Protein 1UER (pdb70)

Nearest PDB structures (foldseek):
  1ues-assembly1_A  TM=1.003E+00  e=3.079E-36  Porphyromonas gingivalis
  1uer-assembly1_B  TM=1.002E+00  e=1.156E-35  Porphyromonas gingivalis
  1isc-assembly1_B  TM=9.804E-01  e=2.680E-24  Escherichia coli
  2bkb-assembly1_A  TM=9.813E-01  e=3.006E-24  Escherichia coli
  3tqj-assembly1_B  TM=9.835E-01  e=1.006E-23  Coxiella burnetii

Solvent-accessible surface area: 31151 Å² total; per-residue (Å²): 114,74,10,123,61,28,103,35,62,29,62,67,80,26,2,49,105,14,1,26,108,82,6,2,78,36,1,20,24,91,19,0,104,68,17,5,78,60,0,14,96,74,5,36,17,14,18,14,41,131,20,80,26,61,34,0,0,79,99,1,77,54,39,29,24,38,14,0,0,0,2,24,0,0,28,28,0,0,43,0,0,52,67,83,106,14,56,65,16,119,44,138,1,7,120,19,0,64,185,68,31,58,45,28,119,96,0,36,97,68,0,37,74,10,0,64,80,11,60,4,5,0,0,0,0,0,0,1,48,105,144,19,128,6,34,44,29,101,16,93,44,2,9,0,0,12,94,106,58,32,65,21,0,0,0,0,0,0,10,15,4,1,8,1,33,51,12,32,49,110,29,51,50,0,0,106,41,0,18,68,12,0,6,10,78,40,0,29,89,50,69,116,112,10,137,65,41,101,35,65,29,65,58,81,24,0,52,106,13,1,18,96,92,4,1,72,46,0,20,30,94,20,0,102,68,18,6,45,63,0,22,130,83,2,122,72,49,145,16,67,129,19,81,24,61,41,0,0,85,144,2,127,48,38,27,8,37,12,0,0,0,2,15,0,0,26,29,0,0,44,0,0,51,65,83,101,12,57,66,11,132,42,144,2,6,94,11,0,58,131,65,19,55,46,25,113,106,0,44,108,56,1,37,72,12,0,62,80,12,59,3,7,0,0,0,0,0,0,6,56,110,133,21,127,17,36,44,28,97,12,92,44,1,6,1,0,6,104,116,61,35,60,12,0,0,0,0,0,0,11,14,2,1,7,1,46,49,11,26,49,111,30,51,59,0,0,149,45,0,18,59,11,0,9,11,103,43,0,46,92,45,63,118,126,19,121,63,22,104,37,66,26,64,62,79,23,0,52,103,12,1,23,90,89,3,0,74,31,0,21,27,97,20,0,103,56,19,6,47,16,0,35,51,30,4,115,68,49,126,13,64,122,16,70,28,71,45,0,0,69,118,1,142,42,36,29,30,37,11,0,0,0,2,16,0,0,29,28,0,0,42,0,0,54,67,83,107,14,59,62,17,122,60,104,3,10,87,11,1,76,151,87,23,58,45,27,116,92,0,37,91,53,0,22,67,9,0,56,84,11,51,3,5,0,0,0,0,0,0,2,40,114,132,23,113,4,36,44,27,96,24,88,44,1,8,0,0,9,89,129,56,34,65,20,0,0,0,0,0,0,11,11,1,1,8,2,29,47,9,28,46,105,29,38,54,0,0,115,57,0,17,64,11,0,9,8,76,42,0,37,95,53,80,108,126,23,126,66,39,94,36,57,30,64,52,84,25,1,54,111,19,2,20,91,89,5,0,68,40,0,21,29,82,20,0,101,67,17,7,66,54,0,39,150,74,5,114,71,44,147,18,64,126,17,59,29,64,41,0,0,82,143,2,124,47,39,24,31,35,12,0,0,0,2,17,0,0,26,28,0,0,29,0,0,42,61,86,97,11,60,46,16,135,41,154,2,11,119,14,0,67,189,75,37,53,33,28,112,114,0,36,38,82,1,10,45,14,0,23,57,11,60,3,5,0,0,0,0,0,0,2,28,111,136,16,120,13,27,42,28,110,18,90,46,1,7,0,0,4,88,122,55,41,57,20,0,0,0,1,0,0,9,14,2,1,8,1,46,49,10,29,51,113,30,22,43,0,2,73,59,0,17,65,14,0,12,7,103,52,0,39,96,39,93

Secondary structure (DSSP, 8-state):
--PPPPPPSS-TTTTTTTT-HHHHHHIIIIIIHHHHHHHHHHTTTSTTTT--HHHHHHH--HHHHHHHHHHHHHHHHHHTB-TT--S---HHHHHHHHHHHSSHHHHHHHHHHHHHH--SSEEEEEEE-TT--EEEEEEETT--GGGGT-EEEEEEE-SGGGTHHHHTT-HHHHHHHHGGGB-HHHHHHH-/--PPPPPPSS-TTTTTTTS-HHHHHHIIIIIIHHHHHHHHHHHTTSTTTT--HHHHHHH--HHHHHHHHHHHHHHHHHHTB-TT------HHHHHHHHHHHSSHHHHHHHHHHHHHH--SSEEEEEEE-TT--EEEEEEETT--GGGGTPEEEEEEE-SGGGTHHHHTT-HHHHHHHHGGGB-HHHHHHH-/-----PPPSS-TTTTTTTS-HHHHHHIIIIIIHHHHHHHHHHSTTSTTTT--HHHHHHH--HHHHHHHHHHHHHHHHHHTB-TT--S---HHHHHHHHHHHSSHHHHHHHHHHHHHHS-SSEEEEEEE-TT--EEEEEEETT--GGGGT-EEEEEEE-SGGGTHHHHTT-HHHHHHHHGGGB-HHHHHTT-/-----PPPSS-TTTTTTTS-HHHHHHIIIIIIHHHHHHHHHHHTTSTTTTS-HHHHHHH--HHHHHHHHHHHHHHHHHHTB-TT------HHHHHHHHHHHSSHHHHHHHHHHHHHH--SSEEEEEEE-TT--EEEEEEETT--GGGGS-EEEEEEE-SGGGTHHHHTT-HHHHHHHHGGGB-HHHHHTT-

B-factor: mean 33.0, std 8.24, range [19.45, 60.57]

Foldseek 3Di:
DQDDLDDFPDDLQFPPPLQHSVLCCCVSVPVLVVLSVQLQVVCVPHPCNPPDLLVQCQDPDDSNNLSSLQNVQVVLARHQFGAPAFDAADDPVQVLCCVPQVHPVSSLVVQLVLLLPQPAWWKWFWWAAPVGHTDIDTGHRSDDVVNVPIFTQHMDTSHCSRPCVPQNPPSSVSSVCRSNGGHNVRSVVSD/DQDDLDDFPDQLQFPPPLFHSVLSCCVSVPVLVVLSVQLQVPCPPHPCNPPDLLVQCQDPDDSNNLSSLQNVQVVLARVQFGHQDQDAADDPVQVLCCVQQVHPVSVLVVQLVLLLPQPAWWKWFWWAAPVRHTDIDTGHRSDDCSNVVIQTQHMDTNHCSRGCVPQNPNSSVSSVVRSNTGDNVRSVVSD/DQDDLDDFPDDLQFLPPLFHSVLSCCVRVPPLVVLSVQLQVVCPPHPCNPPDLLVCCQDPDDSNNLSSLQNVQVVLARHQWGAPAFDAADDPVQVLCCVPQVHRVSSLVVQLVLLVPQPAWWKWFFWAADVGHTDIDTGHRSDDVVNVPIFTQHMDTNHCSRPCVNQNPPSSVSSVSVSNTGHNVRSVVSD/DLDDLDDFPDQLCQPPPLQHSVLSCCVSVPVLVVLNVQLQVVCPPHPCNDPDLLVQCQDPDDSNNLSSLQNVQVNLASVQFGHPAFDAADDVVQVLCCVQQVHPVSVLVVLLVLLVPQPAWWKWFWWAAPVRNIDTDTGHRSDDCSNVPIFGQDMDTNHCSRGCVPQNPPSSVSSVPRNSGGHNVSSVVRD

Structure (mmCIF, N/CA/C/O backbone):
data_1UER
#
_entry.id   1UER
#
_cell.length_a   75.32
_cell.length_b   95.93
_cell.length_c   101.39
_cell.angle_alpha   90.00
_cell.angle_beta   90.00
_cell.angle_gamma   90.00
#
_symmetry.space_group_name_H-M   'P 21 21 21'
#
loop_
_entity.id
_entity.type
_entity.pdbx_description
1 polymer 'superoxide dismutase'
2 non-polymer 'FE (III) ION'
3 water water
#
loop_
_atom_site.group_PDB
_atom_site.id
_atom_site.type_symbol
_atom_site.label_atom_id
_atom_site.label_alt_id
_atom_site.label_comp_id
_atom_site.label_asym_id
_atom_site.label_entity_id
_atom_site.label_seq_id
_atom_site.pdbx_PDB_ins_code
_atom_site.Cartn_x
_atom_site.Cartn_y
_atom_site.Cartn_z
_atom_site.occupancy
_atom_site.B_iso_or_equiv
_atom_site.auth_seq_id
_atom_site.auth_comp_id
_atom_site.auth_asym_id
_atom_site.auth_atom_id
_atom_site.pdbx_PDB_model_num
ATOM 1 N N . MET A 1 1 ? 12.221 36.341 49.265 1.00 34.28 1 MET A N 1
ATOM 2 C CA . MET A 1 1 ? 12.829 35.972 50.570 1.00 34.21 1 MET A CA 1
ATOM 3 C C . MET A 1 1 ? 14.346 35.829 50.429 1.00 33.96 1 MET A C 1
ATOM 4 O O . MET A 1 1 ? 14.855 35.626 49.323 1.00 34.05 1 MET A O 1
ATOM 9 N N . THR A 1 2 ? 15.057 35.951 51.550 1.00 33.50 2 THR A N 1
ATOM 10 C CA . THR A 1 2 ? 16.516 35.816 51.563 1.00 33.07 2 THR A CA 1
ATOM 11 C C . THR A 1 2 ? 16.777 34.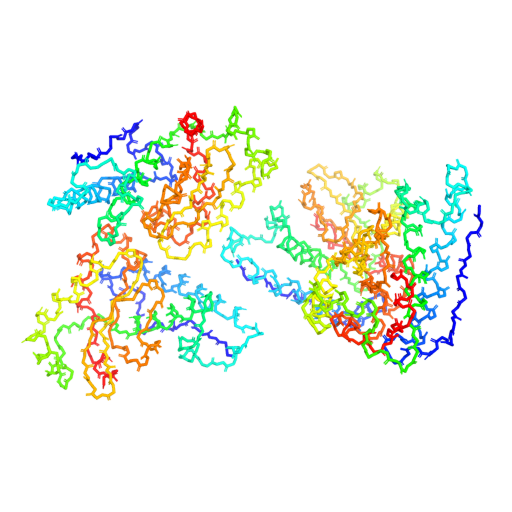343 51.829 1.00 32.46 2 THR A C 1
ATOM 12 O O . THR A 1 2 ? 16.433 33.829 52.901 1.00 32.49 2 THR A O 1
ATOM 16 N N . HIS A 1 3 ? 17.382 33.657 50.865 1.00 31.69 3 HIS A N 1
ATOM 17 C CA . HIS A 1 3 ? 17.639 32.243 51.037 1.00 30.96 3 HIS A CA 1
ATOM 18 C C . HIS A 1 3 ? 18.844 32.078 51.954 1.00 31.01 3 HIS A C 1
ATOM 19 O O . HIS A 1 3 ? 19.874 32.753 51.796 1.00 30.86 3 HIS A O 1
ATOM 26 N N . GLU A 1 4 ? 18.700 31.199 52.941 1.00 31.13 4 GLU A N 1
ATOM 27 C CA . GLU A 1 4 ? 19.762 31.010 53.925 1.00 31.53 4 GLU A CA 1
ATOM 28 C C . GLU A 1 4 ? 20.619 29.777 53.719 1.00 31.33 4 GLU A C 1
ATOM 29 O O . GLU A 1 4 ? 20.194 28.816 53.097 1.00 31.14 4 GLU A O 1
ATOM 35 N N . LEU A 1 5 ? 21.825 29.812 54.284 1.00 31.16 5 LEU A N 1
ATOM 36 C CA . LEU A 1 5 ? 22.671 28.636 54.266 1.00 31.17 5 LEU A CA 1
ATOM 37 C C . LEU A 1 5 ? 22.041 27.865 55.436 1.00 31.40 5 LEU A C 1
ATOM 38 O O . LEU A 1 5 ? 21.997 28.333 56.577 1.00 31.43 5 LEU A O 1
ATOM 43 N N . ILE A 1 6 ? 21.530 26.676 55.164 1.00 31.69 6 ILE A N 1
ATOM 44 C CA . ILE A 1 6 ? 20.840 25.940 56.214 1.00 32.16 6 ILE A CA 1
ATOM 45 C C . ILE A 1 6 ? 21.680 25.604 57.418 1.00 32.34 6 ILE A C 1
ATOM 46 O O . ILE A 1 6 ? 22.848 25.236 57.310 1.00 31.86 6 ILE A O 1
ATOM 51 N N . SER A 1 7 ? 21.079 25.778 58.586 1.00 32.60 7 SER A N 1
ATOM 52 C CA . SER A 1 7 ? 21.781 25.468 59.814 1.00 33.02 7 SER A CA 1
ATOM 53 C C . SER A 1 7 ? 21.731 23.960 59.893 1.00 32.97 7 SER A C 1
ATOM 54 O O . SER A 1 7 ? 20.687 23.372 59.669 1.00 33.20 7 SER A O 1
ATOM 57 N N . LEU A 1 8 ? 22.863 23.338 60.185 1.00 32.93 8 LEU A N 1
ATOM 58 C CA . LEU A 1 8 ? 22.918 21.888 60.285 1.00 32.76 8 LEU A CA 1
ATOM 59 C C . LEU A 1 8 ? 22.286 21.443 61.596 1.00 32.78 8 LEU A C 1
ATOM 60 O O . LEU A 1 8 ? 22.519 22.048 62.649 1.00 33.08 8 LEU A O 1
ATOM 65 N N . PRO A 1 9 ? 21.446 20.410 61.550 1.00 32.72 9 PRO A N 1
ATOM 66 C CA . PRO A 1 9 ? 20.822 19.938 62.787 1.00 32.48 9 PRO A CA 1
ATOM 67 C C . PRO A 1 9 ? 21.728 19.010 63.626 1.00 32.25 9 PRO A C 1
ATOM 68 O O . PRO A 1 9 ? 21.246 18.344 64.540 1.00 32.57 9 PRO A O 1
ATOM 72 N N . TYR A 1 10 ? 23.035 18.991 63.347 1.00 31.77 10 TYR A N 1
ATOM 73 C CA . TYR A 1 10 ? 23.987 18.155 64.092 1.00 31.13 10 TYR A CA 1
ATOM 74 C C . TYR A 1 10 ? 25.376 18.763 64.049 1.00 31.31 10 TYR A C 1
ATOM 75 O O . TYR A 1 10 ? 25.588 19.736 63.344 1.00 31.52 10 TYR A O 1
ATOM 84 N N . ALA A 1 11 ? 26.323 18.195 64.807 1.00 31.54 11 ALA A N 1
ATOM 85 C CA . ALA A 1 11 ? 27.710 18.686 64.846 1.00 31.56 11 ALA A CA 1
ATOM 86 C C . ALA A 1 11 ? 28.368 18.437 63.487 1.00 31.57 11 ALA A C 1
ATOM 87 O O . ALA A 1 11 ? 28.026 17.474 62.821 1.00 31.70 11 ALA A O 1
ATOM 89 N N . VAL A 1 12 ? 29.320 19.276 63.090 1.00 31.51 12 VAL A N 1
ATOM 90 C CA . VAL A 1 12 ? 29.949 19.100 61.776 1.00 31.46 12 VAL A CA 1
ATOM 91 C C . VAL A 1 12 ? 30.680 17.772 61.596 1.00 31.37 12 VAL A C 1
ATOM 92 O O . VAL A 1 12 ? 30.892 17.349 60.459 1.00 31.23 12 VAL A O 1
ATOM 96 N N . ASP A 1 13 ? 31.081 17.127 62.696 1.00 31.24 13 ASP A N 1
ATOM 97 C CA . ASP A 1 13 ? 31.768 15.839 62.610 1.00 31.25 13 ASP A CA 1
ATOM 98 C C . ASP A 1 13 ? 30.820 14.652 62.903 1.00 30.67 13 ASP A C 1
ATOM 99 O O . ASP A 1 13 ? 31.255 13.502 62.933 1.00 30.83 13 ASP A O 1
ATOM 104 N N . ALA A 1 14 ? 29.533 14.928 63.111 1.00 30.05 14 ALA A N 1
ATOM 105 C CA . ALA A 1 14 ? 28.545 13.888 63.448 1.00 29.32 14 ALA A CA 1
ATOM 106 C C . ALA A 1 14 ? 28.336 12.760 62.425 1.00 28.82 14 ALA A C 1
ATOM 107 O O . ALA A 1 14 ? 27.946 11.661 62.811 1.00 28.74 14 ALA A O 1
ATOM 109 N N . LEU A 1 15 ? 28.606 13.017 61.145 1.00 28.00 15 LEU A N 1
ATOM 110 C CA . LEU A 1 15 ? 28.412 11.981 60.112 1.00 27.56 15 LEU A CA 1
ATOM 111 C C . LEU A 1 15 ? 29.705 11.230 59.718 1.00 27.06 15 LEU A C 1
ATOM 112 O O . LEU A 1 15 ? 29.701 10.358 58.843 1.00 26.74 15 LEU A O 1
ATOM 117 N N . ALA A 1 16 ? 30.810 11.582 60.366 1.00 26.70 16 ALA A N 1
ATOM 118 C CA . ALA A 1 16 ? 32.090 10.942 60.070 1.00 26.46 16 ALA A CA 1
ATOM 119 C C . ALA A 1 16 ? 32.008 9.483 60.521 1.00 26.34 16 ALA A C 1
ATOM 120 O O . ALA A 1 16 ? 31.499 9.173 61.591 1.00 26.21 16 ALA A O 1
ATOM 122 N N . PRO A 1 17 ? 32.634 8.586 59.772 1.00 26.25 17 PRO A N 1
ATOM 123 C CA . PRO A 1 17 ? 33.428 8.788 58.561 1.00 26.05 17 PRO A CA 1
ATOM 124 C C . PRO A 1 17 ? 32.730 8.778 57.211 1.00 26.10 17 PRO A C 1
ATOM 125 O O . PRO A 1 17 ? 33.408 8.939 56.178 1.00 26.24 17 PRO A O 1
ATOM 129 N N . VAL A 1 18 ? 31.418 8.560 57.181 1.00 25.99 18 VAL A N 1
ATOM 130 C CA . VAL A 1 18 ? 30.722 8.488 55.889 1.00 25.85 18 VAL A CA 1
ATOM 131 C C . VAL A 1 18 ? 30.775 9.838 55.178 1.00 25.99 18 VAL A C 1
ATOM 132 O O . VAL A 1 18 ? 30.953 9.892 53.969 1.00 25.95 18 VAL A O 1
ATOM 136 N N . ILE A 1 19 ? 30.578 10.916 55.933 1.00 26.04 19 ILE A N 1
ATOM 137 C CA . ILE A 1 19 ? 30.719 12.273 55.413 1.00 26.44 19 ILE A CA 1
ATOM 138 C C . ILE A 1 19 ? 31.571 12.880 56.515 1.00 26.73 19 ILE A C 1
ATOM 139 O O . ILE A 1 19 ? 31.062 13.237 57.561 1.00 26.91 19 ILE A O 1
ATOM 144 N N . SER A 1 20 ? 32.873 12.954 56.277 1.00 27.19 20 SER A N 1
ATOM 145 C CA . SER A 1 20 ? 33.811 13.438 57.284 1.00 27.76 20 SER A CA 1
ATOM 146 C C . SER A 1 20 ? 33.635 14.901 57.647 1.00 28.08 20 SER A C 1
ATOM 147 O O . SER A 1 20 ? 32.954 15.649 56.958 1.00 28.02 20 SER A O 1
ATOM 150 N N . LYS A 1 21 ? 34.279 15.302 58.744 1.00 28.50 21 LYS A N 1
ATOM 151 C CA . LYS A 1 21 ? 34.251 16.685 59.188 1.00 28.89 21 LYS A CA 1
ATOM 152 C C . LYS A 1 21 ? 34.752 17.579 58.063 1.00 28.85 21 LYS A C 1
ATOM 153 O O . LYS A 1 21 ? 34.157 18.613 57.782 1.00 28.74 21 LYS A O 1
ATOM 159 N N . GLU A 1 22 ? 35.882 17.208 57.463 1.00 28.89 22 GLU A N 1
ATOM 160 C CA . GLU A 1 22 ? 36.455 18.009 56.382 1.00 29.07 22 GLU A CA 1
ATOM 161 C C . GLU A 1 22 ? 35.468 18.087 55.205 1.00 28.34 22 GLU A C 1
ATOM 162 O O . GLU A 1 22 ? 35.320 19.140 54.596 1.00 27.91 22 GLU A O 1
ATOM 168 N N . THR A 1 23 ? 34.774 16.992 54.910 1.00 27.65 23 THR A N 1
ATOM 169 C CA . THR A 1 23 ? 33.798 17.011 53.815 1.00 27.20 23 THR A CA 1
ATOM 170 C C . THR A 1 23 ? 32.616 17.938 54.127 1.00 26.88 23 THR A C 1
ATOM 171 O O . THR A 1 23 ? 32.159 18.650 53.273 1.00 26.50 23 THR A O 1
ATOM 175 N N . VAL A 1 24 ? 32.140 17.956 55.365 1.00 26.69 24 VAL A N 1
ATOM 176 C CA . VAL A 1 24 ? 31.049 18.874 55.696 1.00 26.54 24 VAL A CA 1
ATOM 177 C C . VAL A 1 24 ? 31.579 20.318 55.537 1.00 26.37 24 VAL A C 1
ATOM 178 O O . VAL A 1 24 ? 30.875 21.199 55.042 1.00 26.09 24 VAL A O 1
ATOM 182 N N . GLU A 1 25 ? 32.827 20.553 55.943 1.00 26.24 25 GLU A N 1
ATOM 183 C CA . GLU A 1 25 ? 33.385 21.906 55.860 1.00 26.51 25 GLU A CA 1
ATOM 184 C C . GLU A 1 25 ? 33.387 22.438 54.449 1.00 25.88 25 GLU A C 1
ATOM 185 O O . GLU A 1 25 ? 33.025 23.603 54.221 1.00 25.59 25 GLU A O 1
ATOM 191 N N . PHE A 1 26 ? 33.796 21.602 53.501 1.00 25.09 26 PHE A N 1
ATOM 192 C CA . PHE A 1 26 ? 33.795 22.038 52.120 1.00 24.82 26 PHE A CA 1
ATOM 193 C C . PHE A 1 26 ? 32.411 21.951 51.475 1.00 24.29 26 PHE A C 1
ATOM 194 O O . PHE A 1 26 ? 31.943 22.890 50.860 1.00 24.31 26 PHE A O 1
ATOM 202 N N . HIS A 1 27 ? 31.754 20.821 51.654 1.00 23.98 27 HIS A N 1
ATOM 203 C CA . HIS A 1 27 ? 30.471 20.592 50.995 1.00 23.67 27 HIS A CA 1
ATOM 204 C C . HIS A 1 27 ? 29.357 21.536 51.420 1.00 24.14 27 HIS A C 1
ATOM 205 O O . HIS A 1 27 ? 28.706 22.162 50.581 1.00 23.93 27 HIS A O 1
ATOM 212 N N . HIS A 1 28 ? 29.189 21.679 52.726 1.00 24.52 28 HIS A N 1
ATOM 213 C CA . HIS A 1 28 ? 28.175 22.573 53.264 1.00 25.35 28 HIS A CA 1
ATOM 214 C C . HIS A 1 28 ? 28.757 23.996 53.373 1.00 25.72 28 HIS A C 1
ATOM 215 O O . HIS A 1 28 ? 28.188 24.976 52.859 1.00 25.88 28 HIS A O 1
ATOM 222 N N . GLY A 1 29 ? 29.918 24.092 54.021 1.00 25.99 29 GLY A N 1
ATOM 223 C CA . GLY A 1 29 ? 30.551 25.388 54.233 1.00 26.59 29 GLY A CA 1
ATOM 224 C C . GLY A 1 29 ? 31.014 26.203 53.037 1.00 26.84 29 GLY A C 1
ATOM 225 O O . GLY A 1 29 ? 31.041 27.446 53.112 1.00 27.13 29 GLY A O 1
ATOM 226 N N . LYS A 1 30 ? 31.396 25.548 51.938 1.00 26.96 30 LYS A N 1
ATOM 227 C CA . LYS A 1 30 ? 31.822 26.275 50.744 1.00 27.03 30 LYS A CA 1
ATOM 228 C C . LYS A 1 30 ? 30.868 26.077 49.556 1.00 26.66 30 LYS A C 1
ATOM 229 O O . LYS A 1 30 ? 30.308 27.051 49.042 1.00 26.31 30 LYS A O 1
ATOM 235 N N . HIS A 1 31 ? 30.686 24.834 49.117 1.00 25.89 31 HIS A N 1
ATOM 236 C CA . HIS A 1 31 ? 29.818 24.580 47.971 1.00 25.60 31 HIS A CA 1
ATOM 237 C C . HIS A 1 31 ? 28.391 25.116 48.159 1.00 25.52 31 HIS A C 1
ATOM 238 O O . HIS A 1 31 ? 27.895 25.884 47.320 1.00 25.39 31 HIS A O 1
ATOM 245 N N . LEU A 1 32 ? 27.744 24.733 49.255 1.00 25.08 32 LEU A N 1
ATOM 246 C CA . LEU A 1 32 ? 26.366 25.186 49.481 1.00 24.89 32 LEU A CA 1
ATOM 247 C C . LEU A 1 32 ? 26.311 26.694 49.686 1.00 25.02 32 LEU A C 1
ATOM 248 O O . LEU A 1 32 ? 25.413 27.328 49.178 1.00 24.80 32 LEU A O 1
ATOM 253 N N . LYS A 1 33 ? 27.263 27.253 50.430 1.00 25.52 33 LYS A N 1
ATOM 254 C CA . LYS A 1 33 ? 27.325 28.709 50.636 1.00 26.09 33 LYS A CA 1
ATOM 255 C C . LYS A 1 33 ? 27.348 29.426 49.272 1.00 26.29 33 LYS A C 1
ATOM 256 O O . LYS A 1 33 ? 26.630 30.411 49.083 1.00 25.97 33 LYS A O 1
ATOM 262 N N . THR A 1 34 ? 28.151 28.918 48.329 1.00 26.30 34 THR A N 1
ATOM 263 C CA . THR A 1 34 ? 28.239 29.492 47.000 1.00 26.41 34 THR A CA 1
ATOM 264 C C . THR A 1 34 ? 26.905 29.410 46.245 1.00 26.41 34 THR A C 1
ATOM 265 O O . THR A 1 34 ? 26.487 30.382 45.602 1.00 26.48 34 THR A O 1
ATOM 269 N N . TYR A 1 35 ? 26.223 28.269 46.311 1.00 26.11 35 TYR A N 1
ATOM 270 C CA . TYR A 1 35 ? 24.928 28.128 45.637 1.00 25.80 35 TYR A CA 1
ATOM 271 C C . TYR A 1 35 ? 23.916 29.144 46.194 1.00 25.93 35 TYR A C 1
ATOM 272 O O . TYR A 1 35 ? 23.180 29.780 45.434 1.00 25.53 35 TYR A O 1
ATOM 281 N N . VAL A 1 36 ? 23.884 29.276 47.518 1.00 25.91 36 VAL A N 1
ATOM 282 C CA . VAL A 1 36 ? 22.945 30.199 48.150 1.00 26.28 36 VAL A CA 1
ATOM 283 C C . VAL A 1 36 ? 23.310 31.663 47.814 1.00 26.59 36 VAL A C 1
ATOM 284 O O . VAL A 1 36 ? 22.443 32.479 47.477 1.00 26.40 36 VAL A O 1
ATOM 288 N N . ASP A 1 37 ? 24.582 32.010 47.899 1.00 27.06 37 ASP A N 1
ATOM 289 C CA . ASP A 1 37 ? 24.969 33.395 47.604 1.00 27.67 37 ASP A CA 1
ATOM 290 C C . ASP A 1 37 ? 24.629 33.748 46.152 1.00 27.74 37 ASP A C 1
ATOM 291 O O . ASP A 1 37 ? 24.185 34.870 45.856 1.00 27.67 37 ASP A O 1
ATOM 296 N N . ASN A 1 38 ? 24.867 32.803 45.245 1.00 27.83 38 ASN A N 1
ATOM 297 C CA . ASN A 1 38 ? 24.577 33.020 43.830 1.00 27.95 38 ASN A CA 1
ATOM 298 C C . ASN A 1 38 ? 23.057 33.101 43.589 1.00 27.88 38 ASN A C 1
ATOM 299 O O . ASN A 1 38 ? 22.589 33.886 42.743 1.00 27.76 38 ASN A O 1
ATOM 304 N N . LEU A 1 39 ? 22.290 32.291 44.310 1.00 27.51 39 LEU A N 1
ATOM 305 C CA . LEU A 1 39 ? 20.854 32.321 44.100 1.00 27.56 39 LEU A CA 1
ATOM 306 C C . LEU A 1 39 ? 20.321 33.697 44.522 1.00 27.74 39 LEU A C 1
ATOM 307 O O . LEU A 1 39 ? 19.560 34.322 43.778 1.00 27.66 39 LEU A O 1
ATOM 312 N N . ASN A 1 40 ? 20.739 34.170 45.691 1.00 27.97 40 ASN A N 1
ATOM 313 C CA . ASN A 1 40 ? 20.272 35.479 46.160 1.00 28.42 40 ASN A CA 1
ATOM 314 C C . ASN A 1 40 ? 20.642 36.624 45.220 1.00 29.05 40 ASN A C 1
ATOM 315 O O . ASN A 1 40 ? 19.849 37.552 45.004 1.00 29.17 40 ASN A O 1
ATOM 320 N N . LYS A 1 41 ? 21.820 36.565 44.608 1.00 29.52 41 LYS A N 1
ATOM 321 C CA . LYS A 1 41 ? 22.203 37.664 43.712 1.00 30.17 41 LYS A CA 1
ATOM 322 C C . LYS A 1 41 ? 21.488 37.597 42.368 1.00 30.34 41 LYS A C 1
ATOM 323 O O . LYS A 1 41 ? 20.988 38.600 41.840 1.00 30.25 41 LYS A O 1
ATOM 329 N N . LEU A 1 42 ? 21.408 36.397 41.821 1.00 30.58 42 LEU A N 1
ATOM 330 C CA . LEU A 1 42 ? 20.799 36.197 40.525 1.00 30.86 42 LEU A CA 1
ATOM 331 C C . LEU A 1 42 ? 19.304 36.487 40.450 1.00 30.99 42 LEU A C 1
ATOM 332 O O . LEU A 1 42 ? 18.773 36.770 39.371 1.00 30.98 42 LEU A O 1
ATOM 337 N N . ILE A 1 43 ? 18.602 36.401 41.568 1.00 30.94 43 ILE A N 1
ATOM 338 C CA . ILE A 1 43 ? 17.175 36.621 41.462 1.00 31.16 43 ILE A CA 1
ATOM 339 C C . ILE A 1 43 ? 16.794 38.078 41.581 1.00 31.30 43 ILE A C 1
ATOM 340 O O . ILE A 1 43 ? 15.630 38.410 41.342 1.00 31.41 43 ILE A O 1
ATOM 345 N N . ILE A 1 44 ? 17.755 38.933 41.944 1.00 31.60 44 ILE A N 1
ATOM 346 C CA . ILE A 1 44 ? 17.464 40.369 42.074 1.00 31.98 44 ILE A CA 1
ATOM 347 C C . ILE A 1 44 ? 16.897 40.871 40.743 1.00 32.37 44 ILE A C 1
ATOM 348 O O . ILE A 1 44 ? 17.454 40.615 39.667 1.00 32.34 44 ILE A O 1
ATOM 353 N N . GLY A 1 45 ? 15.776 41.586 40.812 1.00 32.71 45 GLY A N 1
ATOM 354 C CA . GLY A 1 45 ? 15.192 42.115 39.595 1.00 33.28 45 GLY A CA 1
ATOM 355 C C . GLY A 1 45 ? 14.509 41.119 38.678 1.00 33.66 45 GLY A C 1
ATOM 356 O O . GLY A 1 45 ? 14.292 41.423 37.510 1.00 33.71 45 GLY A O 1
ATOM 357 N N . THR A 1 46 ? 14.174 39.931 39.183 1.00 34.07 46 THR A N 1
ATOM 358 C CA . THR A 1 46 ? 13.494 38.915 38.374 1.00 34.53 46 THR A CA 1
ATOM 359 C C . THR A 1 46 ? 12.142 38.564 38.967 1.00 34.87 46 THR A C 1
ATOM 360 O O . THR A 1 46 ? 11.784 39.042 40.042 1.00 34.85 46 THR A O 1
ATOM 364 N N . GLU A 1 47 ? 11.386 37.721 38.276 1.00 35.27 47 GLU A N 1
ATOM 365 C CA . GLU A 1 47 ? 10.082 37.338 38.790 1.00 35.68 47 GLU A CA 1
ATOM 366 C C . GLU A 1 47 ? 10.214 36.493 40.059 1.00 35.65 47 GLU A C 1
ATOM 367 O O . GLU A 1 47 ? 9.245 36.316 40.777 1.00 35.52 47 GLU A O 1
ATOM 373 N N . PHE A 1 48 ? 11.429 36.012 40.330 1.00 35.67 48 PHE A N 1
ATOM 374 C CA . PHE A 1 48 ? 11.713 35.158 41.489 1.00 35.74 48 PHE A CA 1
ATOM 375 C C . PHE A 1 48 ? 12.210 35.848 42.745 1.00 35.99 48 PHE A C 1
ATOM 376 O O . PHE A 1 48 ? 12.321 35.212 43.812 1.00 35.85 48 PHE A O 1
ATOM 384 N N . GLU A 1 49 ? 12.483 37.147 42.638 1.00 36.25 49 GLU A N 1
ATOM 385 C CA . GLU A 1 49 ? 12.988 37.896 43.784 1.00 36.64 49 GLU A CA 1
ATOM 386 C C . GLU A 1 49 ? 12.219 37.630 45.068 1.00 36.56 49 GLU A C 1
ATOM 387 O O . GLU A 1 49 ? 12.804 37.637 46.144 1.00 36.86 49 GLU A O 1
ATOM 393 N N . ASN A 1 50 ? 10.917 37.384 44.972 1.00 36.59 50 ASN A N 1
ATOM 394 C CA . ASN A 1 50 ? 10.131 37.131 46.173 1.00 36.41 50 ASN A CA 1
ATOM 395 C C . ASN A 1 50 ? 9.317 35.814 46.221 1.00 35.91 50 ASN A C 1
ATOM 396 O O . ASN A 1 50 ? 8.303 35.721 46.911 1.00 35.98 50 ASN A O 1
ATOM 401 N N . ALA A 1 51 ? 9.789 34.787 45.513 1.00 35.10 51 ALA A N 1
ATOM 402 C CA . ALA A 1 51 ? 9.124 33.470 45.471 1.00 34.26 51 ALA A CA 1
ATOM 403 C C . ALA A 1 51 ? 9.761 32.498 46.470 1.00 33.69 51 ALA A C 1
ATOM 404 O O . ALA A 1 51 ? 10.910 32.707 46.861 1.00 33.43 51 ALA A O 1
ATOM 406 N N . ASP A 1 52 ? 9.055 31.432 46.871 1.00 33.17 52 ASP A N 1
ATOM 407 C CA . ASP A 1 52 ? 9.690 30.468 47.779 1.00 32.73 52 ASP A CA 1
ATOM 408 C C . ASP A 1 52 ? 10.605 29.551 46.959 1.00 32.14 52 ASP A C 1
ATOM 409 O O . ASP A 1 52 ? 10.486 29.501 45.730 1.00 31.86 52 ASP A O 1
ATOM 414 N N . LEU A 1 53 ? 11.519 28.845 47.632 1.00 31.40 53 LEU A N 1
ATOM 415 C CA . LEU A 1 53 ? 12.476 27.969 46.940 1.00 31.02 53 LEU A CA 1
ATOM 416 C C . LEU A 1 53 ? 11.810 26.990 45.991 1.00 30.95 53 LEU A C 1
ATOM 417 O O . LEU A 1 53 ? 12.203 26.879 44.821 1.00 30.61 53 LEU A O 1
ATOM 422 N N . ASN A 1 54 ? 10.779 26.303 46.479 1.00 30.99 54 ASN A N 1
ATOM 423 C CA . ASN A 1 54 ? 10.074 25.330 45.664 1.00 31.13 54 ASN A CA 1
ATOM 424 C C . ASN A 1 54 ? 9.637 25.927 44.333 1.00 30.95 54 ASN A C 1
ATOM 425 O O . ASN A 1 54 ? 9.799 25.312 43.269 1.00 30.61 54 ASN A O 1
ATOM 430 N N . THR A 1 55 ? 9.048 27.116 44.389 1.00 30.85 55 THR A N 1
ATOM 431 C CA . THR A 1 55 ? 8.581 27.738 43.153 1.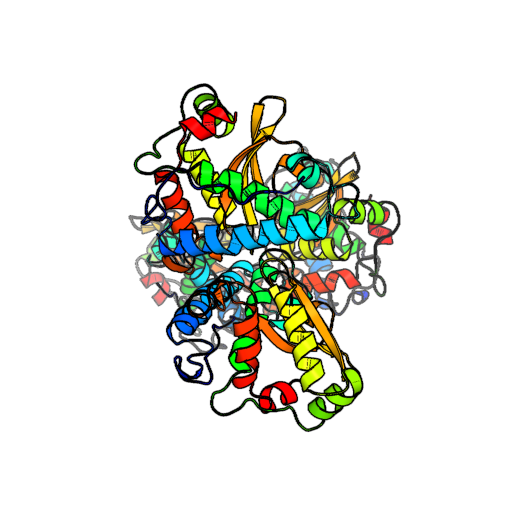00 30.70 55 THR A CA 1
ATOM 432 C C . THR A 1 55 ? 9.713 28.061 42.189 1.00 30.38 55 THR A C 1
ATOM 433 O O . THR A 1 55 ? 9.543 27.922 40.978 1.00 30.38 55 THR A O 1
ATOM 437 N N . ILE A 1 56 ? 10.862 28.479 42.707 1.00 29.83 56 ILE A N 1
ATOM 438 C CA . ILE A 1 56 ? 11.983 28.797 41.832 1.00 29.68 56 ILE A CA 1
ATOM 439 C C . ILE A 1 56 ? 12.464 27.515 41.163 1.00 29.82 56 ILE A C 1
ATOM 440 O O . ILE A 1 56 ? 12.710 27.474 39.952 1.00 29.31 56 ILE A O 1
ATOM 445 N N . VAL A 1 57 ? 12.567 26.445 41.940 1.00 30.04 57 VAL A N 1
ATOM 446 C CA . VAL A 1 57 ? 12.997 25.174 41.372 1.00 30.74 57 VAL A CA 1
ATOM 447 C C . VAL A 1 57 ? 12.010 24.652 40.323 1.00 31.43 57 VAL A C 1
ATOM 448 O O . VAL A 1 57 ? 12.427 24.136 39.286 1.00 31.38 57 VAL A O 1
ATOM 452 N N . GLN A 1 58 ? 10.710 24.818 40.567 1.00 32.20 58 GLN A N 1
ATOM 453 C CA . GLN A 1 58 ? 9.690 24.367 39.617 1.00 33.17 58 GLN A CA 1
ATOM 454 C C . GLN A 1 58 ? 9.586 25.221 38.338 1.00 33.30 58 GLN A C 1
ATOM 455 O O . GLN A 1 58 ? 9.197 24.709 37.290 1.00 33.31 58 GLN A O 1
ATOM 461 N N . LYS A 1 59 ? 9.953 26.497 38.412 1.00 33.49 59 LYS A N 1
ATOM 462 C CA . LYS A 1 59 ? 9.804 27.383 37.252 1.00 33.92 59 LYS A CA 1
ATOM 463 C C . LYS A 1 59 ? 11.003 28.037 36.586 1.00 33.83 59 LYS A C 1
ATOM 464 O O . LYS A 1 59 ? 10.907 28.456 35.431 1.00 33.81 59 LYS A O 1
ATOM 470 N N . SER A 1 60 ? 12.126 28.130 37.287 1.00 33.61 60 SER A N 1
ATOM 471 C CA . SER A 1 60 ? 13.301 28.775 36.718 1.00 33.40 60 SER A CA 1
ATOM 472 C C . SER A 1 60 ? 14.061 27.933 35.700 1.00 33.55 60 SER A C 1
ATOM 473 O O . SER A 1 60 ? 13.753 26.770 35.448 1.00 33.51 60 SER A O 1
ATOM 476 N N . GLU A 1 61 ? 15.067 28.557 35.115 1.00 33.67 61 GLU A N 1
ATOM 477 C CA . GLU A 1 61 ? 15.897 27.888 34.134 1.00 33.90 61 GLU A CA 1
ATOM 478 C C . GLU A 1 61 ? 17.280 28.510 34.194 1.00 33.35 61 GLU A C 1
ATOM 479 O O . GLU A 1 61 ? 17.519 29.438 34.965 1.00 33.36 61 GLU A O 1
ATOM 485 N N . GLY A 1 62 ? 18.208 27.958 33.418 1.00 32.83 62 GLY A N 1
ATOM 486 C CA . GLY A 1 62 ? 19.552 28.502 33.373 1.00 31.89 62 GLY A CA 1
ATOM 487 C C . GLY A 1 62 ? 20.282 28.530 34.698 1.00 31.22 62 GLY A C 1
ATOM 488 O O . GLY A 1 62 ? 20.163 27.601 35.505 1.00 31.19 62 GLY A O 1
ATOM 489 N N . GLY A 1 63 ? 21.040 29.595 34.926 1.00 30.53 63 GLY A N 1
ATOM 490 C CA . GLY A 1 63 ? 21.804 29.717 36.155 1.00 29.89 63 GLY A CA 1
ATOM 491 C C . GLY A 1 63 ? 20.946 29.803 37.401 1.00 29.33 63 GLY A C 1
ATOM 492 O O . GLY A 1 63 ? 21.328 29.282 38.462 1.00 28.94 63 GLY A O 1
ATOM 493 N N . ILE A 1 64 ? 19.792 30.467 37.305 1.00 28.83 64 ILE A N 1
ATOM 494 C CA . ILE A 1 64 ? 18.937 30.559 38.488 1.00 28.54 64 ILE A CA 1
ATOM 495 C C . ILE A 1 64 ? 18.527 29.154 38.879 1.00 28.20 64 ILE A C 1
ATOM 496 O O . ILE A 1 64 ? 18.583 28.798 40.046 1.00 28.01 64 ILE A O 1
ATOM 501 N N . PHE A 1 65 ? 18.141 28.339 37.912 1.00 27.95 65 PHE A N 1
ATOM 502 C CA . PHE A 1 65 ? 17.762 26.981 38.254 1.00 27.70 65 PHE A CA 1
ATOM 503 C C . PHE A 1 65 ? 18.934 26.189 38.805 1.00 27.29 65 PHE A C 1
ATOM 504 O O . PHE A 1 65 ? 18.792 25.434 39.779 1.00 27.14 65 PHE A O 1
ATOM 512 N N . ASN A 1 66 ? 20.100 26.330 38.179 1.00 26.76 66 ASN A N 1
ATOM 513 C CA . ASN A 1 66 ? 21.248 25.563 38.650 1.00 26.36 66 ASN A CA 1
ATOM 514 C C . ASN A 1 66 ? 21.487 25.800 40.139 1.00 26.06 66 ASN A C 1
ATOM 515 O O . ASN A 1 66 ? 21.699 24.849 40.897 1.00 25.97 66 ASN A O 1
ATOM 520 N N . ASN A 1 67 ? 21.461 27.062 40.567 1.00 25.60 67 ASN A N 1
ATOM 521 C CA . ASN A 1 67 ? 21.720 27.365 41.962 1.00 25.16 67 ASN A CA 1
ATOM 522 C C . ASN A 1 67 ? 20.530 27.051 42.872 1.00 24.81 67 ASN A C 1
ATOM 523 O O . ASN A 1 67 ? 20.700 26.587 43.990 1.00 24.48 67 ASN A O 1
ATOM 528 N N . ALA A 1 68 ? 19.320 27.295 42.385 1.00 24.42 68 ALA A N 1
ATOM 529 C CA . ALA A 1 68 ? 18.131 26.983 43.191 1.00 23.97 68 ALA A CA 1
ATOM 530 C C . ALA A 1 68 ? 17.974 25.453 43.375 1.00 23.94 68 ALA A C 1
ATOM 531 O O . ALA A 1 68 ? 17.710 24.966 44.474 1.00 23.74 68 ALA A O 1
ATOM 533 N N . GLY A 1 69 ? 18.131 24.706 42.292 1.00 23.56 69 GLY A N 1
ATOM 534 C CA . GLY A 1 69 ? 18.050 23.256 42.374 1.00 23.23 69 GLY A CA 1
ATOM 535 C C . GLY A 1 69 ? 19.117 22.706 43.314 1.00 23.13 69 GLY A C 1
ATOM 536 O O . GLY A 1 69 ? 18.839 21.815 44.134 1.00 23.22 69 GLY A O 1
ATOM 537 N N . GLN A 1 70 ? 20.346 23.208 43.200 1.00 22.77 70 GLN A N 1
ATOM 538 C CA . GLN A 1 70 ? 21.388 22.728 44.109 1.00 22.61 70 GLN A CA 1
ATOM 539 C C . GLN A 1 70 ? 21.087 23.117 45.567 1.00 22.44 70 GLN A C 1
ATOM 540 O O . GLN A 1 70 ? 21.329 22.327 46.478 1.00 22.07 70 GLN A O 1
ATOM 546 N N . THR A 1 71 ? 20.545 24.312 45.796 1.00 22.38 71 THR A N 1
ATOM 547 C CA . THR A 1 71 ? 20.213 24.691 47.178 1.00 22.65 71 THR A CA 1
ATOM 548 C C . THR A 1 71 ? 19.141 23.706 47.743 1.00 22.58 71 THR A C 1
ATOM 549 O O . THR A 1 71 ? 19.295 23.173 48.845 1.00 22.60 71 THR A O 1
ATOM 553 N N . LEU A 1 72 ? 18.048 23.465 47.019 1.00 22.66 72 LEU A N 1
ATOM 554 C CA . LEU A 1 72 ? 17.025 22.542 47.521 1.00 22.64 72 LEU A CA 1
ATOM 555 C C . LEU A 1 72 ? 17.591 21.135 47.718 1.00 22.32 72 LEU A C 1
ATOM 556 O O . LEU A 1 72 ? 17.393 20.529 48.766 1.00 21.89 72 LEU A O 1
ATOM 561 N N . ASN A 1 73 ? 18.327 20.630 46.723 1.00 22.25 73 ASN A N 1
ATOM 562 C CA . ASN A 1 73 ? 18.912 19.296 46.838 1.00 22.05 73 ASN A CA 1
ATOM 563 C C . ASN A 1 73 ? 19.744 19.188 48.128 1.00 21.84 73 ASN A C 1
ATOM 564 O O . ASN A 1 73 ? 19.581 18.230 48.883 1.00 21.62 73 ASN A O 1
ATOM 569 N N . HIS A 1 74 ? 20.642 20.155 48.357 1.00 21.70 74 HIS A N 1
ATOM 570 C CA . HIS A 1 74 ? 21.495 20.091 49.548 1.00 21.77 74 HIS A CA 1
ATOM 571 C C . HIS A 1 74 ? 20.750 20.281 50.872 1.00 21.84 74 HIS A C 1
ATOM 572 O O . HIS A 1 74 ? 21.090 19.647 51.878 1.00 21.46 74 HIS A O 1
ATOM 579 N N . ASN A 1 75 ? 19.705 21.108 50.882 1.00 21.82 75 ASN A N 1
ATOM 580 C CA . ASN A 1 75 ? 18.953 21.280 52.134 1.00 21.89 75 ASN A CA 1
ATOM 581 C C . ASN A 1 75 ? 18.330 19.919 52.500 1.00 21.80 75 ASN A C 1
ATOM 582 O O . ASN A 1 75 ? 18.363 19.506 53.662 1.00 22.11 75 ASN A O 1
ATOM 587 N N . LEU A 1 76 ? 17.797 19.229 51.508 1.00 21.67 76 LEU A N 1
ATOM 588 C CA . LEU A 1 76 ? 17.190 17.921 51.754 1.00 21.86 76 LEU A CA 1
ATOM 589 C C . LEU A 1 76 ? 18.253 16.895 52.134 1.00 21.84 76 LEU A C 1
ATOM 590 O O . LEU A 1 76 ? 18.066 16.078 53.034 1.00 22.12 76 LEU A O 1
ATOM 595 N N . TYR A 1 77 ? 19.376 16.946 51.439 1.00 21.66 77 TYR A N 1
ATOM 596 C CA . TYR A 1 77 ? 20.497 16.035 51.671 1.00 21.78 77 TYR A CA 1
ATOM 597 C C . TYR A 1 77 ? 21.040 16.115 53.095 1.00 21.96 77 TYR A C 1
ATOM 598 O O . TYR A 1 77 ? 21.110 15.119 53.789 1.00 21.95 77 TYR A O 1
ATOM 607 N N . PHE A 1 78 ? 21.421 17.314 53.514 1.00 22.09 78 PHE A N 1
ATOM 608 C CA . PHE A 1 78 ? 21.975 17.443 54.852 1.00 22.50 78 PHE A CA 1
ATOM 609 C C . PHE A 1 78 ? 20.983 17.178 55.971 1.00 22.82 78 PHE A C 1
ATOM 610 O O . PHE A 1 78 ? 21.385 16.686 57.048 1.00 22.90 78 PHE A O 1
ATOM 618 N N . THR A 1 79 ? 19.706 17.474 55.750 1.00 22.81 79 THR A N 1
ATOM 619 C CA . THR A 1 79 ? 18.736 17.283 56.843 1.00 23.27 79 THR A CA 1
ATOM 620 C C . THR A 1 79 ? 18.216 15.840 57.017 1.00 23.21 79 THR A C 1
ATOM 621 O O . THR A 1 79 ? 17.579 15.525 58.030 1.00 23.38 79 THR A O 1
ATOM 625 N N . GLN A 1 80 ? 18.499 14.957 56.061 1.00 22.89 80 GLN A N 1
ATOM 626 C CA . GLN A 1 80 ? 17.987 13.596 56.140 1.00 22.98 80 GLN A CA 1
ATOM 627 C C . GLN A 1 80 ? 18.939 12.626 56.842 1.00 23.00 80 GLN A C 1
ATOM 628 O O . GLN A 1 80 ? 18.614 11.440 56.997 1.00 23.26 80 GLN A O 1
ATOM 634 N N . PHE A 1 81 ? 20.109 13.108 57.237 1.00 23.34 81 PHE A N 1
ATOM 635 C CA . PHE A 1 81 ? 21.091 12.227 57.891 1.00 24.03 81 PHE A CA 1
ATOM 636 C C . PHE A 1 81 ? 21.234 12.461 59.384 1.00 24.70 81 PHE A C 1
ATOM 637 O O . PHE A 1 81 ? 21.093 13.592 59.860 1.00 24.80 81 PHE A O 1
ATOM 645 N N . ARG A 1 82 ? 21.565 11.389 60.106 1.00 25.50 82 ARG A N 1
ATOM 646 C CA . ARG A 1 82 ? 21.794 11.502 61.534 1.00 26.71 82 ARG A CA 1
ATOM 647 C C . ARG A 1 82 ? 22.625 10.314 62.014 1.00 27.02 82 ARG A C 1
ATOM 648 O O . ARG A 1 82 ? 22.541 9.234 61.448 1.00 27.34 82 ARG A O 1
ATOM 656 N N . PRO A 1 83 ? 23.470 10.522 63.038 1.00 27.62 83 PRO A N 1
ATOM 657 C CA . PRO A 1 83 ? 24.273 9.427 63.593 1.00 27.97 83 PRO A CA 1
ATOM 658 C C . PRO A 1 83 ? 23.305 8.591 64.435 1.00 28.46 83 PRO A C 1
ATOM 659 O O . PRO A 1 83 ? 22.225 9.088 64.855 1.00 28.51 83 PRO A O 1
ATOM 663 N N . GLY A 1 84 ? 23.678 7.337 64.686 1.00 28.91 84 GLY A N 1
ATOM 664 C CA . GLY A 1 84 ? 22.874 6.444 65.507 1.00 29.47 84 GLY A CA 1
ATOM 665 C C . GLY A 1 84 ? 21.509 6.087 64.949 1.00 29.87 84 GLY A C 1
ATOM 666 O O . GLY A 1 84 ? 20.617 5.730 65.716 1.00 30.05 84 GLY A O 1
ATOM 667 N N . LYS A 1 85 ? 21.335 6.174 63.628 1.00 30.09 85 LYS A N 1
ATOM 668 C CA . LYS A 1 85 ? 20.045 5.852 63.005 1.00 30.65 85 LYS A CA 1
ATOM 669 C C . LYS A 1 85 ? 20.239 4.751 61.957 1.00 30.91 85 LYS A C 1
ATOM 670 O O . LYS A 1 85 ? 20.680 3.658 62.306 1.00 31.00 85 LYS A O 1
ATOM 676 N N . GLY A 1 86 ? 19.911 5.019 60.693 1.00 31.03 86 GLY A N 1
ATOM 677 C CA . GLY A 1 86 ? 20.076 3.993 59.670 1.00 31.31 86 GLY A CA 1
ATOM 678 C C . GLY A 1 86 ? 18.986 2.935 59.794 1.00 31.70 86 GLY A C 1
ATOM 679 O O . GLY A 1 86 ? 17.858 3.250 60.182 1.00 31.79 86 GLY A O 1
ATOM 680 N N . GLY A 1 87 ? 19.299 1.681 59.481 1.00 31.91 87 GLY A N 1
ATOM 681 C CA . GLY A 1 87 ? 18.279 0.657 59.589 1.00 32.35 87 GLY A CA 1
ATOM 682 C C . GLY A 1 87 ? 17.259 0.683 58.462 1.00 32.52 87 GLY A C 1
ATOM 683 O O . GLY A 1 87 ? 17.514 1.196 57.372 1.00 32.48 87 GLY A O 1
ATOM 684 N N . ALA A 1 88 ? 16.076 0.137 58.714 1.00 32.70 88 ALA A N 1
ATOM 685 C CA . ALA A 1 88 ? 15.092 0.097 57.662 1.00 33.17 88 ALA A CA 1
ATOM 686 C C . ALA A 1 88 ? 13.898 0.992 57.888 1.00 33.43 88 ALA A C 1
ATOM 687 O O . ALA A 1 88 ? 13.550 1.318 59.025 1.00 33.50 88 ALA A O 1
ATOM 689 N N . PRO A 1 89 ? 13.270 1.435 56.788 1.00 33.69 89 PRO A N 1
ATOM 690 C CA . PRO A 1 89 ? 12.094 2.297 56.872 1.00 34.02 89 PRO A CA 1
ATOM 691 C C . PRO A 1 89 ? 10.939 1.471 57.446 1.00 34.43 89 PRO A C 1
ATOM 692 O O . PRO A 1 89 ? 10.864 0.235 57.264 1.00 34.35 89 PRO A O 1
ATOM 696 N N . LYS A 1 90 ? 10.043 2.168 58.128 1.00 34.85 90 LYS A N 1
ATOM 697 C CA . LYS A 1 90 ? 8.886 1.549 58.753 1.00 35.27 90 LYS A CA 1
ATOM 698 C C . LYS A 1 90 ? 7.629 2.280 58.295 1.00 35.25 90 LYS A C 1
ATOM 699 O O . LYS A 1 90 ? 7.665 3.160 57.416 1.00 35.34 90 LYS A O 1
ATOM 705 N N . GLY A 1 91 ? 6.505 1.921 58.903 1.00 35.07 91 GLY A N 1
ATOM 706 C CA . GLY A 1 91 ? 5.263 2.577 58.537 1.00 34.79 91 GLY A CA 1
ATOM 707 C C . GLY A 1 91 ? 4.891 2.581 57.068 1.00 34.56 91 GLY A C 1
ATOM 708 O O . GLY A 1 91 ? 5.240 1.675 56.312 1.00 34.77 91 GLY A O 1
ATOM 709 N N . LYS A 1 92 ? 4.173 3.618 56.660 1.00 34.21 92 LYS A N 1
ATOM 710 C CA . LYS A 1 92 ? 3.704 3.736 55.289 1.00 34.11 92 LYS A CA 1
ATOM 711 C C . LYS A 1 92 ? 4.802 3.572 54.238 1.00 33.63 92 LYS A C 1
ATOM 712 O O . LYS A 1 92 ? 4.641 2.838 53.257 1.00 33.52 92 LYS A O 1
ATOM 718 N N . LEU A 1 93 ? 5.909 4.269 54.439 1.00 32.98 93 LEU A N 1
ATOM 719 C CA . LEU A 1 93 ? 6.997 4.210 53.461 1.00 32.49 93 LEU A CA 1
ATOM 720 C C . LEU A 1 93 ? 7.587 2.811 53.390 1.00 32.46 93 LEU A C 1
ATOM 721 O O . LEU A 1 93 ? 7.738 2.244 52.302 1.00 32.21 93 LEU A O 1
ATOM 726 N N . GLY A 1 94 ? 7.908 2.260 54.558 1.00 32.66 94 GLY A N 1
ATOM 727 C CA . GLY A 1 94 ? 8.458 0.914 54.625 1.00 32.90 94 GLY A CA 1
ATOM 728 C C . GLY A 1 94 ? 7.598 -0.072 53.852 1.00 33.11 94 GLY A C 1
ATOM 729 O O . GLY A 1 94 ? 8.102 -0.866 53.066 1.00 33.06 94 GLY A O 1
ATOM 730 N N . GLU A 1 95 ? 6.283 -0.019 54.049 1.00 33.43 95 GLU A N 1
ATOM 731 C CA . GLU A 1 95 ? 5.412 -0.944 53.354 1.00 33.65 95 GLU A CA 1
ATOM 732 C C . GLU A 1 95 ? 5.297 -0.652 51.858 1.00 33.39 95 GLU A C 1
ATOM 733 O O . GLU A 1 95 ? 5.170 -1.572 51.053 1.00 33.35 95 GLU A O 1
ATOM 739 N N . ALA A 1 96 ? 5.373 0.622 51.473 1.00 33.05 96 ALA A N 1
ATOM 740 C CA . ALA A 1 96 ? 5.288 0.980 50.057 1.00 32.74 96 ALA A CA 1
ATOM 741 C C . ALA A 1 96 ? 6.545 0.528 49.348 1.00 32.61 96 ALA A C 1
ATOM 742 O O . ALA A 1 96 ? 6.503 0.187 48.170 1.00 32.51 96 ALA A O 1
ATOM 744 N N . ILE A 1 97 ? 7.674 0.559 50.054 1.00 32.51 97 ILE A N 1
ATOM 745 C CA . ILE A 1 97 ? 8.931 0.131 49.436 1.00 32.51 97 ILE A CA 1
ATOM 746 C C . ILE A 1 97 ? 8.882 -1.372 49.193 1.00 33.04 97 ILE A C 1
ATOM 747 O O . ILE A 1 97 ? 9.321 -1.846 48.143 1.00 32.73 97 ILE A O 1
ATOM 752 N N . ASP A 1 98 ? 8.308 -2.111 50.144 1.00 33.55 98 ASP A N 1
ATOM 753 C CA . ASP A 1 98 ? 8.184 -3.568 50.006 1.00 34.36 98 ASP A CA 1
ATOM 754 C C . ASP A 1 98 ? 7.261 -3.927 48.844 1.00 34.61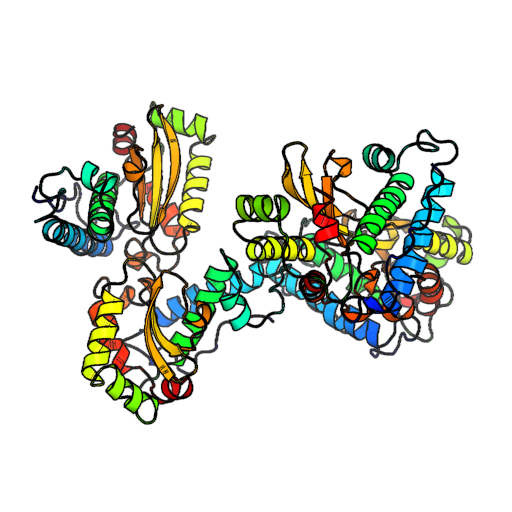 98 ASP A C 1
ATOM 755 O O . ASP A 1 98 ? 7.539 -4.853 48.067 1.00 34.66 98 ASP A O 1
ATOM 760 N N . LYS A 1 99 ? 6.142 -3.212 48.733 1.00 34.86 99 LYS A N 1
ATOM 761 C CA . LYS A 1 99 ? 5.191 -3.483 47.669 1.00 35.21 99 LYS A CA 1
ATOM 762 C C . LYS A 1 99 ? 5.693 -3.151 46.273 1.00 35.08 99 LYS A C 1
ATOM 763 O O . LYS A 1 99 ? 5.421 -3.891 45.318 1.00 35.21 99 LYS A O 1
ATOM 769 N N . GLN A 1 100 ? 6.406 -2.036 46.132 1.00 34.83 100 GLN A N 1
ATOM 770 C CA . GLN A 1 100 ? 6.887 -1.634 44.820 1.00 34.62 100 GLN A CA 1
ATOM 771 C C . GLN A 1 100 ? 8.220 -2.248 44.388 1.00 34.17 100 GLN A C 1
ATOM 772 O O . GLN A 1 100 ? 8.435 -2.486 43.195 1.00 34.04 100 GLN A O 1
ATOM 778 N N . PHE A 1 101 ? 9.108 -2.502 45.341 1.00 33.59 101 PHE A N 1
ATOM 779 C CA . PHE A 1 101 ? 10.429 -3.067 45.031 1.00 33.26 101 PHE A CA 1
ATOM 780 C C . PHE A 1 101 ? 10.643 -4.489 45.543 1.00 32.98 101 PHE A C 1
ATOM 781 O O . PHE A 1 101 ? 11.695 -5.092 45.297 1.00 32.92 101 PHE A O 1
ATOM 789 N N . GLY A 1 102 ? 9.649 -5.025 46.249 1.00 32.54 102 GLY A N 1
ATOM 790 C CA . GLY A 1 102 ? 9.767 -6.376 46.775 1.00 31.99 102 GLY A CA 1
ATOM 791 C C . GLY A 1 102 ? 10.304 -6.438 48.192 1.00 31.55 102 GLY A C 1
ATOM 792 O O . GLY A 1 102 ? 9.758 -7.143 49.043 1.00 31.65 102 GLY A O 1
ATOM 793 N N . SER A 1 103 ? 11.385 -5.717 48.465 1.00 31.14 103 SER A N 1
ATOM 794 C CA . SER A 1 103 ? 11.982 -5.732 49.792 1.00 30.84 103 SER A CA 1
ATOM 795 C C . SER A 1 103 ? 12.921 -4.526 49.912 1.00 30.66 103 SER A C 1
ATOM 796 O O . SER A 1 103 ? 13.310 -3.941 48.901 1.00 30.50 103 SER A O 1
ATOM 799 N N . PHE A 1 104 ? 13.285 -4.177 51.140 1.00 30.42 104 PHE A N 1
ATOM 800 C CA . PHE A 1 104 ? 14.176 -3.040 51.353 1.00 30.28 104 PHE A CA 1
ATOM 801 C C . PHE A 1 104 ? 15.579 -3.347 50.782 1.00 30.39 104 PHE A C 1
ATOM 802 O O . PHE A 1 104 ? 16.209 -2.474 50.193 1.00 30.04 104 PHE A O 1
ATOM 810 N N . GLU A 1 105 ? 16.048 -4.588 50.909 1.00 30.55 105 GLU A N 1
ATOM 811 C CA . GLU A 1 105 ? 17.374 -4.900 50.393 1.00 30.94 105 GLU A CA 1
ATOM 812 C C . GLU A 1 105 ? 17.427 -4.785 48.878 1.00 30.84 105 GLU A C 1
ATOM 813 O O . GLU A 1 105 ? 18.430 -4.317 48.327 1.00 30.97 105 GLU A O 1
ATOM 819 N N . LYS A 1 106 ? 16.359 -5.192 48.197 1.00 30.65 106 LYS A N 1
ATOM 820 C CA . LYS A 1 106 ? 16.329 -5.120 46.746 1.00 30.61 106 LYS A CA 1
ATOM 821 C C . LYS A 1 106 ? 16.237 -3.651 46.300 1.00 30.24 106 LYS A C 1
ATOM 822 O O . LYS A 1 106 ? 16.854 -3.255 45.294 1.00 30.00 106 LYS A O 1
ATOM 828 N N . PHE A 1 107 ? 15.467 -2.848 47.038 1.00 29.56 107 PHE A N 1
ATOM 829 C CA . PHE A 1 107 ? 15.348 -1.438 46.724 1.00 29.23 107 PHE A CA 1
ATOM 830 C C . PHE A 1 107 ? 16.728 -0.787 46.847 1.00 29.17 107 PHE A C 1
ATOM 831 O O . PHE A 1 107 ? 17.143 -0.012 45.976 1.00 29.06 107 PHE A O 1
ATOM 839 N N . LYS A 1 108 ? 17.454 -1.088 47.917 1.00 29.14 108 LYS A N 1
ATOM 840 C CA . LYS A 1 108 ? 18.769 -0.462 48.055 1.00 29.37 108 LYS A CA 1
ATOM 841 C C . LYS A 1 108 ? 19.677 -0.847 46.895 1.00 29.64 108 LYS A C 1
ATOM 842 O O . LYS A 1 108 ? 20.432 -0.018 46.383 1.00 29.68 108 LYS A O 1
ATOM 848 N N . GLU A 1 109 ? 19.614 -2.096 46.466 1.00 29.94 109 GLU A N 1
ATOM 849 C CA . GLU A 1 109 ? 20.479 -2.503 45.362 1.00 30.24 109 GLU A CA 1
ATOM 850 C C . GLU A 1 109 ? 20.133 -1.736 44.083 1.00 29.80 109 GLU A C 1
ATOM 851 O O . GLU A 1 109 ? 21.028 -1.331 43.334 1.00 29.61 109 GLU A O 1
ATOM 857 N N . GLU A 1 110 ? 18.846 -1.506 43.840 1.00 29.24 110 GLU A N 1
ATOM 858 C CA . GLU A 1 110 ? 18.450 -0.778 42.639 1.00 29.25 110 GLU A CA 1
ATOM 859 C C . GLU A 1 110 ? 18.834 0.699 42.738 1.00 28.65 110 GLU A C 1
ATOM 860 O O . GLU A 1 110 ? 19.207 1.315 41.758 1.00 28.44 110 GLU A O 1
ATOM 866 N N . PHE A 1 111 ? 18.706 1.259 43.934 1.00 27.86 111 PHE A N 1
ATOM 867 C CA . PHE A 1 111 ? 19.036 2.658 44.157 1.00 27.41 111 PHE A CA 1
ATOM 868 C C . PHE A 1 111 ? 20.556 2.831 43.996 1.00 27.38 111 PHE A C 1
ATOM 869 O O . PHE A 1 111 ? 20.996 3.795 43.373 1.00 27.18 111 PHE A O 1
ATOM 877 N N . ASN A 1 112 ? 21.330 1.895 44.555 1.00 27.50 112 ASN A N 1
ATOM 878 C CA . ASN A 1 112 ? 22.797 1.929 44.475 1.00 27.93 112 ASN A CA 1
ATOM 879 C C . ASN A 1 112 ? 23.215 1.854 42.987 1.00 28.02 112 ASN A C 1
ATOM 880 O O . ASN A 1 112 ? 24.152 2.554 42.556 1.00 27.91 112 ASN A O 1
ATOM 885 N N . THR A 1 113 ? 22.530 1.009 42.217 1.00 27.92 113 THR A N 1
ATOM 886 C CA . THR A 1 113 ? 22.861 0.882 40.793 1.00 27.88 113 THR A CA 1
ATOM 887 C C . THR A 1 113 ? 22.557 2.170 40.043 1.00 27.64 113 THR A C 1
ATOM 888 O O . THR A 1 113 ? 23.336 2.615 39.194 1.00 27.67 113 THR A O 1
ATOM 892 N N . ALA A 1 114 ? 21.425 2.791 40.342 1.00 27.07 114 ALA A N 1
ATOM 893 C CA . ALA A 1 114 ? 21.112 4.034 39.677 1.00 26.95 114 ALA A CA 1
ATOM 894 C C . ALA A 1 114 ? 22.168 5.104 39.998 1.00 26.89 114 ALA A C 1
ATOM 895 O O . ALA A 1 114 ? 22.553 5.871 39.130 1.00 26.71 114 ALA A O 1
ATOM 897 N N . GLY A 1 115 ? 22.617 5.147 41.242 1.00 27.11 115 GLY A N 1
ATOM 898 C CA . GLY A 1 115 ? 23.589 6.148 41.653 1.00 27.49 115 GLY A CA 1
ATOM 899 C C . GLY A 1 115 ? 24.936 5.885 41.036 1.00 27.96 115 GLY A C 1
ATOM 900 O O . GLY A 1 115 ? 25.678 6.829 40.689 1.00 28.00 115 GLY A O 1
ATOM 901 N N . THR A 1 116 ? 25.257 4.608 40.885 1.00 28.17 116 THR A N 1
ATOM 902 C CA . THR A 1 116 ? 26.546 4.219 40.322 1.00 28.84 116 THR A CA 1
ATOM 903 C C . THR A 1 116 ? 26.629 4.482 38.819 1.00 28.94 116 THR A C 1
ATOM 904 O O . THR A 1 116 ? 27.666 4.978 38.342 1.00 29.51 116 THR A O 1
ATOM 908 N N . THR A 1 117 ? 25.549 4.196 38.086 1.00 28.75 117 THR A N 1
ATOM 909 C CA . THR A 1 117 ? 25.510 4.362 36.629 1.00 28.83 117 THR A CA 1
ATOM 910 C C . THR A 1 117 ? 25.215 5.777 36.111 1.00 28.27 117 THR A C 1
ATOM 911 O O . THR A 1 117 ? 25.191 6.023 34.899 1.00 28.72 117 THR A O 1
ATOM 915 N N . LEU A 1 118 ? 24.941 6.709 37.010 1.00 27.41 118 LEU A N 1
ATOM 916 C CA . LEU A 1 118 ? 24.674 8.095 36.611 1.00 26.23 118 LEU A CA 1
ATOM 917 C C . LEU A 1 118 ? 26.017 8.661 36.145 1.00 25.62 118 LEU A C 1
ATOM 918 O O . LEU A 1 118 ? 26.946 8.775 36.928 1.00 25.54 118 LEU A O 1
ATOM 923 N N . PHE A 1 119 ? 26.118 8.985 34.861 1.00 24.79 119 PHE A N 1
ATOM 924 C CA . PHE A 1 119 ? 27.362 9.505 34.303 1.00 24.15 119 PHE A CA 1
ATOM 925 C C . PHE A 1 119 ? 27.540 10.990 34.541 1.00 23.75 119 PHE A C 1
ATOM 926 O O . PHE A 1 119 ? 26.675 11.792 34.172 1.00 23.80 119 PHE A O 1
ATOM 934 N N . GLY A 1 120 ? 28.687 11.366 35.114 1.00 23.15 120 GLY A N 1
ATOM 935 C CA . GLY A 1 120 ? 28.925 12.785 35.349 1.00 22.61 120 GLY A CA 1
ATOM 936 C C . GLY A 1 120 ? 28.409 13.200 36.715 1.00 22.22 120 GLY A C 1
ATOM 937 O O . GLY A 1 120 ? 28.297 12.352 37.602 1.00 22.54 120 GLY A O 1
ATOM 938 N N . SER A 1 121 ? 28.090 14.481 36.889 1.00 21.89 121 SER A N 1
ATOM 939 C CA . SER A 1 121 ? 27.580 14.965 38.188 1.00 21.57 121 SER A CA 1
ATOM 940 C C . SER A 1 121 ? 26.060 14.807 38.251 1.00 21.42 121 SER A C 1
ATOM 941 O O . SER A 1 121 ? 25.387 14.872 37.224 1.00 21.51 121 SER A O 1
ATOM 944 N N . GLY A 1 122 ? 25.523 14.653 39.458 1.00 21.25 122 GLY A N 1
ATOM 945 C CA . GLY A 1 122 ? 24.077 14.541 39.579 1.00 21.54 122 GLY A CA 1
ATOM 946 C C . GLY A 1 122 ? 23.630 13.963 40.896 1.00 21.63 122 GLY A C 1
ATOM 947 O O . GLY A 1 122 ? 24.432 13.843 41.829 1.00 21.34 122 GLY A O 1
ATOM 948 N N . TRP A 1 123 ? 22.337 13.622 40.945 1.00 21.69 123 TRP A N 1
ATOM 949 C CA . TRP A 1 123 ? 21.685 13.088 42.147 1.00 22.21 123 TRP A CA 1
ATOM 950 C C . TRP A 1 123 ? 20.832 11.863 41.841 1.00 22.65 123 TRP A C 1
ATOM 951 O O . TRP A 1 123 ? 20.264 11.783 40.743 1.00 23.11 123 TRP A O 1
ATOM 962 N N . VAL A 1 124 ? 20.756 10.914 42.774 1.00 23.16 124 VAL A N 1
ATOM 963 C CA . VAL A 1 124 ? 19.805 9.817 42.614 1.00 23.51 124 VAL A CA 1
ATOM 964 C C . VAL A 1 124 ? 18.724 10.088 43.699 1.00 23.65 124 VAL A C 1
ATOM 965 O O . VAL A 1 124 ? 19.022 10.245 44.898 1.00 23.48 124 VAL A O 1
ATOM 969 N N . TRP A 1 125 ? 17.476 10.138 43.256 1.00 23.88 125 TRP A N 1
ATOM 970 C CA . TRP A 1 125 ? 16.362 10.473 44.146 1.00 24.23 125 TRP A CA 1
ATOM 971 C C . TRP A 1 125 ? 15.273 9.414 44.231 1.00 24.59 125 TRP A C 1
ATOM 972 O O . TRP A 1 125 ? 14.889 8.831 43.197 1.00 24.67 125 TRP A O 1
ATOM 983 N N . LEU A 1 126 ? 14.786 9.179 45.453 1.00 24.57 126 LEU A N 1
ATOM 984 C CA . LEU A 1 126 ? 13.615 8.329 45.668 1.00 24.93 126 LEU A CA 1
ATOM 985 C C . LEU A 1 126 ? 12.526 9.422 45.732 1.00 25.32 126 LEU A C 1
ATOM 986 O O . LEU A 1 126 ? 12.640 10.381 46.534 1.00 24.90 126 LEU A O 1
ATOM 991 N N . ALA A 1 127 ? 11.488 9.317 44.898 1.00 25.76 127 ALA A N 1
ATOM 992 C CA . ALA A 1 127 ? 10.430 10.330 44.897 1.00 26.57 127 ALA A CA 1
ATOM 993 C C . ALA A 1 127 ? 9.051 9.684 44.877 1.00 27.36 127 ALA A C 1
ATOM 994 O O . ALA A 1 127 ? 8.924 8.501 44.592 1.00 27.06 127 ALA A O 1
ATOM 996 N N . SER A 1 128 ? 8.027 10.463 45.214 1.00 28.13 128 SER A N 1
ATOM 997 C CA . SER A 1 128 ? 6.674 9.912 45.201 1.00 29.35 128 SER A CA 1
ATOM 998 C C . SER A 1 128 ? 5.724 10.822 44.462 1.00 29.97 128 SER A C 1
ATOM 999 O O . SER A 1 128 ? 5.958 12.039 44.352 1.00 29.82 128 SER A O 1
ATOM 1002 N N . ASP A 1 129 ? 4.638 10.237 43.949 1.00 30.88 129 ASP A N 1
ATOM 1003 C CA . ASP A 1 129 ? 3.642 11.050 43.261 1.00 31.90 129 ASP A CA 1
ATOM 1004 C C . ASP A 1 129 ? 2.493 11.302 44.223 1.00 32.48 129 ASP A C 1
ATOM 1005 O O . ASP A 1 129 ? 2.590 10.943 45.409 1.00 32.41 129 ASP A O 1
ATOM 1010 N N . ALA A 1 130 ? 1.435 11.943 43.726 1.00 33.12 130 ALA A N 1
ATOM 1011 C CA . ALA A 1 130 ? 0.266 12.270 44.552 1.00 33.80 130 ALA A CA 1
ATOM 1012 C C . ALA A 1 130 ? -0.437 11.082 45.212 1.00 34.16 130 ALA A C 1
ATOM 1013 O O . ALA A 1 130 ? -1.113 11.250 46.244 1.00 34.66 130 ALA A O 1
ATOM 1015 N N . ASN A 1 131 ? -0.296 9.888 44.649 1.00 34.41 131 ASN A N 1
ATOM 1016 C CA . ASN A 1 131 ? -0.941 8.725 45.233 1.00 34.65 131 ASN A CA 1
ATOM 1017 C C . ASN A 1 131 ? 0.013 7.827 45.989 1.00 34.37 131 ASN A C 1
ATOM 1018 O O . ASN A 1 131 ? -0.361 6.726 46.420 1.00 34.40 131 ASN A O 1
ATOM 1023 N N . GLY A 1 132 ? 1.252 8.305 46.155 1.00 33.82 132 GLY A N 1
ATOM 1024 C CA . GLY A 1 132 ? 2.241 7.552 46.906 1.00 33.11 132 GLY A CA 1
ATOM 1025 C C . GLY A 1 132 ? 3.063 6.576 46.097 1.00 32.63 132 GLY A C 1
ATOM 1026 O O . GLY A 1 132 ? 3.776 5.754 46.669 1.00 32.56 132 GLY A O 1
ATOM 1027 N N . LYS A 1 133 ? 2.946 6.643 44.775 1.00 32.28 133 LYS A N 1
ATOM 1028 C CA . LYS A 1 133 ? 3.716 5.750 43.917 1.00 31.83 133 LYS A CA 1
ATOM 1029 C C . LYS A 1 133 ? 5.164 6.216 43.951 1.00 31.29 133 LYS A C 1
ATOM 1030 O O . LYS A 1 133 ? 5.448 7.399 43.706 1.00 31.05 133 LYS A O 1
ATOM 1036 N N . LEU A 1 134 ? 6.056 5.268 44.257 1.00 30.77 134 LEU A N 1
ATOM 1037 C CA . LEU A 1 134 ? 7.492 5.519 44.365 1.00 30.33 134 LEU A CA 1
ATOM 1038 C C . LEU A 1 134 ? 8.227 5.333 43.054 1.00 30.17 134 LEU A C 1
ATOM 1039 O O . LEU A 1 134 ? 7.832 4.533 42.201 1.00 30.18 134 LEU A O 1
ATOM 1044 N N . SER A 1 135 ? 9.333 6.052 42.906 1.00 29.93 135 SER A N 1
ATOM 1045 C CA . SER A 1 135 ? 10.151 5.925 41.701 1.00 29.72 135 SER A CA 1
ATOM 1046 C C . SER A 1 135 ? 11.562 6.311 42.060 1.00 29.48 135 SER A C 1
ATOM 1047 O O . SER A 1 135 ? 11.779 7.015 43.033 1.00 29.12 135 SER A O 1
ATOM 1050 N N . ILE A 1 136 ? 12.505 5.807 41.276 1.00 29.50 136 ILE A N 1
ATOM 1051 C CA . ILE A 1 136 ? 13.913 6.138 41.467 1.00 29.66 136 ILE A CA 1
ATOM 1052 C C . ILE A 1 136 ? 14.206 7.018 40.262 1.00 29.90 136 ILE A C 1
ATOM 1053 O O . ILE A 1 136 ? 14.019 6.592 39.110 1.00 29.93 136 ILE A O 1
ATOM 1058 N N . GLU A 1 137 ? 14.619 8.253 40.536 1.00 29.99 137 GLU A N 1
ATOM 1059 C CA . GLU A 1 137 ? 14.920 9.250 39.511 1.00 30.20 137 GLU A CA 1
ATOM 1060 C C . GLU A 1 137 ? 16.406 9.576 39.452 1.00 29.99 137 GLU A C 1
ATOM 1061 O O . GLU A 1 137 ? 17.017 9.864 40.481 1.00 29.86 137 GLU A O 1
ATOM 1067 N N . LYS A 1 138 ? 16.987 9.532 38.257 1.00 29.90 138 LYS A N 1
ATOM 1068 C CA . LYS A 1 138 ? 18.389 9.905 38.091 1.00 29.89 138 LYS A CA 1
ATOM 1069 C C . LYS A 1 138 ? 18.345 11.344 37.581 1.00 29.59 138 LYS A C 1
ATOM 1070 O O . LYS A 1 138 ? 17.784 11.622 36.510 1.00 29.82 138 LYS A O 1
ATOM 1076 N N . GLU A 1 139 ? 18.912 12.274 38.346 1.00 28.95 139 GLU A N 1
ATOM 1077 C CA . GLU A 1 139 ? 18.861 13.677 37.965 1.00 28.62 139 GLU A CA 1
ATOM 1078 C C . GLU A 1 139 ? 20.208 14.260 37.626 1.00 28.05 139 GLU A C 1
ATOM 1079 O O . GLU A 1 139 ? 21.033 14.459 38.504 1.00 28.03 139 GLU A O 1
ATOM 1085 N N . PRO A 1 140 ? 20.455 14.563 36.361 1.00 27.72 140 PRO A N 1
ATOM 1086 C CA . PRO A 1 140 ? 21.783 15.137 36.102 1.00 27.39 140 PRO A CA 1
ATOM 1087 C C . PRO A 1 140 ? 21.972 16.524 36.703 1.00 26.86 140 PRO A C 1
ATOM 1088 O O . PRO A 1 140 ? 21.026 17.327 36.826 1.00 26.93 140 PRO A O 1
ATOM 1092 N N . ASN A 1 141 ? 23.220 16.802 37.057 1.00 26.22 141 ASN A N 1
ATOM 1093 C CA . ASN A 1 141 ? 23.648 18.083 37.605 1.00 25.80 141 ASN A CA 1
ATOM 1094 C C . ASN A 1 141 ? 22.779 18.633 38.744 1.00 25.46 141 ASN A C 1
ATOM 1095 O O . ASN A 1 141 ? 22.822 18.051 39.813 1.00 24.93 141 ASN A O 1
ATOM 1100 N N . ALA A 1 142 ? 22.003 19.704 38.529 1.00 25.29 142 ALA A N 1
ATOM 1101 C CA . ALA A 1 142 ? 21.183 20.300 39.612 1.00 25.38 142 ALA A CA 1
ATOM 1102 C C . ALA A 1 142 ? 19.739 19.791 39.710 1.00 25.71 142 ALA A C 1
ATOM 1103 O O . ALA A 1 142 ? 18.945 20.336 40.485 1.00 25.67 142 ALA A O 1
ATOM 1105 N N . GLY A 1 143 ? 19.421 18.778 38.924 1.00 25.73 143 GLY A N 1
ATOM 1106 C CA . GLY A 1 143 ? 18.064 18.250 38.875 1.00 26.23 143 GLY A CA 1
ATOM 1107 C C . GLY A 1 143 ? 17.474 17.862 40.204 1.00 26.55 143 GLY A C 1
ATOM 1108 O O . GLY A 1 143 ? 18.193 17.453 41.090 1.00 25.92 143 GLY A O 1
ATOM 1109 N N . ASN A 1 144 ? 16.148 17.985 40.315 1.00 27.18 144 ASN A N 1
ATOM 1110 C CA . ASN A 1 144 ? 15.421 17.617 41.539 1.00 28.05 144 ASN A CA 1
ATOM 1111 C C . ASN A 1 144 ? 14.013 17.185 41.108 1.00 28.82 144 ASN A C 1
ATOM 1112 O O . ASN A 1 144 ? 13.446 17.784 40.200 1.00 28.72 144 ASN A O 1
ATOM 1117 N N . PRO A 1 145 ? 13.438 16.150 41.762 1.00 29.68 145 PRO A N 1
ATOM 1118 C CA . PRO A 1 145 ? 12.103 15.652 41.408 1.00 30.69 145 PRO A CA 1
ATOM 1119 C C . PRO A 1 145 ? 10.954 16.631 41.442 1.00 31.50 145 PRO A C 1
ATOM 1120 O O . PRO A 1 145 ? 9.915 16.357 40.823 1.00 31.81 145 PRO A O 1
ATOM 1124 N N . VAL A 1 146 ? 11.092 17.733 42.168 1.00 32.50 146 VAL A N 1
ATOM 1125 C CA . VAL A 1 146 ? 9.983 18.692 42.187 1.00 33.63 146 VAL A CA 1
ATOM 1126 C C . VAL A 1 146 ? 9.772 19.242 40.782 1.00 34.40 146 VAL A C 1
ATOM 1127 O O . VAL A 1 146 ? 8.662 19.692 40.449 1.00 34.52 146 VAL A O 1
ATOM 1131 N N . ARG A 1 147 ? 10.814 19.183 39.948 1.00 35.31 147 ARG A N 1
ATOM 1132 C CA . ARG A 1 147 ? 10.707 19.688 38.577 1.00 36.34 147 ARG A CA 1
ATOM 1133 C C . ARG A 1 147 ? 9.695 18.908 37.745 1.00 36.54 147 ARG A C 1
ATOM 1134 O O . ARG A 1 147 ? 9.163 19.437 36.763 1.00 37.15 147 ARG A O 1
ATOM 1142 N N . LYS A 1 148 ? 9.420 17.651 38.089 1.00 36.60 148 LYS A N 1
ATOM 1143 C CA . LYS A 1 148 ? 8.405 16.921 37.342 1.00 36.54 148 LYS A CA 1
ATOM 1144 C C . LYS A 1 148 ? 7.170 16.679 38.235 1.00 35.94 148 LYS A C 1
ATOM 1145 O O . LYS A 1 148 ? 6.404 15.719 38.040 1.00 36.31 148 LYS A O 1
ATOM 1151 N N . GLY A 1 149 ? 7.003 17.556 39.227 1.00 35.22 149 GLY A N 1
ATOM 1152 C CA . GLY A 1 149 ? 5.864 17.478 40.133 1.00 34.13 149 GLY A CA 1
ATOM 1153 C C . GLY A 1 149 ? 5.836 16.335 41.134 1.00 33.25 149 GLY A C 1
ATOM 1154 O O . GLY A 1 149 ? 4.764 15.920 41.584 1.00 33.22 149 GLY A O 1
ATOM 1155 N N . LEU A 1 150 ? 7.002 15.810 41.491 1.00 31.99 150 LEU A N 1
ATOM 1156 C CA . LEU A 1 150 ? 7.049 14.727 42.462 1.00 30.89 150 LEU A CA 1
ATOM 1157 C C . LEU A 1 150 ? 7.584 15.267 43.776 1.00 30.13 150 LEU A C 1
ATOM 1158 O O . LEU A 1 150 ? 8.142 16.371 43.823 1.00 29.97 150 LEU A O 1
ATOM 1163 N N . ASN A 1 151 ? 7.413 14.476 44.831 1.00 29.42 151 ASN A N 1
ATOM 1164 C CA . ASN A 1 151 ? 7.865 14.813 46.179 1.00 28.93 151 ASN A CA 1
ATOM 1165 C C . ASN A 1 151 ? 9.233 14.175 46.406 1.00 28.22 151 ASN A C 1
ATOM 1166 O O . ASN A 1 151 ? 9.369 12.953 46.316 1.00 28.34 151 ASN A O 1
ATOM 1171 N N . PRO A 1 152 ? 10.252 14.984 46.709 1.00 27.61 152 PRO A N 1
ATOM 1172 C CA . PRO A 1 152 ? 11.597 14.426 46.931 1.00 27.20 152 PRO A CA 1
ATOM 1173 C C . PRO A 1 152 ? 11.677 13.815 48.302 1.00 26.79 152 PRO A C 1
ATOM 1174 O O . PRO A 1 152 ? 11.492 14.524 49.275 1.00 26.92 152 PRO A O 1
ATOM 1178 N N . LEU A 1 153 ? 11.967 12.517 48.376 1.00 26.01 153 LEU A N 1
ATOM 1179 C CA . LEU A 1 153 ? 12.021 11.820 49.665 1.00 25.60 153 LEU A CA 1
ATOM 1180 C C . LEU A 1 153 ? 13.430 11.519 50.196 1.00 25.09 153 LEU A C 1
ATOM 1181 O O . LEU A 1 153 ? 13.741 11.764 51.353 1.00 25.21 153 LEU A O 1
ATOM 1186 N N . LEU A 1 154 ? 14.279 10.967 49.346 1.00 24.64 154 LEU A N 1
ATOM 1187 C CA . LEU A 1 154 ? 15.640 10.601 49.765 1.00 23.91 154 LEU A CA 1
ATOM 1188 C C . LEU A 1 154 ? 16.563 10.861 48.593 1.00 23.76 154 LEU A C 1
ATOM 1189 O O . LEU A 1 154 ? 16.330 10.335 47.506 1.00 23.39 154 LEU A O 1
ATOM 1194 N N . GLY A 1 155 ? 17.609 11.657 48.795 1.00 23.35 155 GLY A N 1
ATOM 1195 C CA . GLY A 1 155 ? 18.470 11.935 47.654 1.00 23.08 155 GLY A CA 1
ATOM 1196 C C . GLY A 1 155 ? 19.935 11.796 47.987 1.00 22.94 155 GLY A C 1
ATOM 1197 O O . GLY A 1 155 ? 20.396 12.319 48.995 1.00 22.97 155 GLY A O 1
ATOM 1198 N N . PHE A 1 156 ? 20.670 11.107 47.118 1.00 22.88 156 PHE A N 1
ATOM 1199 C CA . PHE A 1 156 ? 22.109 10.904 47.297 1.00 22.58 156 PHE A CA 1
ATOM 1200 C C . PHE A 1 156 ? 22.839 11.713 46.238 1.00 22.12 156 PHE A C 1
ATOM 1201 O O . PHE A 1 156 ? 22.507 11.661 45.048 1.00 21.89 156 PHE A O 1
ATOM 1209 N N . ASP A 1 157 ? 23.826 12.472 46.693 1.00 21.75 157 ASP A N 1
ATOM 1210 C CA . ASP A 1 157 ? 24.628 13.355 45.855 1.00 21.66 157 ASP A CA 1
ATOM 1211 C C . ASP A 1 157 ? 25.753 12.546 45.241 1.00 21.61 157 ASP A C 1
ATOM 1212 O O . ASP A 1 157 ? 26.546 11.951 45.980 1.00 21.80 157 ASP A O 1
ATOM 1217 N N . VAL A 1 158 ? 25.818 12.497 43.910 1.00 21.60 158 VAL A N 1
ATOM 1218 C CA . VAL A 1 158 ? 26.901 11.774 43.275 1.00 21.70 158 VAL A CA 1
ATOM 1219 C C . VAL A 1 158 ? 27.871 12.723 42.567 1.00 21.49 158 VAL A C 1
ATOM 1220 O O . VAL A 1 158 ? 28.741 12.283 41.811 1.00 21.69 158 VAL A O 1
ATOM 1224 N N . TRP A 1 159 ? 27.727 14.034 42.810 1.00 20.98 159 TRP A N 1
ATOM 1225 C CA . TRP A 1 159 ? 28.769 14.973 42.341 1.00 20.55 159 TRP A CA 1
ATOM 1226 C C . TRP A 1 159 ? 30.021 14.483 43.080 1.00 20.31 159 TRP A C 1
ATOM 1227 O O . TRP A 1 159 ? 29.941 14.124 44.263 1.00 20.13 159 TRP A O 1
ATOM 1238 N N . GLU A 1 160 ? 31.179 14.474 42.415 1.00 20.22 160 GLU A N 1
ATOM 1239 C CA . GLU A 1 160 ? 32.395 13.980 43.080 1.00 20.61 160 GLU A CA 1
ATOM 1240 C C . GLU A 1 160 ? 32.785 14.703 44.360 1.00 20.50 160 GLU A C 1
ATOM 1241 O O . GLU A 1 160 ? 33.369 14.073 45.248 1.00 20.42 160 GLU A O 1
ATOM 1247 N N . HIS A 1 161 ? 32.469 16.000 44.491 1.00 20.49 161 HIS A N 1
ATOM 1248 C CA . HIS A 1 161 ? 32.819 16.703 45.732 1.00 20.72 161 HIS A CA 1
ATOM 1249 C C . HIS A 1 161 ? 32.127 16.068 46.948 1.00 20.90 161 HIS A C 1
ATOM 1250 O O . HIS A 1 161 ? 32.556 16.285 48.082 1.00 20.93 161 HIS A O 1
ATOM 1257 N N . ALA A 1 162 ? 31.069 15.282 46.737 1.00 20.91 162 ALA A N 1
ATOM 1258 C CA . ALA A 1 162 ? 30.379 14.663 47.876 1.00 21.28 162 ALA A CA 1
ATOM 1259 C C . ALA A 1 162 ? 31.140 13.541 48.561 1.00 21.40 162 ALA A C 1
ATOM 1260 O O . ALA A 1 162 ? 30.929 13.256 49.740 1.00 21.38 162 ALA A O 1
ATOM 1262 N N . TYR A 1 163 ? 32.072 12.939 47.834 1.00 21.63 163 TYR A N 1
ATOM 1263 C CA . TYR A 1 163 ? 32.781 11.785 48.361 1.00 21.98 163 TYR A CA 1
ATOM 1264 C C . TYR A 1 163 ? 34.243 11.686 47.985 1.00 22.36 163 TYR A C 1
ATOM 1265 O O . TYR A 1 163 ? 34.904 10.773 48.465 1.00 22.29 163 TYR A O 1
ATOM 1274 N N . TYR A 1 164 ? 34.765 12.580 47.143 1.00 22.32 164 TYR A N 1
ATOM 1275 C CA . TYR A 1 164 ? 36.141 12.361 46.688 1.00 23.03 164 TYR A CA 1
ATOM 1276 C C . TYR A 1 164 ? 37.256 12.420 47.739 1.00 23.56 164 TYR A C 1
ATOM 1277 O O . TYR A 1 164 ? 38.221 11.667 47.653 1.00 23.51 164 TYR A O 1
ATOM 1286 N N . LEU A 1 165 ? 37.113 13.275 48.733 1.00 24.14 165 LEU A N 1
ATOM 1287 C CA . LEU A 1 165 ? 38.159 13.395 49.747 1.00 24.94 165 LEU A CA 1
ATOM 1288 C C . LEU A 1 165 ? 38.346 12.101 50.532 1.00 25.32 165 LEU A C 1
ATOM 1289 O O . LEU A 1 165 ? 39.472 11.760 50.863 1.00 25.88 165 LEU A O 1
ATOM 1294 N N . THR A 1 166 ? 37.259 11.370 50.786 1.00 25.25 166 THR A N 1
ATOM 1295 C CA . THR A 1 166 ? 37.322 10.122 51.557 1.00 25.44 166 THR A CA 1
ATOM 1296 C C . THR A 1 166 ? 37.362 8.857 50.737 1.00 25.59 166 THR A C 1
ATOM 1297 O O . THR A 1 166 ? 38.078 7.887 51.089 1.00 25.89 166 THR A O 1
ATOM 1301 N N . TYR A 1 167 ? 36.617 8.842 49.630 1.00 25.34 167 TYR A N 1
ATOM 1302 C CA . TYR A 1 167 ? 36.526 7.656 48.784 1.00 25.09 167 TYR A CA 1
ATOM 1303 C C . TYR A 1 167 ? 37.217 7.726 47.414 1.00 24.98 167 TYR A C 1
ATOM 1304 O O . TYR A 1 167 ? 37.336 6.708 46.752 1.00 25.14 167 TYR A O 1
ATOM 1313 N N . GLN A 1 168 ? 37.670 8.909 47.005 1.00 24.93 168 GLN A N 1
ATOM 1314 C CA . GLN A 1 168 ? 38.224 9.085 45.652 1.00 24.88 168 GLN A CA 1
ATOM 1315 C C . GLN A 1 168 ? 37.264 8.475 44.622 1.00 25.08 168 GLN A C 1
ATOM 1316 O O . GLN A 1 168 ? 36.081 8.797 44.653 1.00 25.12 168 GLN A O 1
ATOM 1322 N N . ASN A 1 169 ? 37.722 7.602 43.732 1.00 25.00 169 ASN A N 1
ATOM 1323 C CA . ASN A 1 169 ? 36.839 7.022 42.698 1.00 25.27 169 ASN A CA 1
ATOM 1324 C C . ASN A 1 169 ? 35.811 5.952 43.139 1.00 25.22 169 ASN A C 1
ATOM 1325 O O . ASN A 1 169 ? 35.014 5.481 42.313 1.00 25.13 169 ASN A O 1
ATOM 1330 N N . ARG A 1 170 ? 35.836 5.559 44.415 1.00 25.11 170 ARG A N 1
ATOM 1331 C CA . ARG A 1 170 ? 34.960 4.499 44.923 1.00 25.12 170 ARG A CA 1
ATOM 1332 C C . ARG A 1 170 ? 33.556 5.019 45.227 1.00 24.81 170 ARG A C 1
ATOM 1333 O O . ARG A 1 170 ? 33.084 4.992 46.367 1.00 25.03 170 ARG A O 1
ATOM 1341 N N . ARG A 1 171 ? 32.889 5.512 44.190 1.00 24.51 171 ARG A N 1
ATOM 1342 C CA . ARG A 1 171 ? 31.538 6.040 44.381 1.00 24.33 171 ARG A CA 1
ATOM 1343 C C . ARG A 1 171 ? 30.586 4.955 44.925 1.00 24.49 171 ARG A C 1
ATOM 1344 O O . ARG A 1 171 ? 29.773 5.232 45.798 1.00 24.34 171 ARG A O 1
ATOM 1352 N N . ALA A 1 172 ? 30.661 3.731 44.408 1.00 24.79 172 ALA A N 1
ATOM 1353 C CA . ALA A 1 172 ? 29.749 2.687 44.889 1.00 25.18 172 ALA A CA 1
ATOM 1354 C C . ALA A 1 172 ? 29.888 2.420 46.396 1.00 25.39 172 ALA A C 1
ATOM 1355 O O . ALA A 1 172 ? 28.882 2.283 47.112 1.00 25.52 172 ALA A O 1
ATOM 1357 N N . ASP A 1 173 ? 31.116 2.366 46.890 1.00 25.40 173 ASP A N 1
ATOM 1358 C CA . ASP A 1 173 ? 31.318 2.130 48.331 1.00 25.64 173 ASP A CA 1
ATOM 1359 C C . ASP A 1 173 ? 30.685 3.268 49.161 1.00 25.39 173 ASP A C 1
ATOM 1360 O O . ASP A 1 173 ? 30.146 3.047 50.246 1.00 25.16 173 ASP A O 1
ATOM 1365 N N . HIS A 1 174 ? 30.775 4.494 48.652 1.00 24.82 174 HIS A N 1
ATOM 1366 C CA . HIS A 1 174 ? 30.210 5.649 49.364 1.00 24.65 174 HIS A CA 1
ATOM 1367 C C . HIS A 1 174 ? 28.699 5.493 49.441 1.00 24.57 174 HIS A C 1
ATOM 1368 O O . HIS A 1 174 ? 28.122 5.610 50.524 1.00 24.29 174 HIS A O 1
ATOM 1375 N N . LEU A 1 175 ? 28.078 5.182 48.305 1.00 24.69 175 LEU A N 1
ATOM 1376 C CA . LEU A 1 175 ? 26.621 5.017 48.253 1.00 25.53 175 LEU A CA 1
ATOM 1377 C C . LEU A 1 175 ? 26.160 3.898 49.191 1.00 25.74 175 LEU A C 1
ATOM 1378 O O . LEU A 1 175 ? 25.146 4.029 49.864 1.00 25.69 175 LEU A O 1
ATOM 1383 N N . LYS A 1 176 ? 26.914 2.806 49.269 1.00 26.09 176 LYS A N 1
ATOM 1384 C CA . LYS A 1 176 ? 26.463 1.748 50.170 1.00 26.46 176 LYS A CA 1
ATOM 1385 C C . LYS A 1 176 ? 26.609 2.192 51.629 1.00 26.24 176 LYS A C 1
ATOM 1386 O O . LYS A 1 176 ? 25.786 1.828 52.469 1.00 26.23 176 LYS A O 1
ATOM 1392 N N . ASP A 1 177 ? 27.620 3.002 51.939 1.00 25.84 177 ASP A N 1
ATOM 1393 C CA . ASP A 1 177 ? 27.784 3.471 53.318 1.00 25.81 177 ASP A CA 1
ATOM 1394 C C . ASP A 1 177 ? 26.713 4.517 53.712 1.00 25.51 177 ASP A C 1
ATOM 1395 O O . ASP A 1 177 ? 26.391 4.687 54.889 1.00 25.77 177 ASP A O 1
ATOM 1400 N N . LEU A 1 178 ? 26.185 5.255 52.745 1.00 24.81 178 LEU A N 1
ATOM 1401 C CA . LEU A 1 178 ? 25.211 6.273 53.099 1.00 24.53 178 LEU A CA 1
ATOM 1402 C C . LEU A 1 178 ? 23.975 5.700 53.798 1.00 24.48 178 LEU A C 1
ATOM 1403 O O . LEU A 1 178 ? 23.346 6.399 54.612 1.00 24.28 178 LEU A O 1
ATOM 1408 N N . TRP A 1 179 ? 23.633 4.442 53.517 1.00 24.52 179 TRP A N 1
ATOM 1409 C CA . TRP A 1 179 ? 22.421 3.889 54.138 1.00 24.62 179 TRP A CA 1
ATOM 1410 C C . TRP A 1 179 ? 22.525 3.902 55.649 1.00 24.85 179 TRP A C 1
ATOM 1411 O O . TRP A 1 179 ? 21.523 4.050 56.368 1.00 24.81 179 TRP A O 1
ATOM 1422 N N . SER A 1 180 ? 23.740 3.784 56.141 1.00 24.83 180 SER A N 1
ATOM 1423 C CA . SER A 1 180 ? 23.942 3.731 57.564 1.00 25.29 180 SER A CA 1
ATOM 1424 C C . SER A 1 180 ? 23.713 5.019 58.324 1.00 25.41 180 SER A C 1
ATOM 1425 O O . SER A 1 180 ? 23.623 4.974 59.559 1.00 25.66 180 SER A O 1
ATOM 1428 N N . ILE A 1 181 ? 23.610 6.148 57.619 1.00 25.01 181 ILE A N 1
ATOM 1429 C CA . ILE A 1 181 ? 23.374 7.427 58.291 1.00 24.93 181 ILE A CA 1
ATOM 1430 C C . ILE A 1 181 ? 22.039 8.052 57.918 1.00 24.96 181 ILE A C 1
ATOM 1431 O O . ILE A 1 181 ? 21.724 9.180 58.346 1.00 24.75 181 ILE A O 1
ATOM 1436 N N . VAL A 1 182 ? 21.241 7.307 57.165 1.00 25.02 182 VAL A N 1
ATOM 1437 C CA . VAL A 1 182 ? 19.917 7.805 56.790 1.00 25.27 182 VAL A CA 1
ATOM 1438 C C . VAL A 1 182 ? 18.987 7.761 58.027 1.00 25.58 182 VAL A C 1
ATOM 1439 O O . VAL A 1 182 ? 18.909 6.750 58.724 1.00 25.47 182 VAL A O 1
ATOM 1443 N N . ASP A 1 183 ? 18.307 8.868 58.300 1.00 26.07 183 ASP A N 1
ATOM 1444 C CA . ASP A 1 183 ? 17.323 8.900 59.389 1.00 26.63 183 ASP A CA 1
ATOM 1445 C C . ASP A 1 183 ? 15.950 8.678 58.726 1.00 26.63 183 ASP A C 1
ATOM 1446 O O . ASP A 1 183 ? 15.365 9.606 58.155 1.00 26.41 183 ASP A O 1
ATOM 1451 N N . TRP A 1 184 ? 15.441 7.450 58.790 1.00 26.72 184 TRP A N 1
ATOM 1452 C CA . TRP A 1 184 ? 14.173 7.135 58.156 1.00 26.99 184 TRP A CA 1
ATOM 1453 C C . TRP A 1 184 ? 12.995 7.859 58.794 1.00 27.50 184 TRP A C 1
ATOM 1454 O O . TRP A 1 184 ? 11.980 8.041 58.145 1.00 27.67 184 TRP A O 1
ATOM 1465 N N . ASP A 1 185 ? 13.118 8.284 60.047 1.00 28.11 185 ASP A N 1
ATOM 1466 C CA . ASP A 1 185 ? 12.004 9.034 60.646 1.00 28.63 185 ASP A CA 1
ATOM 1467 C C . ASP A 1 185 ? 11.812 10.301 59.818 1.00 28.48 185 ASP A C 1
ATOM 1468 O O . ASP A 1 185 ? 10.688 10.677 59.475 1.00 28.15 185 ASP A O 1
ATOM 1473 N N . ILE A 1 186 ? 12.929 10.958 59.506 1.00 27.98 186 ILE A N 1
ATOM 1474 C CA . ILE A 1 186 ? 12.892 12.185 58.726 1.00 27.92 186 ILE A CA 1
ATOM 1475 C C . ILE A 1 186 ? 12.391 11.925 57.303 1.00 27.62 186 ILE A C 1
ATOM 1476 O O . ILE A 1 186 ? 11.554 12.684 56.784 1.00 27.67 186 ILE A O 1
ATOM 1481 N N . VAL A 1 187 ? 12.893 10.868 56.656 1.00 27.30 187 VAL A N 1
ATOM 1482 C CA . VAL A 1 187 ? 12.455 10.563 55.296 1.00 27.31 187 VAL A CA 1
ATOM 1483 C C . VAL A 1 187 ? 10.966 10.158 55.258 1.00 27.56 187 VAL A C 1
ATOM 1484 O O . VAL A 1 187 ? 10.220 10.583 54.368 1.00 27.62 187 VAL A O 1
ATOM 1488 N N . GLU A 1 188 ? 10.537 9.357 56.229 1.00 28.21 188 GLU A N 1
ATOM 1489 C CA . GLU A 1 188 ? 9.122 8.948 56.300 1.00 28.61 188 GLU A CA 1
ATOM 1490 C C . GLU A 1 188 ? 8.228 10.176 56.407 1.00 28.71 188 GLU A C 1
ATOM 1491 O O . GLU A 1 188 ? 7.115 10.207 55.844 1.00 28.67 188 GLU A O 1
ATOM 1497 N N . SER A 1 189 ? 8.709 11.172 57.142 1.00 28.77 189 SER A N 1
ATOM 1498 C CA . SER A 1 189 ? 7.970 12.416 57.352 1.00 28.94 189 SER A CA 1
ATOM 1499 C C . SER A 1 189 ? 7.743 13.179 56.048 1.00 28.73 189 SER A C 1
ATOM 1500 O O . SER A 1 189 ? 6.823 14.000 55.947 1.00 28.68 189 SER A O 1
ATOM 1503 N N . ARG A 1 190 ? 8.581 12.914 55.039 1.00 28.31 190 ARG A N 1
ATOM 1504 C CA . ARG A 1 190 ? 8.421 13.593 53.758 1.00 28.03 190 ARG A CA 1
ATOM 1505 C C . ARG A 1 190 ? 7.389 12.941 52.824 1.00 28.31 190 ARG A C 1
ATOM 1506 O O . ARG A 1 190 ? 6.952 13.556 51.846 1.00 28.22 190 ARG A O 1
ATOM 1514 N N . TYR A 1 191 ? 7.038 11.693 53.132 1.00 28.67 191 TYR A N 1
ATOM 1515 C CA . TYR A 1 191 ? 6.099 10.879 52.351 1.00 29.24 191 TYR A CA 1
ATOM 1516 C C . TYR A 1 191 ? 4.622 11.083 52.733 1.00 29.54 191 TYR A C 1
ATOM 1517 O O . TYR A 1 191 ? 4.345 11.257 53.942 1.00 30.21 191 TYR A O 1
ATOM 1527 N N . MET B 1 1 ? 39.463 -3.359 17.521 1.00 42.11 201 MET B N 1
ATOM 1528 C CA . MET B 1 1 ? 40.644 -2.690 18.131 1.00 41.97 201 MET B CA 1
ATOM 1529 C C . MET B 1 1 ? 40.548 -2.841 19.644 1.00 41.60 201 MET B C 1
ATOM 1530 O O . MET B 1 1 ? 39.468 -2.698 20.217 1.00 41.64 201 MET B O 1
ATOM 1535 N N . THR B 1 2 ? 41.666 -3.166 20.287 1.00 41.06 202 THR B N 1
ATOM 1536 C CA . THR B 1 2 ? 41.696 -3.282 21.740 1.00 40.41 202 THR B CA 1
ATOM 1537 C C . THR B 1 2 ? 42.436 -2.018 22.217 1.00 39.79 202 THR B C 1
ATOM 1538 O O . THR B 1 2 ? 43.651 -1.902 22.101 1.00 39.78 202 THR B O 1
ATOM 1542 N N . HIS B 1 3 ? 41.681 -1.057 22.735 1.00 38.91 203 HIS B N 1
ATOM 1543 C CA . HIS B 1 3 ? 42.259 0.203 23.183 1.00 38.23 203 HIS B CA 1
ATOM 1544 C C . HIS B 1 3 ? 43.144 0.064 24.409 1.00 37.85 203 HIS B C 1
ATOM 1545 O O . HIS B 1 3 ? 42.853 -0.704 25.334 1.00 37.64 203 HIS B O 1
ATOM 1552 N N . GLU B 1 4 ? 44.246 0.801 24.390 1.00 37.49 204 GLU B N 1
ATOM 1553 C CA . GLU B 1 4 ? 45.227 0.757 25.472 1.00 37.28 204 GLU B CA 1
ATOM 1554 C C . GLU B 1 4 ? 45.150 1.934 26.412 1.00 36.50 204 GLU B C 1
ATOM 1555 O O . GLU B 1 4 ? 44.634 2.992 26.069 1.00 36.20 204 GLU B O 1
ATOM 1561 N N . LEU B 1 5 ? 45.687 1.726 27.605 1.00 35.78 205 LEU B N 1
ATOM 1562 C CA . LEU B 1 5 ? 45.775 2.773 28.607 1.00 35.04 205 LEU B CA 1
ATOM 1563 C C . LEU B 1 5 ? 47.131 3.362 28.250 1.00 34.68 205 LEU B C 1
ATOM 1564 O O . LEU B 1 5 ? 48.146 2.673 28.311 1.00 34.72 205 LEU B O 1
ATOM 1569 N N . ILE B 1 6 ? 47.156 4.620 27.834 1.00 34.25 206 ILE B N 1
ATOM 1570 C CA . ILE B 1 6 ? 48.410 5.240 27.434 1.00 33.99 206 ILE B CA 1
ATOM 1571 C C . ILE B 1 6 ? 49.439 5.275 28.541 1.00 33.69 206 ILE B C 1
ATOM 1572 O O . ILE B 1 6 ? 49.101 5.368 29.714 1.00 33.57 206 ILE B O 1
ATOM 1577 N N . SER B 1 7 ? 50.713 5.183 28.159 1.00 33.36 207 SER B N 1
ATOM 1578 C CA . SER B 1 7 ? 51.812 5.228 29.124 1.00 33.28 207 SER B CA 1
ATOM 1579 C C . SER B 1 7 ? 52.130 6.699 29.330 1.00 33.05 207 SER B C 1
ATOM 1580 O O . SER B 1 7 ? 52.187 7.449 28.369 1.00 33.10 207 SER B O 1
ATOM 1583 N N . LEU B 1 8 ? 52.307 7.125 30.574 1.00 32.78 208 LEU B N 1
ATOM 1584 C CA . LEU B 1 8 ? 52.650 8.526 30.849 1.00 32.44 208 LEU B CA 1
ATOM 1585 C C . LEU B 1 8 ? 54.111 8.788 30.485 1.00 32.22 208 LEU B C 1
ATOM 1586 O O . LEU B 1 8 ? 55.001 8.002 30.853 1.00 32.25 208 LEU B O 1
ATOM 1591 N N . PRO B 1 9 ? 54.380 9.901 29.772 1.00 32.03 209 PRO B N 1
ATOM 1592 C CA . PRO B 1 9 ? 55.734 10.293 29.342 1.00 31.84 209 PRO B CA 1
ATOM 1593 C C . PRO B 1 9 ? 56.597 10.952 30.416 1.00 31.72 209 PRO B C 1
ATOM 1594 O O . PRO B 1 9 ? 57.635 11.545 30.111 1.00 31.94 209 PRO B O 1
ATOM 1598 N N . TYR B 1 10 ? 56.158 10.865 31.667 1.00 31.32 210 TYR B N 1
ATOM 1599 C CA . TYR B 1 10 ? 56.875 11.446 32.795 1.00 30.86 210 TYR B CA 1
ATOM 1600 C C . TYR B 1 10 ? 56.484 10.645 34.035 1.00 30.83 210 TYR B C 1
ATOM 1601 O O . TYR B 1 10 ? 55.511 9.880 33.979 1.00 30.95 210 TYR B O 1
ATOM 1610 N N . ALA B 1 11 ? 57.244 10.811 35.127 1.00 30.83 211 ALA B N 1
ATOM 1611 C CA . ALA B 1 11 ? 56.979 10.139 36.403 1.00 30.92 211 ALA B CA 1
ATOM 1612 C C . ALA B 1 11 ? 55.650 10.639 36.980 1.00 30.87 211 ALA B C 1
ATOM 1613 O O . ALA B 1 11 ? 55.239 11.785 36.711 1.00 30.82 211 ALA B O 1
ATOM 1615 N N . VAL B 1 12 ? 55.001 9.813 37.793 1.00 30.92 212 VAL B N 1
ATOM 1616 C CA . VAL B 1 12 ? 53.702 10.201 38.345 1.00 30.97 212 VAL B CA 1
ATOM 1617 C C . VAL B 1 12 ? 53.728 11.475 39.188 1.00 30.93 212 VAL B C 1
ATOM 1618 O O . VAL B 1 12 ? 52.686 12.098 39.365 1.00 30.84 212 VAL B O 1
ATOM 1622 N N . ASP B 1 13 ? 54.901 11.879 39.697 1.00 30.66 213 ASP B N 1
ATOM 1623 C CA . ASP B 1 13 ? 54.983 13.087 40.522 1.00 30.63 213 ASP B CA 1
ATOM 1624 C C . ASP B 1 13 ? 55.535 14.278 39.747 1.00 30.19 213 ASP B C 1
ATOM 1625 O O . ASP B 1 13 ? 55.806 15.335 40.313 1.00 29.99 213 ASP B O 1
ATOM 1630 N N . ALA B 1 14 ? 55.669 14.112 38.433 1.00 29.78 214 ALA B N 1
ATOM 1631 C CA . ALA B 1 14 ? 56.245 15.150 37.592 1.00 29.42 214 ALA B CA 1
ATOM 1632 C C . ALA B 1 14 ? 55.474 16.451 37.452 1.00 29.17 214 ALA B C 1
ATOM 1633 O O . ALA B 1 14 ? 56.073 17.485 37.228 1.00 29.04 214 ALA B O 1
ATOM 1635 N N . LEU B 1 15 ? 54.151 16.404 37.601 1.00 28.74 215 LEU B N 1
ATOM 1636 C CA . LEU B 1 15 ? 53.331 17.602 37.424 1.00 28.64 215 LEU B CA 1
ATOM 1637 C C . LEU B 1 15 ? 52.936 18.329 38.724 1.00 28.69 215 LEU B C 1
ATOM 1638 O O . LEU B 1 15 ? 52.165 19.295 38.708 1.00 28.81 215 LEU B O 1
ATOM 1643 N N . ALA B 1 16 ? 53.440 17.850 39.852 1.00 28.71 216 ALA B N 1
ATOM 1644 C CA . ALA B 1 16 ? 53.146 18.471 41.134 1.00 28.93 216 ALA B CA 1
ATOM 1645 C C . ALA B 1 16 ? 53.792 19.855 41.187 1.00 29.04 216 ALA B C 1
ATOM 1646 O O . ALA B 1 16 ? 54.833 20.097 40.566 1.00 29.16 216 ALA B O 1
ATOM 1648 N N . PRO B 1 17 ? 53.194 20.790 41.933 1.00 29.14 217 PRO B N 1
ATOM 1649 C CA . PRO B 1 17 ? 51.976 20.674 42.733 1.00 28.98 217 PRO B CA 1
ATOM 1650 C C . PRO B 1 17 ? 50.628 20.829 42.017 1.00 28.79 217 PRO B C 1
ATOM 1651 O O . PRO B 1 17 ? 49.589 20.510 42.604 1.00 28.82 217 PRO B O 1
ATOM 1655 N N . VAL B 1 18 ? 50.625 21.311 40.776 1.00 28.57 218 VAL B N 1
ATOM 1656 C CA . VAL B 1 18 ? 49.357 21.573 40.091 1.00 28.41 218 VAL B CA 1
ATOM 1657 C C . VAL B 1 18 ? 48.514 20.323 39.898 1.00 28.16 218 VAL B C 1
ATOM 1658 O O . VAL B 1 18 ? 47.287 20.371 40.025 1.00 28.10 218 VAL B O 1
ATOM 1662 N N . ILE B 1 19 ? 49.152 19.203 39.576 1.00 27.77 219 ILE B N 1
ATOM 1663 C CA . ILE B 1 19 ? 48.459 17.919 39.512 1.00 27.62 219 ILE B CA 1
ATOM 1664 C C . ILE B 1 19 ? 49.396 17.025 40.341 1.00 27.54 219 ILE B C 1
ATOM 1665 O O . ILE B 1 19 ? 50.446 16.580 39.866 1.00 27.54 219 ILE B O 1
ATOM 1670 N N . SER B 1 20 ? 48.999 16.776 41.582 1.00 27.44 220 SER B N 1
ATOM 1671 C CA . SER B 1 20 ? 49.799 15.990 42.516 1.00 27.24 220 SER B CA 1
ATOM 1672 C C . SER B 1 20 ? 50.009 14.523 42.133 1.00 27.19 220 SER B C 1
ATOM 1673 O O . SER B 1 20 ? 49.316 13.970 41.267 1.00 27.02 220 SER B O 1
ATOM 1676 N N . LYS B 1 21 ? 50.995 13.895 42.783 1.00 27.24 221 LYS B N 1
ATOM 1677 C CA . LYS B 1 21 ? 51.307 12.483 42.574 1.00 27.51 221 LYS B CA 1
ATOM 1678 C C . LYS B 1 21 ? 50.053 11.643 42.770 1.00 27.32 221 LYS B C 1
ATOM 1679 O O . LYS B 1 21 ? 49.692 10.798 41.947 1.00 27.39 221 LYS B O 1
ATOM 1685 N N . GLU B 1 22 ? 49.393 11.871 43.892 1.00 27.13 222 GLU B N 1
ATOM 1686 C CA . GLU B 1 22 ? 48.183 11.143 44.206 1.00 26.90 222 GLU B CA 1
ATOM 1687 C C . GLU B 1 22 ? 47.104 11.333 43.127 1.00 26.29 222 GLU B C 1
ATOM 1688 O O . GLU B 1 22 ? 46.401 10.376 42.749 1.00 25.87 222 GLU B O 1
ATOM 1694 N N . THR B 1 23 ? 46.957 12.559 42.645 1.00 25.80 223 THR B N 1
ATOM 1695 C CA . THR B 1 23 ? 45.948 12.813 41.610 1.00 25.38 223 THR B CA 1
ATOM 1696 C C . THR B 1 23 ? 46.283 12.061 40.336 1.00 25.19 223 THR B C 1
ATOM 1697 O O . THR B 1 23 ? 45.400 11.465 39.712 1.00 25.07 223 THR B O 1
ATOM 1701 N N . VAL B 1 24 ? 47.557 12.029 39.956 1.00 25.07 224 VAL B N 1
ATOM 1702 C CA . VAL B 1 24 ? 47.899 11.313 38.727 1.00 24.96 224 VAL B CA 1
ATOM 1703 C C . VAL B 1 24 ? 47.601 9.813 38.909 1.00 25.07 224 VAL B C 1
ATOM 1704 O O . VAL B 1 24 ? 47.063 9.148 38.009 1.00 25.04 224 VAL B O 1
ATOM 1708 N N . GLU B 1 25 ? 47.948 9.283 40.086 1.00 25.08 225 GLU B N 1
ATOM 1709 C CA . GLU B 1 25 ? 47.712 7.883 40.378 1.00 25.50 225 GLU B CA 1
ATOM 1710 C C . GLU B 1 25 ? 46.247 7.505 40.268 1.00 25.20 225 GLU B C 1
ATOM 1711 O O . GLU B 1 25 ? 45.909 6.432 39.760 1.00 25.21 225 GLU B O 1
ATOM 1717 N N . PHE B 1 26 ? 45.371 8.381 40.745 1.00 24.97 226 PHE B N 1
ATOM 1718 C CA . PHE B 1 26 ? 43.931 8.099 40.676 1.00 24.76 226 PHE B CA 1
ATOM 1719 C C . PHE B 1 26 ? 43.343 8.455 39.310 1.00 24.43 226 PHE B C 1
ATOM 1720 O O . PHE B 1 26 ? 42.617 7.656 38.705 1.00 24.46 226 PHE B O 1
ATOM 1728 N N . HIS B 1 27 ? 43.675 9.643 38.831 1.00 24.12 227 HIS B N 1
ATOM 1729 C CA . HIS B 1 27 ? 43.148 10.117 37.557 1.00 23.91 227 HIS B CA 1
ATOM 1730 C C . HIS B 1 27 ? 43.548 9.245 36.362 1.00 24.37 227 HIS B C 1
ATOM 1731 O O . HIS B 1 27 ? 42.696 8.770 35.606 1.00 24.39 227 HIS B O 1
ATOM 1738 N N . HIS B 1 28 ? 44.846 9.000 36.214 1.00 24.68 228 HIS B N 1
ATOM 1739 C CA . HIS B 1 28 ? 45.354 8.168 35.129 1.00 25.57 228 HIS B CA 1
ATOM 1740 C C . HIS B 1 28 ? 45.233 6.667 35.476 1.00 25.81 228 HIS B C 1
ATOM 1741 O O . HIS B 1 28 ? 44.681 5.877 34.705 1.00 26.19 228 HIS B O 1
ATOM 1748 N N . GLY B 1 29 ? 45.715 6.286 36.664 1.00 26.42 229 GLY B N 1
ATOM 1749 C CA . GLY B 1 29 ? 45.709 4.879 37.053 1.00 26.72 229 GLY B CA 1
ATOM 1750 C C . GLY B 1 29 ? 44.381 4.208 37.333 1.00 27.07 229 GLY B C 1
ATOM 1751 O O . GLY B 1 29 ? 44.274 2.968 37.225 1.00 27.54 229 GLY B O 1
ATOM 1752 N N . LYS B 1 30 ? 43.367 4.986 37.714 1.00 27.01 230 LYS B N 1
ATOM 1753 C CA . LYS B 1 30 ? 42.051 4.422 37.997 1.00 27.01 230 LYS B CA 1
ATOM 1754 C C . LYS B 1 30 ? 40.948 4.934 37.086 1.00 26.40 230 LYS B C 1
ATOM 1755 O O . LYS B 1 30 ? 40.308 4.153 36.391 1.00 26.63 230 LYS B O 1
ATOM 1761 N N . HIS B 1 31 ? 40.704 6.234 37.073 1.00 25.64 231 HIS B N 1
ATOM 1762 C CA . HIS B 1 31 ? 39.634 6.732 36.205 1.00 25.29 231 HIS B CA 1
ATOM 1763 C C . HIS B 1 31 ? 39.822 6.360 34.717 1.00 25.10 231 HIS B C 1
ATOM 1764 O O . HIS B 1 31 ? 38.911 5.825 34.082 1.00 25.11 231 HIS B O 1
ATOM 1771 N N . LEU B 1 32 ? 41.005 6.625 34.171 1.00 24.89 232 LEU B N 1
ATOM 1772 C CA . LEU B 1 32 ? 41.220 6.369 32.750 1.00 24.96 232 LEU B CA 1
ATOM 1773 C C . LEU B 1 32 ? 41.237 4.869 32.451 1.00 25.32 232 LEU B C 1
ATOM 1774 O O . LEU B 1 32 ? 40.714 4.425 31.424 1.00 25.03 232 LEU B O 1
ATOM 1779 N N . LYS B 1 33 ? 41.814 4.075 33.348 1.00 25.88 233 LYS B N 1
ATOM 1780 C CA . LYS B 1 33 ? 41.836 2.631 33.128 1.00 26.45 233 LYS B CA 1
ATOM 1781 C C . LYS B 1 33 ? 40.393 2.151 33.016 1.00 26.50 233 LYS B C 1
ATOM 1782 O O . LYS B 1 33 ? 40.073 1.307 32.179 1.00 26.72 233 LYS B O 1
ATOM 1788 N N . THR B 1 34 ? 39.507 2.707 33.850 1.00 26.27 234 THR B N 1
ATOM 1789 C CA . THR B 1 34 ? 38.106 2.336 33.833 1.00 26.59 234 THR B CA 1
ATOM 1790 C C . THR B 1 34 ? 37.445 2.724 32.508 1.00 26.44 234 THR B C 1
ATOM 1791 O O . THR B 1 34 ? 36.713 1.934 31.942 1.00 26.74 234 THR B O 1
ATOM 1795 N N . TYR B 1 35 ? 37.706 3.936 32.019 1.00 26.36 235 TYR B N 1
ATOM 1796 C CA . TYR B 1 35 ? 37.104 4.363 30.755 1.00 26.75 235 TYR B CA 1
ATOM 1797 C C . TYR B 1 35 ? 37.558 3.442 29.613 1.00 27.14 235 TYR B C 1
ATOM 1798 O O . TYR B 1 35 ? 36.775 3.070 28.753 1.00 27.24 235 TYR B O 1
ATOM 1807 N N . VAL B 1 36 ? 38.831 3.074 29.629 1.00 27.67 236 VAL B N 1
ATOM 1808 C CA . VAL B 1 36 ? 39.390 2.222 28.580 1.00 28.59 236 VAL B CA 1
ATOM 1809 C C . VAL B 1 36 ? 38.802 0.816 28.660 1.00 29.10 236 VAL B C 1
ATOM 1810 O O . VAL B 1 36 ? 38.455 0.212 27.643 1.00 29.39 236 VAL B O 1
ATOM 1814 N N . ASP B 1 37 ? 38.679 0.317 29.882 1.00 29.59 237 ASP B N 1
ATOM 1815 C CA . ASP B 1 37 ? 38.150 -1.014 30.110 1.00 30.14 237 ASP B CA 1
ATOM 1816 C C . ASP B 1 37 ? 36.691 -1.053 29.654 1.00 30.35 237 ASP B C 1
ATOM 1817 O O . ASP B 1 37 ? 36.264 -1.997 28.976 1.00 30.15 237 ASP B O 1
ATOM 1822 N N . ASN B 1 38 ? 35.924 -0.023 29.994 1.00 30.57 238 ASN B N 1
ATOM 1823 C CA . ASN B 1 38 ? 34.511 0.018 29.604 1.00 30.96 238 ASN B CA 1
ATOM 1824 C C . ASN B 1 38 ? 34.350 0.146 28.082 1.00 31.15 238 ASN B C 1
ATOM 1825 O O . ASN B 1 38 ? 33.467 -0.470 27.498 1.00 31.20 238 ASN B O 1
ATOM 1830 N N . LEU B 1 39 ? 35.173 0.989 27.459 1.00 31.22 239 LEU B N 1
ATOM 1831 C CA . LEU B 1 39 ? 35.117 1.153 26.010 1.00 31.47 239 LEU B CA 1
ATOM 1832 C C . LEU B 1 39 ? 35.319 -0.214 25.342 1.00 31.72 239 LEU B C 1
ATOM 1833 O O . LEU B 1 39 ? 34.504 -0.638 24.533 1.00 31.70 239 LEU B O 1
ATOM 1838 N N . ASN B 1 40 ? 36.396 -0.903 25.700 1.00 32.13 240 ASN B N 1
ATOM 1839 C CA . ASN B 1 40 ? 36.670 -2.213 25.106 1.00 32.75 240 ASN B CA 1
ATOM 1840 C C . ASN B 1 40 ? 35.549 -3.228 25.270 1.00 33.22 240 ASN B C 1
ATOM 1841 O O . ASN B 1 40 ? 35.344 -4.073 24.398 1.00 33.33 240 ASN B O 1
ATOM 1846 N N . LYS B 1 41 ? 34.817 -3.167 26.375 1.00 33.62 241 LYS B N 1
ATOM 1847 C CA . LYS B 1 41 ? 33.740 -4.127 26.581 1.00 34.19 241 LYS B CA 1
ATOM 1848 C C . LYS B 1 41 ? 32.545 -3.782 25.717 1.00 34.46 241 LYS B C 1
ATOM 1849 O O . LYS B 1 41 ? 32.027 -4.625 24.979 1.00 34.38 241 LYS B O 1
ATOM 1855 N N . LEU B 1 42 ? 32.118 -2.526 25.783 1.00 34.60 242 LEU B N 1
ATOM 1856 C CA . LEU B 1 42 ? 30.929 -2.106 25.060 1.00 34.99 242 LEU B CA 1
ATOM 1857 C C . LEU B 1 42 ? 30.926 -2.166 23.537 1.00 35.35 242 LEU B C 1
ATOM 1858 O O . LEU B 1 42 ? 29.865 -2.353 22.955 1.00 35.39 242 LEU B O 1
ATOM 1863 N N . ILE B 1 43 ? 32.083 -1.999 22.902 1.00 35.84 243 ILE B N 1
ATOM 1864 C CA . ILE B 1 43 ? 32.111 -1.973 21.437 1.00 36.45 243 ILE B CA 1
ATOM 1865 C C . ILE B 1 43 ? 31.967 -3.327 20.751 1.00 37.10 243 ILE B C 1
ATOM 1866 O O . ILE B 1 43 ? 31.549 -3.397 19.592 1.00 37.00 243 ILE B O 1
ATOM 1871 N N . ILE B 1 44 ? 32.309 -4.400 21.453 1.00 37.90 244 ILE B N 1
ATOM 1872 C CA . ILE B 1 44 ? 32.176 -5.718 20.841 1.00 38.59 244 ILE B CA 1
ATOM 1873 C C . ILE B 1 44 ? 30.707 -6.033 20.522 1.00 39.01 244 ILE B C 1
ATOM 1874 O O . ILE B 1 44 ? 29.824 -5.960 21.390 1.00 39.15 244 ILE B O 1
ATOM 1879 N N . GLY B 1 45 ? 30.445 -6.370 19.260 1.00 39.45 245 GLY B N 1
ATOM 1880 C CA . GLY B 1 45 ? 29.091 -6.679 18.845 1.00 39.86 245 GLY B CA 1
ATOM 1881 C C . GLY B 1 45 ? 28.395 -5.516 18.163 1.00 40.16 245 GLY B C 1
ATOM 1882 O O . GLY B 1 45 ? 27.228 -5.638 17.752 1.00 40.32 245 GLY B O 1
ATOM 1883 N N . THR B 1 46 ? 29.112 -4.393 18.046 1.00 40.28 246 THR B N 1
ATOM 1884 C CA . THR B 1 46 ? 28.620 -3.156 17.426 1.00 40.33 246 THR B CA 1
ATOM 1885 C C . THR B 1 46 ? 29.471 -2.747 16.205 1.00 40.35 246 THR B C 1
ATOM 1886 O O . THR B 1 46 ? 30.522 -3.337 15.942 1.00 40.31 246 THR B O 1
ATOM 1890 N N . GLU B 1 47 ? 29.033 -1.708 15.484 1.00 40.48 247 GLU B N 1
ATOM 1891 C CA . GLU B 1 47 ? 29.770 -1.237 14.311 1.00 40.46 247 GLU B CA 1
ATOM 1892 C C . GLU B 1 47 ? 31.081 -0.564 14.695 1.00 40.18 247 GLU B C 1
ATOM 1893 O O . GLU B 1 47 ? 31.919 -0.270 13.836 1.00 40.14 247 GLU B O 1
ATOM 1899 N N . PHE B 1 48 ? 31.281 -0.330 15.989 1.00 39.59 248 PHE B N 1
ATOM 1900 C CA . PHE B 1 48 ? 32.508 0.320 16.407 1.00 39.08 248 PHE B CA 1
ATOM 1901 C C . PHE B 1 48 ? 33.578 -0.641 16.875 1.00 38.96 248 PHE B C 1
ATOM 1902 O O . PHE B 1 48 ? 34.657 -0.224 17.282 1.00 38.79 248 PHE B O 1
ATOM 1910 N N . GLU B 1 49 ? 33.281 -1.933 16.778 1.00 38.90 249 GLU B N 1
ATOM 1911 C CA . GLU B 1 49 ? 34.215 -2.961 17.198 1.00 38.95 249 GLU B CA 1
ATOM 1912 C C . GLU B 1 49 ? 35.596 -2.841 16.564 1.00 38.89 249 GLU B C 1
ATOM 1913 O O . GLU B 1 49 ? 36.600 -3.084 17.230 1.00 38.85 249 GLU B O 1
ATOM 1919 N N . ASN B 1 50 ? 35.660 -2.486 15.281 1.00 38.89 250 ASN B N 1
ATOM 1920 C CA . ASN B 1 50 ? 36.964 -2.351 14.623 1.00 38.94 250 ASN B CA 1
ATOM 1921 C C . ASN B 1 50 ? 37.250 -0.930 14.137 1.00 38.72 250 ASN B C 1
ATOM 1922 O O . ASN B 1 50 ? 38.083 -0.723 13.252 1.00 38.88 250 ASN B O 1
ATOM 1927 N N . ALA B 1 51 ? 36.570 0.059 14.705 1.00 38.25 251 ALA B N 1
ATOM 1928 C CA . ALA B 1 51 ? 36.789 1.449 14.297 1.00 37.74 251 ALA B CA 1
ATOM 1929 C C . ALA B 1 51 ? 37.912 2.099 15.115 1.00 37.42 251 ALA B C 1
ATOM 1930 O O . ALA B 1 51 ? 38.188 1.663 16.253 1.00 37.48 251 ALA B O 1
ATOM 1932 N N . ASP B 1 52 ? 38.568 3.125 14.559 1.00 36.90 252 ASP B N 1
ATOM 1933 C CA . ASP B 1 52 ? 39.631 3.816 15.298 1.00 36.36 252 ASP B CA 1
ATOM 1934 C C . ASP B 1 52 ? 38.948 4.702 16.336 1.00 35.64 252 ASP B C 1
ATOM 1935 O O . ASP B 1 52 ? 37.750 4.986 16.215 1.00 35.46 252 ASP B O 1
ATOM 1940 N N . LEU B 1 53 ? 39.696 5.126 17.350 1.00 34.90 253 LEU B N 1
ATOM 1941 C CA . LEU B 1 53 ? 39.133 5.930 18.431 1.00 34.21 253 LEU B CA 1
ATOM 1942 C C . LEU B 1 53 ? 38.449 7.189 17.953 1.00 33.94 253 LEU B C 1
ATOM 1943 O O . LEU B 1 53 ? 37.336 7.506 18.369 1.00 33.53 253 LEU B O 1
ATOM 1948 N N . ASN B 1 54 ? 39.108 7.914 17.053 1.00 33.73 254 ASN B N 1
ATOM 1949 C CA . ASN B 1 54 ? 38.506 9.131 16.565 1.00 33.53 254 ASN B CA 1
ATOM 1950 C C . ASN B 1 54 ? 37.168 8.891 15.881 1.00 32.99 254 ASN B C 1
ATOM 1951 O O . ASN B 1 54 ? 36.257 9.684 16.049 1.00 32.86 254 ASN B O 1
ATOM 1956 N N . THR B 1 55 ? 37.023 7.783 15.154 1.00 32.52 255 THR B N 1
ATOM 1957 C CA . THR B 1 55 ? 35.756 7.505 14.483 1.00 32.12 255 THR B CA 1
ATOM 1958 C C . THR B 1 55 ? 34.663 7.228 15.502 1.00 31.48 255 THR B C 1
ATOM 1959 O O . THR B 1 55 ? 33.515 7.643 15.339 1.00 31.31 255 THR B O 1
ATOM 1963 N N . ILE B 1 56 ? 35.031 6.538 16.569 1.00 31.16 256 ILE B N 1
ATOM 1964 C CA . ILE B 1 56 ? 34.063 6.225 17.605 1.00 30.91 256 ILE B CA 1
ATOM 1965 C C . ILE B 1 56 ? 33.562 7.513 18.255 1.00 30.91 256 ILE B C 1
ATOM 1966 O O . ILE B 1 56 ? 32.362 7.697 18.459 1.00 30.67 256 ILE B O 1
ATOM 1971 N N . VAL B 1 57 ? 34.479 8.417 18.580 1.00 31.03 257 VAL B N 1
ATOM 1972 C CA . VAL B 1 57 ? 34.062 9.687 19.173 1.00 31.36 257 VAL B CA 1
ATOM 1973 C C . VAL B 1 57 ? 33.178 10.468 18.184 1.00 31.77 257 VAL B C 1
ATOM 1974 O O . VAL B 1 57 ? 32.171 11.075 18.580 1.00 31.65 257 VAL B O 1
ATOM 1978 N N . GLN B 1 58 ? 33.512 10.398 16.893 1.00 32.34 258 GLN B N 1
ATOM 1979 C CA . GLN B 1 58 ? 32.724 11.129 15.905 1.00 33.11 258 GLN B CA 1
ATOM 1980 C C . GLN B 1 58 ? 31.332 10.590 15.688 1.00 33.25 258 GLN B C 1
ATOM 1981 O O . GLN B 1 58 ? 30.411 11.359 15.472 1.00 33.26 258 GLN B O 1
ATOM 1987 N N . LYS B 1 59 ? 31.169 9.271 15.787 1.00 33.41 259 LYS B N 1
ATOM 1988 C CA . LYS B 1 59 ? 29.891 8.667 15.482 1.00 33.63 259 LYS B CA 1
ATOM 1989 C C . LYS B 1 59 ? 29.073 7.956 16.542 1.00 33.54 259 LYS B C 1
ATOM 1990 O O . LYS B 1 59 ? 27.859 7.780 16.360 1.00 33.37 259 LYS B O 1
ATOM 1996 N N . SER B 1 60 ? 29.699 7.540 17.637 1.00 33.29 260 SER B N 1
ATOM 1997 C CA . SER B 1 60 ? 28.953 6.795 18.652 1.00 33.17 260 SER B CA 1
ATOM 1998 C C . SER B 1 60 ? 28.035 7.640 19.510 1.00 33.17 260 SER B C 1
ATOM 1999 O O . SER B 1 60 ? 28.078 8.876 19.461 1.00 33.03 260 SER B O 1
ATOM 2002 N N . GLU B 1 61 ? 27.221 6.936 20.298 1.00 33.29 261 GLU B N 1
ATOM 2003 C CA . GLU B 1 61 ? 26.267 7.530 21.223 1.00 33.45 261 GLU B CA 1
ATOM 2004 C C . GLU B 1 61 ? 26.263 6.767 22.569 1.00 32.91 261 GLU B C 1
ATOM 2005 O O . GLU B 1 61 ? 26.920 5.731 22.720 1.00 32.74 261 GLU B O 1
ATOM 2011 N N . GLY B 1 62 ? 25.514 7.305 23.536 1.00 32.32 262 GLY B N 1
ATOM 2012 C CA . GLY B 1 62 ? 25.380 6.680 24.836 1.00 31.60 262 GLY B CA 1
ATOM 2013 C C . GLY B 1 62 ? 26.659 6.290 25.532 1.00 30.90 262 GLY B C 1
ATOM 2014 O O . GLY B 1 62 ? 27.640 7.035 25.485 1.00 30.82 262 GLY B O 1
ATOM 2015 N N . GLY B 1 63 ? 26.638 5.113 26.161 1.00 30.40 263 GLY B N 1
ATOM 2016 C CA . GLY B 1 63 ? 27.789 4.615 26.900 1.00 29.48 263 GLY B CA 1
ATOM 2017 C C . GLY B 1 63 ? 29.073 4.451 26.110 1.00 28.99 263 GLY B C 1
ATOM 2018 O O . GLY B 1 63 ? 30.191 4.693 26.611 1.00 28.79 263 GLY B O 1
ATOM 2019 N N . ILE B 1 64 ? 28.942 4.008 24.865 1.00 28.55 264 ILE B N 1
ATOM 2020 C CA . ILE B 1 64 ? 30.123 3.852 24.038 1.00 28.15 264 ILE B CA 1
ATOM 2021 C C . ILE B 1 64 ? 30.752 5.249 23.868 1.00 27.59 264 ILE B C 1
ATOM 2022 O O . ILE B 1 64 ? 31.968 5.418 24.033 1.00 27.86 264 ILE B O 1
ATOM 2027 N N . PHE B 1 65 ? 29.926 6.251 23.571 1.00 27.29 265 PHE B N 1
ATOM 2028 C CA . PHE B 1 65 ? 30.455 7.606 23.406 1.00 26.71 265 PHE B CA 1
ATOM 2029 C C . PHE B 1 65 ? 31.057 8.122 24.717 1.00 26.37 265 PHE B C 1
ATOM 2030 O O . PHE B 1 65 ? 32.152 8.701 24.734 1.00 26.39 265 PHE B O 1
ATOM 2038 N N . ASN B 1 66 ? 30.357 7.922 25.830 1.00 26.05 266 ASN B N 1
ATOM 2039 C CA . ASN B 1 66 ? 30.892 8.419 27.105 1.00 25.66 266 ASN B CA 1
ATOM 2040 C C . ASN B 1 66 ? 32.305 7.899 27.385 1.00 25.27 266 ASN B C 1
ATOM 2041 O O . ASN B 1 66 ? 33.174 8.658 27.791 1.00 25.31 266 ASN B O 1
ATOM 2046 N N . ASN B 1 67 ? 32.546 6.613 27.132 1.00 24.78 267 ASN B N 1
ATOM 2047 C CA . ASN B 1 67 ? 33.859 6.076 27.397 1.00 24.36 267 ASN B CA 1
ATOM 2048 C C . ASN B 1 67 ? 34.886 6.404 26.311 1.00 24.03 267 ASN B C 1
ATOM 2049 O O . ASN B 1 67 ? 36.066 6.592 26.615 1.00 24.36 267 ASN B O 1
ATOM 2054 N N . ALA B 1 68 ? 34.449 6.481 25.057 1.00 23.64 268 ALA B N 1
ATOM 2055 C CA . ALA B 1 68 ? 35.349 6.832 23.958 1.00 23.41 268 ALA B CA 1
ATOM 2056 C C . ALA B 1 68 ? 35.736 8.305 24.085 1.00 23.14 268 ALA B C 1
ATOM 2057 O O . ALA B 1 68 ? 36.923 8.651 23.950 1.00 23.17 268 ALA B O 1
ATOM 2059 N N . GLY B 1 69 ? 34.747 9.161 24.353 1.00 23.03 269 GLY B N 1
ATOM 2060 C CA . GLY B 1 69 ? 35.042 10.591 24.516 1.00 22.82 269 GLY B CA 1
ATOM 2061 C C . GLY B 1 69 ? 36.030 10.805 25.664 1.00 22.68 269 GLY B C 1
ATOM 2062 O O . GLY B 1 69 ? 37.012 11.572 25.548 1.00 22.70 269 GLY B O 1
ATOM 2063 N N . GLN B 1 70 ? 35.799 10.119 26.793 1.00 22.63 270 GLN B N 1
ATOM 2064 C CA . GLN B 1 70 ? 36.702 10.298 27.925 1.00 22.51 270 GLN B CA 1
ATOM 2065 C C . GLN B 1 70 ? 38.096 9.730 27.646 1.00 22.48 270 GLN B C 1
ATOM 2066 O O . GLN B 1 70 ? 39.113 10.296 28.088 1.00 22.24 270 GLN B O 1
ATOM 2072 N N . THR B 1 71 ? 38.166 8.612 26.931 1.00 22.80 271 THR B N 1
ATOM 2073 C CA . THR B 1 71 ? 39.468 8.038 26.611 1.00 22.84 271 THR B CA 1
ATOM 2074 C C . THR B 1 71 ? 40.264 9.032 25.745 1.00 22.89 271 THR B C 1
ATOM 2075 O O . THR B 1 71 ? 41.424 9.355 26.065 1.00 22.74 271 THR B O 1
ATOM 2079 N N . LEU B 1 72 ? 39.653 9.562 24.684 1.00 22.52 272 LEU B N 1
ATOM 2080 C CA . LEU B 1 72 ? 40.378 10.516 23.839 1.00 22.59 272 LEU B CA 1
ATOM 2081 C C . LEU B 1 72 ? 40.757 11.796 24.615 1.00 22.22 272 LEU B C 1
ATOM 2082 O O . LEU B 1 72 ? 41.885 12.317 24.519 1.00 21.95 272 LEU B O 1
ATOM 2087 N N . ASN B 1 73 ? 39.810 12.312 25.400 1.00 22.09 273 ASN B N 1
ATOM 2088 C CA . ASN B 1 73 ? 40.036 13.526 26.191 1.00 21.99 273 ASN B CA 1
ATOM 2089 C C . ASN B 1 73 ? 41.291 13.377 27.086 1.00 22.06 273 ASN B C 1
ATOM 2090 O O . ASN B 1 73 ? 42.186 14.249 27.116 1.00 21.57 273 ASN B O 1
ATOM 2095 N N . HIS B 1 74 ? 41.349 12.267 27.816 1.00 22.09 274 HIS B N 1
ATOM 2096 C CA . HIS B 1 74 ? 42.452 12.036 28.738 1.00 22.74 274 HIS B CA 1
ATOM 2097 C C . HIS B 1 74 ? 43.764 11.738 28.012 1.00 23.07 274 HIS B C 1
ATOM 2098 O O . HIS B 1 74 ? 44.823 12.156 28.481 1.00 22.90 274 HIS B O 1
ATOM 2105 N N . ASN B 1 75 ? 43.697 11.030 26.884 1.00 23.19 275 ASN B N 1
ATOM 2106 C CA . ASN B 1 75 ? 44.947 10.763 26.150 1.00 23.56 275 ASN B CA 1
ATOM 2107 C C . ASN B 1 75 ? 45.562 12.111 25.764 1.00 23.36 275 ASN B C 1
ATOM 2108 O O . ASN B 1 75 ? 46.748 12.303 25.934 1.00 23.41 275 ASN B O 1
ATOM 2113 N N . LEU B 1 76 ? 44.747 13.054 25.281 1.00 22.96 276 LEU B N 1
ATOM 2114 C CA . LEU B 1 76 ? 45.247 14.383 24.918 1.00 23.07 276 LEU B CA 1
ATOM 2115 C C . LEU B 1 76 ? 45.717 15.194 26.140 1.00 22.90 276 LEU B C 1
ATOM 2116 O O . LEU B 1 76 ? 46.723 15.918 26.103 1.00 22.65 276 LEU B O 1
ATOM 2121 N N . TYR B 1 77 ? 44.965 15.063 27.219 1.00 22.62 277 TYR B N 1
ATOM 2122 C CA . TYR B 1 77 ? 45.227 15.771 28.460 1.00 22.86 277 TYR B CA 1
ATOM 2123 C C . TYR B 1 77 ? 46.588 15.440 29.066 1.00 23.21 277 TYR B C 1
ATOM 2124 O O . TYR B 1 77 ? 47.398 16.319 29.293 1.00 23.44 277 TYR B O 1
ATOM 2133 N N . PHE B 1 78 ? 46.851 14.161 29.302 1.00 23.90 278 PHE B N 1
ATOM 2134 C CA . PHE B 1 78 ? 48.111 13.780 29.918 1.00 24.29 278 PHE B CA 1
ATOM 2135 C C . PHE B 1 78 ? 49.305 13.987 29.003 1.00 24.85 278 PHE B C 1
ATOM 2136 O O . PHE B 1 78 ? 50.424 14.206 29.477 1.00 25.02 278 PHE B O 1
ATOM 2144 N N . THR B 1 79 ? 49.084 13.970 27.693 1.00 25.18 279 THR B N 1
ATOM 2145 C CA . THR B 1 79 ? 50.229 14.151 26.822 1.00 25.77 279 THR B CA 1
ATOM 2146 C C . THR B 1 79 ? 50.619 15.603 26.539 1.00 26.06 279 THR B C 1
ATOM 2147 O O . THR B 1 79 ? 51.725 15.867 26.049 1.00 26.41 279 THR B O 1
ATOM 2151 N N . GLN B 1 80 ? 49.731 16.550 26.852 1.00 25.84 280 GLN B N 1
ATOM 2152 C CA . GLN B 1 80 ? 50.033 17.945 26.602 1.00 25.77 280 GLN B CA 1
ATOM 2153 C C . GLN B 1 80 ? 50.811 18.660 27.705 1.00 26.11 280 GLN B C 1
ATOM 2154 O O . GLN B 1 80 ? 51.167 19.825 27.551 1.00 26.15 280 GLN B O 1
ATOM 2160 N N . PHE B 1 81 ? 51.063 17.973 28.821 1.00 26.41 281 PHE B N 1
ATOM 2161 C CA . PHE B 1 81 ? 51.742 18.577 29.964 1.00 26.89 281 PHE B CA 1
ATOM 2162 C C . PHE B 1 81 ? 53.166 18.074 30.132 1.00 27.76 281 PHE B C 1
ATOM 2163 O O . PHE B 1 81 ? 53.452 16.930 29.815 1.00 27.72 281 PHE B O 1
ATOM 2171 N N . ARG B 1 82 ? 54.028 18.937 30.653 1.00 28.97 282 ARG B N 1
ATOM 2172 C CA . ARG B 1 82 ? 55.424 18.564 30.967 1.00 30.21 282 ARG B CA 1
ATOM 2173 C C . ARG B 1 82 ? 55.900 19.497 32.047 1.00 31.17 282 ARG B C 1
ATOM 2174 O O . ARG B 1 82 ? 55.558 20.676 32.043 1.00 31.24 282 ARG B O 1
ATOM 2182 N N . PRO B 1 83 ? 56.738 18.997 32.966 1.00 32.21 283 PRO B N 1
ATOM 2183 C CA . PRO B 1 83 ? 57.253 19.844 34.043 1.00 33.35 283 PRO B CA 1
ATOM 2184 C C . PRO B 1 83 ? 58.202 20.937 33.561 1.00 34.51 283 PRO B C 1
ATOM 2185 O O . PRO B 1 83 ? 58.920 20.750 32.569 1.00 34.53 283 PRO B O 1
ATOM 2189 N N . GLY B 1 84 ? 58.202 22.058 34.285 1.00 35.72 284 GLY B N 1
ATOM 2190 C CA . GLY B 1 84 ? 59.111 23.161 33.997 1.00 37.20 284 GLY B CA 1
ATOM 2191 C C . GLY B 1 84 ? 58.914 24.055 32.791 1.00 38.19 284 GLY B C 1
ATOM 2192 O O . GLY B 1 84 ? 59.832 24.778 32.391 1.00 38.72 284 GLY B O 1
ATOM 2193 N N . LYS B 1 85 ? 57.745 24.030 32.183 1.00 39.01 285 LYS B N 1
ATOM 2194 C CA . LYS B 1 85 ? 57.561 24.890 31.031 1.00 39.64 285 LYS B CA 1
ATOM 2195 C C . LYS B 1 85 ? 56.502 25.921 31.240 1.00 39.68 285 LYS B C 1
ATOM 2196 O O . LYS B 1 85 ? 56.597 26.773 32.138 1.00 40.14 285 LYS B O 1
ATOM 2202 N N . GLY B 1 86 ? 55.455 25.789 30.427 1.00 39.58 286 GLY B N 1
ATOM 2203 C CA . GLY B 1 86 ? 54.380 26.751 30.457 1.00 39.33 286 GLY B CA 1
ATOM 2204 C C . GLY B 1 86 ? 54.932 27.841 29.555 1.00 39.11 286 GLY B C 1
ATOM 2205 O O . GLY B 1 86 ? 55.530 27.546 28.503 1.00 39.17 286 GLY B O 1
ATOM 2206 N N . GLY B 1 87 ? 54.790 29.093 29.964 1.00 38.83 287 GLY B N 1
ATOM 2207 C CA . GLY B 1 87 ? 55.289 30.156 29.123 1.00 38.51 287 GLY B CA 1
ATOM 2208 C C . GLY B 1 87 ? 54.259 30.452 28.058 1.00 38.15 287 GLY B C 1
ATOM 2209 O O . GLY B 1 87 ? 53.057 30.340 28.300 1.00 38.14 287 GLY B O 1
ATOM 2210 N N . ALA B 1 88 ? 54.712 30.778 26.858 1.00 37.86 288 ALA B N 1
ATOM 2211 C CA . ALA B 1 88 ? 53.774 31.143 25.811 1.00 37.39 288 ALA B CA 1
ATOM 2212 C C . ALA B 1 88 ? 53.997 30.454 24.468 1.00 37.09 288 ALA B C 1
ATOM 2213 O O . ALA B 1 88 ? 55.120 30.112 24.113 1.00 37.28 288 ALA B O 1
ATOM 2215 N N . PRO B 1 89 ? 52.914 30.223 23.714 1.00 36.69 289 PRO B N 1
ATOM 2216 C CA . PRO B 1 89 ? 52.995 29.578 22.402 1.00 36.50 289 PRO B CA 1
ATOM 2217 C C . PRO B 1 89 ? 53.716 30.456 21.393 1.00 36.35 289 PRO B C 1
ATOM 2218 O O . PRO B 1 89 ? 53.702 31.688 21.497 1.00 36.18 289 PRO B O 1
ATOM 2222 N N . LYS B 1 90 ? 54.328 29.815 20.407 1.00 36.25 290 LYS B N 1
ATOM 2223 C CA . LYS B 1 90 ? 55.022 30.551 19.368 1.00 36.29 290 LYS B CA 1
ATOM 2224 C C . LYS B 1 90 ? 54.618 30.013 18.000 1.00 35.79 290 LYS B C 1
ATOM 2225 O O . LYS B 1 90 ? 53.643 29.269 17.867 1.00 35.58 290 LYS B O 1
ATOM 2231 N N . GLY B 1 91 ? 55.373 30.403 16.980 1.00 35.26 291 GLY B N 1
ATOM 2232 C CA . GLY B 1 91 ? 55.074 29.937 15.642 1.00 34.59 291 GLY B CA 1
ATOM 2233 C C . GLY B 1 91 ? 53.679 30.282 15.152 1.00 33.93 291 GLY B C 1
ATOM 2234 O O . GLY B 1 91 ? 53.053 31.264 15.557 1.00 33.96 291 GLY B O 1
ATOM 2235 N N . LYS B 1 92 ? 53.197 29.437 14.257 1.00 33.41 292 LYS B N 1
ATOM 2236 C CA . LYS B 1 92 ? 51.891 29.623 13.646 1.00 32.78 292 LYS B CA 1
ATOM 2237 C C . LYS B 1 92 ? 50.751 29.698 14.663 1.00 32.16 292 LYS B C 1
ATOM 2238 O O . LYS B 1 92 ? 49.830 30.504 14.505 1.00 31.71 292 LYS B O 1
ATOM 2244 N N . LEU B 1 93 ? 50.811 28.868 15.702 1.00 31.35 293 LEU B N 1
ATOM 2245 C CA . LEU B 1 93 ? 49.736 28.878 16.699 1.00 30.93 293 LEU B CA 1
ATOM 2246 C C . LEU B 1 93 ? 49.779 30.143 17.557 1.00 30.64 293 LEU B C 1
ATOM 2247 O O . LEU B 1 93 ? 48.763 30.768 17.788 1.00 30.40 293 LEU B O 1
ATOM 2252 N N . GLY B 1 94 ? 50.958 30.510 18.040 1.00 30.57 294 GLY B N 1
ATOM 2253 C CA . GLY B 1 94 ? 51.056 31.728 18.831 1.00 30.64 294 GLY B CA 1
ATOM 2254 C C . GLY B 1 94 ? 50.549 32.907 18.024 1.00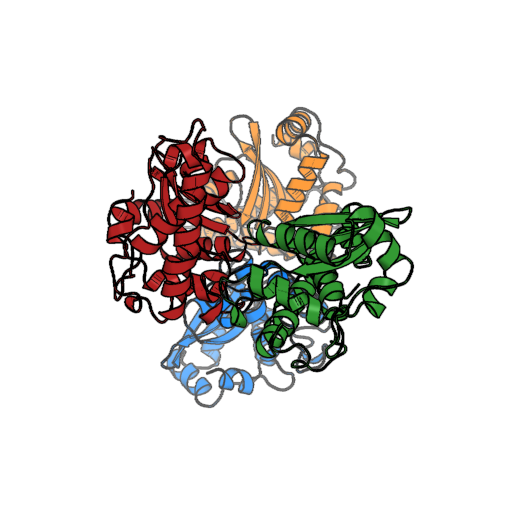 30.67 294 GLY B C 1
ATOM 2255 O O . GLY B 1 94 ? 49.803 33.752 18.526 1.00 30.33 294 GLY B O 1
ATOM 2256 N N . GLU B 1 95 ? 50.944 32.991 16.756 1.00 30.90 295 GLU B N 1
ATOM 2257 C CA . GLU B 1 95 ? 50.442 34.104 15.936 1.00 31.18 295 GLU B CA 1
ATOM 2258 C C . GLU B 1 95 ? 48.911 34.047 15.757 1.00 30.68 295 GLU B C 1
ATOM 2259 O O . GLU B 1 95 ? 48.249 35.083 15.797 1.00 30.57 295 GLU B O 1
ATOM 2265 N N . ALA B 1 96 ? 48.353 32.849 15.560 1.00 30.07 296 ALA B N 1
ATOM 2266 C CA . ALA B 1 96 ? 46.906 32.698 15.392 1.00 29.79 296 ALA B CA 1
ATOM 2267 C C . ALA B 1 96 ? 46.140 33.054 16.674 1.00 29.54 296 ALA B C 1
ATOM 2268 O O . ALA B 1 96 ? 45.041 33.570 16.603 1.00 29.56 296 ALA B O 1
ATOM 2270 N N . ILE B 1 97 ? 46.709 32.746 17.839 1.00 29.54 297 ILE B N 1
ATOM 2271 C CA . ILE B 1 97 ? 46.050 33.070 19.109 1.00 29.50 297 ILE B CA 1
ATOM 2272 C C . ILE B 1 97 ? 46.001 34.597 19.259 1.00 30.11 297 ILE B C 1
ATOM 2273 O O . ILE B 1 97 ? 44.963 35.168 19.594 1.00 29.81 297 ILE B O 1
ATOM 2278 N N . ASP B 1 98 ? 47.114 35.260 18.979 1.00 30.75 298 ASP B N 1
ATOM 2279 C CA . ASP B 1 98 ? 47.132 36.724 19.050 1.00 31.69 298 ASP B CA 1
ATOM 2280 C C . ASP B 1 98 ? 46.108 37.360 18.124 1.00 31.96 298 ASP B C 1
ATOM 2281 O O . ASP B 1 98 ? 45.416 38.291 18.501 1.00 32.03 298 ASP B O 1
ATOM 2286 N N . LYS B 1 99 ? 46.038 36.875 16.890 1.00 32.32 299 LYS B N 1
ATOM 2287 C CA . LYS B 1 99 ? 45.105 37.455 15.923 1.00 32.56 299 LYS B CA 1
ATOM 2288 C C . LYS B 1 99 ? 43.645 37.231 16.244 1.00 32.51 299 LYS B C 1
ATOM 2289 O O . LYS B 1 99 ? 42.829 38.145 16.123 1.00 32.73 299 LYS B O 1
ATOM 2295 N N . GLN B 1 100 ? 43.306 36.021 16.664 1.00 32.22 300 GLN B N 1
ATOM 2296 C CA . GLN B 1 100 ? 41.917 35.698 16.918 1.00 32.01 300 GLN B CA 1
ATOM 2297 C C . GLN B 1 100 ? 41.371 36.084 18.291 1.00 31.55 300 GLN B C 1
ATOM 2298 O O . GLN B 1 100 ? 40.208 36.463 18.411 1.00 31.61 300 GLN B O 1
ATOM 2304 N N . PHE B 1 101 ? 42.210 36.021 19.317 1.00 31.13 301 PHE B N 1
ATOM 2305 C CA . PHE B 1 101 ? 41.791 36.374 20.674 1.00 30.78 301 PHE B CA 1
ATOM 2306 C C . PHE B 1 101 ? 42.281 37.742 21.149 1.00 30.72 301 PHE B C 1
ATOM 2307 O O . PHE B 1 101 ? 41.851 38.228 22.209 1.00 30.80 301 PHE B O 1
ATOM 2315 N N . GLY B 1 102 ? 43.198 38.347 20.389 1.00 30.55 302 GLY B N 1
ATOM 2316 C CA . GLY B 1 102 ? 43.722 39.653 20.738 1.00 30.46 302 GLY B CA 1
ATOM 2317 C C . GLY B 1 102 ? 45.130 39.607 21.301 1.00 30.37 302 GLY B C 1
ATOM 2318 O O . GLY B 1 102 ? 45.976 40.414 20.931 1.00 30.40 302 GLY B O 1
ATOM 2319 N N . SER B 1 103 ? 45.362 38.670 22.221 1.00 30.25 303 SER B N 1
ATOM 2320 C CA . SER B 1 103 ? 46.657 38.456 22.859 1.00 30.12 303 SER B CA 1
ATOM 2321 C C . SER B 1 103 ? 46.598 37.119 23.588 1.00 30.19 303 SER B C 1
ATOM 2322 O O . SER B 1 103 ? 45.520 36.581 23.791 1.00 30.04 303 SER B O 1
ATOM 2325 N N . PHE B 1 104 ? 47.752 36.598 23.990 1.00 30.24 304 PHE B N 1
ATOM 2326 C CA . PHE B 1 104 ? 47.792 35.336 24.735 1.00 30.52 304 PHE B CA 1
ATOM 2327 C C . PHE B 1 104 ? 47.094 35.544 26.098 1.00 30.75 304 PHE B C 1
ATOM 2328 O O . PHE B 1 104 ? 46.372 34.671 26.564 1.00 30.52 304 PHE B O 1
ATOM 2336 N N . GLU B 1 105 ? 47.294 36.709 26.725 1.00 30.92 305 GLU B N 1
ATOM 2337 C CA . GLU B 1 105 ? 46.675 36.983 28.022 1.00 31.31 305 GLU B CA 1
ATOM 2338 C C . GLU B 1 105 ? 45.172 36.973 27.928 1.00 30.87 305 GLU B C 1
ATOM 2339 O O . GLU B 1 105 ? 44.481 36.456 28.813 1.00 30.64 305 GLU B O 1
ATOM 2345 N N . LYS B 1 106 ? 44.650 37.586 26.872 1.00 30.23 306 LYS B N 1
ATOM 2346 C CA . LYS B 1 106 ? 43.210 37.646 26.707 1.00 29.74 306 LYS B CA 1
ATOM 2347 C C . LYS B 1 106 ? 42.667 36.236 26.464 1.00 29.10 306 LYS B C 1
ATOM 2348 O O . LYS B 1 106 ? 41.585 35.871 26.971 1.00 28.92 306 LYS B O 1
ATOM 2354 N N . PHE B 1 107 ? 43.414 35.451 25.689 1.00 28.44 307 PHE B N 1
ATOM 2355 C CA . PHE B 1 107 ? 43.004 34.080 25.401 1.00 28.00 307 PHE B CA 1
ATOM 2356 C C . PHE B 1 107 ? 42.920 33.298 26.707 1.00 28.04 307 PHE B C 1
ATOM 2357 O O . PHE B 1 107 ? 41.919 32.654 26.967 1.00 27.43 307 PHE B O 1
ATOM 2365 N N . LYS B 1 108 ? 43.961 33.381 27.528 1.00 28.08 308 LYS B N 1
ATOM 2366 C CA . LYS B 1 108 ? 43.961 32.637 28.791 1.00 28.71 308 LYS B CA 1
ATOM 2367 C C . LYS B 1 108 ? 42.781 33.044 29.657 1.00 28.85 308 LYS B C 1
ATOM 2368 O O . LYS B 1 108 ? 42.148 32.194 30.273 1.00 28.91 308 LYS B O 1
ATOM 2374 N N . GLU B 1 109 ? 42.494 34.342 29.725 1.00 29.17 309 GLU B N 1
ATOM 2375 C CA . GLU B 1 109 ? 41.365 34.805 30.532 1.00 29.53 309 GLU B CA 1
ATOM 2376 C C . GLU B 1 109 ? 40.030 34.242 30.040 1.00 29.07 309 GLU B C 1
ATOM 2377 O O . GLU B 1 109 ? 39.197 33.790 30.846 1.00 28.94 309 GLU B O 1
ATOM 2383 N N . GLU B 1 110 ? 39.799 34.269 28.731 1.00 28.45 310 GLU B N 1
ATOM 2384 C CA . GLU B 1 110 ? 38.552 33.736 28.206 1.00 28.14 310 GLU B CA 1
ATOM 2385 C C . GLU B 1 110 ? 38.500 32.233 28.431 1.00 27.36 310 GLU B C 1
ATOM 2386 O O . GLU B 1 110 ? 37.445 31.684 28.727 1.00 27.10 310 GLU B O 1
ATOM 2392 N N . PHE B 1 111 ? 39.641 31.571 28.291 1.00 26.74 311 PHE B N 1
ATOM 2393 C CA . PHE B 1 111 ? 39.685 30.126 28.520 1.00 26.30 311 PHE B CA 1
ATOM 2394 C C . PHE B 1 111 ? 39.390 29.788 29.997 1.00 26.30 311 PHE B C 1
ATOM 2395 O O . PHE B 1 111 ? 38.631 28.835 30.296 1.00 25.87 311 PHE B O 1
ATOM 2403 N N . ASN B 1 112 ? 39.982 30.563 30.908 1.00 26.32 312 ASN B N 1
ATOM 2404 C CA . ASN B 1 112 ? 39.792 30.344 32.363 1.00 26.63 312 ASN B CA 1
ATOM 2405 C C . ASN B 1 112 ? 38.317 30.549 32.707 1.00 26.80 312 ASN B C 1
ATOM 2406 O O . ASN B 1 112 ? 37.716 29.782 33.476 1.00 26.69 312 ASN B O 1
ATOM 2411 N N . THR B 1 113 ? 37.742 31.595 32.125 1.00 26.82 313 THR B N 1
ATOM 2412 C CA . THR B 1 113 ? 36.333 31.908 32.345 1.00 27.09 313 THR B CA 1
ATOM 2413 C C . THR B 1 113 ? 35.412 30.798 31.843 1.00 26.96 313 THR B C 1
ATOM 2414 O O . THR B 1 113 ? 34.441 30.414 32.537 1.00 26.71 313 THR B O 1
ATOM 2418 N N . ALA B 1 114 ? 35.695 30.280 30.642 1.00 26.41 314 ALA B N 1
ATOM 2419 C CA . ALA B 1 114 ? 34.898 29.191 30.089 1.00 26.45 314 ALA B CA 1
ATOM 2420 C C . ALA B 1 114 ? 34.941 27.962 31.007 1.00 26.55 314 ALA B C 1
ATOM 2421 O O . ALA B 1 114 ? 33.919 27.311 31.238 1.00 26.07 314 ALA B O 1
ATOM 2423 N N . GLY B 1 115 ? 36.116 27.658 31.539 1.00 26.67 315 GLY B N 1
ATOM 2424 C CA . GLY B 1 115 ? 36.243 26.489 32.408 1.00 27.21 315 GLY B CA 1
ATOM 2425 C C . GLY B 1 115 ? 35.634 26.687 33.778 1.00 27.64 315 GLY B C 1
ATOM 2426 O O . GLY B 1 115 ? 35.081 25.758 34.384 1.00 27.87 315 GLY B O 1
ATOM 2427 N N . THR B 1 116 ? 35.738 27.908 34.276 1.00 27.85 316 THR B N 1
ATOM 2428 C CA . THR B 1 116 ? 35.215 28.233 35.587 1.00 28.38 316 THR B CA 1
ATOM 2429 C C . THR B 1 116 ? 33.693 28.206 35.596 1.00 28.35 316 THR B C 1
ATOM 2430 O O . THR B 1 116 ? 33.110 27.739 36.574 1.00 28.95 316 THR B O 1
ATOM 2434 N N . THR B 1 117 ? 33.062 28.671 34.512 1.00 28.33 317 THR B N 1
ATOM 2435 C CA . THR B 1 117 ? 31.594 28.755 34.407 1.00 28.27 317 THR B CA 1
ATOM 2436 C C . THR B 1 117 ? 30.877 27.492 33.916 1.00 27.83 317 THR B C 1
ATOM 2437 O O . THR B 1 117 ? 29.648 27.412 33.966 1.00 28.31 317 THR B O 1
ATOM 2441 N N . LEU B 1 118 ? 31.625 26.500 33.443 1.00 27.26 318 LEU B N 1
ATOM 2442 C CA . LEU B 1 118 ? 31.015 25.248 33.013 1.00 26.50 318 LEU B CA 1
ATOM 2443 C C . LEU B 1 118 ? 30.351 24.575 34.233 1.00 25.87 318 LEU B C 1
ATOM 2444 O O . LEU B 1 118 ? 31.029 24.182 35.186 1.00 26.02 318 LEU B O 1
ATOM 2449 N N . PHE B 1 119 ? 29.032 24.417 34.191 1.00 25.10 319 PHE B N 1
ATOM 2450 C CA . PHE B 1 119 ? 28.324 23.824 35.336 1.00 24.19 319 PHE B CA 1
ATOM 2451 C C . PHE B 1 119 ? 28.330 22.296 35.300 1.00 23.58 319 PHE B C 1
ATOM 2452 O O . PHE B 1 119 ? 27.929 21.673 34.317 1.00 23.35 319 PHE B O 1
ATOM 2460 N N . GLY B 1 120 ? 28.783 21.716 36.406 1.00 22.91 320 GLY B N 1
ATOM 2461 C CA . GLY B 1 120 ? 28.894 20.268 36.499 1.00 22.09 320 GLY B CA 1
ATOM 2462 C C . GLY B 1 120 ? 30.220 19.759 35.947 1.00 21.89 320 GLY B C 1
ATOM 2463 O O . GLY B 1 120 ? 31.206 20.482 35.968 1.00 22.00 320 GLY B O 1
ATOM 2464 N N . SER B 1 121 ? 30.235 18.528 35.455 1.00 21.26 321 SER B N 1
ATOM 2465 C CA . SER B 1 121 ? 31.464 17.927 34.917 1.00 21.04 321 SER B CA 1
ATOM 2466 C C . SER B 1 121 ? 31.652 18.253 33.441 1.00 20.96 321 SER B C 1
ATOM 2467 O O . SER B 1 121 ? 30.668 18.411 32.718 1.00 21.20 321 SER B O 1
ATOM 2470 N N . GLY B 1 122 ? 32.908 18.327 32.994 1.00 20.98 322 GLY B N 1
ATOM 2471 C CA . GLY B 1 122 ? 33.140 18.601 31.589 1.00 20.75 322 GLY B CA 1
ATOM 2472 C C . GLY B 1 122 ? 34.571 19.017 31.291 1.00 20.81 322 GLY B C 1
ATOM 2473 O O . GLY B 1 122 ? 35.490 18.863 32.145 1.00 20.67 322 GLY B O 1
ATOM 2474 N N . TRP B 1 123 ? 34.735 19.521 30.071 1.00 20.67 323 TRP B N 1
ATOM 2475 C CA . TRP B 1 123 ? 36.033 19.940 29.539 1.00 21.05 323 TRP B CA 1
ATOM 2476 C C . TRP B 1 123 ? 35.951 21.293 28.830 1.00 21.47 323 TRP B C 1
ATOM 2477 O O . TRP B 1 123 ? 34.912 21.619 28.231 1.00 21.34 323 TRP B O 1
ATOM 2488 N N . VAL B 1 124 ? 37.036 22.077 28.908 1.00 21.90 324 VAL B N 1
ATOM 2489 C CA . VAL B 1 124 ? 37.097 23.312 28.123 1.00 22.33 324 VAL B CA 1
ATOM 2490 C C . VAL B 1 124 ? 38.211 23.045 27.111 1.00 22.42 324 VAL B C 1
ATOM 2491 O O . VAL B 1 124 ? 39.306 22.602 27.491 1.00 22.23 324 VAL B O 1
ATOM 2495 N N . TRP B 1 125 ? 37.890 23.238 25.826 1.00 22.41 325 TRP B N 1
ATOM 2496 C CA . TRP B 1 125 ? 38.816 22.941 24.748 1.00 22.57 325 TRP B CA 1
ATOM 2497 C C . TRP B 1 125 ? 39.150 24.080 23.821 1.00 22.68 325 TRP B C 1
ATOM 2498 O O . TRP B 1 125 ? 38.264 24.833 23.427 1.00 22.78 325 TRP B O 1
ATOM 2509 N N . LEU B 1 126 ? 40.421 24.174 23.449 1.00 22.57 326 LEU B N 1
ATOM 2510 C CA . LEU B 1 126 ? 40.836 25.121 22.408 1.00 22.82 326 LEU B CA 1
ATOM 2511 C C . LEU B 1 126 ? 40.828 24.184 21.200 1.00 22.73 326 LEU B C 1
ATOM 2512 O O . LEU B 1 126 ? 41.442 23.087 21.237 1.00 22.61 326 LEU B O 1
ATOM 2517 N N . ALA B 1 127 ? 40.120 24.566 20.134 1.00 22.84 327 ALA B N 1
ATOM 2518 C CA . ALA B 1 127 ? 40.046 23.697 18.951 1.00 23.29 327 ALA B CA 1
ATOM 2519 C C . ALA B 1 127 ? 40.224 24.518 17.676 1.00 23.63 327 ALA B C 1
ATOM 2520 O O . ALA B 1 127 ? 40.036 25.714 17.675 1.00 23.68 327 ALA B O 1
ATOM 2522 N N . SER B 1 128 ? 40.609 23.853 16.606 1.00 24.35 328 SER B N 1
ATOM 2523 C CA . SER B 1 128 ? 40.800 24.520 15.323 1.00 24.94 328 SER B CA 1
ATOM 2524 C C . SER B 1 128 ? 39.926 23.817 14.276 1.00 25.39 328 SER B C 1
ATOM 2525 O O . SER B 1 128 ? 39.720 22.587 14.325 1.00 24.90 328 SER B O 1
ATOM 2528 N N . ASP B 1 129 ? 39.400 24.591 13.328 1.00 26.13 329 ASP B N 1
ATOM 2529 C CA . ASP B 1 129 ? 38.585 24.007 12.273 1.00 26.94 329 ASP B CA 1
ATOM 2530 C C . ASP B 1 129 ? 39.418 23.789 10.996 1.00 27.50 329 ASP B C 1
ATOM 2531 O O . ASP B 1 129 ? 40.646 23.912 11.024 1.00 27.70 329 ASP B O 1
ATOM 2536 N N . ALA B 1 130 ? 38.766 23.404 9.909 1.00 28.03 330 ALA B N 1
ATOM 2537 C CA . ALA B 1 130 ? 39.471 23.120 8.665 1.00 28.74 330 ALA B CA 1
ATOM 2538 C C . ALA B 1 130 ? 40.195 24.329 8.064 1.00 29.10 330 ALA B C 1
ATOM 2539 O O . ALA B 1 130 ? 41.125 24.162 7.267 1.00 29.75 330 ALA B O 1
ATOM 2541 N N . ASN B 1 131 ? 39.780 25.537 8.420 1.00 29.03 331 ASN B N 1
ATOM 2542 C CA . ASN B 1 131 ? 40.430 26.724 7.892 1.00 29.07 331 ASN B CA 1
ATOM 2543 C C . ASN B 1 131 ? 41.422 27.313 8.884 1.00 28.99 331 ASN B C 1
ATOM 2544 O O . ASN B 1 131 ? 41.882 28.443 8.717 1.00 29.06 331 ASN B O 1
ATOM 2549 N N . GLY B 1 132 ? 41.726 26.551 9.929 1.00 28.64 332 GLY B N 1
ATOM 2550 C CA . GLY B 1 132 ? 42.665 27.032 10.925 1.00 28.37 332 GLY B CA 1
ATOM 2551 C C . GLY B 1 132 ? 42.095 28.010 11.937 1.00 28.08 332 GLY B C 1
ATOM 2552 O O . GLY B 1 132 ? 42.858 28.515 12.776 1.00 28.10 332 GLY B O 1
ATOM 2553 N N . LYS B 1 133 ? 40.782 28.270 11.890 1.00 27.52 333 LYS B N 1
ATOM 2554 C CA . LYS B 1 133 ? 40.148 29.199 12.834 1.00 27.37 333 LYS B CA 1
ATOM 2555 C C . LYS B 1 133 ? 40.044 28.553 14.220 1.00 26.77 333 LYS B C 1
ATOM 2556 O O . LYS B 1 133 ? 39.605 27.398 14.353 1.00 26.37 333 LYS B O 1
ATOM 2562 N N . LEU B 1 134 ? 40.420 29.310 15.239 1.00 26.08 334 LEU B N 1
ATOM 2563 C CA . LEU B 1 134 ? 40.397 28.819 16.610 1.00 25.75 334 LEU B CA 1
ATOM 2564 C C . LEU B 1 134 ? 39.098 29.127 17.355 1.00 25.59 334 LEU B C 1
ATOM 2565 O O . LEU B 1 134 ? 38.453 30.146 17.117 1.00 25.66 334 LEU B O 1
ATOM 2570 N N . SER B 1 135 ? 38.735 28.258 18.289 1.00 25.53 335 SER B N 1
ATOM 2571 C CA . SER B 1 135 ? 37.518 28.500 19.070 1.00 25.54 335 SER B CA 1
ATOM 2572 C C . SER B 1 135 ? 37.689 27.869 20.432 1.00 25.52 335 SER B C 1
ATOM 2573 O O . SER B 1 135 ? 38.483 26.933 20.571 1.00 25.19 335 SER B O 1
ATOM 2576 N N . ILE B 1 136 ? 36.945 28.390 21.411 1.00 25.55 336 ILE B N 1
ATOM 2577 C CA . ILE B 1 136 ? 36.945 27.832 22.769 1.00 25.98 336 ILE B CA 1
ATOM 2578 C C . ILE B 1 136 ? 35.613 27.090 22.904 1.00 26.57 336 ILE B C 1
ATOM 2579 O O . ILE B 1 136 ? 34.528 27.689 22.777 1.00 26.36 336 ILE B O 1
ATOM 2584 N N . GLU B 1 137 ? 35.696 25.779 23.117 1.00 27.10 337 GLU B N 1
ATOM 2585 C CA . GLU B 1 137 ? 34.514 24.917 23.211 1.00 27.93 337 GLU B CA 1
ATOM 2586 C C . GLU B 1 137 ? 34.283 24.414 24.645 1.00 28.02 337 GLU B C 1
ATOM 2587 O O . GLU B 1 137 ? 35.195 23.901 25.276 1.00 28.03 337 GLU B O 1
ATOM 2593 N N . LYS B 1 138 ? 33.062 24.573 25.149 1.00 28.01 338 LYS B N 1
ATOM 2594 C CA . LYS B 1 138 ? 32.732 24.080 26.492 1.00 27.87 338 LYS B CA 1
ATOM 2595 C C . LYS B 1 138 ? 32.042 22.745 26.193 1.00 27.48 338 LYS B C 1
ATOM 2596 O O . LYS B 1 138 ? 31.032 22.721 25.462 1.00 27.29 338 LYS B O 1
ATOM 2602 N N . GLU B 1 139 ? 32.599 21.650 26.707 1.00 26.73 339 GLU B N 1
ATOM 2603 C CA . GLU B 1 139 ? 32.076 20.303 26.469 1.00 26.44 339 GLU B CA 1
ATOM 2604 C C . GLU B 1 139 ? 31.584 19.603 27.729 1.00 25.96 339 GLU B C 1
ATOM 2605 O O . GLU B 1 139 ? 32.390 19.177 28.558 1.00 25.74 339 GLU B O 1
ATOM 2611 N N . PRO B 1 140 ? 30.258 19.447 27.879 1.00 25.49 340 PRO B N 1
ATOM 2612 C CA . PRO B 1 140 ? 29.733 18.763 29.063 1.00 24.86 340 PRO B CA 1
ATOM 2613 C C . PRO B 1 140 ? 30.146 17.287 29.099 1.00 24.41 340 PRO B C 1
ATOM 2614 O O . PRO B 1 140 ? 30.234 16.621 28.054 1.00 23.90 340 PRO B O 1
ATOM 2618 N N . ASN B 1 141 ? 30.377 16.787 30.312 1.00 23.74 341 ASN B N 1
ATOM 2619 C CA . ASN B 1 141 ? 30.710 15.394 30.544 1.00 23.31 341 ASN B CA 1
ATOM 2620 C C . ASN B 1 141 ? 31.827 14.854 29.663 1.00 23.26 341 ASN B C 1
ATOM 2621 O O . ASN B 1 141 ? 32.964 15.283 29.827 1.00 23.07 341 ASN B O 1
ATOM 2626 N N . ALA B 1 142 ? 31.537 13.945 28.738 1.00 22.97 342 ALA B N 1
ATOM 2627 C CA . ALA B 1 142 ? 32.589 13.359 27.906 1.00 22.93 342 ALA B CA 1
ATOM 2628 C C . ALA B 1 142 ? 32.835 14.024 26.562 1.00 22.97 342 ALA B C 1
ATOM 2629 O O . ALA B 1 142 ? 33.576 13.455 25.735 1.00 22.78 342 ALA B O 1
ATOM 2631 N N . GLY B 1 143 ? 32.258 15.205 26.344 1.00 22.87 343 GLY B N 1
ATOM 2632 C CA . GLY B 1 143 ? 32.432 15.856 25.049 1.00 23.23 343 GLY B CA 1
ATOM 2633 C C . GLY B 1 143 ? 33.853 16.135 24.593 1.00 23.25 343 GLY B C 1
ATOM 2634 O O . GLY B 1 143 ? 34.751 16.350 25.402 1.00 23.04 343 GLY B O 1
ATOM 2635 N N . ASN B 1 144 ? 34.038 16.138 23.267 1.00 23.60 344 ASN B N 1
ATOM 2636 C CA . ASN B 1 144 ? 35.325 16.430 22.658 1.00 24.28 344 ASN B CA 1
ATOM 2637 C C . ASN B 1 144 ? 35.048 17.036 21.282 1.00 24.77 344 ASN B C 1
ATOM 2638 O O . ASN B 1 144 ? 34.131 16.579 20.563 1.00 24.66 344 ASN B O 1
ATOM 2643 N N . PRO B 1 145 ? 35.830 18.063 20.902 1.00 25.10 345 PRO B N 1
ATOM 2644 C CA . PRO B 1 145 ? 35.661 18.735 19.605 1.00 25.47 345 PRO B CA 1
ATOM 2645 C C . PRO B 1 145 ? 35.622 17.832 18.356 1.00 25.81 345 PRO B C 1
ATOM 2646 O O . PRO B 1 145 ? 35.063 18.237 17.332 1.00 25.24 345 PRO B O 1
ATOM 2650 N N . VAL B 1 146 ? 36.205 16.637 18.441 1.00 26.46 346 VAL B N 1
ATOM 2651 C CA . VAL B 1 146 ? 36.224 15.712 17.304 1.00 27.55 346 VAL B CA 1
ATOM 2652 C C . VAL B 1 146 ? 34.789 15.370 16.903 1.00 28.28 346 VAL B C 1
ATOM 2653 O O . VAL B 1 146 ? 34.502 15.104 15.729 1.00 28.25 346 VAL B O 1
ATOM 2657 N N . ARG B 1 147 ? 33.879 15.406 17.874 1.00 29.01 347 ARG B N 1
ATOM 2658 C CA . ARG B 1 147 ? 32.470 15.114 17.578 1.00 30.14 347 ARG B CA 1
ATOM 2659 C C . ARG B 1 147 ? 31.915 16.131 16.582 1.00 30.50 347 ARG B C 1
ATOM 2660 O O . ARG B 1 147 ? 31.046 15.784 15.778 1.00 30.98 347 ARG B O 1
ATOM 2668 N N . LYS B 1 148 ? 32.409 17.373 16.639 1.00 30.81 348 LYS B N 1
ATOM 2669 C CA . LYS B 1 148 ? 31.978 18.471 15.755 1.00 31.01 348 LYS B CA 1
ATOM 2670 C C . LYS B 1 148 ? 32.877 18.588 14.495 1.00 30.72 348 LYS B C 1
ATOM 2671 O O . LYS B 1 148 ? 32.740 19.529 13.701 1.00 30.87 348 LYS B O 1
ATOM 2677 N N . GLY B 1 149 ? 33.808 17.658 14.325 1.00 30.24 349 GLY B N 1
ATOM 2678 C CA . GLY B 1 149 ? 34.710 17.707 13.185 1.00 29.51 349 GLY B CA 1
ATOM 2679 C C . GLY B 1 149 ? 35.875 18.674 13.372 1.00 28.98 349 GLY B C 1
ATOM 2680 O O . GLY B 1 149 ? 36.560 19.019 12.404 1.00 29.19 349 GLY B O 1
ATOM 2681 N N . LEU B 1 150 ? 36.116 19.111 14.608 1.00 28.09 350 LEU B N 1
ATOM 2682 C CA . LEU B 1 150 ? 37.204 20.058 14.888 1.00 27.52 350 LEU B CA 1
ATOM 2683 C C . LEU B 1 150 ? 38.441 19.317 15.398 1.00 27.15 350 LEU B C 1
ATOM 2684 O O . LEU B 1 150 ? 38.366 18.136 15.751 1.00 27.14 350 LEU B O 1
ATOM 2689 N N . ASN B 1 151 ? 39.578 20.007 15.423 1.00 26.84 351 ASN B N 1
ATOM 2690 C CA . ASN B 1 151 ? 40.851 19.413 15.866 1.00 26.80 351 ASN B CA 1
ATOM 2691 C C . ASN B 1 151 ? 41.118 19.894 17.297 1.00 26.00 351 ASN B C 1
ATOM 2692 O O . ASN B 1 151 ? 41.258 21.083 17.536 1.00 25.66 351 ASN B O 1
ATOM 2697 N N . PRO B 1 152 ? 41.151 18.971 18.272 1.00 25.50 352 PRO B N 1
ATOM 2698 C CA . PRO B 1 152 ? 41.388 19.389 19.665 1.00 25.27 352 PRO B CA 1
ATOM 2699 C C . PRO B 1 152 ? 42.840 19.714 19.913 1.00 24.89 352 PRO B C 1
ATOM 2700 O O . PRO B 1 152 ? 43.683 18.853 19.728 1.00 25.43 352 PRO B O 1
ATOM 2704 N N . LEU B 1 153 ? 43.116 20.941 20.352 1.00 24.24 353 LEU B N 1
ATOM 2705 C CA . LEU B 1 153 ? 44.498 21.380 20.597 1.00 23.57 353 LEU B CA 1
ATOM 2706 C C . LEU B 1 153 ? 44.931 21.383 22.063 1.00 23.15 353 LEU B C 1
ATOM 2707 O O . LEU B 1 153 ? 46.047 20.972 22.391 1.00 23.26 353 LEU B O 1
ATOM 2712 N N . LEU B 1 154 ? 44.066 21.888 22.927 1.00 22.51 354 LEU B N 1
ATOM 2713 C CA . LEU B 1 154 ? 44.385 21.993 24.350 1.00 22.15 354 LEU B CA 1
ATOM 2714 C C . LEU B 1 154 ? 43.097 21.838 25.146 1.00 22.03 354 LEU B C 1
ATOM 2715 O O . LEU B 1 154 ? 42.148 22.584 24.930 1.00 21.67 354 LEU B O 1
ATOM 2720 N N . GLY B 1 155 ? 43.078 20.870 26.065 1.00 22.14 355 GLY B N 1
ATOM 2721 C CA . GLY B 1 155 ? 41.879 20.664 26.849 1.00 22.10 355 GLY B CA 1
ATOM 2722 C C . GLY B 1 155 ? 42.113 20.605 28.342 1.00 22.09 355 GLY B C 1
ATOM 2723 O O . GLY B 1 155 ? 43.017 19.908 28.793 1.00 22.45 355 GLY B O 1
ATOM 2724 N N . PHE B 1 156 ? 41.329 21.365 29.105 1.00 22.11 356 PHE B N 1
ATOM 2725 C CA . PHE B 1 156 ? 41.438 21.332 30.563 1.00 22.10 356 PHE B CA 1
ATOM 2726 C C . PHE B 1 156 ? 40.215 20.579 31.102 1.00 22.02 356 PHE B C 1
ATOM 2727 O O . PHE B 1 156 ? 39.073 20.873 30.727 1.00 21.48 356 PHE B O 1
ATOM 2735 N N . ASP B 1 157 ? 40.474 19.617 31.988 1.00 21.54 357 ASP B N 1
ATOM 2736 C CA . ASP B 1 157 ? 39.460 18.768 32.598 1.00 21.64 357 ASP B CA 1
ATOM 2737 C C . ASP B 1 157 ? 38.870 19.470 33.818 1.00 21.44 357 ASP B C 1
ATOM 2738 O O . ASP B 1 157 ? 39.615 19.799 34.742 1.00 21.75 357 ASP B O 1
ATOM 2743 N N . VAL B 1 158 ? 37.554 19.720 33.814 1.00 20.93 358 VAL B N 1
ATOM 2744 C CA . VAL B 1 158 ? 36.937 20.339 34.983 1.00 21.02 358 VAL B CA 1
ATOM 2745 C C . VAL B 1 158 ? 36.041 19.381 35.757 1.00 21.02 358 VAL B C 1
ATOM 2746 O O . VAL B 1 158 ? 35.246 19.805 36.595 1.00 21.17 358 VAL B O 1
ATOM 2750 N N . TRP B 1 159 ? 36.151 18.087 35.451 1.00 20.85 359 TRP B N 1
ATOM 2751 C CA . TRP B 1 159 ? 35.496 17.091 36.277 1.00 20.66 359 TRP B CA 1
ATOM 2752 C C . TRP B 1 159 ? 36.183 17.310 37.644 1.00 20.69 359 TRP B C 1
ATOM 2753 O O . TRP B 1 159 ? 37.409 17.537 37.718 1.00 20.89 359 TRP B O 1
ATOM 2764 N N . GLU B 1 160 ? 35.442 17.225 38.729 1.00 20.58 360 GLU B N 1
ATOM 2765 C CA . GLU B 1 160 ? 36.062 17.441 40.049 1.00 20.74 360 GLU B CA 1
ATOM 2766 C C . GLU B 1 160 ? 37.208 16.480 40.404 1.00 20.72 360 GLU B C 1
ATOM 2767 O O . GLU B 1 160 ? 38.149 16.882 41.116 1.00 20.91 360 GLU B O 1
ATOM 2773 N N . HIS B 1 161 ? 37.183 15.247 39.898 1.00 20.78 361 HIS B N 1
ATOM 2774 C CA . HIS B 1 161 ? 38.307 14.339 40.191 1.00 20.81 361 HIS B CA 1
ATOM 2775 C C . HIS B 1 161 ? 39.652 14.859 39.681 1.00 20.90 361 HIS B C 1
ATOM 2776 O O . HIS B 1 161 ? 40.691 14.399 40.157 1.00 20.81 361 HIS B O 1
ATOM 2783 N N . ALA B 1 162 ? 39.646 15.785 38.728 1.00 20.85 362 ALA B N 1
ATOM 2784 C CA . ALA B 1 162 ? 40.898 16.334 38.203 1.00 21.11 362 ALA B CA 1
ATOM 2785 C C . ALA B 1 162 ? 41.628 17.267 39.168 1.00 21.25 362 ALA B C 1
ATOM 2786 O O . ALA B 1 162 ? 42.851 17.415 39.088 1.00 21.23 362 ALA B O 1
ATOM 2788 N N . TYR B 1 163 ? 40.912 17.846 40.123 1.00 21.42 363 TYR B N 1
ATOM 2789 C CA . TYR B 1 163 ? 41.556 18.831 40.995 1.00 21.33 363 TYR B CA 1
ATOM 2790 C C . TYR B 1 163 ? 41.122 18.798 42.452 1.00 21.73 363 TYR B C 1
ATOM 2791 O O . TYR B 1 163 ? 41.723 19.471 43.282 1.00 21.51 363 TYR B O 1
ATOM 2800 N N . TYR B 1 164 ? 40.119 18.002 42.786 1.00 21.50 364 TYR B N 1
ATOM 2801 C CA . TYR B 1 164 ? 39.616 18.056 44.161 1.00 21.99 364 TYR B CA 1
ATOM 2802 C C . TYR B 1 164 ? 40.570 17.718 45.304 1.00 22.47 364 TYR B C 1
ATOM 2803 O O . TYR B 1 164 ? 40.472 18.331 46.386 1.00 22.52 364 TYR B O 1
ATOM 2812 N N . LEU B 1 165 ? 41.488 16.779 45.072 1.00 23.28 365 LEU B N 1
ATOM 2813 C CA . LEU B 1 165 ? 42.387 16.365 46.166 1.00 24.13 365 LEU B CA 1
ATOM 2814 C C . LEU B 1 165 ? 43.280 17.516 46.621 1.00 24.49 365 LEU B C 1
ATOM 2815 O O . LEU B 1 165 ? 43.605 17.631 47.816 1.00 25.15 365 LEU B O 1
ATOM 2820 N N . THR B 1 166 ? 43.665 18.364 45.675 1.00 24.70 366 THR B N 1
ATOM 2821 C CA . THR B 1 166 ? 44.536 19.506 45.960 1.00 24.37 366 THR B CA 1
ATOM 2822 C C . THR B 1 166 ? 43.845 20.866 46.129 1.00 24.40 366 THR B C 1
ATOM 2823 O O . THR B 1 166 ? 44.241 21.683 46.980 1.00 24.49 366 THR B O 1
ATOM 2827 N N . TYR B 1 167 ? 42.789 21.107 45.349 1.00 23.79 367 TYR B N 1
ATOM 2828 C CA . TYR B 1 167 ? 42.144 22.409 45.349 1.00 23.46 367 TYR B CA 1
ATOM 2829 C C . TYR B 1 167 ? 40.754 22.439 45.958 1.00 23.10 367 TYR B C 1
ATOM 2830 O O . TYR B 1 167 ? 40.239 23.517 46.193 1.00 22.94 367 TYR B O 1
ATOM 2839 N N . GLN B 1 168 ? 40.189 21.267 46.235 1.00 22.99 368 GLN B N 1
ATOM 2840 C CA . GLN B 1 168 ? 38.802 21.189 46.717 1.00 22.86 368 GLN B CA 1
ATOM 2841 C C . GLN B 1 168 ? 37.917 22.041 45.795 1.00 22.93 368 GLN B C 1
ATOM 2842 O O . GLN B 1 168 ? 38.006 21.896 44.584 1.00 22.75 368 GLN B O 1
ATOM 2848 N N . ASN B 1 169 ? 37.096 22.946 46.324 1.00 23.16 369 ASN B N 1
ATOM 2849 C CA . ASN B 1 169 ? 36.203 23.737 45.471 1.00 23.61 369 ASN B CA 1
ATOM 2850 C C . ASN B 1 169 ? 36.846 24.854 44.636 1.00 23.74 369 ASN B C 1
ATOM 2851 O O . ASN B 1 169 ? 36.163 25.464 43.808 1.00 23.92 369 ASN B O 1
ATOM 2856 N N . ARG B 1 170 ? 38.149 25.071 44.803 1.00 23.91 370 ARG B N 1
ATOM 2857 C CA . ARG B 1 170 ? 38.835 26.177 44.131 1.00 24.28 370 ARG B CA 1
ATOM 2858 C C . ARG B 1 170 ? 39.210 25.873 42.676 1.00 24.01 370 ARG B C 1
ATOM 2859 O O . ARG B 1 170 ? 40.394 25.877 42.305 1.00 23.92 370 ARG B O 1
ATOM 2867 N N . ARG B 1 171 ? 38.193 25.633 41.849 1.00 23.99 371 ARG B N 1
ATOM 2868 C CA . ARG B 1 171 ? 38.452 25.307 40.440 1.00 24.02 371 ARG B CA 1
ATOM 2869 C C . ARG B 1 171 ? 39.186 26.405 39.682 1.00 24.21 371 ARG B C 1
ATOM 2870 O O . ARG B 1 171 ? 40.101 26.103 38.901 1.00 24.32 371 ARG B O 1
ATOM 2878 N N . ALA B 1 172 ? 38.805 27.664 39.893 1.00 24.42 372 ALA B N 1
ATOM 2879 C CA . ALA B 1 172 ? 39.457 28.773 39.169 1.00 24.93 372 ALA B CA 1
ATOM 2880 C C . ALA B 1 172 ? 40.972 28.788 39.457 1.00 25.09 372 ALA B C 1
ATOM 2881 O O . ALA B 1 172 ? 41.781 29.037 38.558 1.00 25.25 372 ALA B O 1
ATOM 2883 N N . ASP B 1 173 ? 41.347 28.504 40.701 1.00 25.33 373 ASP B N 1
ATOM 2884 C CA . ASP B 1 173 ? 42.771 28.469 41.060 1.00 25.55 373 ASP B CA 1
ATOM 2885 C C . ASP B 1 173 ? 43.508 27.348 40.322 1.00 25.41 373 ASP B C 1
ATOM 2886 O O . ASP B 1 173 ? 44.650 27.530 39.861 1.00 25.42 373 ASP B O 1
ATOM 2891 N N . HIS B 1 174 ? 42.861 26.189 40.217 1.00 24.88 374 HIS B N 1
ATOM 2892 C CA . HIS B 1 174 ? 43.450 25.060 39.525 1.00 24.77 374 HIS B CA 1
ATOM 2893 C C . HIS B 1 174 ? 43.663 25.426 38.063 1.00 24.87 374 HIS B C 1
ATOM 2894 O O . HIS B 1 174 ? 44.728 25.184 37.509 1.00 24.43 374 HIS B O 1
ATOM 2901 N N . LEU B 1 175 ? 42.644 26.024 37.446 1.00 25.27 375 LEU B N 1
ATOM 2902 C CA . LEU B 1 175 ? 42.747 26.411 36.041 1.00 25.75 375 LEU B CA 1
ATOM 2903 C C . LEU B 1 175 ? 43.865 27.443 35.820 1.00 26.25 375 LEU B C 1
ATOM 2904 O O . LEU B 1 175 ? 44.575 27.346 34.826 1.00 26.10 375 LEU B O 1
ATOM 2909 N N . LYS B 1 176 ? 44.017 28.403 36.737 1.00 26.74 376 LYS B N 1
ATOM 2910 C CA . LYS B 1 176 ? 45.066 29.430 36.628 1.00 27.43 376 LYS B CA 1
ATOM 2911 C C . LYS B 1 176 ? 46.445 28.772 36.707 1.00 27.36 376 LYS B C 1
ATOM 2912 O O . LYS B 1 176 ? 47.379 29.184 36.009 1.00 27.30 376 LYS B O 1
ATOM 2918 N N . ASP B 1 177 ? 46.567 27.737 37.545 1.00 27.26 377 ASP B N 1
ATOM 2919 C CA . ASP B 1 177 ? 47.836 27.050 37.729 1.00 27.39 377 ASP B CA 1
ATOM 2920 C C . ASP B 1 177 ? 48.218 26.108 36.600 1.00 27.07 377 ASP B C 1
ATOM 2921 O O . ASP B 1 177 ? 49.400 25.805 36.414 1.00 27.25 377 ASP B O 1
ATOM 2926 N N . LEU B 1 178 ? 47.229 25.631 35.846 1.00 26.59 378 LEU B N 1
ATOM 2927 C CA . LEU B 1 178 ? 47.505 24.691 34.754 1.00 26.35 378 LEU B CA 1
ATOM 2928 C C . LEU B 1 178 ? 48.417 25.230 33.661 1.00 26.36 378 LEU B C 1
ATOM 2929 O O . LEU B 1 178 ? 49.169 24.465 33.056 1.00 26.06 378 LEU B O 1
ATOM 2934 N N . TRP B 1 179 ? 48.377 26.536 33.431 1.00 26.21 379 TRP B N 1
ATOM 2935 C CA . TRP B 1 179 ? 49.200 27.111 32.373 1.00 26.49 379 TRP B CA 1
ATOM 2936 C C . TRP B 1 179 ? 50.692 26.856 32.578 1.00 26.61 379 TRP B C 1
ATOM 2937 O O . TRP B 1 179 ? 51.437 26.749 31.619 1.00 26.68 379 TRP B O 1
ATOM 2948 N N . SER B 1 180 ? 51.095 26.749 33.835 1.00 26.90 380 SER B N 1
ATOM 2949 C CA . SER B 1 180 ? 52.482 26.507 34.214 1.00 27.38 380 SER B CA 1
ATOM 2950 C C . SER B 1 180 ? 53.042 25.156 33.732 1.00 27.35 380 SER B C 1
ATOM 2951 O O . SER B 1 180 ? 54.278 24.980 33.672 1.00 27.98 380 SER B O 1
ATOM 2954 N N . ILE B 1 181 ? 52.174 24.201 33.381 1.00 27.23 381 ILE B N 1
ATOM 2955 C CA . ILE B 1 181 ? 52.664 22.911 32.920 1.00 26.96 381 ILE B CA 1
ATOM 2956 C C . ILE B 1 181 ? 52.295 22.530 31.484 1.00 26.90 381 ILE B C 1
ATOM 2957 O O . ILE B 1 181 ? 52.526 21.390 31.062 1.00 26.87 381 ILE B O 1
ATOM 2962 N N . VAL B 1 182 ? 51.720 23.473 30.753 1.00 27.07 382 VAL B N 1
ATOM 2963 C CA . VAL B 1 182 ? 51.378 23.227 29.360 1.00 27.33 382 VAL B CA 1
ATOM 2964 C C . VAL B 1 182 ? 52.681 23.230 28.533 1.00 27.72 382 VAL B C 1
ATOM 2965 O O . VAL B 1 182 ? 53.500 24.151 28.670 1.00 27.62 382 VAL B O 1
ATOM 2969 N N . ASP B 1 183 ? 52.852 22.206 27.696 1.00 28.13 383 ASP B N 1
ATOM 2970 C CA . ASP B 1 183 ? 54.019 22.105 26.824 1.00 28.76 383 ASP B CA 1
ATOM 2971 C C . ASP B 1 183 ? 53.547 22.615 25.462 1.00 28.69 383 ASP B C 1
ATOM 2972 O O . ASP B 1 183 ? 52.935 21.874 24.682 1.00 28.69 383 ASP B O 1
ATOM 2977 N N . TRP B 1 184 ? 53.806 23.894 25.207 1.00 28.46 384 TRP B N 1
ATOM 2978 C CA . TRP B 1 184 ? 53.364 24.501 23.968 1.00 28.68 384 TRP B CA 1
ATOM 2979 C C . TRP B 1 184 ? 53.963 23.888 22.720 1.00 28.98 384 TRP B C 1
ATOM 2980 O O . TRP B 1 184 ? 53.340 23.974 21.670 1.00 28.70 384 TRP B O 1
ATOM 2991 N N . ASP B 1 185 ? 55.137 23.238 22.825 1.00 29.31 385 ASP B N 1
ATOM 2992 C CA . ASP B 1 185 ? 55.714 22.588 21.641 1.00 29.81 385 ASP B CA 1
ATOM 2993 C C . ASP B 1 185 ? 54.779 21.468 21.189 1.00 29.48 385 ASP B C 1
ATOM 2994 O O . ASP B 1 185 ? 54.512 21.288 19.996 1.00 29.46 385 ASP B O 1
ATOM 2999 N N . ILE B 1 186 ? 54.242 20.722 22.158 1.00 29.18 386 ILE B N 1
ATOM 3000 C CA . ILE B 1 186 ? 53.335 19.639 21.848 1.00 28.88 386 ILE B CA 1
ATOM 3001 C C . ILE B 1 186 ? 51.983 20.167 21.340 1.00 28.54 386 ILE B C 1
ATOM 3002 O O . ILE B 1 186 ? 51.428 19.620 20.390 1.00 28.27 386 ILE B O 1
ATOM 3007 N N . VAL B 1 187 ? 51.484 21.248 21.939 1.00 28.31 387 VAL B N 1
ATOM 3008 C CA . VAL B 1 187 ? 50.206 21.827 21.503 1.00 28.12 387 VAL B CA 1
ATOM 3009 C C . VAL B 1 187 ? 50.359 22.420 20.105 1.00 28.18 387 VAL B C 1
ATOM 3010 O O . VAL B 1 187 ? 49.526 22.187 19.224 1.00 27.96 387 VAL B O 1
ATOM 3014 N N . GLU B 1 188 ? 51.434 23.167 19.885 1.00 28.33 388 GLU B N 1
ATOM 3015 C CA . GLU B 1 188 ? 51.655 23.759 18.562 1.00 28.84 388 GLU B CA 1
ATOM 3016 C C . GLU B 1 188 ? 51.708 22.650 17.511 1.00 28.81 388 GLU B C 1
ATOM 3017 O O . GLU B 1 188 ? 51.216 22.804 16.380 1.00 28.92 388 GLU B O 1
ATOM 3023 N N . SER B 1 189 ? 52.292 21.506 17.868 1.00 28.65 389 SER B N 1
ATOM 3024 C CA . SER B 1 189 ? 52.384 20.408 16.913 1.00 28.77 389 SER B CA 1
ATOM 3025 C C . SER B 1 189 ? 51.026 19.810 16.516 1.00 28.36 389 SER B C 1
ATOM 3026 O O . SER B 1 189 ? 50.904 19.118 15.498 1.00 28.49 389 SER B O 1
ATOM 3029 N N . ARG B 1 190 ? 50.003 20.076 17.320 1.00 27.82 390 ARG B N 1
ATOM 3030 C CA . ARG B 1 190 ? 48.669 19.577 17.035 1.00 27.33 390 ARG B CA 1
ATOM 3031 C C . ARG B 1 190 ? 47.919 20.463 16.053 1.00 27.27 390 ARG B C 1
ATOM 3032 O O . ARG B 1 190 ? 46.937 20.030 15.489 1.00 27.27 390 ARG B O 1
ATOM 3040 N N . TYR B 1 191 ? 48.380 21.704 15.893 1.00 27.31 391 TYR B N 1
ATOM 3041 C CA . TYR B 1 191 ? 47.746 22.700 15.039 1.00 27.60 391 TYR B CA 1
ATOM 3042 C C . TYR B 1 191 ? 48.177 22.741 13.572 1.00 28.07 391 TYR B C 1
ATOM 3043 O O . TYR B 1 191 ? 49.412 22.781 13.332 1.00 28.61 391 TYR B O 1
ATOM 3053 N N . MET C 1 1 ? 31.212 46.560 54.273 1.00 48.50 401 MET C N 1
ATOM 3054 C CA . MET C 1 1 ? 30.211 47.565 54.733 1.00 48.32 401 MET C CA 1
ATOM 3055 C C . MET C 1 1 ? 28.780 47.031 54.619 1.00 47.97 401 MET C C 1
ATOM 3056 O O . MET C 1 1 ? 28.242 46.929 53.518 1.00 47.83 401 MET C O 1
ATOM 3061 N N . THR C 1 2 ? 28.168 46.679 55.746 1.00 47.57 402 THR C N 1
ATOM 3062 C CA . THR C 1 2 ? 26.790 46.189 55.704 1.00 47.19 402 THR C CA 1
ATOM 3063 C C . THR C 1 2 ? 25.852 47.366 55.938 1.00 46.76 402 THR C C 1
ATOM 3064 O O . THR C 1 2 ? 25.622 47.785 57.076 1.00 46.81 402 THR C O 1
ATOM 3068 N N . HIS C 1 3 ? 25.310 47.890 54.848 1.00 46.18 403 HIS C N 1
ATOM 3069 C CA . HIS C 1 3 ? 24.415 49.029 54.926 1.00 45.61 403 HIS C CA 1
ATOM 3070 C C . HIS C 1 3 ? 23.122 48.700 55.633 1.00 45.13 403 HIS C C 1
ATOM 3071 O O . HIS C 1 3 ? 22.674 47.549 55.664 1.00 45.01 403 HIS C O 1
ATOM 3078 N N . GLU C 1 4 ? 22.526 49.729 56.210 1.00 44.54 404 GLU C N 1
ATOM 3079 C CA . GLU C 1 4 ? 21.321 49.563 56.999 1.00 44.01 404 GLU C CA 1
ATOM 3080 C C . GLU C 1 4 ? 20.083 50.277 56.494 1.00 43.30 404 GLU C C 1
ATOM 3081 O O . GLU C 1 4 ? 20.163 51.221 55.701 1.00 43.24 404 GLU C O 1
ATOM 3087 N N . LEU C 1 5 ? 18.943 49.814 57.001 1.00 42.49 405 LEU C N 1
ATOM 3088 C CA . LEU C 1 5 ? 17.645 50.404 56.707 1.00 41.58 405 LEU C CA 1
ATOM 3089 C C . LEU C 1 5 ? 17.526 51.422 57.820 1.00 41.11 405 LEU C C 1
ATOM 3090 O O . LEU C 1 5 ? 17.480 51.049 58.987 1.00 41.14 405 LEU C O 1
ATOM 3095 N N . ILE C 1 6 ? 17.494 52.702 57.492 1.00 40.54 406 ILE C N 1
ATOM 3096 C CA . ILE C 1 6 ? 17.409 53.702 58.545 1.00 40.05 406 ILE C CA 1
ATOM 3097 C C . ILE C 1 6 ? 16.200 53.539 59.463 1.00 39.63 406 ILE C C 1
ATOM 3098 O O . ILE C 1 6 ? 15.146 53.049 59.059 1.00 39.46 406 ILE C O 1
ATOM 3103 N N . SER C 1 7 ? 16.385 53.923 60.721 1.00 39.15 407 SER C N 1
ATOM 3104 C CA . SER C 1 7 ? 15.325 53.879 61.716 1.00 38.84 407 SER C CA 1
ATOM 3105 C C . SER C 1 7 ? 14.586 55.208 61.516 1.00 38.43 407 SER C C 1
ATOM 3106 O O . SER C 1 7 ? 15.227 56.242 61.379 1.00 38.43 407 SER C O 1
ATOM 3109 N N . LEU C 1 8 ? 13.258 55.182 61.471 1.00 38.03 408 LEU C N 1
ATOM 3110 C CA . LEU C 1 8 ? 12.474 56.411 61.302 1.00 37.60 408 LEU C CA 1
ATOM 3111 C C . LEU C 1 8 ? 12.486 57.180 62.625 1.00 37.42 408 LEU C C 1
ATOM 3112 O O . LEU C 1 8 ? 12.277 56.579 63.682 1.00 37.35 408 LEU C O 1
ATOM 3117 N N . PRO C 1 9 ? 12.723 58.512 62.589 1.00 37.17 409 PRO C N 1
ATOM 3118 C CA . PRO C 1 9 ? 12.745 59.300 63.832 1.00 36.93 409 PRO C CA 1
ATOM 3119 C C . PRO C 1 9 ? 11.363 59.769 64.312 1.00 36.64 409 PRO C C 1
ATOM 3120 O O . PRO C 1 9 ? 11.272 60.665 65.173 1.00 36.79 409 PRO C O 1
ATOM 3124 N N . TYR C 1 10 ? 10.300 59.183 63.751 1.00 36.05 410 TYR C N 1
ATOM 3125 C CA . TYR C 1 10 ? 8.916 59.493 64.107 1.00 35.62 410 TYR C CA 1
ATOM 3126 C C . TYR C 1 10 ? 8.036 58.260 63.884 1.00 35.52 410 TYR C C 1
ATOM 3127 O O . TYR C 1 10 ? 8.472 57.282 63.272 1.00 35.54 410 TYR C O 1
ATOM 3136 N N . ALA C 1 11 ? 6.805 58.308 64.398 1.00 35.29 411 ALA C N 1
ATOM 3137 C CA . ALA C 1 11 ? 5.854 57.210 64.262 1.00 35.04 411 ALA C CA 1
ATOM 3138 C C . ALA C 1 11 ? 5.494 57.029 62.771 1.00 34.89 411 ALA C C 1
ATOM 3139 O O . ALA C 1 11 ? 5.535 57.989 62.002 1.00 34.77 411 ALA C O 1
ATOM 3141 N N . VAL C 1 12 ? 5.120 55.816 62.369 1.00 34.60 412 VAL C N 1
ATOM 3142 C CA . VAL C 1 12 ? 4.790 55.578 60.959 1.00 34.34 412 VAL C CA 1
ATOM 3143 C C . VAL C 1 12 ? 3.638 56.428 60.470 1.00 34.04 412 VAL C C 1
ATOM 3144 O O . VAL C 1 12 ? 3.494 56.614 59.270 1.00 33.88 412 VAL C O 1
ATOM 3148 N N . ASP C 1 13 ? 2.788 56.915 61.378 1.00 33.68 413 ASP C N 1
ATOM 3149 C CA . ASP C 1 13 ? 1.663 57.737 60.926 1.00 33.38 413 ASP C CA 1
ATOM 3150 C C . ASP C 1 13 ? 1.851 59.235 61.192 1.00 32.84 413 ASP C C 1
ATOM 3151 O O . ASP C 1 13 ? 0.919 60.013 60.985 1.00 32.86 413 ASP C O 1
ATOM 3156 N N . ALA C 1 14 ? 3.056 59.631 61.597 1.00 32.06 414 ALA C N 1
ATOM 3157 C CA . ALA C 1 14 ? 3.346 61.038 61.922 1.00 31.54 414 ALA C CA 1
ATOM 3158 C C . ALA C 1 14 ? 3.222 62.047 60.783 1.00 31.14 414 ALA C C 1
ATOM 3159 O O . ALA C 1 14 ? 2.932 63.218 61.036 1.00 31.05 414 ALA C O 1
ATOM 3161 N N . LEU C 1 15 ? 3.412 61.592 59.546 1.00 30.38 415 LEU C N 1
ATOM 3162 C CA . LEU C 1 15 ? 3.374 62.483 58.387 1.00 29.87 415 LEU C CA 1
ATOM 3163 C C . LEU C 1 15 ? 2.062 62.521 57.617 1.00 29.56 415 LEU C C 1
ATOM 3164 O O . LEU C 1 15 ? 1.953 63.215 56.610 1.00 29.39 415 LEU C O 1
ATOM 3169 N N . ALA C 1 16 ? 1.054 61.807 58.120 1.00 29.41 416 ALA C N 1
ATOM 3170 C CA . ALA C 1 16 ? -0.252 61.754 57.477 1.00 29.38 416 ALA C CA 1
ATOM 3171 C C . ALA C 1 16 ? -0.907 63.121 57.608 1.00 29.29 416 ALA C C 1
ATOM 3172 O O . ALA C 1 16 ? -0.669 63.815 58.591 1.00 29.22 416 ALA C O 1
ATOM 3174 N N . PRO C 1 17 ? -1.724 63.534 56.628 1.00 29.15 417 PRO C N 1
ATOM 3175 C CA . PRO C 1 17 ? -2.101 62.837 55.397 1.00 29.00 417 PRO C CA 1
ATOM 3176 C C . PRO C 1 17 ? -1.191 63.099 54.196 1.00 28.70 417 PRO C C 1
ATOM 3177 O O . PRO C 1 17 ? -1.496 62.638 53.103 1.00 28.89 417 PRO C O 1
ATOM 3181 N N . VAL C 1 18 ? -0.099 63.847 54.375 1.00 28.21 418 VAL C N 1
ATOM 3182 C CA . VAL C 1 18 ? 0.809 64.160 53.247 1.00 27.74 418 VAL C CA 1
ATOM 3183 C C . VAL C 1 18 ? 1.530 62.889 52.774 1.00 27.66 418 VAL C C 1
ATOM 3184 O O . VAL C 1 18 ? 1.668 62.646 51.569 1.00 27.62 418 VAL C O 1
ATOM 3188 N N . ILE C 1 19 ? 2.002 62.096 53.722 1.00 27.35 419 ILE C N 1
ATOM 3189 C CA . ILE C 1 19 ? 2.580 60.790 53.419 1.00 27.50 419 ILE C CA 1
ATOM 3190 C C . ILE C 1 19 ? 1.831 59.942 54.441 1.00 27.55 419 ILE C C 1
ATOM 3191 O O . ILE C 1 19 ? 2.088 60.014 55.650 1.00 27.48 419 ILE C O 1
ATOM 3196 N N . SER C 1 20 ? 0.878 59.167 53.958 1.00 27.98 420 SER C N 1
ATOM 3197 C CA . SER C 1 20 ? 0.037 58.337 54.827 1.00 28.43 420 SER C CA 1
ATOM 3198 C C . SER C 1 20 ? 0.774 57.228 55.554 1.00 28.77 420 SER C C 1
ATOM 3199 O O . SER C 1 20 ? 1.906 56.892 55.218 1.00 28.60 420 SER C O 1
ATOM 3202 N N . LYS C 1 21 ? 0.138 56.647 56.573 1.00 29.16 421 LYS C N 1
ATOM 3203 C CA . LYS C 1 21 ? 0.776 55.557 57.304 1.00 29.63 421 LYS C CA 1
ATOM 3204 C C . LYS C 1 21 ? 1.069 54.401 56.340 1.00 29.56 421 LYS C C 1
ATOM 3205 O O . LYS C 1 21 ? 2.131 53.798 56.367 1.00 29.89 421 LYS C O 1
ATOM 3211 N N . GLU C 1 22 ? 0.113 54.099 55.481 1.00 29.58 422 GLU C N 1
ATOM 3212 C CA . GLU C 1 22 ? 0.270 53.020 54.506 1.00 29.59 422 GLU C CA 1
ATOM 3213 C C . GLU C 1 22 ? 1.465 53.316 53.564 1.00 28.85 422 GLU C C 1
ATOM 3214 O O . GLU C 1 22 ? 2.281 52.445 53.271 1.00 28.47 422 GLU C O 1
ATOM 3220 N N . THR C 1 23 ? 1.558 54.554 53.093 1.00 27.95 423 THR C N 1
ATOM 3221 C CA . THR C 1 23 ? 2.677 54.900 52.209 1.00 27.29 423 THR C CA 1
ATOM 3222 C C . THR C 1 23 ? 4.007 54.781 52.942 1.00 26.98 423 THR C C 1
ATOM 3223 O O . THR C 1 23 ? 5.006 54.340 52.371 1.00 26.79 423 THR C O 1
ATOM 3227 N N . VAL C 1 24 ? 4.048 55.141 54.221 1.00 26.74 424 VAL C N 1
ATOM 3228 C CA . VAL C 1 24 ? 5.310 55.006 54.936 1.00 26.77 424 VAL C CA 1
ATOM 3229 C C . VAL C 1 24 ? 5.675 53.526 55.064 1.00 26.79 424 VAL C C 1
ATOM 3230 O O . VAL C 1 24 ? 6.823 53.128 54.863 1.00 26.31 424 VAL C O 1
ATOM 3234 N N . GLU C 1 25 ? 4.671 52.702 55.363 1.00 26.76 425 GLU C N 1
ATOM 3235 C CA . GLU C 1 25 ? 4.905 51.275 55.529 1.00 27.20 425 GLU C CA 1
ATOM 3236 C C . GLU C 1 25 ? 5.454 50.643 54.247 1.00 26.74 425 GLU C C 1
ATOM 3237 O O . GLU C 1 25 ? 6.346 49.803 54.299 1.00 26.80 425 GLU C O 1
ATOM 3243 N N . PHE C 1 26 ? 4.926 51.051 53.099 1.00 26.31 426 PHE C N 1
ATOM 3244 C CA . PHE C 1 26 ? 5.385 50.525 51.813 1.00 26.03 426 PHE C CA 1
ATOM 3245 C C . PHE C 1 26 ? 6.681 51.200 51.359 1.00 25.72 426 PHE C C 1
ATOM 3246 O O . PHE C 1 26 ? 7.660 50.544 51.004 1.00 25.82 426 PHE C O 1
ATOM 3254 N N . HIS C 1 27 ? 6.676 52.526 51.367 1.00 25.44 427 HIS C N 1
ATOM 3255 C CA . HIS C 1 27 ? 7.844 53.293 50.916 1.00 25.21 427 HIS C CA 1
ATOM 3256 C C . HIS C 1 27 ? 9.143 53.027 51.714 1.00 25.58 427 HIS C C 1
ATOM 3257 O O . HIS C 1 27 ? 10.206 52.748 51.119 1.00 24.95 427 HIS C O 1
ATOM 3264 N N . HIS C 1 28 ? 9.050 53.160 53.039 1.00 26.12 428 HIS C N 1
ATOM 3265 C CA . HIS C 1 28 ? 10.182 52.887 53.919 1.00 26.89 428 HIS C CA 1
ATOM 3266 C C . HIS C 1 28 ? 10.317 51.391 54.230 1.00 27.22 428 HIS C C 1
ATOM 3267 O O . HIS C 1 28 ? 11.402 50.822 54.075 1.00 27.27 428 HIS C O 1
ATOM 3274 N N . GLY C 1 29 ? 9.231 50.748 54.677 1.00 27.45 429 GLY C N 1
ATOM 3275 C CA . GLY C 1 29 ? 9.313 49.322 55.023 1.00 27.87 429 GLY C CA 1
ATOM 3276 C C . GLY C 1 29 ? 9.534 48.299 53.909 1.00 28.13 429 GLY C C 1
ATOM 3277 O O . GLY C 1 29 ? 9.990 47.156 54.166 1.00 28.57 429 GLY C O 1
ATOM 3278 N N . LYS C 1 30 ? 9.191 48.648 52.673 1.00 28.14 430 LYS C N 1
ATOM 3279 C CA . LYS C 1 30 ? 9.390 47.711 51.588 1.00 28.23 430 LYS C CA 1
ATOM 3280 C C . LYS C 1 30 ? 10.293 48.216 50.493 1.00 27.95 430 LYS C C 1
ATOM 3281 O O . LYS C 1 30 ? 11.258 47.535 50.145 1.00 28.09 430 LYS C O 1
ATOM 3287 N N . HIS C 1 31 ? 10.031 49.401 49.944 1.00 27.39 431 HIS C N 1
ATOM 3288 C CA . HIS C 1 31 ? 10.914 49.852 48.866 1.00 27.02 431 HIS C CA 1
ATOM 3289 C C . HIS C 1 31 ? 12.337 50.106 49.350 1.00 27.08 431 HIS C C 1
ATOM 3290 O O . HIS C 1 31 ? 13.300 49.631 48.724 1.00 26.87 431 HIS C O 1
ATOM 3297 N N . LEU C 1 32 ? 12.463 50.830 50.460 1.00 27.02 432 LEU C N 1
ATOM 3298 C CA . LEU C 1 32 ? 13.791 51.160 50.968 1.00 27.49 432 LEU C CA 1
ATOM 3299 C C . LEU C 1 32 ? 14.504 49.919 51.462 1.00 27.91 432 LEU C C 1
ATOM 3300 O O . LEU C 1 32 ? 15.709 49.764 51.226 1.00 28.06 432 LEU C O 1
ATOM 3305 N N . LYS C 1 33 ? 13.772 49.045 52.137 1.00 28.39 433 LYS C N 1
ATOM 3306 C CA . LYS C 1 33 ? 14.351 47.785 52.620 1.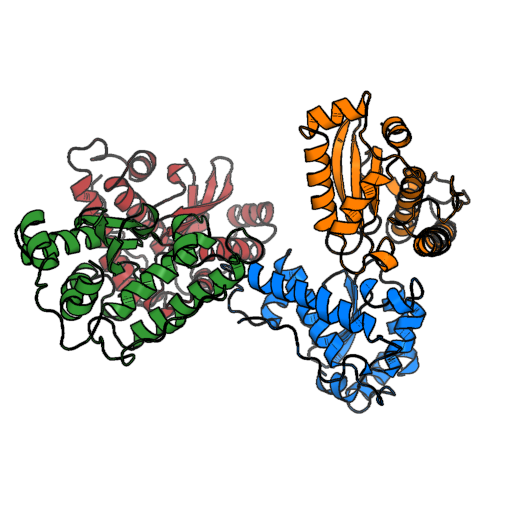00 29.04 433 LYS C CA 1
ATOM 3307 C C . LYS C 1 33 ? 14.943 47.022 51.439 1.00 29.14 433 LYS C C 1
ATOM 3308 O O . LYS C 1 33 ? 16.053 46.452 51.526 1.00 28.92 433 LYS C O 1
ATOM 3314 N N . THR C 1 34 ? 14.226 47.027 50.315 1.00 28.97 434 THR C N 1
ATOM 3315 C CA . THR C 1 34 ? 14.687 46.343 49.118 1.00 29.03 434 THR C CA 1
ATOM 3316 C C . THR C 1 34 ? 15.948 46.980 48.494 1.00 29.17 434 THR C C 1
ATOM 3317 O O . THR C 1 34 ? 16.857 46.260 48.045 1.00 29.16 434 THR C O 1
ATOM 3321 N N . TYR C 1 35 ? 16.011 48.310 48.447 1.00 29.23 435 TYR C N 1
ATOM 3322 C CA . TYR C 1 35 ? 17.198 48.978 47.901 1.00 29.68 435 TYR C CA 1
ATOM 3323 C C . TYR C 1 35 ? 18.422 48.634 48.739 1.00 29.97 435 TYR C C 1
ATOM 3324 O O . TYR C 1 35 ? 19.487 48.375 48.185 1.00 29.89 435 TYR C O 1
ATOM 3333 N N . VAL C 1 36 ? 18.261 48.642 50.061 1.00 30.51 436 VAL C N 1
ATOM 3334 C CA . VAL C 1 36 ? 19.371 48.344 50.982 1.00 31.28 436 VAL C CA 1
ATOM 3335 C C . VAL C 1 36 ? 19.849 46.904 50.783 1.00 31.93 436 VAL C C 1
ATOM 3336 O O . VAL C 1 36 ? 21.053 46.651 50.643 1.00 31.88 436 VAL C O 1
ATOM 3340 N N . ASP C 1 37 ? 18.902 45.969 50.754 1.00 32.57 437 ASP C N 1
ATOM 3341 C CA . ASP C 1 37 ? 19.245 44.558 50.583 1.00 33.27 437 ASP C CA 1
ATOM 3342 C C . ASP C 1 37 ? 19.950 44.291 49.245 1.00 33.16 437 ASP C C 1
ATOM 3343 O O . ASP C 1 37 ? 20.927 43.526 49.184 1.00 33.37 437 ASP C O 1
ATOM 3348 N N . ASN C 1 38 ? 19.449 44.899 48.172 1.00 32.93 438 ASN C N 1
ATOM 3349 C CA . ASN C 1 38 ? 20.039 44.728 46.848 1.00 32.71 438 ASN C CA 1
ATOM 3350 C C . ASN C 1 38 ? 21.470 45.280 46.861 1.00 32.84 438 ASN C C 1
ATOM 3351 O O . ASN C 1 38 ? 22.401 44.638 46.352 1.00 32.64 438 ASN C O 1
ATOM 3356 N N . LEU C 1 39 ? 21.636 46.458 47.458 1.00 32.94 439 LEU C N 1
ATOM 3357 C CA . LEU C 1 39 ? 22.947 47.103 47.532 1.00 33.23 439 LEU C CA 1
ATOM 3358 C C . LEU C 1 39 ? 23.945 46.194 48.255 1.00 33.40 439 LEU C C 1
ATOM 3359 O O . LEU C 1 39 ? 25.070 45.964 47.781 1.00 33.48 439 LEU C O 1
ATOM 3364 N N . ASN C 1 40 ? 23.532 45.685 49.406 1.00 33.54 440 ASN C N 1
ATOM 3365 C CA . ASN C 1 40 ? 24.398 44.812 50.188 1.00 33.83 440 ASN C CA 1
ATOM 3366 C C . ASN C 1 40 ? 24.853 43.586 49.399 1.00 33.93 440 ASN C C 1
ATOM 3367 O O . ASN C 1 40 ? 26.001 43.135 49.568 1.00 33.95 440 ASN C O 1
ATOM 3372 N N . LYS C 1 41 ? 23.999 43.048 48.527 1.00 33.70 441 LYS C N 1
ATOM 3373 C CA . LYS C 1 41 ? 24.392 41.871 47.735 1.00 33.79 441 LYS C CA 1
ATOM 3374 C C . LYS C 1 41 ? 25.206 42.225 46.494 1.00 33.86 441 LYS C C 1
ATOM 3375 O O . LYS C 1 41 ? 26.107 41.487 46.099 1.00 33.93 441 LYS C O 1
ATOM 3381 N N . LEU C 1 42 ? 24.895 43.352 45.869 1.00 33.76 442 LEU C N 1
ATOM 3382 C CA . LEU C 1 42 ? 25.599 43.719 44.656 1.00 34.01 442 LEU C CA 1
ATOM 3383 C C . LEU C 1 42 ? 27.037 44.206 44.866 1.00 34.37 442 LEU C C 1
ATOM 3384 O O . LEU C 1 42 ? 27.861 44.068 43.965 1.00 34.41 442 LEU C O 1
ATOM 3389 N N . ILE C 1 43 ? 27.348 44.731 46.044 1.00 34.78 443 ILE C N 1
ATOM 3390 C CA . ILE C 1 43 ? 28.702 45.264 46.251 1.00 35.27 443 ILE C CA 1
ATOM 3391 C C . ILE C 1 43 ? 29.769 44.214 46.546 1.00 35.58 443 ILE C C 1
ATOM 3392 O O . ILE C 1 43 ? 30.969 44.455 46.348 1.00 35.44 443 ILE C O 1
ATOM 3397 N N . ILE C 1 44 ? 29.338 43.047 47.015 1.00 35.92 444 ILE C N 1
ATOM 3398 C CA . ILE C 1 44 ? 30.288 41.992 47.296 1.00 36.38 444 ILE C CA 1
ATOM 3399 C C . ILE C 1 44 ? 31.155 41.658 46.086 1.00 36.71 444 ILE C C 1
ATOM 3400 O O . ILE C 1 44 ? 30.663 41.427 44.977 1.00 36.60 444 ILE C O 1
ATOM 3405 N N . GLY C 1 45 ? 32.465 41.636 46.315 1.00 37.17 445 GLY C N 1
ATOM 3406 C CA . GLY C 1 45 ? 33.392 41.311 45.253 1.00 37.82 445 GLY C CA 1
ATOM 3407 C C . GLY C 1 45 ? 33.648 42.428 44.263 1.00 38.23 445 GLY C C 1
ATOM 3408 O O . GLY C 1 45 ? 34.041 42.157 43.121 1.00 38.26 445 GLY C O 1
ATOM 3409 N N . THR C 1 46 ? 33.414 43.672 44.691 1.00 38.63 446 THR C N 1
ATOM 3410 C CA . THR C 1 46 ? 33.636 44.850 43.843 1.00 38.93 446 THR C CA 1
ATOM 3411 C C . THR C 1 46 ? 34.420 45.892 44.616 1.00 39.07 446 THR C C 1
ATOM 3412 O O . THR C 1 46 ? 34.569 45.795 45.841 1.00 38.85 446 THR C O 1
ATOM 3416 N N . GLU C 1 47 ? 34.912 46.900 43.896 1.00 39.38 447 GLU C N 1
ATOM 3417 C CA . GLU C 1 47 ? 35.667 47.964 44.540 1.00 39.84 447 GLU C CA 1
ATOM 3418 C C . GLU C 1 47 ? 34.841 48.670 45.607 1.00 39.90 447 GLU C C 1
ATOM 3419 O O . GLU C 1 47 ? 35.382 49.395 46.435 1.00 40.05 447 GLU C O 1
ATOM 3425 N N . PHE C 1 48 ? 33.528 48.432 45.602 1.00 39.99 448 PHE C N 1
ATOM 3426 C CA . PHE C 1 48 ? 32.641 49.083 46.557 1.00 39.95 448 PHE C CA 1
ATOM 3427 C C . PHE C 1 48 ? 32.264 48.296 47.792 1.00 40.00 448 PHE C C 1
ATOM 3428 O O . PHE C 1 48 ? 31.607 48.826 48.685 1.00 39.93 448 PHE C O 1
ATOM 3436 N N . GLU C 1 49 ? 32.698 47.042 47.870 1.00 40.22 449 GLU C N 1
ATOM 3437 C CA . GLU C 1 49 ? 32.371 46.224 49.029 1.00 40.43 449 GLU C CA 1
ATOM 3438 C C . GLU C 1 49 ? 32.675 46.889 50.383 1.00 40.67 449 GLU C C 1
ATOM 3439 O O . GLU C 1 49 ? 31.894 46.764 51.332 1.00 40.60 449 GLU C O 1
ATOM 3445 N N . ASN C 1 50 ? 33.799 47.598 50.485 1.00 40.95 450 ASN C N 1
ATOM 3446 C CA . ASN C 1 50 ? 34.159 48.230 51.753 1.00 41.39 450 ASN C CA 1
ATOM 3447 C C . ASN C 1 50 ? 34.037 49.749 51.791 1.00 41.59 450 ASN C C 1
ATOM 3448 O O . ASN C 1 50 ? 34.544 50.386 52.727 1.00 41.75 450 ASN C O 1
ATOM 3453 N N . ALA C 1 51 ? 33.363 50.333 50.802 1.00 41.74 451 ALA C N 1
ATOM 3454 C CA . ALA C 1 51 ? 33.210 51.789 50.745 1.00 41.94 451 ALA C CA 1
ATOM 3455 C C . ALA C 1 51 ? 32.001 52.274 51.523 1.00 42.05 451 ALA C C 1
ATOM 3456 O O . ALA C 1 51 ? 31.013 51.552 51.671 1.00 42.19 451 ALA C O 1
ATOM 3458 N N . ASP C 1 52 ? 32.077 53.500 52.021 1.00 42.18 452 ASP C N 1
ATOM 3459 C CA . ASP C 1 52 ? 30.951 54.071 52.749 1.00 42.27 452 ASP C CA 1
ATOM 3460 C C . ASP C 1 52 ? 29.910 54.425 51.675 1.00 42.06 452 ASP C C 1
ATOM 3461 O O . ASP C 1 52 ? 30.243 54.548 50.485 1.00 41.90 452 ASP C O 1
ATOM 3466 N N . LEU C 1 53 ? 28.658 54.590 52.088 1.00 41.90 453 LEU C N 1
ATOM 3467 C CA . LEU C 1 53 ? 27.596 54.895 51.130 1.00 41.84 453 LEU C CA 1
ATOM 3468 C C . LEU C 1 53 ? 27.851 56.093 50.217 1.00 41.84 453 LEU C C 1
ATOM 3469 O O . LEU C 1 53 ? 27.583 56.045 49.016 1.00 41.54 453 LEU C O 1
ATOM 3474 N N . ASN C 1 54 ? 28.371 57.179 50.776 1.00 42.00 454 ASN C N 1
ATOM 3475 C CA . ASN C 1 54 ? 28.630 58.349 49.947 1.00 42.08 454 ASN C CA 1
ATOM 3476 C C . ASN C 1 54 ? 29.582 58.074 48.799 1.00 41.98 454 ASN C C 1
ATOM 3477 O O . ASN C 1 54 ? 29.379 58.547 47.682 1.00 41.70 454 ASN C O 1
ATOM 3482 N N . THR C 1 55 ? 30.623 57.296 49.078 1.00 41.86 455 THR C N 1
ATOM 3483 C CA . THR C 1 55 ? 31.607 56.963 48.068 1.00 41.73 455 THR C CA 1
ATOM 3484 C C . THR C 1 55 ? 30.985 56.187 46.917 1.00 41.60 455 THR C C 1
ATOM 3485 O O . THR C 1 55 ? 31.280 56.436 45.748 1.00 41.35 455 THR C O 1
ATOM 3489 N N . ILE C 1 56 ? 30.124 55.234 47.259 1.00 41.48 456 ILE C N 1
ATOM 3490 C CA . ILE C 1 56 ? 29.458 54.430 46.244 1.00 41.41 456 ILE C CA 1
ATOM 3491 C C . ILE C 1 56 ? 28.574 55.317 45.365 1.00 41.44 456 ILE C C 1
ATOM 3492 O O . ILE C 1 56 ? 28.562 55.176 44.147 1.00 41.25 456 ILE C O 1
ATOM 3497 N N . VAL C 1 57 ? 27.837 56.239 45.978 1.00 41.57 457 VAL C N 1
ATOM 3498 C CA . VAL C 1 57 ? 26.982 57.113 45.176 1.00 41.77 457 VAL C CA 1
ATOM 3499 C C . VAL C 1 57 ? 27.893 57.997 44.351 1.00 41.97 457 VAL C C 1
ATOM 3500 O O . VAL C 1 57 ? 27.622 58.283 43.192 1.00 42.03 457 VAL C O 1
ATOM 3504 N N . GLN C 1 58 ? 28.999 58.411 44.959 1.00 42.34 458 GLN C N 1
ATOM 3505 C CA . GLN C 1 58 ? 29.945 59.268 44.274 1.00 42.64 458 GLN C CA 1
ATOM 3506 C C . GLN C 1 58 ? 30.564 58.643 43.028 1.00 42.58 458 GLN C C 1
ATOM 3507 O O . GLN C 1 58 ? 30.667 59.307 42.000 1.00 42.58 458 GLN C O 1
ATOM 3513 N N . LYS C 1 59 ? 30.976 57.375 43.085 1.00 42.52 459 LYS C N 1
ATOM 3514 C CA . LYS C 1 59 ? 31.597 56.798 41.895 1.00 42.49 459 LYS C CA 1
ATOM 3515 C C . LYS C 1 59 ? 31.056 55.500 41.270 1.00 42.35 459 LYS C C 1
ATOM 3516 O O . LYS C 1 59 ? 31.536 55.085 40.214 1.00 42.34 459 LYS C O 1
ATOM 3522 N N . SER C 1 60 ? 30.042 54.881 41.875 1.00 42.02 460 SER C N 1
ATOM 3523 C CA . SER C 1 60 ? 29.503 53.630 41.331 1.00 41.68 460 SER C CA 1
ATOM 3524 C C . SER C 1 60 ? 28.655 53.819 40.079 1.00 41.40 460 SER C C 1
ATOM 3525 O O . SER C 1 60 ? 28.314 54.941 39.716 1.00 41.35 460 SER C O 1
ATOM 3528 N N . GLU C 1 61 ? 28.312 52.711 39.423 1.00 41.08 461 GLU C N 1
ATOM 3529 C CA . GLU C 1 61 ? 27.494 52.735 38.217 1.00 40.72 461 GLU C CA 1
ATOM 3530 C C . GLU C 1 61 ? 26.530 51.537 38.193 1.00 40.14 461 GLU C C 1
ATOM 3531 O O . GLU C 1 61 ? 26.554 50.692 39.088 1.00 40.14 461 GLU C O 1
ATOM 3537 N N . GLY C 1 62 ? 25.679 51.485 37.173 1.00 39.44 462 GLY C N 1
ATOM 3538 C CA . GLY C 1 62 ? 24.746 50.384 37.011 1.00 38.67 462 GLY C CA 1
ATOM 3539 C C . GLY C 1 62 ? 23.788 50.101 38.153 1.00 38.05 462 GLY C C 1
ATOM 3540 O O . GLY C 1 62 ? 23.250 51.020 38.762 1.00 38.01 462 GLY C O 1
ATOM 3541 N N . GLY C 1 63 ? 23.573 48.817 38.432 1.00 37.36 463 GLY C N 1
ATOM 3542 C CA . GLY C 1 63 ? 22.664 48.424 39.500 1.00 36.35 463 GLY C CA 1
ATOM 3543 C C . GLY C 1 63 ? 23.161 48.819 40.874 1.00 35.71 463 GLY C C 1
ATOM 3544 O O . GLY C 1 63 ? 22.374 49.049 41.801 1.00 35.47 463 GLY C O 1
ATOM 3545 N N . ILE C 1 64 ? 24.477 48.893 41.037 1.00 34.83 464 ILE C N 1
ATOM 3546 C CA . ILE C 1 64 ? 25.002 49.271 42.326 1.00 34.23 464 ILE C CA 1
ATOM 3547 C C . ILE C 1 64 ? 24.599 50.715 42.568 1.00 33.76 464 ILE C C 1
ATOM 3548 O O . ILE C 1 64 ? 24.199 51.076 43.661 1.00 33.73 464 ILE C O 1
ATOM 3553 N N . PHE C 1 65 ? 24.724 51.536 41.541 1.00 33.35 465 PHE C N 1
ATOM 3554 C CA . PHE C 1 65 ? 24.381 52.929 41.683 1.00 32.97 465 PHE C CA 1
ATOM 3555 C C . PHE C 1 65 ? 22.873 53.089 41.869 1.00 32.56 465 PHE C C 1
ATOM 3556 O O . PHE C 1 65 ? 22.446 53.897 42.678 1.00 32.62 465 PHE C O 1
ATOM 3564 N N . ASN C 1 66 ? 22.081 52.327 41.123 1.00 32.00 466 ASN C N 1
ATOM 3565 C CA . ASN C 1 66 ? 20.625 52.460 41.254 1.00 31.42 466 ASN C CA 1
ATOM 3566 C C . ASN C 1 66 ? 20.198 52.254 42.698 1.00 30.98 466 ASN C C 1
ATOM 3567 O O . ASN C 1 66 ? 19.417 53.041 43.241 1.00 30.90 466 ASN C O 1
ATOM 3572 N N . ASN C 1 67 ? 20.714 51.214 43.345 1.00 30.48 467 ASN C N 1
ATOM 3573 C CA . ASN C 1 67 ? 20.321 50.963 44.730 1.00 30.10 467 ASN C CA 1
ATOM 3574 C C . ASN C 1 67 ? 21.014 51.847 45.760 1.00 29.81 467 ASN C C 1
ATOM 3575 O O . ASN C 1 67 ? 20.433 52.155 46.804 1.00 29.76 467 ASN C O 1
ATOM 3580 N N . ALA C 1 68 ? 22.254 52.259 45.474 1.00 29.63 468 ALA C N 1
ATOM 3581 C CA . ALA C 1 68 ? 22.991 53.130 46.395 1.00 29.30 468 ALA C CA 1
ATOM 3582 C C . ALA C 1 68 ? 22.418 54.542 46.367 1.00 29.04 468 ALA C C 1
ATOM 3583 O O . ALA C 1 68 ? 22.238 55.162 47.411 1.00 28.95 468 ALA C O 1
ATOM 3585 N N . GLY C 1 69 ? 22.146 55.041 45.167 1.00 28.97 469 GLY C N 1
ATOM 3586 C CA . GLY C 1 69 ? 21.583 56.383 45.026 1.00 28.79 469 GLY C CA 1
ATOM 3587 C C . GLY C 1 69 ? 20.229 56.453 45.717 1.00 28.44 469 GLY C C 1
ATOM 3588 O O . GLY C 1 69 ? 19.922 57.405 46.438 1.00 28.56 469 GLY C O 1
ATOM 3589 N N . GLN C 1 70 ? 19.425 55.425 45.505 1.00 28.29 470 GLN C N 1
ATOM 3590 C CA . GLN C 1 70 ? 18.109 55.387 46.138 1.00 27.82 470 GLN C CA 1
ATOM 3591 C C . GLN C 1 70 ? 18.238 55.273 47.648 1.00 27.89 470 GLN C C 1
ATOM 3592 O O . GLN C 1 70 ? 17.448 55.877 48.371 1.00 27.82 470 GLN C O 1
ATOM 3598 N N . THR C 1 71 ? 19.232 54.520 48.152 1.00 27.72 471 THR C N 1
ATOM 3599 C CA . THR C 1 71 ? 19.370 54.427 49.600 1.00 27.69 471 THR C CA 1
ATOM 3600 C C . THR C 1 71 ? 19.717 55.801 50.194 1.00 27.64 471 THR C C 1
ATOM 3601 O O . THR C 1 71 ? 19.064 56.258 51.145 1.00 27.34 471 THR C O 1
ATOM 3605 N N . LEU C 1 72 ? 20.724 56.474 49.645 1.00 27.70 472 LEU C N 1
ATOM 3606 C CA . LEU C 1 72 ? 21.084 57.791 50.181 1.00 27.70 472 LEU C CA 1
ATOM 3607 C C . LEU C 1 72 ? 19.927 58.787 50.040 1.00 27.61 472 LEU C C 1
ATOM 3608 O O . LEU C 1 72 ? 19.611 59.507 50.991 1.00 27.60 472 LEU C O 1
ATOM 3613 N N . ASN C 1 73 ? 19.290 58.819 48.874 1.00 27.25 473 ASN C N 1
ATOM 3614 C CA . ASN C 1 73 ? 18.136 59.717 48.668 1.00 27.22 473 ASN C CA 1
ATOM 3615 C C . ASN C 1 73 ? 17.079 59.510 49.734 1.00 27.12 473 ASN C C 1
ATOM 3616 O O . ASN C 1 73 ? 16.595 60.460 50.334 1.00 27.34 473 ASN C O 1
ATOM 3621 N N . HIS C 1 74 ? 16.685 58.261 49.941 1.00 27.16 474 HIS C N 1
ATOM 3622 C CA . HIS C 1 74 ? 15.632 58.004 50.924 1.00 27.24 474 HIS C CA 1
ATOM 3623 C C . HIS C 1 74 ? 16.072 58.284 52.351 1.00 27.54 474 HIS C C 1
ATOM 3624 O O . HIS C 1 74 ? 15.250 58.670 53.183 1.00 27.66 474 HIS C O 1
ATOM 3631 N N . ASN C 1 75 ? 17.358 58.103 52.649 1.00 27.88 475 ASN C N 1
ATOM 3632 C CA . ASN C 1 75 ? 17.819 58.372 54.008 1.00 28.22 475 ASN C CA 1
ATOM 3633 C C . ASN C 1 75 ? 17.658 59.872 54.259 1.00 28.17 475 ASN C C 1
ATOM 3634 O O . ASN C 1 75 ? 17.210 60.284 55.323 1.00 28.47 475 ASN C O 1
ATOM 3639 N N . LEU C 1 76 ? 18.018 60.682 53.275 1.00 27.99 476 LEU C N 1
ATOM 3640 C CA . LEU C 1 76 ? 17.874 62.136 53.401 1.00 27.75 476 LEU C CA 1
ATOM 3641 C C . LEU C 1 76 ? 16.392 62.539 53.425 1.00 27.45 476 LEU C C 1
ATOM 3642 O O . LEU C 1 76 ? 15.987 63.420 54.189 1.00 27.11 476 LEU C O 1
ATOM 3647 N N . TYR C 1 77 ? 15.592 61.881 52.585 1.00 26.99 477 TYR C N 1
ATOM 3648 C CA . TYR C 1 77 ? 14.159 62.165 52.471 1.00 27.06 477 TYR C CA 1
ATOM 3649 C C . TYR C 1 77 ? 13.394 61.908 53.784 1.00 27.24 477 TYR C C 1
ATOM 3650 O O . TYR C 1 77 ? 12.734 62.793 54.313 1.00 27.29 477 TYR C O 1
ATOM 3659 N N . PHE C 1 78 ? 13.491 60.703 54.323 1.00 27.52 478 PHE C N 1
ATOM 3660 C CA . PHE C 1 78 ? 12.758 60.415 55.551 1.00 27.94 478 PHE C CA 1
ATOM 3661 C C . PHE C 1 78 ? 13.208 61.195 56.775 1.00 28.34 478 PHE C C 1
ATOM 3662 O O . PHE C 1 78 ? 12.395 61.477 57.648 1.00 28.56 478 PHE C O 1
ATOM 3670 N N . THR C 1 79 ? 14.477 61.592 56.828 1.00 28.67 479 THR C N 1
ATOM 3671 C CA . THR C 1 79 ? 14.974 62.340 57.992 1.00 29.16 479 THR C CA 1
ATOM 3672 C C . THR C 1 79 ? 14.704 63.851 57.960 1.00 29.21 479 THR C C 1
ATOM 3673 O O . THR C 1 79 ? 14.872 64.546 58.966 1.00 29.58 479 THR C O 1
ATOM 3677 N N . GLN C 1 80 ? 14.277 64.370 56.816 1.00 29.12 480 GLN C N 1
ATOM 3678 C CA . GLN C 1 80 ? 14.011 65.800 56.693 1.00 29.10 480 GLN C CA 1
ATOM 3679 C C . GLN C 1 80 ? 12.600 66.230 57.062 1.00 29.27 480 GLN C C 1
ATOM 3680 O O . GLN C 1 80 ? 12.329 67.434 57.080 1.00 29.29 480 GLN C O 1
ATOM 3686 N N . PHE C 1 81 ? 11.708 65.274 57.359 1.00 29.53 481 PHE C N 1
ATOM 3687 C CA . PHE C 1 81 ? 10.308 65.602 57.708 1.00 29.88 481 PHE C CA 1
ATOM 3688 C C . PHE C 1 81 ? 9.892 65.421 59.176 1.00 30.62 481 PHE C C 1
ATOM 3689 O O . PHE C 1 81 ? 10.375 64.530 59.858 1.00 30.92 481 PHE C O 1
ATOM 3697 N N . ARG C 1 82 ? 8.966 66.253 59.639 1.00 31.41 482 ARG C N 1
ATOM 3698 C CA . ARG C 1 82 ? 8.422 66.154 61.001 1.00 32.12 482 ARG C CA 1
ATOM 3699 C C . ARG C 1 82 ? 7.041 66.789 61.004 1.00 32.48 482 ARG C C 1
ATOM 3700 O O . ARG C 1 82 ? 6.761 67.698 60.215 1.00 32.60 482 ARG C O 1
ATOM 3708 N N . PRO C 1 83 ? 6.137 66.305 61.872 1.00 32.81 483 PRO C N 1
ATOM 3709 C CA . PRO C 1 83 ? 4.805 66.918 61.903 1.00 33.04 483 PRO C CA 1
ATOM 3710 C C . PRO C 1 83 ? 4.980 68.196 62.742 1.00 33.38 483 PRO C C 1
ATOM 3711 O O . PRO C 1 83 ? 6.003 68.363 63.397 1.00 33.13 483 PRO C O 1
ATOM 3715 N N . GLY C 1 84 ? 3.995 69.089 62.728 1.00 33.93 484 GLY C N 1
ATOM 3716 C CA . GLY C 1 84 ? 4.093 70.305 63.520 1.00 34.47 484 GLY C CA 1
ATOM 3717 C C . GLY C 1 84 ? 5.219 71.245 63.095 1.00 34.90 484 GLY C C 1
ATOM 3718 O O . GLY C 1 84 ? 5.617 72.139 63.849 1.00 35.01 484 GLY C O 1
ATOM 3719 N N . LYS C 1 85 ? 5.728 71.061 61.881 1.00 35.12 485 LYS C N 1
ATOM 3720 C CA . LYS C 1 85 ? 6.818 71.896 61.398 1.00 35.52 485 LYS C CA 1
ATOM 3721 C C . LYS C 1 85 ? 6.366 72.754 60.206 1.00 35.62 485 LYS C C 1
ATOM 3722 O O . LYS C 1 85 ? 5.320 73.400 60.263 1.00 35.58 485 LYS C O 1
ATOM 3728 N N . GLY C 1 86 ? 7.128 72.744 59.118 1.00 35.67 486 GLY C N 1
ATOM 3729 C CA . GLY C 1 86 ? 6.770 73.567 57.979 1.00 35.87 486 GLY C CA 1
ATOM 3730 C C . GLY C 1 86 ? 7.225 75.001 58.243 1.00 36.11 486 GLY C C 1
ATOM 3731 O O . GLY C 1 86 ? 8.197 75.216 58.953 1.00 36.02 486 GLY C O 1
ATOM 3732 N N . GLY C 1 87 ? 6.526 75.992 57.700 1.00 36.32 487 GLY C N 1
ATOM 3733 C CA . GLY C 1 87 ? 6.958 77.357 57.926 1.00 36.72 487 GLY C CA 1
ATOM 3734 C C . GLY C 1 87 ? 8.071 77.712 56.961 1.00 36.92 487 GLY C C 1
ATOM 3735 O O . GLY C 1 87 ? 8.308 76.978 56.000 1.00 36.92 487 GLY C O 1
ATOM 3736 N N . ALA C 1 88 ? 8.764 78.819 57.206 1.00 37.10 488 ALA C N 1
ATOM 3737 C CA . ALA C 1 88 ? 9.848 79.248 56.321 1.00 37.31 488 ALA C CA 1
ATOM 3738 C C . ALA C 1 88 ? 11.229 79.058 56.932 1.00 37.48 488 ALA C C 1
ATOM 3739 O O . ALA C 1 88 ? 11.380 79.025 58.157 1.00 37.67 488 ALA C O 1
ATOM 3741 N N . PRO C 1 89 ? 12.263 78.925 56.083 1.00 37.51 489 PRO C N 1
ATOM 3742 C CA . PRO C 1 89 ? 13.625 78.750 56.589 1.00 37.69 489 PRO C CA 1
ATOM 3743 C C . PRO C 1 89 ? 14.178 80.078 57.135 1.00 37.93 489 PRO C C 1
ATOM 3744 O O . PRO C 1 89 ? 13.678 81.157 56.787 1.00 37.92 489 PRO C O 1
ATOM 3748 N N . LYS C 1 90 ? 15.201 79.997 57.978 1.00 38.29 490 LYS C N 1
ATOM 3749 C CA . LYS C 1 90 ? 15.795 81.201 58.553 1.00 38.61 490 LYS C CA 1
ATOM 3750 C C . LYS C 1 90 ? 17.303 81.184 58.402 1.00 38.63 490 LYS C C 1
ATOM 3751 O O . LYS C 1 90 ? 17.842 80.415 57.615 1.00 38.61 490 LYS C O 1
ATOM 3757 N N . GLY C 1 91 ? 17.981 82.054 59.144 1.00 38.52 491 GLY C N 1
ATOM 3758 C CA . GLY C 1 91 ? 19.427 82.110 59.084 1.00 38.41 491 GLY C CA 1
ATOM 3759 C C . GLY C 1 91 ? 19.985 82.300 57.688 1.00 38.26 491 GLY C C 1
ATOM 3760 O O . GLY C 1 91 ? 19.319 82.855 56.809 1.00 38.35 491 GLY C O 1
ATOM 3761 N N . LYS C 1 92 ? 21.202 81.818 57.481 1.00 38.20 492 LYS C N 1
ATOM 3762 C CA . LYS C 1 92 ? 21.873 81.949 56.201 1.00 38.00 492 LYS C CA 1
ATOM 3763 C C . LYS C 1 92 ? 21.129 81.293 55.035 1.00 37.68 492 LYS C C 1
ATOM 3764 O O . LYS C 1 92 ? 21.103 81.838 53.943 1.00 37.60 492 LYS C O 1
ATOM 3770 N N . LEU C 1 93 ? 20.539 80.124 55.265 1.00 37.35 493 LEU C N 1
ATOM 3771 C CA . LEU C 1 93 ? 19.801 79.443 54.196 1.00 36.96 493 LEU C CA 1
ATOM 3772 C C . LEU C 1 93 ? 18.628 80.303 53.738 1.00 36.75 493 LEU C C 1
ATOM 3773 O O . LEU C 1 93 ? 18.402 80.482 52.547 1.00 36.49 493 LEU C O 1
ATOM 3778 N N . GLY C 1 94 ? 17.872 80.833 54.694 1.00 36.56 494 GLY C N 1
ATOM 3779 C CA . GLY C 1 94 ? 16.756 81.676 54.332 1.00 36.45 494 GLY C CA 1
ATOM 3780 C C . GLY C 1 94 ? 17.228 82.891 53.552 1.00 36.42 494 GLY C C 1
ATOM 3781 O O . GLY C 1 94 ? 16.583 83.330 52.602 1.00 36.39 494 GLY C O 1
ATOM 3782 N N . GLU C 1 95 ? 18.361 83.454 53.958 1.00 36.43 495 GLU C N 1
ATOM 3783 C CA . GLU C 1 95 ? 18.888 84.626 53.273 1.00 36.38 495 GLU C CA 1
ATOM 3784 C C . GLU C 1 95 ? 19.319 84.248 51.857 1.00 35.93 495 GLU C C 1
ATOM 3785 O O . GLU C 1 95 ? 19.021 84.959 50.905 1.00 35.91 495 GLU C O 1
ATOM 3791 N N . ALA C 1 96 ? 20.006 83.117 51.726 1.00 35.48 496 ALA C N 1
ATOM 3792 C CA . ALA C 1 96 ? 20.464 82.655 50.426 1.00 35.01 496 ALA C CA 1
ATOM 3793 C C . ALA C 1 96 ? 19.277 82.386 49.491 1.00 34.62 496 ALA C C 1
ATOM 3794 O O . ALA C 1 96 ? 19.330 82.698 48.303 1.00 34.43 496 ALA C O 1
ATOM 3796 N N . ILE C 1 97 ? 18.197 81.815 50.028 1.00 34.40 497 ILE C N 1
ATOM 3797 C CA . ILE C 1 97 ? 17.031 81.537 49.190 1.00 34.08 497 ILE C CA 1
ATOM 3798 C C . ILE C 1 97 ? 16.398 82.851 48.708 1.00 34.00 497 ILE C C 1
ATOM 3799 O O . ILE C 1 97 ? 16.003 82.973 47.546 1.00 33.73 497 ILE C O 1
ATOM 3804 N N . ASP C 1 98 ? 16.331 83.850 49.588 1.00 34.10 498 ASP C N 1
ATOM 3805 C CA . ASP C 1 98 ? 15.763 85.144 49.207 1.00 34.31 498 ASP C CA 1
ATOM 3806 C C . ASP C 1 98 ? 16.560 85.790 48.057 1.00 34.16 498 ASP C C 1
ATOM 3807 O O . ASP C 1 98 ? 15.991 86.302 47.102 1.00 34.02 498 ASP C O 1
ATOM 3812 N N . LYS C 1 99 ? 17.883 85.733 48.148 1.00 34.23 499 LYS C N 1
ATOM 3813 C CA . LYS C 1 99 ? 18.747 86.341 47.142 1.00 34.22 499 LYS C CA 1
ATOM 3814 C C . LYS C 1 99 ? 18.695 85.616 45.803 1.00 34.20 499 LYS C C 1
ATOM 3815 O O . LYS C 1 99 ? 18.628 86.238 44.738 1.00 34.27 499 LYS C O 1
ATOM 3821 N N . GLN C 1 100 ? 18.715 84.289 45.869 1.00 33.94 500 GLN C N 1
ATOM 3822 C CA . GLN C 1 100 ? 18.733 83.478 44.665 1.00 33.77 500 GLN C CA 1
ATOM 3823 C C . GLN C 1 100 ? 17.417 83.445 43.933 1.00 33.45 500 GLN C C 1
ATOM 3824 O O . GLN C 1 100 ? 17.368 83.667 42.722 1.00 33.42 500 GLN C O 1
ATOM 3830 N N . PHE C 1 101 ? 16.342 83.203 44.676 1.00 32.95 501 PHE C N 1
ATOM 3831 C CA . PHE C 1 101 ? 15.028 83.100 44.075 1.00 32.71 501 PHE C CA 1
ATOM 3832 C C . PHE C 1 101 ? 14.054 84.256 44.290 1.00 32.54 501 PHE C C 1
ATOM 3833 O O . PHE C 1 101 ? 12.950 84.225 43.764 1.00 32.62 501 PHE C O 1
ATOM 3841 N N . GLY C 1 102 ? 14.444 85.287 45.032 1.00 32.52 502 GLY C N 1
ATOM 3842 C CA . GLY C 1 102 ? 13.525 86.398 45.240 1.00 32.41 502 GLY C CA 1
ATOM 3843 C C . GLY C 1 102 ? 12.745 86.359 46.546 1.00 32.41 502 GLY C C 1
ATOM 3844 O O . GLY C 1 102 ? 12.554 87.373 47.198 1.00 32.47 502 GLY C O 1
ATOM 3845 N N . SER C 1 103 ? 12.249 85.184 46.914 1.00 32.26 503 SER C N 1
ATOM 3846 C CA . SER C 1 103 ? 11.495 85.027 48.152 1.00 32.13 503 SER C CA 1
ATOM 3847 C C . SER C 1 103 ? 11.261 83.540 48.313 1.00 31.98 503 SER C C 1
ATOM 3848 O O . SER C 1 103 ? 11.428 82.792 47.349 1.00 31.87 503 SER C O 1
ATOM 3851 N N . PHE C 1 104 ? 10.885 83.135 49.523 1.00 31.75 504 PHE C N 1
ATOM 3852 C CA . PHE C 1 104 ? 10.602 81.729 49.828 1.00 31.68 504 PHE C CA 1
ATOM 3853 C C . PHE C 1 104 ? 9.444 81.229 48.967 1.00 31.64 504 PHE C C 1
ATOM 3854 O O . PHE C 1 104 ? 9.489 80.111 48.423 1.00 31.36 504 PHE C O 1
ATOM 3862 N N . GLU C 1 105 ? 8.408 82.050 48.827 1.00 31.69 505 GLU C N 1
ATOM 3863 C CA . GLU C 1 105 ? 7.271 81.644 48.037 1.00 31.85 505 GLU C CA 1
ATOM 3864 C C . GLU C 1 105 ? 7.635 81.460 46.564 1.00 31.72 505 GLU C C 1
ATOM 3865 O O . GLU C 1 105 ? 7.152 80.518 45.921 1.00 31.43 505 GLU C O 1
ATOM 3871 N N . LYS C 1 106 ? 8.495 82.331 46.026 1.00 31.39 506 LYS C N 1
ATOM 3872 C CA . LYS C 1 106 ? 8.879 82.193 44.624 1.00 31.21 506 LYS C CA 1
ATOM 3873 C C . LYS C 1 106 ? 9.709 80.923 44.475 1.00 30.73 506 LYS C C 1
ATOM 3874 O O . LYS C 1 106 ? 9.542 80.208 43.493 1.00 30.87 506 LYS C O 1
ATOM 3880 N N . PHE C 1 107 ? 10.593 80.657 45.437 1.00 29.99 507 PHE C N 1
ATOM 3881 C CA . PHE C 1 107 ? 11.418 79.451 45.424 1.00 29.22 507 PHE C CA 1
ATOM 3882 C C . PHE C 1 107 ? 10.528 78.211 45.398 1.00 29.25 507 PHE C C 1
ATOM 3883 O O . PHE C 1 107 ? 10.773 77.286 44.618 1.00 28.67 507 PHE C O 1
ATOM 3891 N N . LYS C 1 108 ? 9.517 78.198 46.266 1.00 28.88 508 LYS C N 1
ATOM 3892 C CA . LYS C 1 108 ? 8.627 77.048 46.322 1.00 29.14 508 LYS C CA 1
ATOM 3893 C C . LYS C 1 108 ? 7.952 76.834 44.994 1.00 29.31 508 LYS C C 1
ATOM 3894 O O . LYS C 1 108 ? 7.882 75.704 44.524 1.00 29.08 508 LYS C O 1
ATOM 3900 N N . GLU C 1 109 ? 7.464 77.910 44.370 1.00 29.58 509 GLU C N 1
ATOM 3901 C CA . GLU C 1 109 ? 6.809 77.761 43.094 1.00 30.10 509 GLU C CA 1
ATOM 3902 C C . GLU C 1 109 ? 7.762 77.161 42.038 1.00 29.84 509 GLU C C 1
ATOM 3903 O O . GLU C 1 109 ? 7.349 76.326 41.248 1.00 29.33 509 GLU C O 1
ATOM 3909 N N . GLU C 1 110 ? 9.029 77.584 42.042 1.00 29.44 510 GLU C N 1
ATOM 3910 C CA . GLU C 1 110 ? 9.998 77.073 41.074 1.00 29.23 510 GLU C CA 1
ATOM 3911 C C . GLU C 1 110 ? 10.314 75.601 41.346 1.00 28.41 510 GLU C C 1
ATOM 3912 O O . GLU C 1 110 ? 10.452 74.793 40.423 1.00 28.21 510 GLU C O 1
ATOM 3918 N N . PHE C 1 111 ? 10.412 75.272 42.624 1.00 27.54 511 PHE C N 1
ATOM 3919 C CA . PHE C 1 111 ? 10.701 73.895 43.066 1.00 26.87 511 PHE C CA 1
ATOM 3920 C C . PHE C 1 111 ? 9.535 72.973 42.677 1.00 26.75 511 PHE C C 1
ATOM 3921 O O . PHE C 1 111 ? 9.752 71.883 42.168 1.00 26.62 511 PHE C O 1
ATOM 3929 N N . ASN C 1 112 ? 8.310 73.403 42.966 1.00 26.53 512 ASN C N 1
ATOM 3930 C CA . ASN C 1 112 ? 7.122 72.605 42.637 1.00 26.52 512 ASN C CA 1
ATOM 3931 C C . ASN C 1 112 ? 7.077 72.381 41.130 1.00 26.61 512 ASN C C 1
ATOM 3932 O O . ASN C 1 112 ? 6.786 71.280 40.683 1.00 26.38 512 ASN C O 1
ATOM 3937 N N . THR C 1 113 ? 7.372 73.424 40.356 1.00 26.84 513 THR C N 1
ATOM 3938 C CA . THR C 1 113 ? 7.349 73.307 38.900 1.00 27.24 513 THR C CA 1
ATOM 3939 C C . THR C 1 113 ? 8.382 72.304 38.383 1.00 27.09 513 THR C C 1
ATOM 3940 O O . THR C 1 113 ? 8.108 71.534 37.478 1.00 27.16 513 THR C O 1
ATOM 3944 N N . ALA C 1 114 ? 9.564 72.318 38.972 1.00 27.02 514 ALA C N 1
ATOM 3945 C CA . ALA C 1 114 ? 10.630 71.402 38.604 1.00 26.98 514 ALA C CA 1
ATOM 3946 C C . ALA C 1 114 ? 10.165 69.963 38.870 1.00 27.32 514 ALA C C 1
ATOM 3947 O O . ALA C 1 114 ? 10.426 69.046 38.093 1.00 26.94 514 ALA C O 1
ATOM 3949 N N . GLY C 1 115 ? 9.491 69.762 39.997 1.00 27.53 515 GLY C N 1
ATOM 3950 C CA . GLY C 1 115 ? 9.018 68.426 40.312 1.00 28.12 515 GLY C CA 1
ATOM 3951 C C . GLY C 1 115 ? 7.884 67.987 39.399 1.00 28.86 515 GLY C C 1
ATOM 3952 O O . GLY C 1 115 ? 7.822 66.833 39.000 1.00 28.65 515 GLY C O 1
ATOM 3953 N N . THR C 1 116 ? 6.973 68.895 39.060 1.00 29.48 516 THR C N 1
ATOM 3954 C CA . THR C 1 116 ? 5.857 68.491 38.217 1.00 30.59 516 THR C CA 1
ATOM 3955 C C . THR C 1 116 ? 6.246 68.286 36.762 1.00 30.84 516 THR C C 1
ATOM 3956 O O . THR C 1 116 ? 5.600 67.502 36.053 1.00 31.61 516 THR C O 1
ATOM 3960 N N . THR C 1 117 ? 7.303 68.959 36.317 1.00 30.83 517 THR C N 1
ATOM 3961 C CA . THR C 1 117 ? 7.765 68.825 34.942 1.00 30.77 517 THR C CA 1
ATOM 3962 C C . THR C 1 117 ? 8.809 67.704 34.755 1.00 30.54 517 THR C C 1
ATOM 3963 O O . THR C 1 117 ? 9.160 67.373 33.618 1.00 30.52 517 THR C O 1
ATOM 3967 N N . LEU C 1 118 ? 9.314 67.132 35.849 1.00 29.92 518 LEU C N 1
ATOM 3968 C CA . LEU C 1 118 ? 10.295 66.033 35.745 1.00 29.41 518 LEU C CA 1
ATOM 3969 C C . LEU C 1 118 ? 9.562 64.802 35.201 1.00 29.22 518 LEU C C 1
ATOM 3970 O O . LEU C 1 118 ? 8.724 64.208 35.881 1.00 29.17 518 LEU C O 1
ATOM 3975 N N . PHE C 1 119 ? 9.891 64.406 33.972 1.00 28.80 519 PHE C N 1
ATOM 3976 C CA . PHE C 1 119 ? 9.200 63.288 33.337 1.00 28.52 519 PHE C CA 1
ATOM 3977 C C . PHE C 1 119 ? 9.679 61.928 33.800 1.00 28.16 519 PHE C C 1
ATOM 3978 O O . PHE C 1 119 ? 10.882 61.618 33.734 1.00 28.17 519 PHE C O 1
ATOM 3986 N N . GLY C 1 120 ? 8.723 61.125 34.267 1.00 27.42 520 GLY C N 1
ATOM 3987 C CA . GLY C 1 120 ? 9.022 59.792 34.750 1.00 26.83 520 GLY C CA 1
ATOM 3988 C C . GLY C 1 120 ? 9.363 59.806 36.227 1.00 26.25 520 GLY C C 1
ATOM 3989 O O . GLY C 1 120 ? 8.851 60.637 36.961 1.00 26.20 520 GLY C O 1
ATOM 3990 N N . SER C 1 121 ? 10.211 58.881 36.653 1.00 25.70 521 SER C N 1
ATOM 3991 C CA . SER C 1 121 ? 10.616 58.781 38.059 1.00 25.10 521 SER C CA 1
ATOM 3992 C C . SER C 1 121 ? 11.822 59.652 38.300 1.00 24.85 521 SER C C 1
ATOM 3993 O O . SER C 1 121 ? 12.643 59.851 37.396 1.00 24.88 521 SER C O 1
ATOM 3996 N N . GLY C 1 122 ? 11.945 60.164 39.517 1.00 24.54 522 GLY C N 1
ATOM 3997 C CA . GLY C 1 122 ? 13.093 61.003 39.813 1.00 24.48 522 GLY C CA 1
ATOM 3998 C C . GLY C 1 122 ? 12.948 61.769 41.104 1.00 24.18 522 GLY C C 1
ATOM 3999 O O . GLY C 1 122 ? 12.021 61.536 41.882 1.00 24.03 522 GLY C O 1
ATOM 4000 N N . TRP C 1 123 ? 13.864 62.714 41.283 1.00 24.03 523 TRP C N 1
ATOM 4001 C CA . TRP C 1 123 ? 13.967 63.522 42.475 1.00 24.14 523 TRP C CA 1
ATOM 4002 C C . TRP C 1 123 ? 14.258 64.959 42.111 1.00 24.59 523 TRP C C 1
ATOM 4003 O O . TRP C 1 123 ? 14.943 65.217 41.107 1.00 24.47 523 TRP C O 1
ATOM 4014 N N . VAL C 1 124 ? 13.722 65.884 42.904 1.00 24.82 524 VAL C N 1
ATOM 4015 C CA . VAL C 1 124 ? 14.014 67.308 42.730 1.00 25.14 524 VAL C CA 1
ATOM 4016 C C . VAL C 1 124 ? 14.764 67.650 44.007 1.00 25.27 524 VAL C C 1
ATOM 4017 O O . VAL C 1 124 ? 14.297 67.412 45.124 1.00 24.61 524 VAL C O 1
ATOM 4021 N N . TRP C 1 125 ? 15.972 68.192 43.819 1.00 25.60 525 TRP C N 1
ATOM 4022 C CA . TRP C 1 125 ? 16.853 68.493 44.925 1.00 26.01 525 TRP C CA 1
ATOM 4023 C C . TRP C 1 125 ? 17.226 69.969 45.041 1.00 26.40 525 TRP C C 1
ATOM 4024 O O . TRP C 1 125 ? 17.515 70.597 44.042 1.00 26.64 525 TRP C O 1
ATOM 4035 N N . LEU C 1 126 ? 17.164 70.530 46.243 1.00 26.88 526 LEU C N 1
ATOM 4036 C CA . LEU C 1 126 ? 17.699 71.874 46.444 1.00 27.76 526 LEU C CA 1
ATOM 4037 C C . LEU C 1 126 ? 19.152 71.453 46.857 1.00 28.40 526 LEU C C 1
ATOM 4038 O O . LEU C 1 126 ? 19.330 70.639 47.766 1.00 28.21 526 LEU C O 1
ATOM 4043 N N . ALA C 1 127 ? 20.170 71.992 46.185 1.00 29.43 527 ALA C N 1
ATOM 4044 C CA . ALA C 1 127 ? 21.554 71.634 46.485 1.00 30.57 527 ALA C CA 1
ATOM 4045 C C . ALA C 1 127 ? 22.437 72.870 46.591 1.00 31.65 527 ALA C C 1
ATOM 4046 O O . ALA C 1 127 ? 22.127 73.907 46.010 1.00 31.61 527 ALA C O 1
ATOM 4048 N N . SER C 1 128 ? 23.524 72.745 47.351 1.00 32.97 528 SER C N 1
ATOM 4049 C CA . SER C 1 128 ? 24.472 73.860 47.524 1.00 34.42 528 SER C CA 1
ATOM 4050 C C . SER C 1 128 ? 25.875 73.423 47.130 1.00 35.46 528 SER C C 1
ATOM 4051 O O . SER C 1 128 ? 26.231 72.252 47.270 1.00 35.68 528 SER C O 1
ATOM 4054 N N . ASP C 1 129 ? 26.663 74.374 46.640 1.00 36.71 529 ASP C N 1
ATOM 4055 C CA . ASP C 1 129 ? 28.030 74.063 46.238 1.00 37.83 529 ASP C CA 1
ATOM 4056 C C . ASP C 1 129 ? 29.055 74.501 47.257 1.00 38.46 529 ASP C C 1
ATOM 4057 O O . ASP C 1 129 ? 28.729 74.808 48.420 1.00 38.55 529 ASP C O 1
ATOM 4062 N N . ALA C 1 130 ? 30.305 74.506 46.779 1.00 39.07 530 ALA C N 1
ATOM 4063 C CA . ALA C 1 130 ? 31.501 74.877 47.531 1.00 39.55 530 ALA C CA 1
ATOM 4064 C C . ALA C 1 130 ? 31.355 76.130 48.390 1.00 39.75 530 ALA C C 1
ATOM 4065 O O . ALA C 1 130 ? 31.676 76.106 49.568 1.00 39.98 530 ALA C O 1
ATOM 4067 N N . ASN C 1 131 ? 30.888 77.225 47.806 1.00 39.93 531 ASN C N 1
ATOM 4068 C CA . ASN C 1 131 ? 30.725 78.446 48.593 1.00 39.83 531 ASN C CA 1
ATOM 4069 C C . ASN C 1 131 ? 29.271 78.811 48.902 1.00 39.41 531 ASN C C 1
ATOM 4070 O O . ASN C 1 131 ? 28.884 79.990 48.946 1.00 39.52 531 ASN C O 1
ATOM 4075 N N . GLY C 1 132 ? 28.462 77.775 49.103 1.00 38.89 532 GLY C N 1
ATOM 4076 C CA . GLY C 1 132 ? 27.067 77.964 49.459 1.00 38.04 532 GLY C CA 1
ATOM 4077 C C . GLY C 1 132 ? 26.078 78.405 48.403 1.00 37.50 532 GLY C C 1
ATOM 4078 O O . GLY C 1 132 ? 24.973 78.817 48.727 1.00 37.39 532 GLY C O 1
ATOM 4079 N N . LYS C 1 133 ? 26.450 78.344 47.137 1.00 36.91 533 LYS C N 1
ATOM 4080 C CA . LYS C 1 133 ? 25.527 78.751 46.101 1.00 36.16 533 LYS C CA 1
ATOM 4081 C C . LYS C 1 133 ? 24.451 77.686 45.943 1.00 35.45 533 LYS C C 1
ATOM 4082 O O . LYS C 1 133 ? 24.759 76.495 45.868 1.00 35.19 533 LYS C O 1
ATOM 4088 N N . LEU C 1 134 ? 23.197 78.131 45.868 1.00 34.69 534 LEU C N 1
ATOM 4089 C CA . LEU C 1 134 ? 22.043 77.230 45.739 1.00 33.91 534 LEU C CA 1
ATOM 4090 C C . LEU C 1 134 ? 21.612 76.923 44.313 1.00 33.32 534 LEU C C 1
ATOM 4091 O O . LEU C 1 134 ? 21.705 77.765 43.441 1.00 33.36 534 LEU C O 1
ATOM 4096 N N . SER C 1 135 ? 21.106 75.709 44.094 1.00 32.74 535 SER C N 1
ATOM 4097 C CA . SER C 1 135 ? 20.590 75.311 42.789 1.00 32.19 535 SER C CA 1
ATOM 4098 C C . SER C 1 135 ? 19.497 74.262 42.936 1.00 31.89 535 SER C C 1
ATOM 4099 O O . SER C 1 135 ? 19.462 73.527 43.915 1.00 31.63 535 SER C O 1
ATOM 4102 N N . ILE C 1 136 ? 18.620 74.210 41.943 1.00 31.71 536 ILE C N 1
ATOM 4103 C CA . ILE C 1 136 ? 17.536 73.219 41.918 1.00 31.59 536 ILE C CA 1
ATOM 4104 C C . ILE C 1 136 ? 17.977 72.171 40.875 1.00 31.73 536 ILE C C 1
ATOM 4105 O O . ILE C 1 136 ? 18.061 72.447 39.685 1.00 31.73 536 ILE C O 1
ATOM 4110 N N . GLU C 1 137 ? 18.251 70.962 41.350 1.00 31.73 537 GLU C N 1
ATOM 4111 C CA . GLU C 1 137 ? 18.719 69.874 40.503 1.00 31.89 537 GLU C CA 1
ATOM 4112 C C . GLU C 1 137 ? 17.632 68.839 40.250 1.00 31.72 537 GLU C C 1
ATOM 4113 O O . GLU C 1 137 ? 17.073 68.300 41.205 1.00 31.76 537 GLU C O 1
ATOM 4119 N N . LYS C 1 138 ? 17.330 68.583 38.977 1.00 31.64 538 LYS C N 1
ATOM 4120 C CA . LYS C 1 138 ? 16.326 67.582 38.592 1.00 31.49 538 LYS C CA 1
ATOM 4121 C C . LYS C 1 138 ? 17.115 66.302 38.318 1.00 31.33 538 LYS C C 1
ATOM 4122 O O . LYS C 1 138 ? 17.944 66.271 37.396 1.00 31.24 538 LYS C O 1
ATOM 4128 N N . GLU C 1 139 ? 16.850 65.254 39.103 1.00 30.94 539 GLU C N 1
ATOM 4129 C CA . GLU C 1 139 ? 17.578 63.981 39.002 1.00 30.69 539 GLU C CA 1
ATOM 4130 C C . GLU C 1 139 ? 16.706 62.813 38.550 1.00 30.29 539 GLU C C 1
ATOM 4131 O O . GLU C 1 139 ? 15.801 62.399 39.262 1.00 30.08 539 GLU C O 1
ATOM 4137 N N . PRO C 1 140 ? 16.948 62.288 37.348 1.00 29.90 540 PRO C N 1
ATOM 4138 C CA . PRO C 1 140 ? 16.093 61.154 36.956 1.00 29.54 540 PRO C CA 1
ATOM 4139 C C . PRO C 1 140 ? 16.424 59.907 37.746 1.00 29.08 540 PRO C C 1
ATOM 4140 O O . PRO C 1 140 ? 17.586 59.664 38.112 1.00 28.80 540 PRO C O 1
ATOM 4144 N N . ASN C 1 141 ? 15.395 59.094 37.989 1.00 28.66 541 ASN C N 1
ATOM 4145 C CA . ASN C 1 141 ? 15.559 57.824 38.682 1.00 28.39 541 ASN C CA 1
ATOM 4146 C C . ASN C 1 141 ? 16.297 57.864 40.024 1.00 28.13 541 ASN C C 1
ATOM 4147 O O . ASN C 1 141 ? 15.777 58.435 40.984 1.00 27.65 541 ASN C O 1
ATOM 4152 N N . ALA C 1 142 ? 17.503 57.298 40.107 1.00 27.83 542 ALA C N 1
ATOM 4153 C CA . ALA C 1 142 ? 18.218 57.271 41.386 1.00 28.13 542 ALA C CA 1
ATOM 4154 C C . ALA C 1 142 ? 19.224 58.382 41.640 1.00 28.31 542 ALA C C 1
ATOM 4155 O O . ALA C 1 142 ? 19.910 58.352 42.652 1.00 28.14 542 ALA C O 1
ATOM 4157 N N . GLY C 1 143 ? 19.267 59.369 40.752 1.00 28.91 543 GLY C N 1
ATOM 4158 C CA . GLY C 1 143 ? 20.211 60.465 40.900 1.00 29.63 543 GLY C CA 1
ATOM 4159 C C . GLY C 1 143 ? 20.174 61.247 42.197 1.00 30.14 543 GLY C C 1
ATOM 4160 O O . GLY C 1 143 ? 19.097 61.418 42.796 1.00 30.02 543 GLY C O 1
ATOM 4161 N N . ASN C 1 144 ? 21.355 61.719 42.628 1.00 30.60 544 ASN C N 1
ATOM 4162 C CA . ASN C 1 144 ? 21.531 62.502 43.844 1.00 31.29 544 ASN C CA 1
ATOM 4163 C C . ASN C 1 144 ? 22.693 63.466 43.596 1.00 31.98 544 ASN C C 1
ATOM 4164 O O . ASN C 1 144 ? 23.680 63.088 42.965 1.00 31.96 544 ASN C O 1
ATOM 4169 N N . PRO C 1 145 ? 22.586 64.711 44.095 1.00 32.58 545 PRO C N 1
ATOM 4170 C CA . PRO C 1 145 ? 23.605 65.756 43.928 1.00 33.03 545 PRO C CA 1
ATOM 4171 C C . PRO C 1 145 ? 25.012 65.405 44.362 1.00 33.67 545 PRO C C 1
ATOM 4172 O O . PRO C 1 145 ? 25.958 66.010 43.860 1.00 33.68 545 PRO C O 1
ATOM 4176 N N . VAL C 1 146 ? 25.157 64.479 45.307 1.00 34.29 546 VAL C N 1
ATOM 4177 C CA . VAL C 1 146 ? 26.509 64.122 45.735 1.00 35.08 546 VAL C CA 1
ATOM 4178 C C . VAL C 1 146 ? 27.296 63.525 44.574 1.00 35.51 546 VAL C C 1
ATOM 4179 O O . VAL C 1 146 ? 28.524 63.450 44.650 1.00 35.70 546 VAL C O 1
ATOM 4183 N N . ARG C 1 147 ? 26.616 63.103 43.509 1.00 35.94 547 ARG C N 1
ATOM 4184 C CA . ARG C 1 147 ? 27.301 62.517 42.356 1.00 36.51 547 ARG C CA 1
ATOM 4185 C C . ARG C 1 147 ? 28.189 63.542 41.659 1.00 36.58 547 ARG C C 1
ATOM 4186 O O . ARG C 1 147 ? 29.246 63.204 41.149 1.00 36.71 547 ARG C O 1
ATOM 4194 N N . LYS C 1 148 ? 27.767 64.796 41.628 1.00 36.59 548 LYS C N 1
ATOM 4195 C CA . LYS C 1 148 ? 28.594 65.803 40.988 1.00 36.57 548 LYS C CA 1
ATOM 4196 C C . LYS C 1 148 ? 29.244 66.683 42.049 1.00 36.51 548 LYS C C 1
ATOM 4197 O O . LYS C 1 148 ? 29.643 67.825 41.788 1.00 36.79 548 LYS C O 1
ATOM 4203 N N . GLY C 1 149 ? 29.328 66.148 43.264 1.00 36.33 549 GLY C N 1
ATOM 4204 C CA . GLY C 1 149 ? 29.989 66.853 44.348 1.00 36.09 549 GLY C CA 1
ATOM 4205 C C . GLY C 1 149 ? 29.276 67.947 45.120 1.00 35.96 549 GLY C C 1
ATOM 4206 O O . GLY C 1 149 ? 29.913 68.670 45.895 1.00 36.10 549 GLY C O 1
ATOM 4207 N N . LEU C 1 150 ? 27.964 68.068 44.929 1.00 35.71 550 LEU C N 1
ATOM 4208 C CA . LEU C 1 150 ? 27.177 69.077 45.631 1.00 35.23 550 LEU C CA 1
ATOM 4209 C C . LEU C 1 150 ? 26.645 68.543 46.950 1.00 34.89 550 LEU C C 1
ATOM 4210 O O . LEU C 1 150 ? 26.746 67.340 47.232 1.00 34.84 550 LEU C O 1
ATOM 4215 N N . ASN C 1 151 ? 26.076 69.445 47.757 1.00 34.39 551 ASN C N 1
ATOM 4216 C CA . ASN C 1 151 ? 25.503 69.109 49.064 1.00 34.14 551 ASN C CA 1
ATOM 4217 C C . ASN C 1 151 ? 23.966 69.042 48.968 1.00 33.47 551 ASN C C 1
ATOM 4218 O O . ASN C 1 151 ? 23.329 70.041 48.672 1.00 33.61 551 ASN C O 1
ATOM 4223 N N . PRO C 1 152 ? 23.375 67.859 49.204 1.00 32.88 552 PRO C N 1
ATOM 4224 C CA . PRO C 1 152 ? 21.912 67.681 49.135 1.00 32.22 552 PRO C CA 1
ATOM 4225 C C . PRO C 1 152 ? 21.234 68.252 50.365 1.00 31.50 552 PRO C C 1
ATOM 4226 O O . PRO C 1 152 ? 21.437 67.767 51.473 1.00 31.78 552 PRO C O 1
ATOM 4230 N N . LEU C 1 153 ? 20.416 69.280 50.169 1.00 30.41 553 LEU C N 1
ATOM 4231 C CA . LEU C 1 153 ? 19.724 69.910 51.286 1.00 29.31 553 LEU C CA 1
ATOM 4232 C C . LEU C 1 153 ? 18.280 69.466 51.472 1.00 28.52 553 LEU C C 1
ATOM 4233 O O . LEU C 1 153 ? 17.838 69.165 52.586 1.00 28.45 553 LEU C O 1
ATOM 4238 N N . LEU C 1 154 ? 17.529 69.474 50.384 1.00 27.51 554 LEU C N 1
ATOM 4239 C CA . LEU C 1 154 ? 16.108 69.117 50.477 1.00 26.62 554 LEU C CA 1
ATOM 4240 C C . LEU C 1 154 ? 15.740 68.351 49.217 1.00 26.08 554 LEU C C 1
ATOM 4241 O O . LEU C 1 154 ? 15.971 68.831 48.119 1.00 25.90 554 LEU C O 1
ATOM 4246 N N . GLY C 1 155 ? 15.186 67.146 49.379 1.00 25.60 555 GLY C N 1
ATOM 4247 C CA . GLY C 1 155 ? 14.847 66.365 48.206 1.00 24.68 555 GLY C CA 1
ATOM 4248 C C . GLY C 1 155 ? 13.428 65.843 48.223 1.00 24.08 555 GLY C C 1
ATOM 4249 O O . GLY C 1 155 ? 12.991 65.233 49.215 1.00 23.94 555 GLY C O 1
ATOM 4250 N N . PHE C 1 156 ? 12.727 66.084 47.118 1.00 23.51 556 PHE C N 1
ATOM 4251 C CA . PHE C 1 156 ? 11.346 65.631 46.973 1.00 22.90 556 PHE C CA 1
ATOM 4252 C C . PHE C 1 156 ? 11.338 64.459 45.997 1.00 22.55 556 PHE C C 1
ATOM 4253 O O . PHE C 1 156 ? 11.818 64.561 44.866 1.00 22.06 556 PHE C O 1
ATOM 4261 N N . ASP C 1 157 ? 10.725 63.370 46.434 1.00 22.20 557 ASP C N 1
ATOM 4262 C CA . ASP C 1 157 ? 10.633 62.135 45.664 1.00 22.26 557 ASP C CA 1
ATOM 4263 C C . ASP C 1 157 ? 9.476 62.216 44.711 1.00 22.01 557 ASP C C 1
ATOM 4264 O O . ASP C 1 157 ? 8.363 62.360 45.187 1.00 21.83 557 ASP C O 1
ATOM 4269 N N . VAL C 1 158 ? 9.695 62.151 43.389 1.00 21.88 558 VAL C N 1
ATOM 4270 C CA . VAL C 1 158 ? 8.542 62.157 42.481 1.00 21.97 558 VAL C CA 1
ATOM 4271 C C . VAL C 1 158 ? 8.292 60.824 41.783 1.00 21.83 558 VAL C C 1
ATOM 4272 O O . VAL C 1 158 ? 7.541 60.744 40.813 1.00 21.79 558 VAL C O 1
ATOM 4276 N N . TRP C 1 159 ? 8.971 59.778 42.269 1.00 21.75 559 TRP C N 1
ATOM 4277 C CA . TRP C 1 159 ? 8.642 58.416 41.871 1.00 21.84 559 TRP C CA 1
ATOM 4278 C C . TRP C 1 159 ? 7.156 58.316 42.317 1.00 21.95 559 TRP C C 1
ATOM 4279 O O . TRP C 1 159 ? 6.812 58.778 43.429 1.00 21.58 559 TRP C O 1
ATOM 4290 N N . GLU C 1 160 ? 6.293 57.757 41.458 1.00 21.94 560 GLU C N 1
ATOM 4291 C CA . GLU C 1 160 ? 4.846 57.652 41.790 1.00 22.32 560 GLU C CA 1
ATOM 4292 C C . GLU C 1 160 ? 4.551 56.904 43.120 1.00 22.23 560 GLU C C 1
ATOM 4293 O O . GLU C 1 160 ? 3.561 57.198 43.800 1.00 22.11 560 GLU C O 1
ATOM 4299 N N . HIS C 1 161 ? 5.384 55.944 43.490 1.00 22.01 561 HIS C N 1
ATOM 4300 C CA . HIS C 1 161 ? 5.154 55.255 44.763 1.00 22.27 561 HIS C CA 1
ATOM 4301 C C . HIS C 1 161 ? 5.188 56.175 45.978 1.00 22.19 561 HIS C C 1
ATOM 4302 O O . HIS C 1 161 ? 4.678 55.812 47.049 1.00 22.42 561 HIS C O 1
ATOM 4309 N N . ALA C 1 162 ? 5.764 57.375 45.823 1.00 21.94 562 ALA C N 1
ATOM 4310 C CA . ALA C 1 162 ? 5.872 58.312 46.938 1.00 21.95 562 ALA C CA 1
ATOM 4311 C C . ALA C 1 162 ? 4.522 58.938 47.287 1.00 21.84 562 ALA C C 1
ATOM 4312 O O . ALA C 1 162 ? 4.307 59.344 48.412 1.00 22.06 562 ALA C O 1
ATOM 4314 N N . TYR C 1 163 ? 3.593 58.904 46.341 1.00 22.19 563 TYR C N 1
ATOM 4315 C CA . TYR C 1 163 ? 2.326 59.555 46.572 1.00 22.53 563 TYR C CA 1
ATOM 4316 C C . TYR C 1 163 ? 1.112 58.912 45.969 1.00 23.07 563 TYR C C 1
ATOM 4317 O O . TYR C 1 163 ? 0.000 59.362 46.283 1.00 23.16 563 TYR C O 1
ATOM 4326 N N . TYR C 1 164 ? 1.272 57.887 45.127 1.00 23.48 564 TYR C N 1
ATOM 4327 C CA . TYR C 1 164 ? 0.113 57.343 44.441 1.00 24.05 564 TYR C CA 1
ATOM 4328 C C . TYR C 1 164 ? -1.053 56.834 45.290 1.00 24.76 564 TYR C C 1
ATOM 4329 O O . TYR C 1 164 ? -2.218 57.021 44.908 1.00 24.49 564 TYR C O 1
ATOM 4338 N N . LEU C 1 165 ? -0.758 56.238 46.435 1.00 25.27 565 LEU C N 1
ATOM 4339 C CA . LEU C 1 165 ? -1.841 55.665 47.251 1.00 26.30 565 LEU C CA 1
ATOM 4340 C C . LEU C 1 165 ? -2.824 56.723 47.784 1.00 26.82 565 LEU C C 1
ATOM 4341 O O . LEU C 1 165 ? -4.038 56.429 47.951 1.00 27.20 565 LEU C O 1
ATOM 4346 N N . THR C 1 166 ? -2.327 57.933 48.045 1.00 27.08 566 THR C N 1
ATOM 4347 C CA . THR C 1 166 ? -3.164 59.038 48.585 1.00 27.51 566 THR C CA 1
ATOM 4348 C C . THR C 1 166 ? -3.577 60.058 47.498 1.00 27.55 566 THR C C 1
ATOM 4349 O O . THR C 1 166 ? -4.702 60.584 47.517 1.00 27.45 566 THR C O 1
ATOM 4353 N N . TYR C 1 167 ? -2.661 60.336 46.558 1.00 27.28 567 TYR C N 1
ATOM 4354 C CA . TYR C 1 167 ? -2.874 61.366 45.531 1.00 27.16 567 TYR C CA 1
ATOM 4355 C C . TYR C 1 167 ? -3.120 60.912 44.101 1.00 27.29 567 TYR C C 1
ATOM 4356 O O . TYR C 1 167 ? -3.528 61.710 43.267 1.00 27.41 567 TYR C O 1
ATOM 4365 N N . GLN C 1 168 ? -2.841 59.644 43.806 1.00 27.51 568 GLN C N 1
ATOM 4366 C CA . GLN C 1 168 ? -2.960 59.115 42.464 1.00 27.71 568 GLN C CA 1
ATOM 4367 C C . GLN C 1 168 ? -2.217 60.042 41.497 1.00 27.82 568 GLN C C 1
ATOM 4368 O O . GLN C 1 168 ? -1.055 60.393 41.747 1.00 27.62 568 GLN C O 1
ATOM 4374 N N . ASN C 1 169 ? -2.854 60.460 40.411 1.00 28.10 569 ASN C N 1
ATOM 4375 C CA . ASN C 1 169 ? -2.146 61.312 39.449 1.00 28.14 569 ASN C CA 1
ATOM 4376 C C . ASN C 1 169 ? -1.850 62.739 39.892 1.00 27.79 569 ASN C C 1
ATOM 4377 O O . ASN C 1 169 ? -1.179 63.458 39.151 1.00 27.71 569 ASN C O 1
ATOM 4382 N N . ARG C 1 170 ? -2.316 63.155 41.066 1.00 27.40 570 ARG C N 1
ATOM 4383 C CA . ARG C 1 170 ? -2.152 64.550 41.522 1.00 27.17 570 ARG C CA 1
ATOM 4384 C C . ARG C 1 170 ? -0.804 64.874 42.137 1.00 26.74 570 ARG C C 1
ATOM 4385 O O . ARG C 1 170 ? -0.710 65.262 43.300 1.00 26.54 570 ARG C O 1
ATOM 4393 N N . ARG C 1 171 ? 0.240 64.731 41.336 1.00 26.50 571 ARG C N 1
ATOM 4394 C CA . ARG C 1 171 ? 1.588 64.993 41.826 1.00 26.31 571 ARG C CA 1
ATOM 4395 C C . ARG C 1 171 ? 1.777 66.434 42.316 1.00 26.42 571 ARG C C 1
ATOM 4396 O O . ARG C 1 171 ? 2.387 66.655 43.360 1.00 26.17 571 ARG C O 1
ATOM 4404 N N . ALA C 1 172 ? 1.248 67.411 41.576 1.00 26.67 572 ALA C N 1
ATOM 4405 C CA . ALA C 1 172 ? 1.377 68.813 41.967 1.00 26.76 572 ALA C CA 1
ATOM 4406 C C . ALA C 1 172 ? 0.771 69.074 43.357 1.00 26.83 572 ALA C C 1
ATOM 4407 O O . ALA C 1 172 ? 1.328 69.832 44.141 1.00 26.77 572 ALA C O 1
ATOM 4409 N N . ASP C 1 173 ? -0.374 68.452 43.668 1.00 26.82 573 ASP C N 1
ATOM 4410 C CA . ASP C 1 173 ? -0.983 68.664 44.984 1.00 26.65 573 ASP C CA 1
ATOM 4411 C C . ASP C 1 173 ? -0.084 68.059 46.057 1.00 26.18 573 ASP C C 1
ATOM 4412 O O . ASP C 1 173 ? 0.055 68.630 47.138 1.00 25.94 573 ASP C O 1
ATOM 4417 N N . HIS C 1 174 ? 0.500 66.890 45.776 1.00 25.49 574 HIS C N 1
ATOM 4418 C CA . HIS C 1 174 ? 1.380 66.262 46.758 1.00 25.21 574 HIS C CA 1
ATOM 4419 C C . HIS C 1 174 ? 2.580 67.169 47.027 1.00 25.40 574 HIS C C 1
ATOM 4420 O O . HIS C 1 174 ? 2.936 67.403 48.183 1.00 24.84 574 HIS C O 1
ATOM 4427 N N . LEU C 1 175 ? 3.180 67.707 45.966 1.00 25.76 575 LEU C N 1
ATOM 4428 C CA . LEU C 1 175 ? 4.332 68.598 46.134 1.00 26.32 575 LEU C CA 1
ATOM 4429 C C . LEU C 1 175 ? 3.950 69.848 46.962 1.00 26.64 575 LEU C C 1
ATOM 4430 O O . LEU C 1 175 ? 4.706 70.313 47.808 1.00 26.35 575 LEU C O 1
ATOM 4435 N N . LYS C 1 176 ? 2.772 70.396 46.712 1.00 27.10 576 LYS C N 1
ATOM 4436 C CA . LYS C 1 176 ? 2.316 71.565 47.451 1.00 27.80 576 LYS C CA 1
ATOM 4437 C C . LYS C 1 176 ? 2.238 71.212 48.947 1.00 27.65 576 LYS C C 1
ATOM 4438 O O . LYS C 1 176 ? 2.679 71.974 49.818 1.00 27.66 576 LYS C O 1
ATOM 4444 N N . ASP C 1 177 ? 1.693 70.035 49.235 1.00 27.52 577 ASP C N 1
ATOM 4445 C CA . ASP C 1 177 ? 1.521 69.591 50.610 1.00 27.64 577 ASP C CA 1
ATOM 4446 C C . ASP C 1 177 ? 2.823 69.256 51.367 1.00 27.34 577 ASP C C 1
ATOM 4447 O O . ASP C 1 177 ? 2.896 69.406 52.580 1.00 27.25 577 ASP C O 1
ATOM 4452 N N . LEU C 1 178 ? 3.877 68.855 50.658 1.00 26.94 578 LEU C N 1
ATOM 4453 C CA . LEU C 1 178 ? 5.127 68.480 51.331 1.00 26.72 578 LEU C CA 1
ATOM 4454 C C . LEU C 1 178 ? 5.748 69.590 52.174 1.00 26.74 578 LEU C C 1
ATOM 4455 O O . LEU C 1 178 ? 6.390 69.341 53.208 1.00 26.66 578 LEU C O 1
ATOM 4460 N N . TRP C 1 179 ? 5.552 70.819 51.736 1.00 26.84 579 TRP C N 1
ATOM 4461 C CA . TRP C 1 179 ? 6.133 71.940 52.458 1.00 26.85 579 TRP C CA 1
ATOM 4462 C C . TRP C 1 179 ? 5.645 71.975 53.899 1.00 27.19 579 TRP C C 1
ATOM 4463 O O . TRP C 1 179 ? 6.392 72.348 54.798 1.00 27.20 579 TRP C O 1
ATOM 4474 N N . SER C 1 180 ? 4.410 71.542 54.112 1.00 27.61 580 SER C N 1
ATOM 4475 C CA . SER C 1 180 ? 3.849 71.559 55.448 1.00 28.06 580 SER C CA 1
ATOM 4476 C C . SER C 1 180 ? 4.563 70.650 56.445 1.00 28.35 580 SER C C 1
ATOM 4477 O O . SER C 1 180 ? 4.418 70.844 57.663 1.00 28.60 580 SER C O 1
ATOM 4480 N N . ILE C 1 181 ? 5.335 69.667 55.961 1.00 28.39 581 ILE C N 1
ATOM 4481 C CA . ILE C 1 181 ? 6.066 68.766 56.848 1.00 28.55 581 ILE C CA 1
ATOM 4482 C C . ILE C 1 181 ? 7.591 68.843 56.779 1.00 28.72 581 ILE C C 1
ATOM 4483 O O . ILE C 1 181 ? 8.274 68.037 57.384 1.00 28.80 581 ILE C O 1
ATOM 4488 N N . VAL C 1 182 ? 8.129 69.812 56.049 1.00 28.87 582 VAL C N 1
ATOM 4489 C CA . VAL C 1 182 ? 9.579 69.957 55.980 1.00 29.25 582 VAL C CA 1
ATOM 4490 C C . VAL C 1 182 ? 10.059 70.563 57.302 1.00 29.98 582 VAL C C 1
ATOM 4491 O O . VAL C 1 182 ? 9.502 71.582 57.733 1.00 29.87 582 VAL C O 1
ATOM 4495 N N . ASP C 1 183 ? 11.082 69.959 57.920 1.00 30.75 583 ASP C N 1
ATOM 4496 C CA . ASP C 1 183 ? 11.661 70.504 59.166 1.00 31.55 583 ASP C CA 1
ATOM 4497 C C . ASP C 1 183 ? 12.851 71.380 58.765 1.00 31.91 583 ASP C C 1
ATOM 4498 O O . ASP C 1 183 ? 13.947 70.897 58.529 1.00 31.91 583 ASP C O 1
ATOM 4503 N N . TRP C 1 184 ? 12.657 72.690 58.697 1.00 32.47 584 TRP C N 1
ATOM 4504 C CA . TRP C 1 184 ? 13.770 73.511 58.264 1.00 33.15 584 TRP C CA 1
ATOM 4505 C C . TRP C 1 184 ? 14.945 73.505 59.236 1.00 33.88 584 TRP C C 1
ATOM 4506 O O . TRP C 1 184 ? 16.075 73.771 58.836 1.00 34.20 584 TRP C O 1
ATOM 4517 N N . ASP C 1 185 ? 14.713 73.192 60.505 1.00 34.75 585 ASP C N 1
ATOM 4518 C CA . ASP C 1 185 ? 15.865 73.169 61.403 1.00 35.46 585 ASP C CA 1
ATOM 4519 C C . ASP C 1 185 ? 16.836 72.113 60.881 1.00 35.57 585 ASP C C 1
ATOM 4520 O O . ASP C 1 185 ? 18.049 72.331 60.861 1.00 35.73 585 ASP C O 1
ATOM 4525 N N . ILE C 1 186 ? 16.302 70.980 60.422 1.00 35.58 586 ILE C N 1
ATOM 4526 C CA . ILE C 1 186 ? 17.135 69.896 59.904 1.00 35.63 586 ILE C CA 1
ATOM 4527 C C . ILE C 1 186 ? 17.770 70.264 58.572 1.00 35.64 586 ILE C C 1
ATOM 4528 O O . ILE C 1 186 ? 18.953 69.995 58.328 1.00 35.63 586 ILE C O 1
ATOM 4533 N N . VAL C 1 187 ? 16.987 70.882 57.698 1.00 35.72 587 VAL C N 1
ATOM 4534 C CA . VAL C 1 187 ? 17.502 71.255 56.393 1.00 35.88 587 VAL C CA 1
ATOM 4535 C C . VAL C 1 187 ? 18.606 72.294 56.512 1.00 36.16 587 VAL C C 1
ATOM 4536 O O . VAL C 1 187 ? 19.605 72.234 55.798 1.00 36.14 587 VAL C O 1
ATOM 4540 N N . GLU C 1 188 ? 18.414 73.255 57.402 1.00 36.65 588 GLU C N 1
ATOM 4541 C CA . GLU C 1 188 ? 19.406 74.310 57.586 1.00 37.16 588 GLU C CA 1
ATOM 4542 C C . GLU C 1 188 ? 20.692 73.710 58.146 1.00 37.36 588 GLU C C 1
ATOM 4543 O O . GLU C 1 188 ? 21.774 74.262 57.950 1.00 37.43 588 GLU C O 1
ATOM 4549 N N . SER C 1 189 ? 20.561 72.589 58.851 1.00 37.52 589 SER C N 1
ATOM 4550 C CA . SER C 1 189 ? 21.705 71.904 59.440 1.00 37.77 589 SER C CA 1
ATOM 4551 C C . SER C 1 189 ? 22.572 71.236 58.381 1.00 37.68 589 SER C C 1
ATOM 4552 O O . SER C 1 189 ? 23.715 70.859 58.659 1.00 37.85 589 SER C O 1
ATOM 4555 N N . ARG C 1 190 ? 22.033 71.090 57.172 1.00 37.47 590 ARG C N 1
ATOM 4556 C CA . ARG C 1 190 ? 22.748 70.464 56.065 1.00 37.39 590 ARG C CA 1
ATOM 4557 C C . ARG C 1 190 ? 23.458 71.514 55.220 1.00 37.49 590 ARG C C 1
ATOM 4558 O O . ARG C 1 190 ? 24.254 71.189 54.330 1.00 37.61 590 ARG C O 1
ATOM 4566 N N . TYR C 1 191 ? 23.155 72.774 55.497 1.00 37.55 591 TYR C N 1
ATOM 4567 C CA . TYR C 1 191 ? 23.710 73.879 54.735 1.00 37.68 591 TYR C CA 1
ATOM 4568 C C . TYR C 1 191 ? 25.004 74.479 55.293 1.00 37.80 591 TYR C C 1
ATOM 4569 O O . TYR C 1 191 ? 25.062 74.716 56.511 1.00 37.95 591 TYR C O 1
ATOM 4579 N N . MET D 1 1 ? -1.908 66.392 12.781 1.00 51.14 601 MET D N 1
ATOM 4580 C CA . MET D 1 1 ? -3.048 65.617 13.373 1.00 51.10 601 MET D CA 1
ATOM 4581 C C . MET D 1 1 ? -3.519 66.196 14.714 1.00 50.98 601 MET D C 1
ATOM 4582 O O . MET D 1 1 ? -2.700 66.668 15.513 1.00 50.88 601 MET D O 1
ATOM 4587 N N . THR D 1 2 ? -4.831 66.175 14.963 1.00 50.79 602 THR D N 1
ATOM 4588 C CA . THR D 1 2 ? -5.371 66.695 16.235 1.00 50.65 602 THR D CA 1
ATOM 4589 C C . THR D 1 2 ? -5.841 65.511 17.081 1.00 50.38 602 THR D C 1
ATOM 4590 O O . THR D 1 2 ? -7.037 65.246 17.228 1.00 50.47 602 THR D O 1
ATOM 4594 N N . HIS D 1 3 ? -4.848 64.821 17.628 1.00 50.06 603 HIS D N 1
ATOM 4595 C CA . HIS D 1 3 ? -4.989 63.625 18.435 1.00 49.58 603 HIS D CA 1
ATOM 4596 C C . HIS D 1 3 ? -6.125 63.548 19.447 1.00 49.42 603 HIS D C 1
ATOM 4597 O O . HIS D 1 3 ? -6.395 64.496 20.202 1.00 49.24 603 HIS D O 1
ATOM 4604 N N . GLU D 1 4 ? -6.790 62.391 19.449 1.00 49.21 604 GLU D N 1
ATOM 4605 C CA . GLU D 1 4 ? -7.919 62.157 20.338 1.00 48.99 604 GLU D CA 1
ATOM 4606 C C . GLU D 1 4 ? -7.664 61.117 21.440 1.00 48.71 604 GLU D C 1
ATOM 4607 O O . GLU D 1 4 ? -6.780 60.257 21.325 1.00 48.50 604 GLU D O 1
ATOM 4613 N N . LEU D 1 5 ? -8.443 61.233 22.516 1.00 48.33 605 LEU D N 1
ATOM 4614 C CA . LEU D 1 5 ? -8.383 60.309 23.639 1.00 48.08 605 LEU D CA 1
ATOM 4615 C C . LEU D 1 5 ? -9.086 59.043 23.162 1.00 47.92 605 LEU D C 1
ATOM 4616 O O . LEU D 1 5 ? -10.312 59.037 22.992 1.00 47.90 605 LEU D O 1
ATOM 4621 N N . ILE D 1 6 ? -8.314 57.982 22.927 1.00 47.55 606 ILE D N 1
ATOM 4622 C CA . ILE D 1 6 ? -8.881 56.717 22.457 1.00 47.20 606 ILE D CA 1
ATOM 4623 C C . ILE D 1 6 ? -10.069 56.283 23.304 1.00 46.94 606 ILE D C 1
ATOM 4624 O O . ILE D 1 6 ? -10.047 56.406 24.529 1.00 46.85 606 ILE D O 1
ATOM 4629 N N . SER D 1 7 ? -11.118 55.792 22.643 1.00 46.65 607 SER D N 1
ATOM 4630 C CA . SER D 1 7 ? -12.313 55.333 23.349 1.00 46.29 607 SER D CA 1
ATOM 4631 C C . SER D 1 7 ? -12.091 53.899 23.806 1.00 45.86 607 SER D C 1
ATOM 4632 O O . SER D 1 7 ? -11.604 53.068 23.042 1.00 45.88 607 SER D O 1
ATOM 4635 N N . LEU D 1 8 ? -12.440 53.618 25.055 1.00 45.37 608 LEU D N 1
ATOM 4636 C CA . LEU D 1 8 ? -12.275 52.274 25.610 1.00 44.91 608 LEU D CA 1
ATOM 4637 C C . LEU D 1 8 ? -13.288 51.298 24.983 1.00 44.56 608 LEU D C 1
ATOM 4638 O O . LEU D 1 8 ? -14.480 51.588 24.937 1.00 44.62 608 LEU D O 1
ATOM 4643 N N . PRO D 1 9 ? -12.811 50.135 24.501 1.00 44.08 609 PRO D N 1
ATOM 4644 C CA . PRO D 1 9 ? -13.622 49.085 23.870 1.00 43.73 609 PRO D CA 1
ATOM 4645 C C . PRO D 1 9 ? -14.221 48.088 24.864 1.00 43.29 609 PRO D C 1
ATOM 4646 O O . PRO D 1 9 ? -14.474 46.929 24.505 1.00 43.42 609 PRO D O 1
ATOM 4650 N N . TYR D 1 10 ? -14.432 48.541 26.101 1.00 42.67 610 TYR D N 1
ATOM 4651 C CA . TYR D 1 10 ? -15.002 47.728 27.185 1.00 42.01 610 TYR D CA 1
ATOM 4652 C C . TYR D 1 10 ? -15.290 48.665 28.346 1.00 41.58 610 TYR D C 1
ATOM 4653 O O . TYR D 1 10 ? -14.797 49.798 28.362 1.00 41.64 610 TYR D O 1
ATOM 4662 N N . ALA D 1 11 ? -16.080 48.202 29.311 1.00 40.90 611 ALA D N 1
ATOM 4663 C CA . ALA D 1 11 ? -16.419 48.997 30.484 1.00 40.30 611 ALA D CA 1
ATOM 4664 C C . ALA D 1 11 ? -15.168 49.106 31.359 1.00 39.75 611 ALA D C 1
ATOM 4665 O O . ALA D 1 11 ? -14.322 48.216 31.335 1.00 39.77 611 ALA D O 1
ATOM 4667 N N . VAL D 1 12 ? -15.066 50.200 32.107 1.00 39.14 612 VAL D N 1
ATOM 4668 C CA . VAL D 1 12 ? -13.901 50.470 32.968 1.00 38.32 612 VAL D CA 1
ATOM 4669 C C . VAL D 1 12 ? -13.682 49.442 34.066 1.00 37.77 612 VAL D C 1
ATOM 4670 O O . VAL D 1 12 ? -12.597 49.379 34.650 1.00 37.69 612 VAL D O 1
ATOM 4674 N N . ASP D 1 13 ? -14.700 48.630 34.337 1.00 36.99 613 ASP D N 1
ATOM 4675 C CA . ASP D 1 13 ? -14.623 47.605 35.371 1.00 36.11 613 ASP D CA 1
ATOM 4676 C C . ASP D 1 13 ? -14.405 46.190 34.809 1.00 35.15 613 ASP D C 1
ATOM 4677 O O . ASP D 1 13 ? -14.344 45.204 35.554 1.00 34.90 613 ASP D O 1
ATOM 4682 N N . ALA D 1 14 ? -14.271 46.096 33.496 1.00 34.03 614 ALA D N 1
ATOM 4683 C CA . ALA D 1 14 ? -14.127 44.811 32.835 1.00 32.96 614 ALA D CA 1
ATOM 4684 C C . ALA D 1 14 ? -12.823 44.082 33.061 1.00 32.19 614 ALA D C 1
ATOM 4685 O O . ALA D 1 14 ? -12.757 42.866 32.870 1.00 32.09 614 ALA D O 1
ATOM 4687 N N . LEU D 1 15 ? -11.784 44.823 33.457 1.00 31.37 615 LEU D N 1
ATOM 4688 C CA . LEU D 1 15 ? -10.464 44.220 33.639 1.00 30.56 615 LEU D CA 1
ATOM 4689 C C . LEU D 1 15 ? -10.070 43.888 35.079 1.00 30.16 615 LEU D C 1
ATOM 4690 O O . LEU D 1 15 ? -8.919 43.466 35.328 1.00 29.84 615 LEU D O 1
ATOM 4695 N N . ALA D 1 16 ? -11.002 44.078 36.017 1.00 29.71 616 ALA D N 1
ATOM 4696 C CA . ALA D 1 16 ? -10.743 43.771 37.427 1.00 29.30 616 ALA D CA 1
ATOM 4697 C C . ALA D 1 16 ? -10.709 42.256 37.625 1.00 29.09 616 ALA D C 1
ATOM 4698 O O . ALA D 1 16 ? -11.459 41.518 36.983 1.00 29.06 616 ALA D O 1
ATOM 4700 N N . PRO D 1 17 ? -9.912 41.790 38.597 1.00 28.68 617 PRO D N 1
ATOM 4701 C CA . PRO D 1 17 ? -9.084 42.612 39.481 1.00 28.67 617 PRO D CA 1
ATOM 4702 C C . PRO D 1 17 ? -7.641 42.926 39.065 1.00 28.68 617 PRO D C 1
ATOM 4703 O O . PRO D 1 17 ? -6.946 43.601 39.810 1.00 28.70 617 PRO D O 1
ATOM 4707 N N . VAL D 1 18 ? -7.187 42.430 37.917 1.00 28.83 618 VAL D N 1
ATOM 4708 C CA . VAL D 1 18 ? -5.813 42.709 37.472 1.00 29.00 618 VAL D CA 1
ATOM 4709 C C . VAL D 1 18 ? -5.626 44.219 37.267 1.00 28.99 618 VAL D C 1
ATOM 4710 O O . VAL D 1 18 ? -4.600 44.792 37.664 1.00 28.88 618 VAL D O 1
ATOM 4714 N N . ILE D 1 19 ? -6.614 44.857 36.645 1.00 28.82 619 ILE D N 1
ATOM 4715 C CA . ILE D 1 19 ? -6.593 46.308 36.512 1.00 29.06 619 ILE D CA 1
ATOM 4716 C C . ILE D 1 19 ? -7.935 46.737 37.075 1.00 29.29 619 ILE D C 1
ATOM 4717 O O . ILE D 1 19 ? -8.987 46.587 36.449 1.00 29.22 619 ILE D O 1
ATOM 4722 N N . SER D 1 20 ? -7.900 47.245 38.293 1.00 29.69 620 SER D N 1
ATOM 4723 C CA . SER D 1 20 ? -9.119 47.634 38.974 1.00 30.33 620 SER D CA 1
ATOM 4724 C C . SER D 1 20 ? -9.866 48.747 38.269 1.00 30.87 620 SER D C 1
ATOM 4725 O O . SER D 1 20 ? -9.300 49.494 37.466 1.00 30.82 620 SER D O 1
ATOM 4728 N N . LYS D 1 21 ? -11.146 48.866 38.588 1.00 31.70 621 LYS D N 1
ATOM 4729 C CA . LYS D 1 21 ? -11.959 49.915 37.989 1.00 32.49 621 LYS D CA 1
ATOM 4730 C C . LYS D 1 21 ? -11.339 51.279 38.301 1.00 32.71 621 LYS D C 1
ATOM 4731 O O . LYS D 1 21 ? -11.243 52.152 37.425 1.00 32.79 621 LYS D O 1
ATOM 4737 N N . GLU D 1 22 ? -10.925 51.466 39.548 1.00 32.91 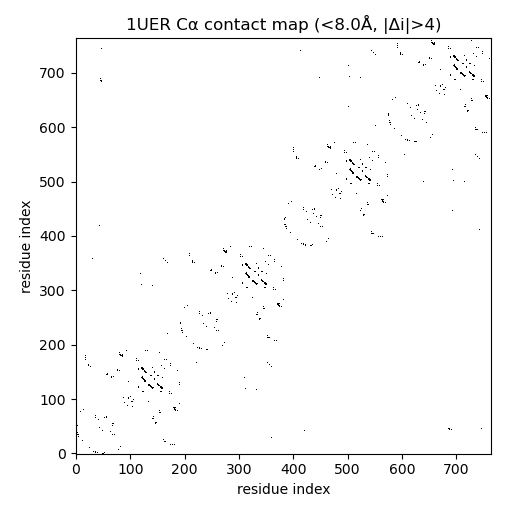622 GLU D N 1
ATOM 4738 C CA . GLU D 1 22 ? -10.319 52.736 39.949 1.00 33.10 622 GLU D CA 1
ATOM 4739 C C . GLU D 1 22 ? -9.045 52.974 39.130 1.00 32.84 622 GLU D C 1
ATOM 4740 O O . GLU D 1 22 ? -8.793 54.095 38.714 1.00 32.80 622 GLU D O 1
ATOM 4746 N N . THR D 1 23 ? -8.238 51.930 38.892 1.00 32.41 623 THR D N 1
ATOM 4747 C CA . THR D 1 23 ? -7.034 52.142 38.090 1.00 32.07 623 THR D CA 1
ATOM 4748 C C . THR D 1 23 ? -7.371 52.526 36.655 1.00 32.16 623 THR D C 1
ATOM 4749 O O . THR D 1 23 ? -6.804 53.470 36.106 1.00 31.98 623 THR D O 1
ATOM 4753 N N . VAL D 1 24 ? -8.315 51.815 36.048 1.00 32.16 624 VAL D N 1
ATOM 4754 C CA . VAL D 1 24 ? -8.677 52.150 34.670 1.00 32.45 624 VAL D CA 1
ATOM 4755 C C . VAL D 1 24 ? -9.097 53.618 34.585 1.00 32.51 624 VAL D C 1
ATOM 4756 O O . VAL D 1 24 ? -8.719 54.328 33.647 1.00 32.50 624 VAL D O 1
ATOM 4760 N N . GLU D 1 25 ? -9.866 54.075 35.563 1.00 32.74 625 GLU D N 1
ATOM 4761 C CA . GLU D 1 25 ? -10.349 55.443 35.543 1.00 33.12 625 GLU D CA 1
ATOM 4762 C C . GLU D 1 25 ? -9.234 56.482 35.626 1.00 33.10 625 GLU D C 1
ATOM 4763 O O . GLU D 1 25 ? -9.229 57.474 34.875 1.00 33.19 625 GLU D O 1
ATOM 4769 N N . PHE D 1 26 ? -8.286 56.269 36.532 1.00 33.06 626 PHE D N 1
ATOM 4770 C CA . PHE D 1 26 ? -7.155 57.195 36.646 1.00 32.77 626 PHE D CA 1
ATOM 4771 C C . PHE D 1 26 ? -6.236 57.059 35.475 1.00 32.65 626 PHE D C 1
ATOM 4772 O O . PHE D 1 26 ? -5.839 58.031 34.846 1.00 32.49 626 PHE D O 1
ATOM 4780 N N . HIS D 1 27 ? -5.884 55.820 35.181 1.00 32.49 627 HIS D N 1
ATOM 4781 C CA . HIS D 1 27 ? -4.966 55.550 34.107 1.00 32.50 627 HIS D CA 1
ATOM 4782 C C . HIS D 1 27 ? -5.402 56.021 32.717 1.00 32.96 627 HIS D C 1
ATOM 4783 O O . HIS D 1 27 ? -4.649 56.718 32.024 1.00 32.93 627 HIS D O 1
ATOM 4790 N N . HIS D 1 28 ? -6.600 55.637 32.292 1.00 33.31 628 HIS D N 1
ATOM 4791 C CA . HIS D 1 28 ? -7.064 56.060 30.974 1.00 33.91 628 HIS D CA 1
ATOM 4792 C C . HIS D 1 28 ? -7.650 57.463 31.042 1.00 34.25 628 HIS D C 1
ATOM 4793 O O . HIS D 1 28 ? -7.292 58.348 30.256 1.00 34.42 628 HIS D O 1
ATOM 4800 N N . GLY D 1 29 ? -8.537 57.670 32.005 1.00 34.37 629 GLY D N 1
ATOM 4801 C CA . GLY D 1 29 ? -9.195 58.956 32.111 1.00 34.90 629 GLY D CA 1
ATOM 4802 C C . GLY D 1 29 ? -8.406 60.172 32.540 1.00 35.07 629 GLY D C 1
ATOM 4803 O O . GLY D 1 29 ? -8.733 61.282 32.120 1.00 35.17 629 GLY D O 1
ATOM 4804 N N . LYS D 1 30 ? -7.388 59.994 33.385 1.00 35.16 630 LYS D N 1
ATOM 4805 C CA . LYS D 1 30 ? -6.616 61.138 33.860 1.00 35.29 630 LYS D CA 1
ATOM 4806 C C . LYS D 1 30 ? -5.231 61.205 33.236 1.00 35.15 630 LYS D C 1
ATOM 4807 O O . LYS D 1 30 ? -4.877 62.210 32.623 1.00 35.17 630 LYS D O 1
ATOM 4813 N N . HIS D 1 31 ? -4.448 60.139 33.376 1.00 34.84 631 HIS D N 1
ATOM 4814 C CA . HIS D 1 31 ? -3.104 60.131 32.803 1.00 34.66 631 HIS D CA 1
ATOM 4815 C C . HIS D 1 31 ? -3.080 60.282 31.272 1.00 34.97 631 HIS D C 1
ATOM 4816 O O . HIS D 1 31 ? -2.378 61.141 30.739 1.00 34.69 631 HIS D O 1
ATOM 4823 N N . LEU D 1 32 ? -3.822 59.434 30.564 1.00 35.43 632 LEU D N 1
ATOM 4824 C CA . LEU D 1 32 ? -3.857 59.486 29.092 1.00 36.07 632 LEU D CA 1
ATOM 4825 C C . LEU D 1 32 ? -4.430 60.800 28.584 1.00 36.40 632 LEU D C 1
ATOM 4826 O O . LEU D 1 32 ? -3.921 61.374 27.621 1.00 36.71 632 LEU D O 1
ATOM 4831 N N . LYS D 1 33 ? -5.491 61.271 29.213 1.00 36.63 633 LYS D N 1
ATOM 4832 C CA . LYS D 1 33 ? -6.094 62.529 28.807 1.00 37.00 633 LYS D CA 1
ATOM 4833 C C . LYS D 1 33 ? -5.053 63.646 28.865 1.00 37.10 633 LYS D C 1
ATOM 4834 O O . LYS D 1 33 ? -5.070 64.575 28.058 1.00 37.13 633 LYS D O 1
ATOM 4840 N N . THR D 1 34 ? -4.132 63.549 29.822 1.00 37.26 634 THR D N 1
ATOM 4841 C CA . THR D 1 34 ? -3.080 64.554 29.971 1.00 37.01 634 THR D CA 1
ATOM 4842 C C . THR D 1 34 ? -2.030 64.380 28.871 1.00 37.19 634 THR D C 1
ATOM 4843 O O . THR D 1 34 ? -1.548 65.364 28.299 1.00 37.09 634 THR D O 1
ATOM 4847 N N . TYR D 1 35 ? -1.672 63.147 28.552 1.00 37.18 635 TYR D N 1
ATOM 4848 C CA . TYR D 1 35 ? -0.691 62.939 27.497 1.00 37.53 635 TYR D CA 1
ATOM 4849 C C . TYR D 1 35 ? -1.226 63.438 26.145 1.00 38.04 635 TYR D C 1
ATOM 4850 O O . TYR D 1 35 ? -0.460 63.931 25.322 1.00 38.03 635 TYR D O 1
ATOM 4859 N N . VAL D 1 36 ? -2.538 63.331 25.938 1.00 38.49 636 VAL D N 1
ATOM 4860 C CA . VAL D 1 36 ? -3.154 63.778 24.689 1.00 39.08 636 VAL D CA 1
ATOM 4861 C C . VAL D 1 36 ? -3.217 65.300 24.656 1.00 39.52 636 VAL D C 1
ATOM 4862 O O . VAL D 1 36 ? -2.781 65.926 23.678 1.00 39.52 636 VAL D O 1
ATOM 4866 N N . ASP D 1 37 ? -3.755 65.898 25.714 1.00 39.87 637 ASP D N 1
ATOM 4867 C CA . ASP D 1 37 ? -3.835 67.353 25.814 1.00 40.44 637 ASP D CA 1
ATOM 4868 C C . ASP D 1 37 ? -2.462 68.035 25.672 1.00 40.73 637 ASP D C 1
ATOM 4869 O O . ASP D 1 37 ? -2.315 69.054 24.970 1.00 40.64 637 ASP D O 1
ATOM 4874 N N . ASN D 1 38 ? -1.446 67.497 26.334 1.00 40.97 638 ASN D N 1
ATOM 4875 C CA . ASN D 1 38 ? -0.128 68.105 26.226 1.00 41.27 638 ASN D CA 1
ATOM 4876 C C . ASN D 1 38 ? 0.424 67.967 24.795 1.00 41.58 638 ASN D C 1
ATOM 4877 O O . ASN D 1 38 ? 0.871 68.949 24.206 1.00 41.41 638 ASN D O 1
ATOM 4882 N N . LEU D 1 39 ? 0.394 66.756 24.241 1.00 41.91 639 LEU D N 1
ATOM 4883 C CA . LEU D 1 39 ? 0.897 66.526 22.879 1.00 42.44 639 LEU D CA 1
ATOM 4884 C C . LEU D 1 39 ? 0.226 67.478 21.897 1.00 42.83 639 LEU D C 1
ATOM 4885 O O . LEU D 1 39 ? 0.844 67.941 20.930 1.00 42.92 639 LEU D O 1
ATOM 4890 N N . ASN D 1 40 ? -1.028 67.809 22.159 1.00 43.35 640 ASN D N 1
ATOM 4891 C CA . ASN D 1 40 ? -1.735 68.681 21.239 1.00 43.95 640 ASN D CA 1
ATOM 4892 C C . ASN D 1 40 ? -1.207 70.106 21.241 1.00 44.25 640 ASN D C 1
ATOM 4893 O O . ASN D 1 40 ? -0.922 70.658 20.171 1.00 44.28 640 ASN D O 1
ATOM 4898 N N . LYS D 1 41 ? -1.060 70.713 22.419 1.00 44.53 641 LYS D N 1
ATOM 4899 C CA . LYS D 1 41 ? -0.603 72.103 22.433 1.00 44.80 641 LYS D CA 1
ATOM 4900 C C . LYS D 1 41 ? 0.881 72.268 22.178 1.00 44.89 641 LYS D C 1
ATOM 4901 O O . LYS D 1 41 ? 1.326 73.322 21.741 1.00 44.90 641 LYS D O 1
ATOM 4907 N N . LEU D 1 42 ? 1.642 71.216 22.415 1.00 44.82 642 LEU D N 1
ATOM 4908 C CA . LEU D 1 42 ? 3.074 71.274 22.184 1.00 44.82 642 LEU D CA 1
ATOM 4909 C C . LEU D 1 42 ? 3.482 71.202 20.692 1.00 44.87 642 LEU D C 1
ATOM 4910 O O . LEU D 1 42 ? 4.475 71.824 20.290 1.00 44.78 642 LEU D O 1
ATOM 4915 N N . ILE D 1 43 ? 2.735 70.454 19.875 1.00 44.87 643 ILE D N 1
ATOM 4916 C CA . ILE D 1 43 ? 3.087 70.314 18.457 1.00 44.97 643 ILE D CA 1
ATOM 4917 C C . ILE D 1 43 ? 2.767 71.528 17.590 1.00 45.10 643 ILE D C 1
ATOM 4918 O O . ILE D 1 43 ? 3.298 71.659 16.478 1.00 44.93 643 ILE D O 1
ATOM 4923 N N . ILE D 1 44 ? 1.898 72.399 18.100 1.00 45.21 644 ILE D N 1
ATOM 4924 C CA . ILE D 1 44 ? 1.513 73.603 17.381 1.00 45.43 644 ILE D CA 1
ATOM 4925 C C . ILE D 1 44 ? 2.719 74.458 17.003 1.00 45.52 644 ILE D C 1
ATOM 4926 O O . ILE D 1 44 ? 3.601 74.710 17.826 1.00 45.51 644 ILE D O 1
ATOM 4931 N N . GLY D 1 45 ? 2.746 74.904 15.751 1.00 45.68 645 GLY D N 1
ATOM 4932 C CA . GLY D 1 45 ? 3.835 75.741 15.277 1.00 45.91 645 GLY D CA 1
ATOM 4933 C C . GLY D 1 45 ? 5.128 74.994 14.978 1.00 46.14 645 GLY D C 1
ATOM 4934 O O . GLY D 1 45 ? 6.154 75.615 14.661 1.00 46.22 645 GLY D O 1
ATOM 4935 N N . THR D 1 46 ? 5.095 73.667 15.060 1.00 46.25 646 THR D N 1
ATOM 4936 C CA . THR D 1 46 ? 6.300 72.884 14.805 1.00 46.52 646 THR D CA 1
ATOM 4937 C C . THR D 1 46 ? 6.130 71.965 13.605 1.00 46.68 646 THR D C 1
ATOM 4938 O O . THR D 1 46 ? 5.022 71.834 13.059 1.00 46.64 646 THR D O 1
ATOM 4942 N N . GLU D 1 47 ? 7.236 71.334 13.211 1.00 46.89 647 GLU D N 1
ATOM 4943 C CA . GLU D 1 47 ? 7.270 70.410 12.084 1.00 47.22 647 GLU D CA 1
ATOM 4944 C C . GLU D 1 47 ? 6.410 69.175 12.309 1.00 47.35 647 GLU D C 1
ATOM 4945 O O . GLU D 1 47 ? 6.167 68.402 11.379 1.00 47.35 647 GLU D O 1
ATOM 4951 N N . PHE D 1 48 ? 5.941 68.994 13.539 1.00 47.45 648 PHE D N 1
ATOM 4952 C CA . PHE D 1 48 ? 5.128 67.830 13.883 1.00 47.64 648 PHE D CA 1
ATOM 4953 C C . PHE D 1 48 ? 3.639 68.135 14.004 1.00 47.87 648 PHE D C 1
ATOM 4954 O O . PHE D 1 48 ? 2.837 67.236 14.255 1.00 47.82 648 PHE D O 1
ATOM 4962 N N . GLU D 1 49 ? 3.286 69.404 13.814 1.00 48.14 649 GLU D N 1
ATOM 4963 C CA . GLU D 1 49 ? 1.910 69.870 13.905 1.00 48.50 649 GLU D CA 1
ATOM 4964 C C . GLU D 1 49 ? 0.906 69.008 13.156 1.00 48.57 649 GLU D C 1
ATOM 4965 O O . GLU D 1 49 ? -0.219 68.822 13.625 1.00 48.62 649 GLU D O 1
ATOM 4971 N N . ASN D 1 50 ? 1.311 68.491 11.992 1.00 48.57 650 ASN D N 1
ATOM 4972 C CA . ASN D 1 50 ? 0.430 67.659 11.168 1.00 48.49 650 ASN D CA 1
ATOM 4973 C C . ASN D 1 50 ? 1.047 66.353 10.701 1.00 48.27 650 ASN D C 1
ATOM 4974 O O . ASN D 1 50 ? 0.810 65.918 9.575 1.00 48.27 650 ASN D O 1
ATOM 4979 N N . ALA D 1 51 ? 1.831 65.719 11.565 1.00 47.95 651 ALA D N 1
ATOM 4980 C CA . ALA D 1 51 ? 2.488 64.462 11.218 1.00 47.63 651 ALA D CA 1
ATOM 4981 C C . ALA D 1 51 ? 1.730 63.288 11.818 1.00 47.43 651 ALA D C 1
ATOM 4982 O O . ALA D 1 51 ? 0.986 63.463 12.786 1.00 47.41 651 ALA D O 1
ATOM 4984 N N . ASP D 1 52 ? 1.898 62.098 11.251 1.00 47.15 652 ASP D N 1
ATOM 4985 C CA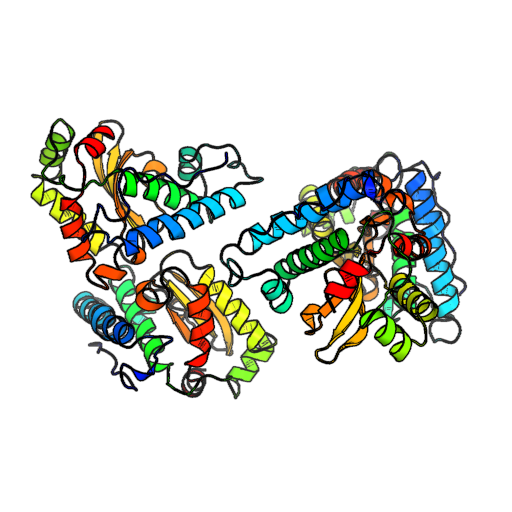 . ASP D 1 52 ? 1.221 60.944 11.832 1.00 46.99 652 ASP D CA 1
ATOM 4986 C C . ASP D 1 52 ? 1.955 60.730 13.150 1.00 46.61 652 ASP D C 1
ATOM 4987 O O . ASP D 1 52 ? 3.119 61.122 13.290 1.00 46.43 652 ASP D O 1
ATOM 4992 N N . LEU D 1 53 ? 1.268 60.140 14.119 1.00 46.33 653 LEU D N 1
ATOM 4993 C CA . LEU D 1 53 ? 1.856 59.923 15.437 1.00 45.91 653 LEU D CA 1
ATOM 4994 C C . LEU D 1 53 ? 3.172 59.153 15.387 1.00 45.69 653 LEU D C 1
ATOM 4995 O O . LEU D 1 53 ? 4.132 59.516 16.086 1.00 45.65 653 LEU D O 1
ATOM 5000 N N . ASN D 1 54 ? 3.219 58.111 14.557 1.00 45.37 654 ASN D N 1
ATOM 5001 C CA . ASN D 1 54 ? 4.407 57.255 14.404 1.00 45.22 654 ASN D CA 1
ATOM 5002 C C . ASN D 1 54 ? 5.658 58.077 14.068 1.00 44.86 654 ASN D C 1
ATOM 5003 O O . ASN D 1 54 ? 6.737 57.877 14.636 1.00 44.82 654 ASN D O 1
ATOM 5008 N N . THR D 1 55 ? 5.500 58.997 13.122 1.00 44.50 655 THR D N 1
ATOM 5009 C CA . THR D 1 55 ? 6.588 59.865 12.693 1.00 44.02 655 THR D CA 1
ATOM 5010 C C . THR D 1 55 ? 7.015 60.740 13.876 1.00 43.69 655 THR D C 1
ATOM 5011 O O . THR D 1 55 ? 8.201 60.909 14.121 1.00 43.56 655 THR D O 1
ATOM 5015 N N . ILE D 1 56 ? 6.045 61.278 14.616 1.00 43.28 656 ILE D N 1
ATOM 5016 C CA . ILE D 1 56 ? 6.376 62.115 15.773 1.00 42.88 656 ILE D CA 1
ATOM 5017 C C . ILE D 1 56 ? 7.288 61.357 16.722 1.00 42.81 656 ILE D C 1
ATOM 5018 O O . ILE D 1 56 ? 8.266 61.915 17.228 1.00 42.82 656 ILE D O 1
ATOM 5023 N N . VAL D 1 57 ? 6.960 60.091 16.962 1.00 42.69 657 VAL D N 1
ATOM 5024 C CA . VAL D 1 57 ? 7.731 59.267 17.869 1.00 42.75 657 VAL D CA 1
ATOM 5025 C C . VAL D 1 57 ? 9.125 58.947 17.302 1.00 42.83 657 VAL D C 1
ATOM 5026 O O . VAL D 1 57 ? 10.109 58.823 18.038 1.00 42.74 657 VAL D O 1
ATOM 5030 N N . GLN D 1 58 ? 9.199 58.839 15.982 1.00 42.85 658 GLN D N 1
ATOM 5031 C CA . GLN D 1 58 ? 10.447 58.530 15.299 1.00 42.97 658 GLN D CA 1
ATOM 5032 C C . GLN D 1 58 ? 11.485 59.662 15.258 1.00 42.79 658 GLN D C 1
ATOM 5033 O O . GLN D 1 58 ? 12.701 59.418 15.347 1.00 42.88 658 GLN D O 1
ATOM 5039 N N . LYS D 1 59 ? 11.008 60.893 15.120 1.00 42.56 659 LYS D N 1
ATOM 5040 C CA . LYS D 1 59 ? 11.897 62.039 14.977 1.00 42.30 659 LYS D CA 1
ATOM 5041 C C . LYS D 1 59 ? 11.899 63.128 16.041 1.00 41.92 659 LYS D C 1
ATOM 5042 O O . LYS D 1 59 ? 12.826 63.953 16.071 1.00 41.86 659 LYS D O 1
ATOM 5048 N N . SER D 1 60 ? 10.868 63.173 16.887 1.00 41.40 660 SER D N 1
ATOM 5049 C CA . SER D 1 60 ? 10.796 64.222 17.903 1.00 40.81 660 SER D CA 1
ATOM 5050 C C . SER D 1 60 ? 11.651 63.990 19.146 1.00 40.53 660 SER D C 1
ATOM 5051 O O . SER D 1 60 ? 12.171 62.894 19.379 1.00 40.48 660 SER D O 1
ATOM 5054 N N . GLU D 1 61 ? 11.775 65.044 19.944 1.00 40.15 661 GLU D N 1
ATOM 5055 C CA . GLU D 1 61 ? 12.579 65.000 21.159 1.00 39.79 661 GLU D CA 1
ATOM 5056 C C . GLU D 1 61 ? 11.864 65.702 22.307 1.00 39.46 661 GLU D C 1
ATOM 5057 O O . GLU D 1 61 ? 10.794 66.282 22.120 1.00 39.07 661 GLU D O 1
ATOM 5063 N N . GLY D 1 62 ? 12.486 65.656 23.489 1.00 39.20 662 GLY D N 1
ATOM 5064 C CA . GLY D 1 62 ? 11.936 66.302 24.670 1.00 38.92 662 GLY D CA 1
ATOM 5065 C C . GLY D 1 62 ? 10.436 66.172 24.881 1.00 38.80 662 GLY D C 1
ATOM 5066 O O . GLY D 1 62 ? 9.858 65.088 24.711 1.00 38.88 662 GLY D O 1
ATOM 5067 N N . GLY D 1 63 ? 9.806 67.292 25.243 1.00 38.53 663 GLY D N 1
ATOM 5068 C CA . GLY D 1 63 ? 8.373 67.328 25.514 1.00 38.16 663 GLY D CA 1
ATOM 5069 C C . GLY D 1 63 ? 7.441 66.651 24.534 1.00 37.85 663 GLY D C 1
ATOM 5070 O O . GLY D 1 63 ? 6.537 65.914 24.929 1.00 37.72 663 GLY D O 1
ATOM 5071 N N . ILE D 1 64 ? 7.637 66.925 23.248 1.00 37.53 664 ILE D N 1
ATOM 5072 C CA . ILE D 1 64 ? 6.816 66.333 22.210 1.00 37.18 664 ILE D CA 1
ATOM 5073 C C . ILE D 1 64 ? 7.013 64.825 22.151 1.00 36.77 664 ILE D C 1
ATOM 5074 O O . ILE D 1 64 ? 6.055 64.088 21.960 1.00 36.77 664 ILE D O 1
ATOM 5079 N N . PHE D 1 65 ? 8.250 64.344 22.300 1.00 36.50 665 PHE D N 1
ATOM 5080 C CA . PHE D 1 65 ? 8.447 62.901 22.258 1.00 36.23 665 PHE D CA 1
ATOM 5081 C C . PHE D 1 65 ? 7.825 62.253 23.498 1.00 36.01 665 PHE D C 1
ATOM 5082 O O . PHE D 1 65 ? 7.226 61.184 23.413 1.00 36.02 665 PHE D O 1
ATOM 5090 N N . ASN D 1 66 ? 8.000 62.887 24.653 1.00 35.62 666 ASN D N 1
ATOM 5091 C CA . ASN D 1 66 ? 7.469 62.338 25.902 1.00 35.45 666 ASN D CA 1
ATOM 5092 C C . ASN D 1 66 ? 5.966 62.052 25.823 1.00 35.35 666 ASN D C 1
ATOM 5093 O O . ASN D 1 66 ? 5.504 60.960 26.194 1.00 35.36 666 ASN D O 1
ATOM 5098 N N . ASN D 1 67 ? 5.211 63.030 25.350 1.00 35.23 667 ASN D N 1
ATOM 5099 C CA . ASN D 1 67 ? 3.784 62.884 25.237 1.00 35.31 667 ASN D CA 1
ATOM 5100 C C . ASN D 1 67 ? 3.426 62.033 24.008 1.00 35.40 667 ASN D C 1
ATOM 5101 O O . ASN D 1 67 ? 2.443 61.279 24.037 1.00 35.42 667 ASN D O 1
ATOM 5106 N N . ALA D 1 68 ? 4.231 62.103 22.942 1.00 35.34 668 ALA D N 1
ATOM 5107 C CA . ALA D 1 68 ? 3.935 61.282 21.757 1.00 35.33 668 ALA D CA 1
ATOM 5108 C C . ALA D 1 68 ? 4.149 59.808 22.073 1.00 35.29 668 ALA D C 1
ATOM 5109 O O . ALA D 1 68 ? 3.308 58.960 21.801 1.00 35.29 668 ALA D O 1
ATOM 5111 N N . GLY D 1 69 ? 5.298 59.486 22.648 1.00 35.38 669 GLY D N 1
ATOM 5112 C CA . GLY D 1 69 ? 5.560 58.108 22.996 1.00 35.53 669 GLY D CA 1
ATOM 5113 C C . GLY D 1 69 ? 4.515 57.581 23.970 1.00 35.58 669 GLY D C 1
ATOM 5114 O O . GLY D 1 69 ? 4.093 56.437 23.833 1.00 35.75 669 GLY D O 1
ATOM 5115 N N . GLN D 1 70 ? 4.094 58.395 24.946 1.00 35.61 670 GLN D N 1
ATOM 5116 C CA . GLN D 1 70 ? 3.073 57.959 25.919 1.00 35.70 670 GLN D CA 1
ATOM 5117 C C . GLN D 1 70 ? 1.685 57.824 25.301 1.00 35.94 670 GLN D C 1
ATOM 5118 O O . GLN D 1 70 ? 0.902 56.956 25.701 1.00 36.05 670 GLN D O 1
ATOM 5124 N N . THR D 1 71 ? 1.354 58.664 24.326 1.00 36.43 671 THR D N 1
ATOM 5125 C CA . THR D 1 71 ? 0.042 58.521 23.686 1.00 36.81 671 THR D CA 1
ATOM 5126 C C . THR D 1 71 ? 0.019 57.241 22.825 1.00 37.03 671 THR D C 1
ATOM 5127 O O . THR D 1 71 ? -0.933 56.466 22.878 1.00 37.25 671 THR D O 1
ATOM 5131 N N . LEU D 1 72 ? 1.081 56.990 22.060 1.00 37.32 672 LEU D N 1
ATOM 5132 C CA . LEU D 1 72 ? 1.135 55.792 21.223 1.00 37.65 672 LEU D CA 1
ATOM 5133 C C . LEU D 1 72 ? 1.070 54.531 22.090 1.00 37.88 672 LEU D C 1
ATOM 5134 O O . LEU D 1 72 ? 0.347 53.567 21.794 1.00 38.05 672 LEU D O 1
ATOM 5139 N N . ASN D 1 73 ? 1.865 54.556 23.148 1.00 38.06 673 ASN D N 1
ATOM 5140 C CA . ASN D 1 73 ? 1.974 53.472 24.102 1.00 38.17 673 ASN D CA 1
ATOM 5141 C C . ASN D 1 73 ? 0.629 53.088 24.726 1.00 38.17 673 ASN D C 1
ATOM 5142 O O . ASN D 1 73 ? 0.276 51.905 24.740 1.00 38.16 673 ASN D O 1
ATOM 5147 N N . HIS D 1 74 ? -0.107 54.081 25.226 1.00 38.20 674 HIS D N 1
ATOM 5148 C CA . HIS D 1 74 ? -1.393 53.869 25.895 1.00 38.34 674 HIS D CA 1
ATOM 5149 C C . HIS D 1 74 ? -2.517 53.467 24.979 1.00 38.54 674 HIS D C 1
ATOM 5150 O O . HIS D 1 74 ? -3.506 52.855 25.421 1.00 38.57 674 HIS D O 1
ATOM 5157 N N . ASN D 1 75 ? -2.388 53.843 23.714 1.00 38.67 675 ASN D N 1
ATOM 5158 C CA . ASN D 1 75 ? -3.407 53.490 22.738 1.00 38.85 675 ASN D CA 1
ATOM 5159 C C . ASN D 1 75 ? -3.337 51.997 22.507 1.00 38.78 675 ASN D C 1
ATOM 5160 O O . ASN D 1 75 ? -4.346 51.302 22.571 1.00 39.15 675 ASN D O 1
ATOM 5165 N N . LEU D 1 76 ? -2.143 51.504 22.225 1.00 38.80 676 LEU D N 1
ATOM 5166 C CA . LEU D 1 76 ? -1.951 50.086 22.005 1.00 38.64 676 LEU D CA 1
ATOM 5167 C C . LEU D 1 76 ? -2.331 49.301 23.280 1.00 38.65 676 LEU D C 1
ATOM 5168 O O . LEU D 1 76 ? -2.927 48.220 23.211 1.00 38.58 676 LEU D O 1
ATOM 5173 N N . TYR D 1 77 ? -1.997 49.872 24.431 1.00 38.32 677 TYR D N 1
ATOM 5174 C CA . TYR D 1 77 ? -2.265 49.264 25.741 1.00 38.18 677 TYR D CA 1
ATOM 5175 C C . TYR D 1 77 ? -3.725 48.951 26.025 1.00 38.45 677 TYR D C 1
ATOM 5176 O O . TYR D 1 77 ? -4.102 47.782 26.159 1.00 38.68 677 TYR D O 1
ATOM 5185 N N . PHE D 1 78 ? -4.540 49.994 26.145 1.00 38.94 678 PHE D N 1
ATOM 5186 C CA . PHE D 1 78 ? -5.942 49.835 26.457 1.00 39.37 678 PHE D CA 1
ATOM 5187 C C . PHE D 1 78 ? -6.747 49.018 25.444 1.00 39.84 678 PHE D C 1
ATOM 5188 O O . PHE D 1 78 ? -7.752 48.411 25.815 1.00 39.82 678 PHE D O 1
ATOM 5196 N N . THR D 1 79 ? -6.301 48.970 24.186 1.00 40.29 679 THR D N 1
ATOM 5197 C CA . THR D 1 79 ? -7.030 48.208 23.162 1.00 40.77 679 THR D CA 1
ATOM 5198 C C . THR D 1 79 ? -6.613 46.742 23.044 1.00 41.06 679 THR D C 1
ATOM 5199 O O . THR D 1 79 ? -7.231 45.951 22.321 1.00 41.28 679 THR D O 1
ATOM 5203 N N . GLN D 1 80 ? -5.566 46.353 23.746 1.00 41.43 680 GLN D N 1
ATOM 5204 C CA . GLN D 1 80 ? -5.128 44.976 23.648 1.00 41.74 680 GLN D CA 1
ATOM 5205 C C . GLN D 1 80 ? -5.726 44.080 24.754 1.00 41.96 680 GLN D C 1
ATOM 5206 O O . GLN D 1 80 ? -5.445 42.884 24.797 1.00 42.07 680 GLN D O 1
ATOM 5212 N N . PHE D 1 81 ? -6.551 44.664 25.623 1.00 42.29 681 PHE D N 1
ATOM 5213 C CA . PHE D 1 81 ? -7.143 43.931 26.752 1.00 42.72 681 PHE D CA 1
ATOM 5214 C C . PHE D 1 81 ? -8.641 43.699 26.655 1.00 43.29 681 PHE D C 1
ATOM 5215 O O . PHE D 1 81 ? -9.386 44.575 26.203 1.00 43.26 681 PHE D O 1
ATOM 5223 N N . ARG D 1 82 ? -9.074 42.535 27.148 1.00 44.02 682 ARG D N 1
ATOM 5224 C CA . ARG D 1 82 ? -10.480 42.145 27.147 1.00 44.79 682 ARG D CA 1
ATOM 5225 C C . ARG D 1 82 ? -10.806 41.150 28.271 1.00 45.23 682 ARG D C 1
ATOM 5226 O O . ARG D 1 82 ? -9.997 40.287 28.594 1.00 45.18 682 ARG D O 1
ATOM 5234 N N . PRO D 1 83 ? -11.988 41.280 28.895 1.00 45.78 683 PRO D N 1
ATOM 5235 C CA . PRO D 1 83 ? -12.371 40.352 29.967 1.00 46.33 683 PRO D CA 1
ATOM 5236 C C . PRO D 1 83 ? -12.646 38.960 29.401 1.00 46.89 683 PRO D C 1
ATOM 5237 O O . PRO D 1 83 ? -13.062 38.817 28.245 1.00 46.90 683 PRO D O 1
ATOM 5241 N N . GLY D 1 84 ? -12.410 37.937 30.218 1.00 47.55 684 GLY D N 1
ATOM 5242 C CA . GLY D 1 84 ? -12.651 36.569 29.793 1.00 48.26 684 GLY D CA 1
ATOM 5243 C C . GLY D 1 84 ? -11.812 36.071 28.633 1.00 48.74 684 GLY D C 1
ATOM 5244 O O . GLY D 1 84 ? -12.093 35.000 28.086 1.00 48.85 684 GLY D O 1
ATOM 5245 N N . LYS D 1 85 ? -10.793 36.834 28.239 1.00 49.18 685 LYS D N 1
ATOM 5246 C CA . LYS D 1 85 ? -9.929 36.415 27.132 1.00 49.59 685 LYS D CA 1
ATOM 5247 C C . LYS D 1 85 ? -8.689 35.677 27.631 1.00 49.84 685 LYS D C 1
ATOM 5248 O O . LYS D 1 85 ? -8.800 34.675 28.336 1.00 49.88 685 LYS D O 1
ATOM 5254 N N . GLY D 1 86 ? -7.512 36.182 27.271 1.00 50.12 686 GLY D N 1
ATOM 5255 C CA . GLY D 1 86 ? -6.273 35.541 27.682 1.00 50.51 686 GLY D CA 1
ATOM 5256 C C . GLY D 1 86 ? -5.983 34.349 26.790 1.00 50.85 686 GLY D C 1
ATOM 5257 O O . GLY D 1 86 ? -6.355 34.352 25.616 1.00 50.80 686 GLY D O 1
ATOM 5258 N N . GLY D 1 87 ? -5.321 33.329 27.332 1.00 51.16 687 GLY D N 1
ATOM 5259 C CA . GLY D 1 87 ? -5.021 32.151 26.532 1.00 51.55 687 GLY D CA 1
ATOM 5260 C C . GLY D 1 87 ? -3.697 32.227 25.802 1.00 51.86 687 GLY D C 1
ATOM 5261 O O . GLY D 1 87 ? -2.727 32.797 26.312 1.00 51.87 687 GLY D O 1
ATOM 5262 N N . ALA D 1 88 ? -3.644 31.654 24.604 1.00 52.14 688 ALA D N 1
ATOM 5263 C CA . ALA D 1 88 ? -2.409 31.672 23.836 1.00 52.48 688 ALA D CA 1
ATOM 5264 C C . ALA D 1 88 ? -2.597 32.267 22.446 1.00 52.67 688 ALA D C 1
ATOM 5265 O O . ALA D 1 88 ? -3.722 32.351 21.940 1.00 52.69 688 ALA D O 1
ATOM 5267 N N . PRO D 1 89 ? -1.491 32.684 21.807 1.00 52.90 689 PRO D N 1
ATOM 5268 C CA . PRO D 1 89 ? -1.575 33.268 20.468 1.00 53.12 689 PRO D CA 1
ATOM 5269 C C . PRO D 1 89 ? -1.611 32.180 19.407 1.00 53.39 689 PRO D C 1
ATOM 5270 O O . PRO D 1 89 ? -0.909 31.169 19.522 1.00 53.32 689 PRO D O 1
ATOM 5274 N N . LYS D 1 90 ? -2.439 32.391 18.385 1.00 53.71 690 LYS D N 1
ATOM 5275 C CA . LYS D 1 90 ? -2.576 31.437 17.287 1.00 54.02 690 LYS D CA 1
ATOM 5276 C C . LYS D 1 90 ? -1.915 31.996 16.026 1.00 54.25 690 LYS D C 1
ATOM 5277 O O . LYS D 1 90 ? -1.207 33.009 16.079 1.00 54.27 690 LYS D O 1
ATOM 5283 N N . GLY D 1 91 ? -2.136 31.327 14.897 1.00 54.45 691 GLY D N 1
ATOM 5284 C CA . GLY D 1 91 ? -1.570 31.775 13.635 1.00 54.78 691 GLY D CA 1
ATOM 5285 C C . GLY D 1 91 ? -0.062 31.959 13.587 1.00 54.99 691 GLY D C 1
ATOM 5286 O O . GLY D 1 91 ? 0.677 31.380 14.391 1.00 55.04 691 GLY D O 1
ATOM 5287 N N . LYS D 1 92 ? 0.391 32.772 12.633 1.00 55.23 692 LYS D N 1
ATOM 5288 C CA . LYS D 1 92 ? 1.816 33.054 12.451 1.00 55.49 692 LYS D CA 1
ATOM 5289 C C . LYS D 1 92 ? 2.439 33.680 13.702 1.00 55.62 692 LYS D C 1
ATOM 5290 O O . LYS D 1 92 ? 3.618 33.450 14.000 1.00 55.63 692 LYS D O 1
ATOM 5296 N N . LEU D 1 93 ? 1.655 34.479 14.423 1.00 55.85 693 LEU D N 1
ATOM 5297 C CA . LEU D 1 93 ? 2.148 35.116 15.644 1.00 56.03 693 LEU D CA 1
ATOM 5298 C C . LEU D 1 93 ? 2.606 33.999 16.576 1.00 56.23 693 LEU D C 1
ATOM 5299 O O . LEU D 1 93 ? 3.771 33.947 16.976 1.00 56.24 693 LEU D O 1
ATOM 5304 N N . GLY D 1 94 ? 1.690 33.089 16.894 1.00 56.47 694 GLY D N 1
ATOM 5305 C CA . GLY D 1 94 ? 2.028 31.974 17.761 1.00 56.75 694 GLY D CA 1
ATOM 5306 C C . GLY D 1 94 ? 3.168 31.157 17.180 1.00 56.98 694 GLY D C 1
ATOM 5307 O O . GLY D 1 94 ? 4.044 30.675 17.902 1.00 56.95 694 GLY D O 1
ATOM 5308 N N . GLU D 1 95 ? 3.162 31.008 15.861 1.00 57.25 695 GLU D N 1
ATOM 5309 C CA . GLU D 1 95 ? 4.198 30.249 15.176 1.00 57.50 695 GLU D CA 1
ATOM 5310 C C . GLU D 1 95 ? 5.565 30.921 15.309 1.00 57.62 695 GLU D C 1
ATOM 5311 O O . GLU D 1 95 ? 6.566 30.267 15.616 1.00 57.65 695 GLU D O 1
ATOM 5317 N N . ALA D 1 96 ? 5.608 32.229 15.073 1.00 57.80 696 ALA D N 1
ATOM 5318 C CA . ALA D 1 96 ? 6.856 32.973 15.172 1.00 57.93 696 ALA D CA 1
ATOM 5319 C C . ALA D 1 96 ? 7.382 32.925 16.603 1.00 58.04 696 ALA D C 1
ATOM 5320 O O . ALA D 1 96 ? 8.567 32.678 16.835 1.00 58.06 696 ALA D O 1
ATOM 5322 N N . ILE D 1 97 ? 6.487 33.138 17.562 1.00 58.19 697 ILE D N 1
ATOM 5323 C CA . ILE D 1 97 ? 6.867 33.131 18.969 1.00 58.36 697 ILE D CA 1
ATOM 5324 C C . ILE D 1 97 ? 7.517 31.815 19.404 1.00 58.47 697 ILE D C 1
ATOM 5325 O O . ILE D 1 97 ? 8.542 31.815 20.093 1.00 58.51 697 ILE D O 1
ATOM 5330 N N . ASP D 1 98 ? 6.928 30.695 18.999 1.00 58.57 698 ASP D N 1
ATOM 5331 C CA . ASP D 1 98 ? 7.468 29.394 19.372 1.00 58.66 698 ASP D CA 1
ATOM 5332 C C . ASP D 1 98 ? 8.767 29.147 18.612 1.00 58.68 698 ASP D C 1
ATOM 5333 O O . ASP D 1 98 ? 9.764 28.693 19.183 1.00 58.68 698 ASP D O 1
ATOM 5338 N N . LYS D 1 99 ? 8.757 29.459 17.321 1.00 58.66 699 LYS D N 1
ATOM 5339 C CA . LYS D 1 99 ? 9.946 29.267 16.509 1.00 58.71 699 LYS D CA 1
ATOM 5340 C C . LYS D 1 99 ? 11.100 30.122 17.009 1.00 58.65 699 LYS D C 1
ATOM 5341 O O . LYS D 1 99 ? 12.262 29.763 16.834 1.00 58.68 699 LYS D O 1
ATOM 5347 N N . GLN D 1 100 ? 10.791 31.251 17.639 1.00 58.60 700 GLN D N 1
ATOM 5348 C CA . GLN D 1 100 ? 11.851 32.129 18.125 1.00 58.45 700 GLN D CA 1
ATOM 5349 C C . GLN D 1 100 ? 12.106 32.039 19.627 1.00 58.31 700 GLN D C 1
ATOM 5350 O O . GLN D 1 100 ? 13.201 32.339 20.093 1.00 58.32 700 GLN D O 1
ATOM 5356 N N . PHE D 1 101 ? 11.108 31.610 20.386 1.00 58.08 701 PHE D N 1
ATOM 5357 C CA . PHE D 1 101 ? 11.279 31.506 21.825 1.00 57.88 701 PHE D CA 1
ATOM 5358 C C . PHE D 1 101 ? 11.151 30.087 22.352 1.00 57.74 701 PHE D C 1
ATOM 5359 O O . PHE D 1 101 ? 11.325 29.851 23.549 1.00 57.72 701 PHE D O 1
ATOM 5367 N N . GLY D 1 102 ? 10.845 29.147 21.459 1.00 57.61 702 GLY D N 1
ATOM 5368 C CA . GLY D 1 102 ? 10.695 27.753 21.854 1.00 57.35 702 GLY D CA 1
ATOM 5369 C C . GLY D 1 102 ? 9.274 27.421 22.278 1.00 57.17 702 GLY D C 1
ATOM 5370 O O . GLY D 1 102 ? 8.669 26.444 21.813 1.00 57.15 702 GLY D O 1
ATOM 5371 N N . SER D 1 103 ? 8.733 28.250 23.163 1.00 56.90 703 SER D N 1
ATOM 5372 C CA . SER D 1 103 ? 7.393 28.052 23.667 1.00 56.58 703 SER D CA 1
ATOM 5373 C C . SER D 1 103 ? 6.802 29.390 24.092 1.00 56.38 703 SER D C 1
ATOM 5374 O O . SER D 1 103 ? 7.529 30.367 24.278 1.00 56.41 703 SER D O 1
ATOM 5377 N N . PHE D 1 104 ? 5.482 29.419 24.248 1.00 56.03 704 PHE D N 1
ATOM 5378 C CA . PHE D 1 104 ? 4.785 30.622 24.669 1.00 55.62 704 PHE D CA 1
ATOM 5379 C C . PHE D 1 104 ? 5.149 30.951 26.111 1.00 55.41 704 PHE D C 1
ATOM 5380 O O . PHE D 1 104 ? 5.321 32.117 26.465 1.00 55.36 704 PHE D O 1
ATOM 5388 N N . GLU D 1 105 ? 5.270 29.920 26.940 1.00 55.12 705 GLU D N 1
ATOM 5389 C CA . GLU D 1 105 ? 5.608 30.120 28.343 1.00 54.87 705 GLU D CA 1
ATOM 5390 C C . GLU D 1 105 ? 7.037 30.595 28.527 1.00 54.58 705 GLU D C 1
ATOM 5391 O O . GLU D 1 105 ? 7.302 31.462 29.359 1.00 54.54 705 GLU D O 1
ATOM 5397 N N . LYS D 1 106 ? 7.957 30.021 27.759 1.00 54.20 706 LYS D N 1
ATOM 5398 C CA . LYS D 1 106 ? 9.355 30.410 27.860 1.00 53.77 706 LYS D CA 1
ATOM 5399 C C . LYS D 1 106 ? 9.498 31.897 27.511 1.00 53.38 706 LYS D C 1
ATOM 5400 O O . LYS D 1 106 ? 10.260 32.628 28.163 1.00 53.39 706 LYS D O 1
ATOM 5406 N N . PHE D 1 107 ? 8.760 32.344 26.497 1.00 52.86 707 PHE D N 1
ATOM 5407 C CA . PHE D 1 107 ? 8.801 33.747 26.096 1.00 52.28 707 PHE D CA 1
ATOM 5408 C C . PHE D 1 107 ? 8.205 34.621 27.210 1.00 51.95 707 PHE D C 1
ATOM 5409 O O . PHE D 1 107 ? 8.802 35.619 27.616 1.00 51.83 707 PHE D O 1
ATOM 5417 N N . LYS D 1 108 ? 7.025 34.242 27.695 1.00 51.49 708 LYS D N 1
ATOM 5418 C CA . LYS D 1 108 ? 6.367 34.979 28.771 1.00 51.02 708 LYS D CA 1
ATOM 5419 C C . LYS D 1 108 ? 7.319 35.147 29.958 1.00 50.73 708 LYS D C 1
ATOM 5420 O O . LYS D 1 108 ? 7.309 36.173 30.639 1.00 50.61 708 LYS D O 1
ATOM 5426 N N . GLU D 1 109 ? 8.147 34.134 30.191 1.00 50.37 709 GLU D N 1
ATOM 5427 C CA . GLU D 1 109 ? 9.117 34.158 31.286 1.00 49.97 709 GLU D CA 1
ATOM 5428 C C . GLU D 1 109 ? 10.146 35.261 31.107 1.00 49.48 709 GLU D C 1
ATOM 5429 O O . GLU D 1 109 ? 10.453 36.006 32.049 1.00 49.47 709 GLU D O 1
ATOM 5435 N N . GLU D 1 110 ? 10.689 35.368 29.900 1.00 48.78 710 GLU D N 1
ATOM 5436 C CA . GLU D 1 110 ? 11.681 36.393 29.648 1.00 48.07 710 GLU D CA 1
ATOM 5437 C C . GLU D 1 110 ? 11.075 37.771 29.384 1.00 47.40 710 GLU D C 1
ATOM 5438 O O . GLU D 1 110 ? 11.788 38.778 29.385 1.00 47.39 710 GLU D O 1
ATOM 5444 N N . PHE D 1 111 ? 9.766 37.817 29.139 1.00 46.50 711 PHE D N 1
ATOM 5445 C CA . PHE D 1 111 ? 9.080 39.087 28.958 1.00 45.47 711 PHE D CA 1
ATOM 5446 C C . PHE D 1 111 ? 8.915 39.572 30.400 1.00 44.80 711 PHE D C 1
ATOM 5447 O O . PHE D 1 111 ? 9.205 40.725 30.712 1.00 44.63 711 PHE D O 1
ATOM 5455 N N . ASN D 1 112 ? 8.498 38.665 31.285 1.00 43.95 712 ASN D N 1
ATOM 5456 C CA . ASN D 1 112 ? 8.308 39.001 32.695 1.00 43.26 712 ASN D CA 1
ATOM 5457 C C . ASN D 1 112 ? 9.593 39.618 33.270 1.00 42.80 712 ASN D C 1
ATOM 5458 O O . ASN D 1 112 ? 9.556 40.688 33.885 1.00 42.83 712 ASN D O 1
ATOM 5463 N N . THR D 1 113 ? 10.727 38.948 33.062 1.00 42.23 713 THR D N 1
ATOM 5464 C CA . THR D 1 113 ? 12.008 39.418 33.589 1.00 41.58 713 THR D CA 1
ATOM 5465 C C . THR D 1 113 ? 12.421 40.754 33.021 1.00 41.00 713 THR D C 1
ATOM 5466 O O . THR D 1 113 ? 13.007 41.588 33.718 1.00 41.01 713 THR D O 1
ATOM 5470 N N . ALA D 1 114 ? 12.140 40.951 31.746 1.00 40.25 714 ALA D N 1
ATOM 5471 C CA . ALA D 1 114 ? 12.472 42.210 31.111 1.00 39.49 714 ALA D CA 1
ATOM 5472 C C . ALA D 1 114 ? 11.805 43.337 31.917 1.00 38.91 714 ALA D C 1
ATOM 5473 O O . ALA D 1 114 ? 12.443 44.329 32.306 1.00 38.77 714 ALA D O 1
ATOM 5475 N N . GLY D 1 115 ? 10.517 43.140 32.179 1.00 38.23 715 GLY D N 1
ATOM 5476 C CA . GLY D 1 115 ? 9.720 44.114 32.906 1.00 37.25 715 GLY D CA 1
ATOM 5477 C C . GLY D 1 115 ? 10.115 44.339 34.342 1.00 36.64 715 GLY D C 1
ATOM 5478 O O . GLY D 1 115 ? 10.036 45.471 34.836 1.00 36.54 715 GLY D O 1
ATOM 5479 N N . THR D 1 116 ? 10.537 43.284 35.019 1.00 35.90 716 THR D N 1
ATOM 5480 C CA . THR D 1 116 ? 10.938 43.429 36.400 1.00 35.43 716 THR D CA 1
ATOM 5481 C C . THR D 1 116 ? 12.315 44.087 36.479 1.00 35.02 716 THR D C 1
ATOM 5482 O O . THR D 1 116 ? 12.639 44.723 37.469 1.00 34.78 716 THR D O 1
ATOM 5486 N N . THR D 1 117 ? 13.119 43.935 35.428 1.00 34.32 717 THR D N 1
ATOM 5487 C CA . THR D 1 117 ? 14.460 44.524 35.438 1.00 33.88 717 THR D CA 1
ATOM 5488 C C . THR D 1 117 ? 14.544 45.982 35.001 1.00 33.27 717 THR D C 1
ATOM 5489 O O . THR D 1 117 ? 15.553 46.640 35.256 1.00 33.26 717 THR D O 1
ATOM 5493 N N . LEU D 1 118 ? 13.512 46.493 34.340 1.00 32.54 718 LEU D N 1
ATOM 5494 C CA . LEU D 1 118 ? 13.536 47.874 33.883 1.00 31.90 718 LEU D CA 1
ATOM 5495 C C . LEU D 1 118 ? 13.523 48.785 35.109 1.00 31.51 718 LEU D C 1
ATOM 5496 O O . LEU D 1 118 ? 12.598 48.722 35.909 1.00 31.44 718 LEU D O 1
ATOM 5501 N N . PHE D 1 119 ? 14.544 49.630 35.264 1.00 30.93 719 PHE D N 1
ATOM 5502 C CA . PHE D 1 119 ? 14.597 50.518 36.428 1.00 30.39 719 PHE D CA 1
ATOM 5503 C C . PHE D 1 119 ? 13.904 51.858 36.165 1.00 30.14 719 PHE D C 1
ATOM 5504 O O . PHE D 1 119 ? 14.209 52.547 35.193 1.00 30.27 719 PHE D O 1
ATOM 5512 N N . GLY D 1 120 ? 12.998 52.240 37.058 1.00 29.65 720 GLY D N 1
ATOM 5513 C CA . GLY D 1 120 ? 12.284 53.492 36.883 1.00 29.15 720 GLY D CA 1
ATOM 5514 C C . GLY D 1 120 ? 10.977 53.260 36.157 1.00 29.03 720 GLY D C 1
ATOM 5515 O O . GLY D 1 120 ? 10.406 52.182 36.289 1.00 28.80 720 GLY D O 1
ATOM 5516 N N . SER D 1 121 ? 10.514 54.255 35.408 1.00 28.70 721 SER D N 1
ATOM 5517 C CA . SER D 1 121 ? 9.274 54.170 34.663 1.00 28.77 721 SER D CA 1
ATOM 5518 C C . SER D 1 121 ? 9.587 53.714 33.260 1.00 29.15 721 SER D C 1
ATOM 5519 O O . SER D 1 121 ? 10.681 53.967 32.755 1.00 29.04 721 SER D O 1
ATOM 5522 N N . GLY D 1 122 ? 8.640 53.035 32.624 1.00 29.67 722 GLY D N 1
ATOM 5523 C CA . GLY D 1 122 ? 8.884 52.603 31.267 1.00 30.40 722 GLY D CA 1
ATOM 5524 C C . GLY D 1 122 ? 7.964 51.509 30.791 1.00 31.14 722 GLY D C 1
ATOM 5525 O O . GLY D 1 122 ? 6.982 51.185 31.459 1.00 30.73 722 GLY D O 1
ATOM 5526 N N . TRP D 1 123 ? 8.333 50.928 29.647 1.00 31.80 723 TRP D N 1
ATOM 5527 C CA . TRP D 1 123 ? 7.535 49.879 29.022 1.00 32.80 723 TRP D CA 1
ATOM 5528 C C . TRP D 1 123 ? 8.399 48.723 28.518 1.00 33.60 723 TRP D C 1
ATOM 5529 O O . TRP D 1 123 ? 9.587 48.880 28.238 1.00 33.44 723 TRP D O 1
ATOM 5540 N N . VAL D 1 124 ? 7.785 47.549 28.410 1.00 34.63 724 VAL D N 1
ATOM 5541 C CA . VAL D 1 124 ? 8.473 46.391 27.838 1.00 35.64 724 VAL D CA 1
ATOM 5542 C C . VAL D 1 124 ? 7.567 46.069 26.654 1.00 36.32 724 VAL D C 1
ATOM 5543 O O . VAL D 1 124 ? 6.365 45.908 26.818 1.00 36.31 724 VAL D O 1
ATOM 5547 N N . TRP D 1 125 ? 8.140 46.052 25.448 1.00 37.30 725 TRP D N 1
ATOM 5548 C CA . TRP D 1 125 ? 7.369 45.793 24.219 1.00 38.25 725 TRP D CA 1
ATOM 5549 C C . TRP D 1 125 ? 7.809 44.575 23.421 1.00 38.99 725 TRP D C 1
ATOM 5550 O O . TRP D 1 125 ? 9.007 44.342 23.258 1.00 39.13 725 TRP D O 1
ATOM 5561 N N . LEU D 1 126 ? 6.836 43.802 22.936 1.00 39.83 726 LEU D N 1
ATOM 5562 C CA . LEU D 1 126 ? 7.145 42.667 22.066 1.00 40.62 726 LEU D CA 1
ATOM 5563 C C . LEU D 1 126 ? 7.085 43.326 20.695 1.00 41.13 726 LEU D C 1
ATOM 5564 O O . LEU D 1 126 ? 6.078 43.958 20.354 1.00 41.14 726 LEU D O 1
ATOM 5569 N N . ALA D 1 127 ? 8.154 43.207 19.907 1.00 41.92 727 ALA D N 1
ATOM 5570 C CA . ALA D 1 127 ? 8.152 43.851 18.596 1.00 42.74 727 ALA D CA 1
ATOM 5571 C C . ALA D 1 127 ? 8.653 43.001 17.429 1.00 43.34 727 ALA D C 1
ATOM 5572 O O . ALA D 1 127 ? 9.413 42.036 17.609 1.00 43.30 727 ALA D O 1
ATOM 5574 N N . SER D 1 128 ? 8.231 43.398 16.231 1.00 44.09 728 SER D N 1
ATOM 5575 C CA . SER D 1 128 ? 8.613 42.713 14.998 1.00 45.00 728 SER D CA 1
ATOM 5576 C C . SER D 1 128 ? 9.191 43.654 13.950 1.00 45.54 728 SER D C 1
ATOM 5577 O O . SER D 1 128 ? 8.789 44.816 13.846 1.00 45.64 728 SER D O 1
ATOM 5580 N N . ASP D 1 129 ? 10.147 43.158 13.171 1.00 46.25 729 ASP D N 1
ATOM 5581 C CA . ASP D 1 129 ? 10.713 43.979 12.105 1.00 46.91 729 ASP D CA 1
ATOM 5582 C C . ASP D 1 129 ? 9.930 43.644 10.839 1.00 47.27 729 ASP D C 1
ATOM 5583 O O . ASP D 1 129 ? 8.953 42.892 10.896 1.00 47.38 729 ASP D O 1
ATOM 5588 N N . ALA D 1 130 ? 10.344 44.201 9.708 1.00 47.62 730 ALA D N 1
ATOM 5589 C CA . ALA D 1 130 ? 9.653 43.960 8.448 1.00 47.99 730 ALA D CA 1
ATOM 5590 C C . ALA D 1 130 ? 9.684 42.479 8.061 1.00 48.21 730 ALA D C 1
ATOM 5591 O O . ALA D 1 130 ? 8.731 41.967 7.475 1.00 48.26 730 ALA D O 1
ATOM 5593 N N . ASN D 1 131 ? 10.784 41.802 8.381 1.00 48.46 731 ASN D N 1
ATOM 5594 C CA . ASN D 1 131 ? 10.929 40.385 8.067 1.00 48.80 731 ASN D CA 1
ATOM 5595 C C . ASN D 1 131 ? 10.195 39.510 9.089 1.00 48.90 731 ASN D C 1
ATOM 5596 O O . ASN D 1 131 ? 10.249 38.270 9.014 1.00 48.99 731 ASN D O 1
ATOM 5601 N N . GLY D 1 132 ? 9.527 40.153 10.048 1.00 48.92 732 GLY D N 1
ATOM 5602 C CA . GLY D 1 132 ? 8.798 39.419 11.072 1.00 48.89 732 GLY D CA 1
ATOM 5603 C C . GLY D 1 132 ? 9.638 38.942 12.250 1.00 48.90 732 GLY D C 1
ATOM 5604 O O . GLY D 1 132 ? 9.107 38.340 13.186 1.00 48.89 732 GLY D O 1
ATOM 5605 N N . LYS D 1 133 ? 10.946 39.183 12.209 1.00 48.87 733 LYS D N 1
ATOM 5606 C CA . LYS D 1 133 ? 11.820 38.767 13.307 1.00 48.88 733 LYS D CA 1
ATOM 5607 C C . LYS D 1 133 ? 11.411 39.537 14.569 1.00 48.82 733 LYS D C 1
ATOM 5608 O O . LYS D 1 133 ? 11.490 40.764 14.599 1.00 48.82 733 LYS D O 1
ATOM 5614 N N . LEU D 1 134 ? 10.981 38.812 15.603 1.00 48.68 734 LEU D N 1
ATOM 5615 C CA . LEU D 1 134 ? 10.534 39.431 16.851 1.00 48.52 734 LEU D CA 1
ATOM 5616 C C . LEU D 1 134 ? 11.642 39.787 17.838 1.00 48.38 734 LEU D C 1
ATOM 5617 O O . LEU D 1 134 ? 12.730 39.199 17.831 1.00 48.36 734 LEU D O 1
ATOM 5622 N N . SER D 1 135 ? 11.337 40.759 18.696 1.00 48.19 735 SER D N 1
ATOM 5623 C CA . SER D 1 135 ? 12.269 41.230 19.708 1.00 47.94 735 SER D CA 1
ATOM 5624 C C . SER D 1 135 ? 11.493 41.710 20.936 1.00 47.72 735 SER D C 1
ATOM 5625 O O . SER D 1 135 ? 10.326 42.077 20.841 1.00 47.78 735 SER D O 1
ATOM 5628 N N . ILE D 1 136 ? 12.144 41.678 22.088 1.00 47.44 736 ILE D N 1
ATOM 5629 C CA . ILE D 1 136 ? 11.537 42.174 23.309 1.00 47.13 736 ILE D CA 1
ATOM 5630 C C . ILE D 1 136 ? 12.344 43.438 23.561 1.00 46.93 736 ILE D C 1
ATOM 5631 O O . ILE D 1 136 ? 13.553 43.366 23.810 1.00 46.96 736 ILE D O 1
ATOM 5636 N N . GLU D 1 137 ? 11.681 44.588 23.464 1.00 46.66 737 GLU D N 1
ATOM 5637 C CA . GLU D 1 137 ? 12.343 45.877 23.648 1.00 46.31 737 GLU D CA 1
ATOM 5638 C C . GLU D 1 137 ? 12.008 46.558 24.982 1.00 45.94 737 GLU D C 1
ATOM 5639 O O . GLU D 1 137 ? 10.837 46.656 25.356 1.00 45.87 737 GLU D O 1
ATOM 5645 N N . LYS D 1 138 ? 13.045 47.005 25.691 1.00 45.41 738 LYS D N 1
ATOM 5646 C CA . LYS D 1 138 ? 12.895 47.711 26.958 1.00 44.96 738 LYS D CA 1
ATOM 5647 C C . LYS D 1 138 ? 12.907 49.207 26.627 1.00 44.48 738 LYS D C 1
ATOM 5648 O O . LYS D 1 138 ? 13.874 49.716 26.057 1.00 44.53 738 LYS D O 1
ATOM 5654 N N . GLU D 1 139 ? 11.838 49.907 26.978 1.00 43.71 739 GLU D N 1
ATOM 5655 C CA . GLU D 1 139 ? 11.725 51.328 26.682 1.00 42.99 739 GLU D CA 1
ATOM 5656 C C . GLU D 1 139 ? 11.573 52.209 27.917 1.00 42.30 739 GLU D C 1
ATOM 5657 O O . GLU D 1 139 ? 10.504 52.252 28.515 1.00 42.12 739 GLU D O 1
ATOM 5663 N N . PRO D 1 140 ? 12.639 52.927 28.308 1.00 41.68 740 PRO D N 1
ATOM 5664 C CA . PRO D 1 140 ? 12.496 53.787 29.488 1.00 41.08 740 PRO D CA 1
ATOM 5665 C C . PRO D 1 140 ? 11.475 54.882 29.222 1.00 40.48 740 PRO D C 1
ATOM 5666 O O . PRO D 1 140 ? 11.279 55.308 28.088 1.00 40.28 740 PRO D O 1
ATOM 5670 N N . ASN D 1 141 ? 10.833 55.341 30.288 1.00 39.92 741 ASN D N 1
ATOM 5671 C CA . ASN D 1 141 ? 9.820 56.388 30.230 1.00 39.48 741 ASN D CA 1
ATOM 5672 C C . ASN D 1 141 ? 8.774 56.278 29.117 1.00 39.39 741 ASN D C 1
ATOM 5673 O O . ASN D 1 141 ? 7.895 55.417 29.179 1.00 39.26 741 ASN D O 1
ATOM 5678 N N . ALA D 1 142 ? 8.850 57.136 28.106 1.00 39.26 742 ALA D N 1
ATOM 5679 C CA . ALA D 1 142 ? 7.867 57.106 27.030 1.00 39.29 742 ALA D CA 1
ATOM 5680 C C . ALA D 1 142 ? 8.290 56.324 25.777 1.00 39.32 742 ALA D C 1
ATOM 5681 O O . ALA D 1 142 ? 7.575 56.328 24.792 1.00 39.23 742 ALA D O 1
ATOM 5683 N N . GLY D 1 143 ? 9.442 55.663 25.832 1.00 39.52 743 GLY D N 1
ATOM 5684 C CA . GLY D 1 143 ? 9.947 54.922 24.685 1.00 39.76 743 GLY D CA 1
ATOM 5685 C C . GLY D 1 143 ? 9.056 53.874 24.043 1.00 39.90 743 GLY D C 1
ATOM 5686 O O . GLY D 1 143 ? 8.212 53.261 24.700 1.00 39.67 743 GLY D O 1
ATOM 5687 N N . ASN D 1 144 ? 9.257 53.676 22.739 1.00 40.20 744 ASN D N 1
ATOM 5688 C CA . ASN D 1 144 ? 8.517 52.683 21.969 1.00 40.63 744 ASN D CA 1
ATOM 5689 C C . ASN D 1 144 ? 9.356 52.159 20.791 1.00 41.10 744 ASN D C 1
ATOM 5690 O O . ASN D 1 144 ? 10.163 52.891 20.216 1.00 40.96 744 ASN D O 1
ATOM 5695 N N . PRO D 1 145 ? 9.188 50.870 20.438 1.00 41.54 745 PRO D N 1
ATOM 5696 C CA . PRO D 1 145 ? 9.927 50.249 19.329 1.00 41.98 745 PRO D CA 1
ATOM 5697 C C . PRO D 1 145 ? 9.907 51.027 17.999 1.00 42.38 745 PRO D C 1
ATOM 5698 O O . PRO D 1 145 ? 10.901 51.016 17.258 1.00 42.50 745 PRO D O 1
ATOM 5702 N N . VAL D 1 146 ? 8.787 51.679 17.694 1.00 42.69 746 VAL D N 1
ATOM 5703 C CA . VAL D 1 146 ? 8.655 52.463 16.464 1.00 43.14 746 VAL D CA 1
ATOM 5704 C C . VAL D 1 146 ? 9.847 53.422 16.242 1.00 43.48 746 VAL D C 1
ATOM 5705 O O . VAL D 1 146 ? 10.219 53.733 15.107 1.00 43.48 746 VAL D O 1
ATOM 5709 N N . ARG D 1 147 ? 10.439 53.890 17.336 1.00 43.88 747 ARG D N 1
ATOM 5710 C CA . ARG D 1 147 ? 11.573 54.808 17.262 1.00 44.26 747 ARG D CA 1
ATOM 5711 C C . ARG D 1 147 ? 12.757 54.175 16.517 1.00 44.52 747 ARG D C 1
ATOM 5712 O O . ARG D 1 147 ? 13.522 54.869 15.852 1.00 44.62 747 ARG D O 1
ATOM 5720 N N . LYS D 1 148 ? 12.902 52.862 16.633 1.00 44.77 748 LYS D N 1
ATOM 5721 C CA . LYS D 1 148 ? 13.979 52.141 15.965 1.00 45.07 748 LYS D CA 1
ATOM 5722 C C . LYS D 1 148 ? 13.394 51.457 14.735 1.00 45.12 748 LYS D C 1
ATOM 5723 O O . LYS D 1 148 ? 13.898 50.415 14.279 1.00 45.22 748 LYS D O 1
ATOM 5729 N N . GLY D 1 149 ? 12.332 52.076 14.213 1.00 45.09 749 GLY D N 1
ATOM 5730 C CA . GLY D 1 149 ? 11.642 51.585 13.042 1.00 45.09 749 GLY D CA 1
ATOM 5731 C C . GLY D 1 149 ? 11.264 50.135 13.202 1.00 45.13 749 GLY D C 1
ATOM 5732 O O . GLY D 1 149 ? 11.743 49.283 12.446 1.00 45.37 749 GLY D O 1
ATOM 5733 N N . LEU D 1 150 ? 10.417 49.847 14.186 1.00 44.86 750 LEU D N 1
ATOM 5734 C CA . LEU D 1 150 ? 9.985 48.484 14.426 1.00 44.72 750 LEU D CA 1
ATOM 5735 C C . LEU D 1 150 ? 8.485 48.429 14.601 1.00 44.48 750 LEU D C 1
ATOM 5736 O O . LEU D 1 150 ? 7.815 49.454 14.611 1.00 44.63 750 LEU D O 1
ATOM 5741 N N . ASN D 1 151 ? 7.969 47.215 14.748 1.00 44.29 751 ASN D N 1
ATOM 5742 C CA . ASN D 1 151 ? 6.536 46.974 14.908 1.00 43.98 751 ASN D CA 1
ATOM 5743 C C . ASN D 1 151 ? 6.131 46.657 16.365 1.00 43.59 751 ASN D C 1
ATOM 5744 O O . ASN D 1 151 ? 6.564 45.647 16.919 1.00 43.72 751 ASN D O 1
ATOM 5749 N N . PRO D 1 152 ? 5.279 47.504 16.990 1.00 43.12 752 PRO D N 1
ATOM 5750 C CA . PRO D 1 152 ? 4.838 47.286 18.382 1.00 42.62 752 PRO D CA 1
ATOM 5751 C C . PRO D 1 152 ? 3.608 46.365 18.500 1.00 42.04 752 PRO D C 1
ATOM 5752 O O . PRO D 1 152 ? 2.472 46.790 18.252 1.00 41.93 752 PRO D O 1
ATOM 5756 N N . LEU D 1 153 ? 3.843 45.123 18.904 1.00 41.36 753 LEU D N 1
ATOM 5757 C CA . LEU D 1 153 ? 2.760 44.139 19.024 1.00 40.57 753 LEU D CA 1
ATOM 5758 C C . LEU D 1 153 ? 2.039 44.138 20.387 1.00 39.90 753 LEU D C 1
ATOM 5759 O O . LEU D 1 153 ? 0.810 44.252 20.454 1.00 39.75 753 LEU D O 1
ATOM 5764 N N . LEU D 1 154 ? 2.804 44.018 21.467 1.00 38.99 754 LEU D N 1
ATOM 5765 C CA . LEU D 1 154 ? 2.207 43.983 22.801 1.00 38.09 754 LEU D CA 1
ATOM 5766 C C . LEU D 1 154 ? 3.029 44.780 23.797 1.00 37.35 754 LEU D C 1
ATOM 5767 O O . LEU D 1 154 ? 4.215 44.497 23.986 1.00 37.35 754 LEU D O 1
ATOM 5772 N N . GLY D 1 155 ? 2.390 45.744 24.451 1.00 36.53 755 GLY D N 1
ATOM 5773 C CA . GLY D 1 155 ? 3.117 46.550 25.425 1.00 35.50 755 GLY D CA 1
ATOM 5774 C C . GLY D 1 155 ? 2.603 46.503 26.858 1.00 34.69 755 GLY D C 1
ATOM 5775 O O . GLY D 1 155 ? 1.404 46.672 27.109 1.00 34.87 755 GLY D O 1
ATOM 5776 N N . PHE D 1 156 ? 3.509 46.251 27.801 1.00 33.98 756 PHE D N 1
ATOM 5777 C CA . PHE D 1 156 ? 3.137 46.244 29.215 1.00 33.03 756 PHE D CA 1
ATOM 5778 C C . PHE D 1 156 ? 3.740 47.505 29.852 1.00 32.29 756 PHE D C 1
ATOM 5779 O O . PHE D 1 156 ? 4.930 47.766 29.744 1.00 32.37 756 PHE D O 1
ATOM 5787 N N . ASP D 1 157 ? 2.885 48.278 30.503 1.00 31.18 757 ASP D N 1
ATOM 5788 C CA . ASP D 1 157 ? 3.259 49.531 31.164 1.00 30.01 757 ASP D CA 1
ATOM 5789 C C . ASP D 1 157 ? 3.864 49.268 32.548 1.00 29.51 757 ASP D C 1
ATOM 5790 O O . ASP D 1 157 ? 3.175 48.687 33.395 1.00 29.26 757 ASP D O 1
ATOM 5795 N N . VAL D 1 158 ? 5.129 49.658 32.794 1.00 28.62 758 VAL D N 1
ATOM 5796 C CA . VAL D 1 158 ? 5.674 49.447 34.132 1.00 28.10 758 VAL D CA 1
ATOM 5797 C C . VAL D 1 158 ? 5.832 50.746 34.922 1.00 27.43 758 VAL D C 1
ATOM 5798 O O . VAL D 1 158 ? 6.515 50.785 35.946 1.00 27.26 758 VAL D O 1
ATOM 5802 N N . TRP D 1 159 ? 5.187 51.806 34.440 1.00 26.86 759 TRP D N 1
ATOM 5803 C CA . TRP D 1 159 ? 5.129 53.052 35.205 1.00 26.44 759 TRP D CA 1
ATOM 5804 C C . TRP D 1 159 ? 4.346 52.593 36.451 1.00 25.85 759 TRP D C 1
ATOM 5805 O O . TRP D 1 159 ? 3.407 51.793 36.323 1.00 25.99 759 TRP D O 1
ATOM 5816 N N . GLU D 1 160 ? 4.703 53.074 37.640 1.00 25.07 760 GLU D N 1
ATOM 5817 C CA . GLU D 1 160 ? 4.007 52.604 38.846 1.00 24.93 760 GLU D CA 1
ATOM 5818 C C . GLU D 1 160 ? 2.499 52.890 38.860 1.00 24.79 760 GLU D C 1
ATOM 5819 O O . GLU D 1 160 ? 1.720 52.118 39.465 1.00 24.62 760 GLU D O 1
ATOM 5825 N N . HIS D 1 161 ? 2.058 53.925 38.147 1.00 24.61 761 HIS D N 1
ATOM 5826 C CA . HIS D 1 161 ? 0.618 54.226 38.162 1.00 24.80 761 HIS D CA 1
ATOM 5827 C C . HIS D 1 161 ? -0.218 53.117 37.528 1.00 24.84 761 HIS D C 1
ATOM 5828 O O . HIS D 1 161 ? -1.443 53.027 37.754 1.00 24.68 761 HIS D O 1
ATOM 5835 N N . ALA D 1 162 ? 0.433 52.258 36.755 1.00 24.52 762 ALA D N 1
ATOM 5836 C CA . ALA D 1 162 ? -0.292 51.177 36.083 1.00 24.68 762 ALA D CA 1
ATOM 5837 C C . ALA D 1 162 ? -0.702 50.063 37.022 1.00 24.47 762 ALA D C 1
ATOM 5838 O O . ALA D 1 162 ? -1.633 49.303 36.717 1.00 24.63 762 ALA D O 1
ATOM 5840 N N . TYR D 1 163 ? -0.022 49.945 38.161 1.00 24.15 763 TYR D N 1
ATOM 5841 C CA . TYR D 1 163 ? -0.321 48.834 39.063 1.00 23.76 763 TYR D CA 1
ATOM 5842 C C . TYR D 1 163 ? -0.271 49.174 40.554 1.00 23.54 763 TYR D C 1
ATOM 5843 O O . TYR D 1 163 ? -0.624 48.347 41.391 1.00 23.54 763 TYR D O 1
ATOM 5852 N N . TYR D 1 164 ? 0.119 50.389 40.911 1.00 23.48 764 TYR D N 1
ATOM 5853 C CA . TYR D 1 164 ? 0.305 50.666 42.330 1.00 23.22 764 TYR D CA 1
ATOM 5854 C C . TYR D 1 164 ? -0.881 50.548 43.269 1.00 23.61 764 TYR D C 1
ATOM 5855 O O . TYR D 1 164 ? -0.720 50.030 44.379 1.00 23.59 764 TYR D O 1
ATOM 5864 N N . LEU D 1 165 ? -2.064 50.978 42.831 1.00 24.20 765 LEU D N 1
ATOM 5865 C CA . LEU D 1 165 ? -3.232 50.914 43.723 1.00 24.92 765 LEU D CA 1
ATOM 5866 C C . LEU D 1 165 ? -3.566 49.478 44.171 1.00 25.25 765 LEU D C 1
ATOM 5867 O O . LEU D 1 165 ? -4.018 49.265 45.298 1.00 25.58 765 LEU D O 1
ATOM 5872 N N . THR D 1 166 ? -3.304 48.498 43.312 1.00 25.68 766 THR D N 1
ATOM 5873 C CA . THR D 1 166 ? -3.593 47.091 43.614 1.00 25.88 766 THR D CA 1
ATOM 5874 C C . THR D 1 166 ? -2.387 46.278 44.077 1.00 25.96 766 THR D C 1
ATOM 5875 O O . THR D 1 166 ? -2.480 45.479 45.015 1.00 25.86 766 THR D O 1
ATOM 5879 N N . TYR D 1 167 ? -1.245 46.493 43.427 1.00 25.82 767 TYR D N 1
ATOM 5880 C CA . TYR D 1 167 ? -0.041 45.705 43.716 1.00 25.79 767 TYR D CA 1
ATOM 5881 C C . TYR D 1 167 ? 1.037 46.371 44.553 1.00 25.81 767 TYR D C 1
ATOM 5882 O O . TYR D 1 167 ? 1.930 45.691 45.066 1.00 25.69 767 TYR D O 1
ATOM 5891 N N . GLN D 1 168 ? 0.947 47.684 44.689 1.00 25.64 768 GLN D N 1
ATOM 5892 C CA . GLN D 1 168 ? 1.985 48.463 45.341 1.00 25.76 768 GLN D CA 1
ATOM 5893 C C . GLN D 1 168 ? 3.331 48.060 44.739 1.00 25.90 768 GLN D C 1
ATOM 5894 O O . GLN D 1 168 ? 3.466 48.050 43.522 1.00 25.66 768 GLN D O 1
ATOM 5900 N N . ASN D 1 169 ? 4.316 47.703 45.568 1.00 26.21 769 ASN D N 1
ATOM 5901 C CA . ASN D 1 169 ? 5.645 47.367 45.038 1.00 26.61 769 ASN D CA 1
ATOM 5902 C C . ASN D 1 169 ? 5.779 46.047 44.266 1.00 26.97 769 ASN D C 1
ATOM 5903 O O . ASN D 1 169 ? 6.853 45.759 43.695 1.00 27.00 769 ASN D O 1
ATOM 5908 N N . ARG D 1 170 ? 4.712 45.239 44.239 1.00 27.07 770 ARG D N 1
ATOM 5909 C CA . ARG D 1 170 ? 4.769 43.933 43.586 1.00 27.73 770 ARG D CA 1
ATOM 5910 C C . ARG D 1 170 ? 4.607 43.938 42.067 1.00 27.83 770 ARG D C 1
ATOM 5911 O O . ARG D 1 170 ? 3.671 43.327 41.516 1.00 27.71 770 ARG D O 1
ATOM 5919 N N . ARG D 1 171 ? 5.533 44.608 41.388 1.00 27.95 771 ARG D N 1
ATOM 5920 C CA . ARG D 1 171 ? 5.479 44.689 39.946 1.00 28.17 771 ARG D CA 1
ATOM 5921 C C . ARG D 1 171 ? 5.505 43.316 39.282 1.00 28.53 771 ARG D C 1
ATOM 5922 O O . ARG D 1 171 ? 4.735 43.057 38.347 1.00 28.63 771 ARG D O 1
ATOM 5930 N N . ALA D 1 172 ? 6.368 42.430 39.770 1.00 28.82 772 ALA D N 1
ATOM 5931 C CA . ALA D 1 172 ? 6.479 41.088 39.178 1.00 29.24 772 ALA D CA 1
ATOM 5932 C C . ALA D 1 172 ? 5.131 40.364 39.159 1.00 29.44 772 ALA D C 1
ATOM 5933 O O . ALA D 1 172 ? 4.754 39.778 38.129 1.00 29.82 772 ALA D O 1
ATOM 5935 N N . ASP D 1 173 ? 4.395 40.430 40.266 1.00 29.57 773 ASP D N 1
ATOM 5936 C CA . ASP D 1 173 ? 3.088 39.788 40.336 1.00 29.66 773 ASP D CA 1
ATOM 5937 C C . ASP D 1 173 ? 2.159 40.385 39.292 1.00 29.51 773 ASP D C 1
ATOM 5938 O O . ASP D 1 173 ? 1.401 39.676 38.637 1.00 29.48 773 ASP D O 1
ATOM 5943 N N . HIS D 1 174 ? 2.201 41.702 39.147 1.00 29.18 774 HIS D N 1
ATOM 5944 C CA . HIS D 1 174 ? 1.349 42.380 38.181 1.00 29.27 774 HIS D CA 1
ATOM 5945 C C . HIS D 1 174 ? 1.618 41.918 36.749 1.00 29.38 774 HIS D C 1
ATOM 5946 O O . HIS D 1 174 ? 0.702 41.692 35.976 1.00 29.24 774 HIS D O 1
ATOM 5953 N N . LEU D 1 175 ? 2.887 41.801 36.397 1.00 29.83 775 LEU D N 1
ATOM 5954 C CA . LEU D 1 175 ? 3.246 41.369 35.054 1.00 30.38 775 LEU D CA 1
ATOM 5955 C C . LEU D 1 175 ? 2.801 39.931 34.824 1.00 30.80 775 LEU D C 1
ATOM 5956 O O . LEU D 1 175 ? 2.371 39.586 33.722 1.00 30.95 775 LEU D O 1
ATOM 5961 N N . LYS D 1 176 ? 2.911 39.093 35.849 1.00 31.33 776 LYS D N 1
ATOM 5962 C CA . LYS D 1 176 ? 2.493 37.701 35.690 1.00 31.98 776 LYS D CA 1
ATOM 5963 C C . LYS D 1 176 ? 0.985 37.649 35.471 1.00 31.95 776 LYS D C 1
ATOM 5964 O O . LYS D 1 176 ? 0.491 36.829 34.694 1.00 32.14 776 LYS D O 1
ATOM 5970 N N . ASP D 1 177 ? 0.247 38.540 36.127 1.00 31.87 777 ASP D N 1
ATOM 5971 C CA . ASP D 1 177 ? -1.213 38.527 36.016 1.00 31.98 777 ASP D CA 1
ATOM 5972 C C . ASP D 1 177 ? -1.820 39.136 34.734 1.00 32.26 777 ASP D C 1
ATOM 5973 O O . ASP D 1 177 ? -2.941 38.795 34.366 1.00 32.18 777 ASP D O 1
ATOM 5978 N N . LEU D 1 178 ? -1.094 40.030 34.066 1.00 32.34 778 LEU D N 1
ATOM 5979 C CA . LEU D 1 178 ? -1.587 40.676 32.843 1.00 32.95 778 LEU D CA 1
ATOM 5980 C C . LEU D 1 178 ? -1.893 39.729 31.685 1.00 33.56 778 LEU D C 1
ATOM 5981 O O . LEU D 1 178 ? -2.745 40.023 30.853 1.00 33.63 778 LEU D O 1
ATOM 5986 N N . TRP D 1 179 ? -1.180 38.621 31.630 1.00 34.30 779 TRP D N 1
ATOM 5987 C CA . TRP D 1 179 ? -1.373 37.652 30.562 1.00 35.23 779 TRP D CA 1
ATOM 5988 C C . TRP D 1 179 ? -2.827 37.167 30.430 1.00 35.61 779 TRP D C 1
ATOM 5989 O O . TRP D 1 179 ? -3.305 36.907 29.325 1.00 35.60 779 TRP D O 1
ATOM 6000 N N . SER D 1 180 ? -3.512 37.056 31.562 1.00 36.05 780 SER D N 1
ATOM 6001 C CA . SER D 1 180 ? -4.895 36.584 31.607 1.00 36.52 780 SER D CA 1
ATOM 6002 C C . SER D 1 180 ? -5.926 37.505 30.942 1.00 36.92 780 SER D C 1
ATOM 6003 O O . SER D 1 180 ? -7.047 37.064 30.614 1.00 36.93 780 SER D O 1
ATOM 6006 N N . ILE D 1 181 ? -5.584 38.777 30.744 1.00 37.32 781 ILE D N 1
ATOM 6007 C CA . ILE D 1 181 ? -6.537 39.686 30.110 1.00 37.89 781 ILE D CA 1
ATOM 6008 C C . ILE D 1 181 ? -6.116 40.170 28.721 1.00 38.47 781 ILE D C 1
ATOM 6009 O O . ILE D 1 181 ? -6.755 41.050 28.142 1.00 38.38 781 ILE D O 1
ATOM 6014 N N . VAL D 1 182 ? -5.049 39.592 28.187 1.00 39.24 782 VAL D N 1
ATOM 6015 C CA . VAL D 1 182 ? -4.581 39.974 26.857 1.00 40.24 782 VAL D CA 1
ATOM 6016 C C . VAL D 1 182 ? -5.462 39.333 25.780 1.00 41.04 782 VAL D C 1
ATOM 6017 O O . VAL D 1 182 ? -5.612 38.108 25.750 1.00 41.15 782 VAL D O 1
ATOM 6021 N N . ASP D 1 183 ? -6.054 40.155 24.917 1.00 41.93 783 ASP D N 1
ATOM 6022 C CA . ASP D 1 183 ? -6.897 39.627 23.846 1.00 42.87 783 ASP D CA 1
ATOM 6023 C C . ASP D 1 183 ? -6.010 39.431 22.626 1.00 43.44 783 ASP D C 1
ATOM 6024 O O . ASP D 1 183 ? -5.777 40.361 21.849 1.00 43.42 783 ASP D O 1
ATOM 6029 N N . TRP D 1 184 ? -5.521 38.206 22.474 1.00 44.17 784 TRP D N 1
ATOM 6030 C CA . TRP D 1 184 ? -4.637 37.841 21.386 1.00 45.07 784 TRP D CA 1
ATOM 6031 C C . TRP D 1 184 ? -5.194 38.010 19.964 1.00 45.68 784 TRP D C 1
ATOM 6032 O O . TRP D 1 184 ? -4.430 38.102 19.009 1.00 45.83 784 TRP D O 1
ATOM 6043 N N . ASP D 1 185 ? -6.508 38.071 19.803 1.00 46.45 785 ASP D N 1
ATOM 6044 C CA . ASP D 1 185 ? -7.025 38.247 18.455 1.00 47.16 785 ASP D CA 1
ATOM 6045 C C . ASP D 1 185 ? -6.818 39.685 18.012 1.00 47.57 785 ASP D C 1
ATOM 6046 O O . ASP D 1 185 ? -6.972 40.021 16.840 1.00 47.53 785 ASP D O 1
ATOM 6051 N N . ILE D 1 186 ? -6.461 40.535 18.968 1.00 47.99 786 ILE D N 1
ATOM 6052 C CA . ILE D 1 186 ? -6.188 41.924 18.663 1.00 48.44 786 ILE D CA 1
ATOM 6053 C C . ILE D 1 186 ? -4.695 41.981 18.375 1.00 48.77 786 ILE D C 1
ATOM 6054 O O . ILE D 1 186 ? -4.262 42.629 17.424 1.00 48.82 786 ILE D O 1
ATOM 6059 N N . VAL D 1 187 ? -3.908 41.277 19.184 1.00 49.13 787 VAL D N 1
ATOM 6060 C CA . VAL D 1 187 ? -2.465 41.258 19.010 1.00 49.49 787 VAL D CA 1
ATOM 6061 C C . VAL D 1 187 ? -2.007 40.530 17.746 1.00 49.89 787 VAL D C 1
ATOM 6062 O O . VAL D 1 187 ? -0.898 40.764 17.245 1.00 49.95 787 VAL D O 1
ATOM 6066 N N . GLU D 1 188 ? -2.843 39.638 17.224 1.00 50.26 788 GLU D N 1
ATOM 6067 C CA . GLU D 1 188 ? -2.463 38.906 16.017 1.00 50.58 788 GLU D CA 1
ATOM 6068 C C . GLU D 1 188 ? -2.676 39.789 14.799 1.00 50.78 788 GLU D C 1
ATOM 6069 O O . GLU D 1 188 ? -1.886 39.760 13.853 1.00 50.83 788 GLU D O 1
ATOM 6075 N N . SER D 1 189 ? -3.743 40.583 14.829 1.00 51.08 789 SER D N 1
ATOM 6076 C CA . SER D 1 189 ? -4.035 41.499 13.737 1.00 51.41 789 SER D CA 1
ATOM 6077 C C . SER D 1 189 ? -3.149 42.714 13.955 1.00 51.61 789 SER D C 1
ATOM 6078 O O . SER D 1 189 ? -3.516 43.836 13.615 1.00 51.80 789 SER D O 1
ATOM 6081 N N . ARG D 1 190 ? -1.981 42.450 14.540 1.00 51.75 790 ARG D N 1
ATOM 6082 C CA . ARG D 1 190 ? -0.965 43.443 14.866 1.00 51.79 790 ARG D CA 1
ATOM 6083 C C . ARG D 1 190 ? 0.363 42.753 14.598 1.00 51.95 790 ARG D C 1
ATOM 6084 O O . ARG D 1 190 ? 1.318 42.912 15.371 1.00 52.10 790 ARG D O 1
ATOM 6092 N N . TYR D 1 191 ? 0.407 41.952 13.538 1.00 51.98 791 TYR D N 1
ATOM 6093 C CA . TYR D 1 191 ? 1.616 41.233 13.158 1.00 52.05 791 TYR D CA 1
ATOM 6094 C C . TYR D 1 191 ? 1.545 40.824 11.686 1.00 52.10 791 TYR D C 1
ATOM 6095 O O . TYR D 1 191 ? 0.439 40.437 11.240 1.00 52.18 791 TYR D O 1
#

Radius of gyration: 31.88 Å; Cα contacts (8 Å, |Δi|>4): 1316; chains: 4; bounding box: 76×93×58 Å

InterPro domains:
  IPR001189 Manganese/iron superoxide dismutase [PIRSF000349] (1-191)
  IPR001189 Manganese/iron superoxide dismutase [PR01703] (6-17)
  IPR001189 Manganese/iron superoxide dismutase [PR01703] (27-40)
  IPR001189 Manganese/iron superoxide dismutase [PR01703] (65-78)
  IPR001189 Manganese/iron superoxide dismutase [PR01703] (118-126)
  IPR001189 Manganese/iron superoxide dismutase [PR01703] (155-167)
  IPR019831 Manganese/iron superoxide dismutase, N-terminal [PF00081] (2-81)
  IPR019832 Manganese/iron superoxide dismutase, C-terminal [PF02777] (89-190)
  IPR019833 Manganese/iron superoxide dismutase, binding site [PS00088] (157-164)
  IPR036314 Manganese/iron superoxide dismutase, C-terminal domain superfamily [G3DSA:3.55.40.20] (83-191)
  IPR036314 Manganese/iron superoxide dismutase, C-terminal domain superfamily [SSF54719] (82-191)
  IPR036324 Manganese/iron superoxide dismutase, N-terminal domain superfamily [G3DS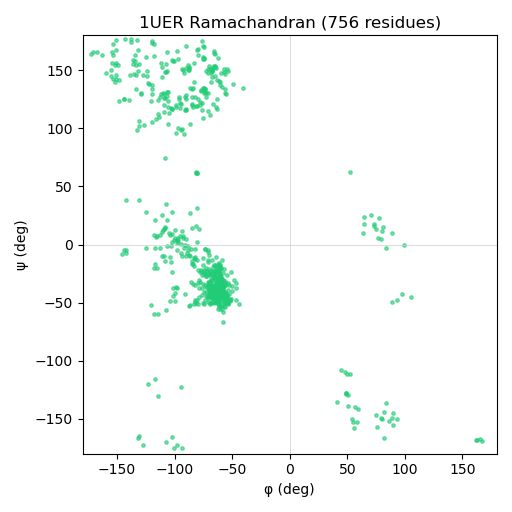A:1.10.287.990] (20-81)
  IPR036324 Manganese/iron superoxide dismutase, N-terminal domain superfamily [SSF46609] (1-83)

Sequence (764 aa):
MTHELISLPYAVDALAPVISKETVEFHHGKHLKTYVDNLNKLIIGTEFENADLNTIVQKSEGGIFNNAGQTLNHNLYFTQFRPGKGGAPKGKLGEAIDKQFGSFEKFKEEFNTAGTTLFGSGWVWLASDANGKLSIEKEPNAGNPVRKGLNPLLGFDVWEHAYYLTYQNRRADHLKDLWSIVDWDIVESRYMTHELISLPYAVDALAPVISKETVEFHHGKHLKTYVDNLNKLIIGTEFENADLNTIVQKSEGGIFNNAGQTLNHNLYFTQFRPGKGGAPKGKLGEAIDKQFGSFEKFKEEFNTAGTTLFGSGWVWLASDANGKLSIEKEPNAGNPVRKGLNPLLGFDVWEHAYYLTYQNRRADHLKDLWSIVDWDIVESRYMTHELISLPYAVDALAPVISKETVEFHHGKHLKTYVDNLNKLIIGTEFENADLNTIVQKSEGGIFNNAGQTLNHNLYFTQFRPGKGGAPKGKLGEAIDKQFGSFEKFKEEFNTAGTTLFGSGWVWLASDANGKLSIEKEPNAGNPVRKGLNPLLGFDVWEHAYYLTYQNRRADHLKDLWSIVDWDIVESRYMTHELISLPYAVDALAPVISKETVEFHHGKHLKTYVDNLNKLIIGTEFENADLNTIVQKSEGGIFNNAGQTLNHNLYFTQFRPGKGGAPKGKLGEAIDKQFGSFEKFKEEFNTAGTTLFGSGWVWLASDANGKLSIEKEPNAGNPVRKGLNPLLGFDVWEHAYYLTYQNRRADHLKDLWSIVDWDIVESRY

Organism: Porphyromonas gingivalis (strain ATCC BAA-308 / W83) (NCBI:txid242619)